Protein AF-0000000086659008 (afdb_homodimer)

pLDDT: mean 96.69, std 5.65, range [39.44, 98.94]

Nearest PDB structures (foldseek):
  7mkv-assembly1_A  TM=9.562E-01  e=8.825E-45  Aspergillus flavus
  1ecx-assembly1_B  TM=8.861E-01  e=3.130E-27  Thermotoga maritima
  1ecx-assembly1_A  TM=8.792E-01  e=5.642E-27  Thermotoga maritima
  1n2t-assembly1_A  TM=8.245E-01  e=2.187E-26  Synechocystis sp. PCC 6714
  1elu-assembly1_B  TM=8.224E-01  e=7.030E-24  Synechocystis sp. PCC 6714

Organism: Colletotrichum gloeosporioides (NCBI:txid474922)

Structure (mmCIF, N/CA/C/O backbone):
data_AF-0000000086659008-model_v1
#
loop_
_entity.id
_entity.type
_entity.pdbx_description
1 polymer 'Cysteine desulfurase-like protein ustD'
#
loop_
_atom_site.group_PDB
_atom_site.id
_atom_site.type_symbol
_atom_site.label_atom_id
_atom_site.label_alt_id
_atom_site.label_comp_id
_atom_site.label_asym_id
_atom_site.label_entity_id
_atom_site.label_seq_id
_atom_site.pdbx_PDB_ins_code
_atom_site.Cartn_x
_atom_site.Cartn_y
_atom_site.Cartn_z
_atom_site.occupancy
_atom_site.B_iso_or_equiv
_atom_site.auth_seq_id
_atom_site.auth_comp_id
_atom_site.auth_asym_id
_atom_site.auth_atom_id
_atom_site.pdbx_PDB_model_num
ATOM 1 N N . MET A 1 1 ? 23.438 24.797 27.328 1 40.09 1 MET A N 1
ATOM 2 C CA . MET A 1 1 ? 24.094 24.766 26.031 1 40.09 1 MET A CA 1
ATOM 3 C C . MET A 1 1 ? 23.078 24.531 24.906 1 40.09 1 MET A C 1
ATOM 5 O O . MET A 1 1 ? 22.219 23.656 25.031 1 40.09 1 MET A O 1
ATOM 9 N N . SER A 1 2 ? 22.781 25.406 24.031 1 51.47 2 SER A N 1
ATOM 10 C CA . SER A 1 2 ? 21.625 25.672 23.188 1 51.47 2 SER A CA 1
ATOM 11 C C . SER A 1 2 ? 21.328 24.484 22.281 1 51.47 2 SER A C 1
ATOM 13 O O . SER A 1 2 ? 22.25 23.859 21.734 1 51.47 2 SER A O 1
ATOM 15 N N . ALA A 1 3 ? 20.234 23.688 22.547 1 64.69 3 ALA A N 1
ATOM 16 C CA . ALA A 1 3 ? 19.547 22.547 21.938 1 64.69 3 ALA A CA 1
ATOM 17 C C . ALA A 1 3 ? 19.406 22.734 20.422 1 64.69 3 ALA A C 1
ATOM 19 O O . ALA A 1 3 ? 18.625 22.031 19.781 1 64.69 3 ALA A O 1
ATOM 20 N N . GLN A 1 4 ? 20.312 23.547 19.891 1 77.12 4 GLN A N 1
ATOM 21 C CA . GLN A 1 4 ? 20.172 23.828 18.453 1 77.12 4 GLN A CA 1
ATOM 22 C C . GLN A 1 4 ? 20.891 22.766 17.625 1 77.12 4 GLN A C 1
ATOM 24 O O . GLN A 1 4 ? 22 22.344 17.969 1 77.12 4 GLN A O 1
ATOM 29 N N . ILE A 1 5 ? 20.234 22.281 16.594 1 91.62 5 ILE A N 1
ATOM 30 C CA . ILE A 1 5 ? 20.828 21.266 15.742 1 91.62 5 ILE A CA 1
ATOM 31 C C . ILE A 1 5 ? 21.922 21.906 14.875 1 91.62 5 ILE A C 1
ATOM 33 O O . ILE A 1 5 ? 21.906 23.109 14.648 1 91.62 5 ILE A O 1
ATOM 37 N N . GLU A 1 6 ? 22.969 21.156 14.539 1 94.5 6 GLU A N 1
ATOM 38 C CA . GLU A 1 6 ? 23.922 21.562 13.516 1 94.5 6 GLU A CA 1
ATOM 39 C C . GLU A 1 6 ? 23.328 21.406 12.117 1 94.5 6 GLU A C 1
ATOM 41 O O . GLU A 1 6 ? 23.234 20.297 11.594 1 94.5 6 GLU A O 1
ATOM 46 N N . ILE A 1 7 ? 22.969 22.5 11.547 1 96.62 7 ILE A N 1
ATOM 47 C CA . ILE A 1 7 ? 22.094 22.516 10.375 1 96.62 7 ILE A CA 1
ATOM 48 C C . ILE A 1 7 ? 22.812 21.875 9.195 1 96.62 7 ILE A C 1
ATOM 50 O O . ILE A 1 7 ? 22.219 21.125 8.422 1 96.62 7 ILE A O 1
ATOM 54 N N . ALA A 1 8 ? 24.094 22.141 9.008 1 96.75 8 ALA A N 1
ATOM 55 C CA . ALA A 1 8 ? 24.844 21.547 7.891 1 96.75 8 ALA A CA 1
ATOM 56 C C . ALA A 1 8 ? 24.875 20.031 7.996 1 96.75 8 ALA A C 1
ATOM 58 O O . ALA A 1 8 ? 24.672 19.328 7.004 1 96.75 8 ALA A O 1
ATOM 59 N N . ALA A 1 9 ? 25.203 19.578 9.133 1 97.25 9 ALA A N 1
ATOM 60 C CA . ALA A 1 9 ? 25.25 18.125 9.367 1 97.25 9 ALA A CA 1
ATOM 61 C C . ALA A 1 9 ? 23.875 17.5 9.18 1 97.25 9 ALA A C 1
ATOM 63 O O . ALA A 1 9 ? 23.766 16.375 8.664 1 97.25 9 ALA A O 1
ATOM 64 N N . THR A 1 10 ? 22.844 18.156 9.656 1 97.81 10 THR A N 1
ATOM 65 C CA . THR A 1 10 ? 21.484 17.672 9.508 1 97.81 10 THR A CA 1
ATOM 66 C C . THR A 1 10 ? 21.094 17.578 8.039 1 97.81 10 THR A C 1
ATOM 68 O O . THR A 1 10 ? 20.594 16.547 7.59 1 97.81 10 THR A O 1
ATOM 71 N N . ARG A 1 11 ? 21.375 18.547 7.277 1 98.25 11 ARG A N 1
ATOM 72 C CA . ARG A 1 11 ? 20.984 18.609 5.871 1 98.25 11 ARG A CA 1
ATOM 73 C C . ARG A 1 11 ? 21.75 17.578 5.043 1 98.25 11 ARG A C 1
ATOM 75 O O . ARG A 1 11 ? 21.219 17.047 4.066 1 98.25 11 ARG A O 1
ATOM 82 N N . ALA A 1 12 ? 22.953 17.234 5.449 1 98.38 12 ALA A N 1
ATOM 83 C CA . ALA A 1 12 ? 23.781 16.25 4.742 1 98.38 12 ALA A CA 1
ATOM 84 C C . ALA A 1 12 ? 23.156 14.859 4.793 1 98.38 12 ALA A C 1
ATOM 86 O O . ALA A 1 12 ? 23.516 13.984 4.004 1 98.38 12 ALA A O 1
ATOM 87 N N . LYS A 1 13 ? 22.234 14.664 5.66 1 98.56 13 LYS A N 1
ATOM 88 C CA . LYS A 1 13 ? 21.594 13.359 5.809 1 98.56 13 LYS A CA 1
ATOM 89 C C . LYS A 1 13 ? 20.5 13.172 4.773 1 98.56 13 LYS A C 1
ATOM 91 O O . LYS A 1 13 ? 20 12.062 4.586 1 98.56 13 LYS A O 1
ATOM 96 N N . PHE A 1 14 ? 20.078 14.219 4.109 1 98.81 14 PHE A N 1
ATOM 97 C CA . PHE A 1 14 ? 19.016 14.195 3.119 1 98.81 14 PHE A CA 1
ATOM 98 C C . PHE A 1 14 ? 19.547 14.562 1.739 1 98.81 14 PHE A C 1
ATOM 100 O O . PHE A 1 14 ? 19.641 15.742 1.398 1 98.81 14 PHE A O 1
ATOM 107 N N . PRO A 1 15 ? 19.688 13.555 0.895 1 98.75 15 PRO A N 1
ATOM 108 C CA . PRO A 1 15 ? 20.328 13.797 -0.402 1 98.75 15 PRO A CA 1
ATOM 109 C C . PRO A 1 15 ? 19.578 14.844 -1.235 1 98.75 15 PRO A C 1
ATOM 111 O O . PRO A 1 15 ? 20.203 15.625 -1.954 1 98.75 15 PRO A O 1
ATOM 114 N N . ALA A 1 16 ? 18.344 14.922 -1.11 1 98.38 16 ALA A N 1
ATOM 115 C CA . ALA A 1 16 ? 17.531 15.805 -1.949 1 98.38 16 ALA A CA 1
ATOM 116 C C . ALA A 1 16 ? 17.812 17.266 -1.638 1 98.38 16 ALA A C 1
ATOM 118 O O . ALA A 1 16 ? 17.5 18.156 -2.441 1 98.38 16 ALA A O 1
ATOM 119 N N . LEU A 1 17 ? 18.391 17.609 -0.495 1 98.38 17 LEU A N 1
ATOM 120 C CA . LEU A 1 17 ? 18.578 19 -0.067 1 98.38 17 LEU A CA 1
ATOM 121 C C . LEU A 1 17 ? 19.828 19.594 -0.695 1 98.38 17 LEU A C 1
ATOM 123 O O . LEU A 1 17 ? 20.109 20.781 -0.537 1 98.38 17 LEU A O 1
ATOM 127 N N . SER A 1 18 ? 20.547 18.75 -1.465 1 97 18 SER A N 1
ATOM 128 C CA . SER A 1 18 ? 21.766 19.234 -2.123 1 97 18 SER A CA 1
ATOM 129 C C . SER A 1 18 ? 21.422 19.984 -3.414 1 97 18 SER A C 1
ATOM 131 O O . SER A 1 18 ? 22.297 20.641 -3.998 1 97 18 SER A O 1
ATOM 133 N N . GLN A 1 19 ? 20.203 19.953 -3.824 1 97.19 19 GLN A N 1
ATOM 134 C CA . GLN A 1 19 ? 19.797 20.672 -5.031 1 97.19 19 GLN A CA 1
ATOM 135 C C . GLN A 1 19 ? 19.375 22.109 -4.703 1 97.19 19 GLN A C 1
ATOM 137 O O . GLN A 1 19 ? 19.328 22.484 -3.535 1 97.19 19 GLN A O 1
ATOM 142 N N . ASP A 1 20 ? 18.953 22.891 -5.719 1 95.69 20 ASP A N 1
ATOM 143 C CA . ASP A 1 20 ? 18.672 24.312 -5.566 1 95.69 20 ASP A CA 1
ATOM 144 C C . ASP A 1 20 ? 17.297 24.516 -4.922 1 95.69 20 ASP A C 1
ATOM 146 O O . ASP A 1 20 ? 17.078 25.531 -4.246 1 95.69 20 ASP A O 1
ATOM 150 N N . GLN A 1 21 ? 16.438 23.578 -5.102 1 97.5 21 GLN A N 1
ATOM 151 C CA . GLN A 1 21 ? 15.055 23.719 -4.633 1 97.5 21 GLN A CA 1
ATOM 152 C C . GLN A 1 21 ? 15 23.828 -3.111 1 97.5 21 GLN A C 1
ATOM 154 O O . GLN A 1 21 ? 15.617 23.016 -2.408 1 97.5 21 GLN A O 1
ATOM 159 N N . VAL A 1 22 ? 14.336 24.875 -2.564 1 98.5 22 VAL A N 1
ATOM 160 C CA . VAL A 1 22 ? 14.047 24.969 -1.139 1 98.5 22 VAL A CA 1
ATOM 161 C C . VAL A 1 22 ? 12.633 24.469 -0.864 1 98.5 22 VAL A C 1
ATOM 163 O O . VAL A 1 22 ? 11.664 24.938 -1.478 1 98.5 22 VAL A O 1
ATOM 166 N N . PHE A 1 23 ? 12.469 23.547 0.074 1 98.62 23 PHE A N 1
ATOM 167 C CA . PHE A 1 23 ? 11.203 22.844 0.263 1 98.62 23 PHE A CA 1
ATOM 168 C C . PHE A 1 23 ? 10.445 23.406 1.46 1 98.62 23 PHE A C 1
ATOM 170 O O . PHE A 1 23 ? 10.805 23.141 2.609 1 98.62 23 PHE A O 1
ATOM 177 N N . PHE A 1 24 ? 9.383 24.109 1.23 1 98.75 24 PHE A N 1
ATOM 178 C CA . PHE A 1 24 ? 8.469 24.625 2.246 1 98.75 24 PHE A CA 1
ATOM 179 C C . PHE A 1 24 ? 7.074 24.031 2.061 1 98.75 24 PHE A C 1
ATOM 181 O O . PHE A 1 24 ? 6.074 24.672 2.391 1 98.75 24 PHE A O 1
ATOM 188 N N . ASP A 1 25 ? 7.008 22.891 1.419 1 98.38 25 ASP A N 1
ATOM 189 C CA . ASP A 1 25 ? 5.812 22.078 1.248 1 98.38 25 ASP A CA 1
ATOM 190 C C . ASP A 1 25 ? 5.977 20.703 1.921 1 98.38 25 ASP A C 1
ATOM 192 O O . ASP A 1 25 ? 5.523 19.688 1.393 1 98.38 25 ASP A O 1
ATOM 196 N N . ASN A 1 26 ? 6.625 20.703 3.076 1 98.38 26 ASN A N 1
ATOM 197 C CA . ASN A 1 26 ? 6.98 19.453 3.752 1 98.38 26 ASN A CA 1
ATOM 198 C C . ASN A 1 26 ? 5.75 18.75 4.32 1 98.38 26 ASN A C 1
ATOM 200 O O . ASN A 1 26 ? 5.785 17.547 4.582 1 98.38 26 ASN A O 1
ATOM 204 N N . ALA A 1 27 ? 4.629 19.5 4.582 1 98.12 27 ALA A N 1
ATOM 205 C CA . ALA A 1 27 ? 3.393 18.859 5.035 1 98.12 27 ALA A CA 1
ATOM 206 C C . ALA A 1 27 ? 2.83 17.922 3.963 1 98.12 27 ALA A C 1
ATOM 208 O O . ALA A 1 27 ? 2.023 17.047 4.262 1 98.12 27 ALA A O 1
ATOM 209 N N . GLY A 1 28 ? 3.229 18.125 2.693 1 97.19 28 GLY A N 1
ATOM 210 C CA . GLY A 1 28 ? 2.865 17.219 1.612 1 97.19 28 GLY A CA 1
ATOM 211 C C . GLY A 1 28 ? 3.725 15.969 1.566 1 97.19 28 GLY A C 1
ATOM 212 O O . GLY A 1 28 ? 3.346 14.977 0.945 1 97.19 28 GLY A O 1
ATOM 213 N N . GLY A 1 29 ? 4.879 16.062 2.152 1 97 29 GLY A N 1
ATOM 214 C CA . GLY A 1 29 ? 5.863 15 2.227 1 97 29 GLY A CA 1
ATOM 215 C C . GLY A 1 29 ? 7.266 15.5 2.523 1 97 29 GLY A C 1
ATOM 216 O O . GLY A 1 29 ? 7.707 16.5 1.945 1 97 29 GLY A O 1
ATOM 217 N N . SER A 1 30 ? 7.957 14.867 3.385 1 98.31 30 SER A N 1
ATOM 218 C CA . SER A 1 30 ? 9.32 15.25 3.752 1 98.31 30 SER A CA 1
ATOM 219 C C . SER A 1 30 ? 10.344 14.648 2.803 1 98.31 30 SER A C 1
ATOM 221 O O . SER A 1 30 ? 10 13.797 1.974 1 98.31 30 SER A O 1
ATOM 223 N N . GLN A 1 31 ? 11.547 15.164 2.867 1 98.75 31 GLN A N 1
ATOM 224 C CA . GLN A 1 31 ? 12.633 14.516 2.137 1 98.75 31 GLN A CA 1
ATOM 225 C C . GLN A 1 31 ? 13.125 13.266 2.871 1 98.75 31 GLN A C 1
ATOM 227 O O . GLN A 1 31 ? 13.07 13.203 4.102 1 98.75 31 GLN A O 1
ATOM 232 N N . THR A 1 32 ? 13.609 12.344 2.109 1 98.88 32 THR A N 1
ATOM 233 C CA . THR A 1 32 ? 13.945 11.023 2.631 1 98.88 32 THR A CA 1
ATOM 234 C C . THR A 1 32 ? 15.398 10.969 3.074 1 98.88 32 THR A C 1
ATOM 236 O O . THR A 1 32 ? 16.281 11.484 2.389 1 98.88 32 THR A O 1
ATOM 239 N N . LEU A 1 33 ? 15.664 10.336 4.215 1 98.94 33 LEU A N 1
ATOM 240 C CA . LEU A 1 33 ? 17.016 10.086 4.699 1 98.94 33 LEU A CA 1
ATOM 241 C C . LEU A 1 33 ? 17.812 9.266 3.691 1 98.94 33 LEU A C 1
ATOM 243 O O . LEU A 1 33 ? 17.281 8.305 3.117 1 98.94 33 LEU A O 1
ATOM 247 N N . GLY A 1 34 ? 19.094 9.648 3.508 1 98.94 34 GLY A N 1
ATOM 248 C CA . GLY A 1 34 ? 19.969 8.859 2.65 1 98.94 34 GLY A CA 1
ATOM 249 C C . GLY A 1 34 ? 20.109 7.414 3.1 1 98.94 34 GLY A C 1
ATOM 250 O O . GLY A 1 34 ? 20.141 6.504 2.271 1 98.94 34 GLY A O 1
ATOM 251 N N . THR A 1 35 ? 20.141 7.176 4.363 1 98.94 35 THR A N 1
ATOM 252 C CA . THR A 1 35 ? 20.281 5.828 4.906 1 98.94 35 THR A CA 1
ATOM 253 C C . THR A 1 35 ? 19.031 4.988 4.59 1 98.94 35 THR A C 1
ATOM 255 O O . THR A 1 35 ? 19.141 3.773 4.41 1 98.94 35 THR A O 1
ATOM 258 N N . VAL A 1 36 ? 17.875 5.594 4.574 1 98.94 36 VAL A N 1
ATOM 259 C CA . VAL A 1 36 ? 16.641 4.918 4.172 1 98.94 36 VAL A CA 1
ATOM 260 C C . VAL A 1 36 ? 16.734 4.492 2.711 1 98.94 36 VAL A C 1
ATOM 262 O O . VAL A 1 36 ? 16.438 3.346 2.369 1 98.94 36 VAL A O 1
ATOM 265 N N . ILE A 1 37 ? 17.188 5.414 1.86 1 98.94 37 ILE A N 1
ATOM 266 C CA . ILE A 1 37 ? 17.344 5.156 0.432 1 98.94 37 ILE A CA 1
ATOM 267 C C . ILE A 1 37 ? 18.312 4.004 0.211 1 98.94 37 ILE A C 1
ATOM 269 O O . ILE A 1 37 ? 18.031 3.078 -0.554 1 98.94 37 ILE A O 1
ATOM 273 N N . ASP A 1 38 ? 19.406 4.004 0.923 1 98.88 38 ASP A N 1
ATOM 274 C CA . ASP A 1 38 ? 20.406 2.941 0.827 1 98.88 38 ASP A CA 1
ATOM 275 C C . ASP A 1 38 ? 19.812 1.604 1.279 1 98.88 38 ASP A C 1
ATOM 277 O O . ASP A 1 38 ? 20.109 0.564 0.68 1 98.88 38 ASP A O 1
ATOM 281 N N . SER A 1 39 ? 19.078 1.665 2.336 1 98.88 39 SER A N 1
ATOM 282 C CA . SER A 1 39 ? 18.453 0.449 2.859 1 98.88 39 SER A CA 1
ATOM 283 C C . SER A 1 39 ? 17.516 -0.181 1.836 1 98.88 39 SER A C 1
ATOM 285 O O . SER A 1 39 ? 17.516 -1.402 1.665 1 98.88 39 SER A O 1
ATOM 287 N N . ILE A 1 40 ? 16.719 0.595 1.156 1 98.88 40 ILE A N 1
ATOM 288 C CA . ILE A 1 40 ? 15.805 0.108 0.134 1 98.88 40 ILE A CA 1
ATOM 289 C C . ILE A 1 40 ? 16.594 -0.524 -1.011 1 98.88 40 ILE A C 1
ATOM 291 O O . ILE A 1 40 ? 16.281 -1.634 -1.45 1 98.88 40 ILE A O 1
ATOM 295 N N . ARG A 1 41 ? 17.609 0.18 -1.469 1 98.81 41 ARG A N 1
ATOM 296 C CA . ARG A 1 41 ? 18.469 -0.336 -2.525 1 98.81 41 ARG A CA 1
ATOM 297 C C . ARG A 1 41 ? 19.078 -1.676 -2.127 1 98.81 41 ARG A C 1
ATOM 299 O O . ARG A 1 41 ? 19.047 -2.635 -2.902 1 98.81 41 ARG A O 1
ATOM 306 N N . ASP A 1 42 ? 19.609 -1.722 -0.931 1 98.75 42 ASP A N 1
ATOM 307 C CA . ASP A 1 42 ? 20.281 -2.928 -0.455 1 98.75 42 ASP A CA 1
ATOM 308 C C . ASP A 1 42 ? 19.297 -4.094 -0.344 1 98.75 42 ASP A C 1
ATOM 310 O O . ASP A 1 42 ? 19.625 -5.227 -0.707 1 98.75 42 ASP A O 1
ATOM 314 N N . TYR A 1 43 ? 18.156 -3.85 0.177 1 98.81 43 TYR A N 1
ATOM 315 C CA . TYR A 1 43 ? 17.156 -4.906 0.29 1 98.81 43 TYR A CA 1
ATOM 316 C C . TYR A 1 43 ? 16.844 -5.508 -1.075 1 98.81 43 TYR A C 1
ATOM 318 O O . TYR A 1 43 ? 16.891 -6.727 -1.249 1 98.81 43 TYR A O 1
ATOM 326 N N . LEU A 1 44 ? 16.531 -4.668 -2.078 1 98.75 44 LEU A N 1
ATOM 327 C CA . LEU A 1 44 ? 16.094 -5.117 -3.395 1 98.75 44 LEU A CA 1
ATOM 328 C C . LEU A 1 44 ? 17.219 -5.824 -4.129 1 98.75 44 LEU A C 1
ATOM 330 O O . LEU A 1 44 ? 16.969 -6.719 -4.941 1 98.75 44 LEU A O 1
ATOM 334 N N . SER A 1 45 ? 18.469 -5.516 -3.805 1 98.56 45 SER A N 1
ATOM 335 C CA . SER A 1 45 ? 19.609 -6.043 -4.555 1 98.56 45 SER A CA 1
ATOM 336 C C . SER A 1 45 ? 20.156 -7.312 -3.91 1 98.56 45 SER A C 1
ATOM 338 O O . SER A 1 45 ? 20.953 -8.031 -4.52 1 98.56 45 SER A O 1
ATOM 340 N N . GLN A 1 46 ? 19.656 -7.617 -2.641 1 98 46 GLN A N 1
ATOM 341 C CA . GLN A 1 46 ? 20.375 -8.68 -1.95 1 98 46 GLN A CA 1
ATOM 342 C C . GLN A 1 46 ? 19.422 -9.672 -1.299 1 98 46 GLN A C 1
ATOM 344 O O . GLN A 1 46 ? 19.75 -10.844 -1.121 1 98 46 GLN A O 1
ATOM 349 N N . THR A 1 47 ? 18.25 -9.227 -0.955 1 98 47 THR A N 1
ATOM 350 C CA . THR A 1 47 ? 17.453 -10.055 -0.066 1 98 47 THR A CA 1
ATOM 351 C C . THR A 1 47 ? 16 -10.125 -0.543 1 98 47 THR A C 1
ATOM 353 O O . THR A 1 47 ? 15.109 -10.523 0.212 1 98 47 THR A O 1
ATOM 356 N N . ASN A 1 48 ? 15.734 -9.727 -1.723 1 97.81 48 ASN A N 1
ATOM 357 C CA . ASN A 1 48 ? 14.383 -9.594 -2.248 1 97.81 48 ASN A CA 1
ATOM 358 C C . ASN A 1 48 ? 13.773 -10.953 -2.58 1 97.81 48 ASN A C 1
ATOM 360 O O . ASN A 1 48 ? 13.758 -11.359 -3.74 1 97.81 48 ASN A O 1
ATOM 364 N N . VAL A 1 49 ? 13.195 -11.641 -1.531 1 97.62 49 VAL A N 1
ATOM 365 C CA . VAL A 1 49 ? 12.484 -12.906 -1.679 1 97.62 49 VAL A CA 1
ATOM 366 C C . VAL A 1 49 ? 11.258 -12.914 -0.772 1 97.62 49 VAL A C 1
ATOM 368 O O . VAL A 1 49 ? 11.094 -12.039 0.077 1 97.62 49 VAL A O 1
ATOM 371 N N . GLN A 1 50 ? 10.375 -13.867 -1.059 1 95.81 50 GLN A N 1
ATOM 372 C CA . GLN A 1 50 ? 9.203 -14.016 -0.198 1 95.81 50 GLN A CA 1
ATOM 373 C C . GLN A 1 50 ? 9.617 -14.398 1.223 1 95.81 50 GLN A C 1
ATOM 375 O O . GLN A 1 50 ? 10.547 -15.18 1.417 1 95.81 50 GLN A O 1
ATOM 380 N N . LEU A 1 51 ? 8.938 -13.938 2.191 1 96.81 51 LEU A N 1
ATOM 381 C CA . LEU A 1 51 ? 9.227 -14.164 3.602 1 96.81 51 LEU A CA 1
ATOM 382 C C . LEU A 1 51 ? 8.93 -15.602 3.994 1 96.81 51 LEU A C 1
ATOM 384 O O . LEU A 1 51 ? 8.109 -16.266 3.354 1 96.81 51 LEU A O 1
ATOM 388 N N . GLY A 1 52 ? 9.602 -16.078 5.023 1 94.88 52 GLY A N 1
ATOM 389 C CA . GLY A 1 52 ? 9.25 -17.328 5.672 1 94.88 52 GLY A CA 1
ATOM 390 C C . GLY A 1 52 ? 9.984 -18.531 5.094 1 94.88 52 GLY A C 1
ATOM 391 O O . GLY A 1 52 ? 9.844 -19.641 5.59 1 94.88 52 GLY A O 1
ATOM 392 N N . ALA A 1 53 ? 10.703 -18.359 4.004 1 95.44 53 ALA A N 1
ATOM 393 C CA . ALA A 1 53 ? 11.43 -19.484 3.432 1 95.44 53 ALA A CA 1
ATOM 394 C C . ALA A 1 53 ? 12.586 -19.922 4.336 1 95.44 53 ALA A C 1
ATOM 396 O O . ALA A 1 53 ? 13.102 -19.109 5.113 1 95.44 53 ALA A O 1
ATOM 397 N N . SER A 1 54 ? 13 -21.141 4.211 1 96.19 54 SER A N 1
ATOM 398 C CA . SER A 1 54 ? 14.008 -21.703 5.102 1 96.19 54 SER A CA 1
ATOM 399 C C . SER A 1 54 ? 15.414 -21.438 4.582 1 96.19 54 SER A C 1
ATOM 401 O O . SER A 1 54 ? 16.391 -21.484 5.344 1 96.19 54 SER A O 1
ATOM 403 N N . TYR A 1 55 ? 15.625 -21.219 3.258 1 96.56 55 TYR A N 1
ATOM 404 C CA . TYR A 1 55 ? 16.969 -21 2.738 1 96.56 55 TYR A CA 1
ATOM 405 C C . TYR A 1 55 ? 17.547 -19.688 3.23 1 96.56 55 TYR A C 1
ATOM 407 O O . TYR A 1 55 ? 16.812 -18.812 3.701 1 96.56 55 TYR A O 1
ATOM 415 N N . LYS A 1 56 ? 18.781 -19.422 3.164 1 96.5 56 LYS A N 1
ATOM 416 C CA . LYS A 1 56 ? 19.531 -18.391 3.857 1 96.5 56 LYS A CA 1
ATOM 417 C C . LYS A 1 56 ? 18.984 -17 3.525 1 96.5 56 LYS A C 1
ATOM 419 O O . LYS A 1 56 ? 18.672 -16.219 4.426 1 96.5 56 LYS A O 1
ATOM 424 N N . VAL A 1 57 ? 18.844 -16.656 2.281 1 97.62 57 VAL A N 1
ATOM 425 C CA . VAL A 1 57 ? 18.375 -15.344 1.866 1 97.62 57 VAL A CA 1
ATOM 426 C C . VAL A 1 57 ? 16.953 -15.125 2.363 1 97.62 57 VAL A C 1
ATOM 428 O O . VAL A 1 57 ? 16.578 -14.008 2.74 1 97.62 57 VAL A O 1
ATOM 431 N N . GLY A 1 58 ? 16.109 -16.203 2.309 1 97.5 58 GLY A N 1
ATOM 432 C CA . GLY A 1 58 ? 14.766 -16.109 2.854 1 97.5 58 GLY A CA 1
ATOM 433 C C . GLY A 1 58 ? 14.742 -15.766 4.328 1 97.5 58 GLY A C 1
ATOM 434 O O . GLY A 1 58 ? 13.938 -14.938 4.766 1 97.5 58 GLY A O 1
ATOM 435 N N . GLN A 1 59 ? 15.625 -16.359 5.09 1 97.69 59 GLN A N 1
ATOM 436 C CA . GLN A 1 59 ? 15.727 -16.062 6.516 1 97.69 59 GLN A CA 1
ATOM 437 C C . GLN A 1 59 ? 16.141 -14.617 6.758 1 97.69 59 GLN A C 1
ATOM 439 O O . GLN A 1 59 ? 15.594 -13.945 7.633 1 97.69 59 GLN A O 1
ATOM 444 N N . ARG A 1 60 ? 17.109 -14.188 6.004 1 98.19 60 ARG A N 1
ATOM 445 C CA . ARG A 1 60 ? 17.578 -12.805 6.133 1 98.19 60 ARG A CA 1
ATOM 446 C C . ARG A 1 60 ? 16.469 -11.82 5.789 1 98.19 60 ARG A C 1
ATOM 448 O O . ARG A 1 60 ? 16.266 -10.828 6.5 1 98.19 60 ARG A O 1
ATOM 455 N N . SER A 1 61 ? 15.805 -12.055 4.676 1 98.38 61 SER A N 1
ATOM 456 C CA . SER A 1 61 ? 14.695 -11.203 4.262 1 98.38 61 SER A CA 1
ATOM 457 C C . SER A 1 61 ? 13.633 -11.109 5.348 1 98.38 61 SER A C 1
ATOM 459 O O . SER A 1 61 ? 13.164 -10.016 5.676 1 98.38 61 SER A O 1
ATOM 461 N N . THR A 1 62 ? 13.266 -12.234 5.918 1 98.38 62 THR A N 1
ATOM 462 C CA . THR A 1 62 ? 12.25 -12.297 6.965 1 98.38 62 THR A CA 1
ATOM 463 C C . THR A 1 62 ? 12.688 -11.5 8.188 1 98.38 62 THR A C 1
ATOM 465 O O . THR A 1 62 ? 11.891 -10.781 8.789 1 98.38 62 THR A O 1
ATOM 468 N N . ALA A 1 63 ? 13.914 -11.625 8.547 1 98.69 63 ALA A N 1
ATOM 469 C CA . ALA A 1 63 ? 14.453 -10.898 9.695 1 98.69 63 ALA A CA 1
ATOM 470 C C . ALA A 1 63 ? 14.406 -9.391 9.469 1 98.69 63 ALA A C 1
ATOM 472 O O . ALA A 1 63 ? 14.047 -8.625 10.367 1 98.69 63 ALA A O 1
ATOM 473 N N . LEU A 1 64 ? 14.781 -8.945 8.281 1 98.75 64 LEU A N 1
ATOM 474 C CA . LEU A 1 64 ? 14.781 -7.523 7.953 1 98.75 64 LEU A CA 1
ATOM 475 C C . LEU A 1 64 ? 13.375 -6.949 8.039 1 98.75 64 LEU A C 1
ATOM 477 O O . LEU A 1 64 ? 13.18 -5.848 8.555 1 98.75 64 LEU A O 1
ATOM 481 N N . TYR A 1 65 ? 12.461 -7.691 7.547 1 98.44 65 TYR A N 1
ATOM 482 C CA . TYR A 1 65 ? 11.062 -7.27 7.625 1 98.44 65 TYR A CA 1
ATOM 483 C C . TYR A 1 65 ? 10.602 -7.184 9.078 1 98.44 65 TYR A C 1
ATOM 485 O O . TYR A 1 65 ? 9.953 -6.211 9.469 1 98.44 65 TYR A O 1
ATOM 493 N N . GLY A 1 66 ? 10.875 -8.125 9.844 1 98.62 66 GLY A N 1
ATOM 494 C CA . GLY A 1 66 ? 10.57 -8.102 11.266 1 98.62 66 GLY A CA 1
ATOM 495 C C . GLY A 1 66 ? 11.195 -6.93 11.992 1 98.62 66 GLY A C 1
ATOM 496 O O . GLY A 1 66 ? 10.57 -6.328 12.867 1 98.62 66 GLY A O 1
ATOM 497 N N . ASP A 1 67 ? 12.445 -6.617 11.641 1 98.81 67 ASP A N 1
ATOM 498 C CA . ASP A 1 67 ? 13.109 -5.449 12.211 1 98.81 67 ASP A CA 1
ATOM 499 C C . ASP A 1 67 ? 12.328 -4.172 11.914 1 98.81 67 ASP A C 1
ATOM 501 O O . ASP A 1 67 ? 12.297 -3.25 12.727 1 98.81 67 ASP A O 1
ATOM 505 N N . GLY A 1 68 ? 11.773 -4.18 10.727 1 98.81 68 GLY A N 1
ATOM 506 C CA . GLY A 1 68 ? 10.922 -3.051 10.383 1 98.81 68 GLY A CA 1
ATOM 507 C C . GLY A 1 68 ? 9.734 -2.898 11.312 1 98.81 68 GLY A C 1
ATOM 508 O O . GLY A 1 68 ? 9.445 -1.798 11.789 1 98.81 68 GLY A O 1
ATOM 509 N N . TYR A 1 69 ? 9.062 -3.961 11.578 1 98.69 69 TYR A N 1
ATOM 510 C CA . TYR A 1 69 ? 7.926 -3.945 12.492 1 98.69 69 TYR A CA 1
ATOM 511 C C . TYR A 1 69 ? 8.359 -3.555 13.898 1 98.69 69 TYR A C 1
ATOM 513 O O . TYR A 1 69 ? 7.688 -2.754 14.562 1 98.69 69 TYR A O 1
ATOM 521 N N . GLN A 1 70 ? 9.477 -4.094 14.328 1 98.81 70 GLN A N 1
ATOM 522 C CA . GLN A 1 70 ? 9.992 -3.742 15.648 1 98.81 70 GLN A CA 1
ATOM 523 C C . GLN A 1 70 ? 10.297 -2.25 15.742 1 98.81 70 GLN A C 1
ATOM 525 O O . GLN A 1 70 ? 9.938 -1.6 16.719 1 98.81 70 GLN A O 1
ATOM 530 N N . ALA A 1 71 ? 10.922 -1.751 14.766 1 98.81 71 ALA A N 1
ATOM 531 C CA . ALA A 1 71 ? 11.273 -0.334 14.742 1 98.81 71 ALA A CA 1
ATOM 532 C C . ALA A 1 71 ? 10.031 0.543 14.727 1 98.81 71 ALA A C 1
ATOM 534 O O . ALA A 1 71 ? 9.961 1.55 15.43 1 98.81 71 ALA A O 1
ATOM 535 N N . GLY A 1 72 ? 9.055 0.156 13.867 1 98.69 72 GLY A N 1
ATOM 536 C CA . GLY A 1 72 ? 7.805 0.896 13.836 1 98.69 72 GLY A CA 1
ATOM 537 C C . GLY A 1 72 ? 7.102 0.934 15.18 1 98.69 72 GLY A C 1
ATOM 538 O O . GLY A 1 72 ? 6.641 1.991 15.617 1 98.69 72 GLY A O 1
ATOM 539 N N . ALA A 1 73 ? 7.031 -0.179 15.781 1 98.81 73 ALA A N 1
ATOM 540 C CA . ALA A 1 73 ? 6.418 -0.26 17.109 1 98.81 73 ALA A CA 1
ATOM 541 C C . ALA A 1 73 ? 7.172 0.6 18.109 1 98.81 73 ALA A C 1
ATOM 543 O O . ALA A 1 73 ? 6.566 1.382 18.859 1 98.81 73 ALA A O 1
ATOM 544 N N . ASN A 1 74 ? 8.477 0.517 18.125 1 98.31 74 ASN A N 1
ATOM 545 C CA . ASN A 1 74 ? 9.312 1.27 19.062 1 98.31 74 ASN A CA 1
ATOM 546 C C . ASN A 1 74 ? 9.164 2.773 18.859 1 98.31 74 ASN A C 1
ATOM 548 O O . ASN A 1 74 ? 9.234 3.545 19.812 1 98.31 74 ASN A O 1
ATOM 552 N N . TYR A 1 75 ? 8.977 3.172 17.688 1 98 75 TYR A N 1
ATOM 553 C CA . TYR A 1 75 ? 8.883 4.59 17.359 1 98 75 TYR A CA 1
ATOM 554 C C . TYR A 1 75 ? 7.738 5.254 18.109 1 98 75 TYR A C 1
ATOM 556 O O . TYR A 1 75 ? 7.816 6.434 18.453 1 98 75 TYR A O 1
ATOM 564 N N . ILE A 1 76 ? 6.672 4.484 18.438 1 98.69 76 ILE A N 1
ATOM 565 C CA . ILE A 1 76 ? 5.496 5.105 19.031 1 98.69 76 ILE A CA 1
ATOM 566 C C . ILE A 1 76 ? 5.184 4.43 20.375 1 98.69 76 ILE A C 1
ATOM 568 O O . ILE A 1 76 ? 4.074 4.551 20.891 1 98.69 76 ILE A O 1
ATOM 572 N N . ASN A 1 77 ? 6.113 3.635 20.875 1 98.38 77 ASN A N 1
ATOM 573 C CA . ASN A 1 77 ? 5.969 2.918 22.141 1 98.38 77 ASN A CA 1
ATOM 574 C C . ASN A 1 77 ? 4.797 1.94 22.094 1 98.38 77 ASN A C 1
ATOM 576 O O . ASN A 1 77 ? 3.939 1.956 22.984 1 98.38 77 ASN A O 1
ATOM 580 N N . ALA A 1 78 ? 4.734 1.137 21.078 1 98.69 78 ALA A N 1
ATOM 581 C CA . ALA A 1 78 ? 3.771 0.048 20.922 1 98.69 78 ALA A CA 1
ATOM 582 C C . ALA A 1 78 ? 4.48 -1.302 20.844 1 98.69 78 ALA A C 1
ATOM 584 O O . ALA A 1 78 ? 5.691 -1.387 21.047 1 98.69 78 ALA A O 1
ATOM 585 N N . SER A 1 79 ? 3.73 -2.34 20.75 1 98.38 79 SER A N 1
ATOM 586 C CA . SER A 1 79 ? 4.242 -3.674 20.453 1 98.38 79 SER A CA 1
ATOM 587 C C . SER A 1 79 ? 4.023 -4.035 18.984 1 98.38 79 SER A C 1
ATOM 589 O O . SER A 1 79 ? 3.08 -3.555 18.359 1 98.38 79 SER A O 1
ATOM 591 N N . PRO A 1 80 ? 4.887 -4.871 18.484 1 98.12 80 PRO A N 1
ATOM 592 C CA . PRO A 1 80 ? 4.773 -5.219 17.062 1 98.12 80 PRO A CA 1
ATOM 593 C C . PRO A 1 80 ? 3.406 -5.801 16.703 1 98.12 80 PRO A C 1
ATOM 595 O O . PRO A 1 80 ? 2.918 -5.602 15.594 1 98.12 80 PRO A O 1
ATOM 598 N N . ASP A 1 81 ? 2.742 -6.48 17.609 1 97.69 81 ASP A N 1
ATOM 599 C CA . ASP A 1 81 ? 1.443 -7.078 17.328 1 97.69 81 ASP A CA 1
ATOM 600 C C . ASP A 1 81 ? 0.33 -6.035 17.391 1 97.69 81 ASP A C 1
ATOM 602 O O . ASP A 1 81 ? -0.833 -6.34 17.125 1 97.69 81 ASP A O 1
ATOM 606 N N . GLU A 1 82 ? 0.666 -4.785 17.703 1 98.75 82 GLU A N 1
ATOM 607 C CA . GLU A 1 82 ? -0.307 -3.699 17.797 1 98.75 82 GLU A CA 1
ATOM 608 C C . GLU A 1 82 ? -0.222 -2.781 16.578 1 98.75 82 GLU A C 1
ATOM 610 O O . GLU A 1 82 ? -0.962 -1.8 16.484 1 98.75 82 GLU A O 1
ATOM 615 N N . ILE A 1 83 ? 0.687 -3.078 15.703 1 98.81 83 ILE A N 1
ATOM 616 C CA . ILE A 1 83 ? 0.795 -2.184 14.555 1 98.81 83 ILE A CA 1
ATOM 617 C C . ILE A 1 83 ? 0.638 -2.982 13.266 1 98.81 83 ILE A C 1
ATOM 619 O O . ILE A 1 83 ? 0.778 -4.207 13.266 1 98.81 83 ILE A O 1
ATOM 623 N N . VAL A 1 84 ? 0.324 -2.271 12.242 1 98.75 84 VAL A N 1
ATOM 624 C CA . VAL A 1 84 ? 0.243 -2.836 10.898 1 98.75 84 VAL A CA 1
ATOM 625 C C . VAL A 1 84 ? 0.688 -1.797 9.867 1 98.75 84 VAL A C 1
ATOM 627 O O . VAL A 1 84 ? 0.377 -0.611 10 1 98.75 84 VAL A O 1
ATOM 630 N N . PHE A 1 85 ? 1.505 -2.258 8.938 1 98.75 85 PHE A N 1
ATOM 631 C CA . PHE A 1 85 ? 1.909 -1.405 7.828 1 98.75 85 PHE A CA 1
ATOM 632 C C . PHE A 1 85 ? 0.917 -1.511 6.676 1 98.75 85 PHE A C 1
ATOM 634 O O . PHE A 1 85 ? 0.267 -2.543 6.504 1 98.75 85 PHE A O 1
ATOM 641 N N . GLY A 1 86 ? 0.756 -0.485 5.93 1 98.5 86 GLY A N 1
ATOM 642 C CA . GLY A 1 86 ? -0.045 -0.395 4.723 1 98.5 86 GLY A CA 1
ATOM 643 C C . GLY A 1 86 ? 0.422 0.697 3.777 1 98.5 86 GLY A C 1
ATOM 644 O O . GLY A 1 86 ? 1.416 1.375 4.047 1 98.5 86 GLY A O 1
ATOM 645 N N . ALA A 1 87 ? -0.27 0.851 2.752 1 97.81 87 ALA A N 1
ATOM 646 C CA . ALA A 1 87 ? 0.178 1.729 1.674 1 97.81 87 ALA A CA 1
ATOM 647 C C . ALA A 1 87 ? 0.025 3.197 2.062 1 97.81 87 ALA A C 1
ATOM 649 O O . ALA A 1 87 ? 0.86 4.031 1.706 1 97.81 87 ALA A O 1
ATOM 650 N N . SER A 1 88 ? -1.082 3.488 2.701 1 98.25 88 SER A N 1
ATOM 651 C CA . SER A 1 88 ? -1.407 4.863 3.068 1 98.25 88 SER A CA 1
ATOM 652 C C . SER A 1 88 ? -2.326 4.906 4.285 1 98.25 88 SER A C 1
ATOM 654 O O . SER A 1 88 ? -2.949 3.902 4.637 1 98.25 88 SER A O 1
ATOM 656 N N . THR A 1 89 ? -2.322 6.012 4.914 1 98.5 89 THR A N 1
ATOM 657 C CA . THR A 1 89 ? -3.26 6.184 6.02 1 98.5 89 THR A CA 1
ATOM 658 C C . THR A 1 89 ? -4.699 6.117 5.52 1 98.5 89 THR A C 1
ATOM 660 O O . THR A 1 89 ? -5.578 5.59 6.203 1 98.5 89 THR A O 1
ATOM 663 N N . THR A 1 90 ? -4.957 6.668 4.285 1 98.31 90 THR A N 1
ATOM 664 C CA . THR A 1 90 ? -6.285 6.578 3.684 1 98.31 90 THR A CA 1
ATOM 665 C C . THR A 1 90 ? -6.73 5.125 3.572 1 98.31 90 THR A C 1
ATOM 667 O O . THR A 1 90 ? -7.84 4.777 3.99 1 98.31 90 THR A O 1
ATOM 670 N N . GLN A 1 91 ? -5.859 4.293 3.068 1 98.5 91 GLN A N 1
ATOM 671 C CA . GLN A 1 91 ? -6.16 2.871 2.928 1 98.5 91 GLN A CA 1
ATOM 672 C C . GLN A 1 91 ? -6.324 2.207 4.289 1 98.5 91 GLN A C 1
ATOM 674 O O . GLN A 1 91 ? -7.227 1.386 4.48 1 98.5 91 GLN A O 1
ATOM 679 N N . LEU A 1 92 ? -5.48 2.521 5.223 1 98.81 92 LEU A N 1
ATOM 680 C CA . LEU A 1 92 ? -5.508 1.889 6.535 1 98.81 92 LEU A CA 1
ATOM 681 C C . LEU A 1 92 ? -6.793 2.236 7.281 1 98.81 92 LEU A C 1
ATOM 683 O O . LEU A 1 92 ? -7.391 1.377 7.934 1 98.81 92 LEU A O 1
ATOM 687 N N . PHE A 1 93 ? -7.23 3.516 7.207 1 98.81 93 PHE A N 1
ATOM 688 C CA . PHE A 1 93 ? -8.492 3.893 7.84 1 98.81 93 PHE A CA 1
ATOM 689 C C . PHE A 1 93 ? -9.664 3.193 7.164 1 98.81 93 PHE A C 1
ATOM 691 O O . PHE A 1 93 ? -10.633 2.811 7.832 1 98.81 93 PHE A O 1
ATOM 698 N N . ARG A 1 94 ? -9.617 3.059 5.844 1 98.25 94 ARG A N 1
ATOM 699 C CA . ARG A 1 94 ? -10.648 2.303 5.141 1 98.25 94 ARG A CA 1
ATOM 700 C C . ARG A 1 94 ? -10.711 0.864 5.641 1 98.25 94 ARG A C 1
ATOM 702 O O . ARG A 1 94 ? -11.789 0.355 5.949 1 98.25 94 ARG A O 1
ATOM 709 N N . ASN A 1 95 ? -9.555 0.209 5.727 1 98.38 95 ASN A N 1
ATOM 710 C CA . ASN A 1 95 ? -9.508 -1.156 6.242 1 98.38 95 ASN A CA 1
ATOM 711 C C . ASN A 1 95 ? -10.039 -1.24 7.668 1 98.38 95 ASN A C 1
ATOM 713 O O . ASN A 1 95 ? -10.828 -2.129 7.988 1 98.38 95 ASN A O 1
ATOM 717 N N . LEU A 1 96 ? -9.609 -0.323 8.492 1 98.81 96 LEU A N 1
ATOM 718 C CA . LEU A 1 96 ? -10.047 -0.302 9.883 1 98.81 96 LEU A CA 1
ATOM 719 C C . LEU A 1 96 ? -11.562 -0.193 9.977 1 98.81 96 LEU A C 1
ATOM 721 O O . LEU A 1 96 ? -12.195 -0.9 10.766 1 98.81 96 LEU A O 1
ATOM 725 N N . SER A 1 97 ? -12.164 0.649 9.188 1 98.62 97 SER A N 1
ATOM 726 C CA . SER A 1 97 ? -13.609 0.868 9.234 1 98.62 97 SER A CA 1
ATOM 727 C C . SER A 1 97 ? -14.375 -0.413 8.922 1 98.62 97 SER A C 1
ATOM 729 O O . SER A 1 97 ? -15.484 -0.621 9.414 1 98.62 97 SER A O 1
ATOM 731 N N . HIS A 1 98 ? -13.773 -1.281 8.18 1 97.44 98 HIS A N 1
ATOM 732 C CA . HIS A 1 98 ? -14.438 -2.512 7.77 1 97.44 98 HIS A CA 1
ATOM 733 C C . HIS A 1 98 ? -14.336 -3.58 8.852 1 97.44 98 HIS A C 1
ATOM 735 O O . HIS A 1 98 ? -14.969 -4.637 8.75 1 97.44 98 HIS A O 1
ATOM 741 N N . THR A 1 99 ? -13.594 -3.332 9.852 1 97.25 99 THR A N 1
ATOM 742 C CA . THR A 1 99 ? -13.461 -4.309 10.922 1 97.25 99 THR A CA 1
ATOM 743 C C . THR A 1 99 ? -14.547 -4.109 11.977 1 97.25 99 THR A C 1
ATOM 745 O O . THR A 1 99 ? -14.766 -4.98 12.82 1 97.25 99 THR A O 1
ATOM 748 N N . PHE A 1 100 ? -15.188 -2.945 11.945 1 98.06 100 PHE A N 1
ATOM 749 C CA . PHE A 1 100 ? -16.172 -2.629 12.977 1 98.06 100 PHE A CA 1
ATOM 750 C C . PHE A 1 100 ? -17.547 -3.182 12.594 1 98.06 100 PHE A C 1
ATOM 752 O O . PHE A 1 100 ? -17.906 -3.205 11.422 1 98.06 100 PHE A O 1
ATOM 759 N N . SER A 1 101 ? -18.25 -3.639 13.555 1 96.12 101 SER A N 1
ATOM 760 C CA . SER A 1 101 ? -19.656 -4.023 13.438 1 96.12 101 SER A CA 1
ATOM 761 C C . SER A 1 101 ? -20.5 -3.367 14.531 1 96.12 101 SER A C 1
ATOM 763 O O . SER A 1 101 ? -20.875 -4.016 15.508 1 96.12 101 SER A O 1
ATOM 765 N N . PHE A 1 102 ? -20.875 -2.137 14.312 1 97.81 102 PHE A N 1
ATOM 766 C CA . PHE A 1 102 ? -21.719 -1.389 15.242 1 97.81 102 PHE A CA 1
ATOM 767 C C . PHE A 1 102 ? -23.188 -1.651 14.977 1 97.81 102 PHE A C 1
ATOM 769 O O . PHE A 1 102 ? -23.547 -2.256 13.961 1 97.81 102 PHE A O 1
ATOM 776 N N . SER A 1 103 ? -24.031 -1.269 15.93 1 97.69 103 SER A N 1
ATOM 777 C CA . SER A 1 103 ? -25.469 -1.479 15.789 1 97.69 103 SER A CA 1
ATOM 778 C C . SER A 1 103 ? -26.141 -0.267 15.164 1 97.69 103 SER A C 1
ATOM 780 O O . SER A 1 103 ? -25.719 0.87 15.375 1 97.69 103 SER A O 1
ATOM 782 N N . LYS A 1 104 ? -27.234 -0.542 14.438 1 98 104 LYS A N 1
ATOM 783 C CA . LYS A 1 104 ? -28.078 0.54 13.922 1 98 104 LYS A CA 1
ATOM 784 C C . LYS A 1 104 ? -28.406 1.548 15.016 1 98 104 LYS A C 1
ATOM 786 O O . LYS A 1 104 ? -28.781 1.164 16.125 1 98 104 LYS A O 1
ATOM 791 N N . GLY A 1 105 ? -28.203 2.803 14.719 1 98.38 105 GLY A N 1
ATOM 792 C CA . GLY A 1 105 ? -28.547 3.844 15.672 1 98.38 105 GLY A CA 1
ATOM 793 C C . GLY A 1 105 ? -27.391 4.246 16.562 1 98.38 105 GLY A C 1
ATOM 794 O O . GLY A 1 105 ? -27.422 5.301 17.203 1 98.38 105 GLY A O 1
ATOM 795 N N . ASP A 1 106 ? -26.297 3.408 16.609 1 98.62 106 ASP A N 1
ATOM 796 C CA . ASP A 1 106 ? -25.078 3.861 17.281 1 98.62 106 ASP A CA 1
ATOM 797 C C . ASP A 1 106 ? -24.547 5.145 16.641 1 98.62 106 ASP A C 1
ATOM 799 O O . ASP A 1 106 ? -24.938 5.5 15.531 1 98.62 106 ASP A O 1
ATOM 803 N N . GLU A 1 107 ? -23.719 5.844 17.438 1 98.81 107 GLU A N 1
ATOM 804 C CA . GLU A 1 107 ? -23.25 7.152 17 1 98.81 107 GLU A CA 1
ATOM 805 C C . GLU A 1 107 ? -21.734 7.156 16.781 1 98.81 107 GLU A C 1
ATOM 807 O O . GLU A 1 107 ? -21 6.531 17.547 1 98.81 107 GLU A O 1
ATOM 812 N N . ILE A 1 108 ? -21.328 7.828 15.766 1 98.88 108 ILE A N 1
ATOM 813 C CA . ILE A 1 108 ? -19.906 8.141 15.641 1 98.88 108 ILE A CA 1
ATOM 814 C C . ILE A 1 108 ? -19.719 9.648 15.492 1 98.88 108 ILE A C 1
ATOM 816 O O . ILE A 1 108 ? -20.547 10.32 14.875 1 98.88 108 ILE A O 1
ATOM 820 N N . VAL A 1 109 ? -18.688 10.195 16.125 1 98.94 109 VAL A N 1
ATOM 821 C CA . VAL A 1 109 ? -18.328 11.609 16.062 1 98.94 109 VAL A CA 1
ATOM 822 C C . VAL A 1 109 ? -17.078 11.789 15.188 1 98.94 109 VAL A C 1
ATOM 824 O O . VAL A 1 109 ? -16.031 11.227 15.469 1 98.94 109 VAL A O 1
ATOM 827 N N . VAL A 1 110 ? -17.219 12.57 14.133 1 98.88 110 VAL A N 1
ATOM 828 C CA . VAL A 1 110 ? -16.156 12.758 13.164 1 98.88 110 VAL A CA 1
ATOM 829 C C . VAL A 1 110 ? -15.797 14.242 13.07 1 98.88 110 VAL A C 1
ATOM 831 O O . VAL A 1 110 ? -16.672 15.086 12.852 1 98.88 110 VAL A O 1
ATOM 834 N N . SER A 1 111 ? -14.516 14.508 13.234 1 98.62 111 SER A N 1
ATOM 835 C CA . SER A 1 111 ? -14.047 15.891 13.172 1 98.62 111 SER A CA 1
ATOM 836 C C . SER A 1 111 ? -14.188 16.453 11.766 1 98.62 111 SER A C 1
ATOM 838 O O . SER A 1 111 ? -13.719 15.852 10.797 1 98.62 111 SER A O 1
ATOM 840 N N . GLY A 1 112 ? -14.703 17.703 11.68 1 97.62 112 GLY A N 1
ATOM 841 C CA . GLY A 1 112 ? -14.867 18.391 10.406 1 97.62 112 GLY A CA 1
ATOM 842 C C . GLY A 1 112 ? -13.648 19.188 9.992 1 97.62 112 GLY A C 1
ATOM 843 O O . GLY A 1 112 ? -13.625 19.781 8.914 1 97.62 112 GLY A O 1
ATOM 844 N N . VAL A 1 113 ? -12.57 19.156 10.805 1 97.62 113 VAL A N 1
ATOM 845 C CA . VAL A 1 113 ? -11.406 19.969 10.477 1 97.62 113 VAL A CA 1
ATOM 846 C C . VAL A 1 113 ? -10.297 19.094 9.914 1 97.62 113 VAL A C 1
ATOM 848 O O . VAL A 1 113 ? -9.188 19.562 9.656 1 97.62 113 VAL A O 1
ATOM 851 N N . ASP A 1 114 ? -10.625 17.797 9.711 1 98.38 114 ASP A N 1
ATOM 852 C CA . ASP A 1 114 ? -9.602 16.812 9.375 1 98.38 114 ASP A CA 1
ATOM 853 C C . ASP A 1 114 ? -9.359 16.75 7.867 1 98.38 114 ASP A C 1
ATOM 855 O O . ASP A 1 114 ? -10.227 17.141 7.082 1 98.38 114 ASP A O 1
ATOM 859 N N . HIS A 1 115 ? -8.133 16.297 7.512 1 98.38 115 HIS A N 1
ATOM 860 C CA . HIS A 1 115 ? -7.902 15.75 6.176 1 98.38 115 HIS A CA 1
ATOM 861 C C . HIS A 1 115 ? -8.938 14.68 5.832 1 98.38 115 HIS A C 1
ATOM 863 O O . HIS A 1 115 ? -9.32 13.883 6.688 1 98.38 115 HIS A O 1
ATOM 869 N N . GLU A 1 116 ? -9.344 14.57 4.574 1 97.69 116 GLU A N 1
ATOM 870 C CA . GLU A 1 116 ? -10.414 13.672 4.16 1 97.69 116 GLU A CA 1
ATOM 871 C C . GLU A 1 116 ? -10.031 12.211 4.379 1 97.69 116 GLU A C 1
ATOM 873 O O . GLU A 1 116 ? -10.906 11.344 4.453 1 97.69 116 GLU A O 1
ATOM 878 N N . ALA A 1 117 ? -8.766 11.898 4.484 1 97.62 117 ALA A N 1
ATOM 879 C CA . ALA A 1 117 ? -8.312 10.547 4.793 1 97.62 117 ALA A CA 1
ATOM 880 C C . ALA A 1 117 ? -8.922 10.047 6.102 1 97.62 117 ALA A C 1
ATOM 882 O O . ALA A 1 117 ? -9.18 8.852 6.258 1 97.62 117 ALA A O 1
ATOM 883 N N . ASN A 1 118 ? -9.164 10.961 7.027 1 98.56 118 ASN A N 1
ATOM 884 C CA . ASN A 1 118 ? -9.75 10.594 8.312 1 98.56 118 ASN A CA 1
ATOM 885 C C . ASN A 1 118 ? -11.227 10.984 8.383 1 98.56 118 ASN A C 1
ATOM 887 O O . ASN A 1 118 ? -11.711 11.375 9.445 1 98.56 118 ASN A O 1
ATOM 891 N N . ILE A 1 119 ? -11.945 11.047 7.277 1 98.56 119 ILE A N 1
ATOM 892 C CA . ILE A 1 119 ? -13.375 11.375 7.273 1 98.56 119 ILE A CA 1
ATOM 893 C C . ILE A 1 119 ? -14.125 10.383 6.387 1 98.56 119 ILE A C 1
ATOM 895 O O . ILE A 1 119 ? -15.078 9.742 6.832 1 98.56 119 ILE A O 1
ATOM 899 N N . ALA A 1 120 ? -13.672 10.141 5.199 1 97.44 120 ALA A N 1
ATOM 900 C CA . ALA A 1 120 ? -14.406 9.438 4.152 1 97.44 120 ALA A CA 1
ATOM 901 C C . ALA A 1 120 ? -14.781 8.031 4.602 1 97.44 120 ALA A C 1
ATOM 903 O O . ALA A 1 120 ? -15.906 7.578 4.371 1 97.44 120 ALA A O 1
ATOM 904 N N . SER A 1 121 ? -13.859 7.297 5.191 1 97.75 121 SER A N 1
ATOM 905 C CA . SER A 1 121 ? -14.109 5.914 5.59 1 97.75 121 SER A CA 1
ATOM 906 C C . SER A 1 121 ? -15.172 5.836 6.68 1 97.75 121 SER A C 1
ATOM 908 O O . SER A 1 121 ? -15.961 4.887 6.719 1 97.75 121 SER A O 1
ATOM 910 N N . TRP A 1 122 ? -15.219 6.84 7.551 1 98.75 122 TRP A N 1
ATOM 911 C CA . TRP A 1 122 ? -16.172 6.852 8.648 1 98.75 122 TRP A CA 1
ATOM 912 C C . TRP A 1 122 ? -17.562 7.262 8.164 1 98.75 122 TRP A C 1
ATOM 914 O O . TRP A 1 122 ? -18.578 6.746 8.641 1 98.75 122 TRP A O 1
ATOM 924 N N . VAL A 1 123 ? -17.547 8.203 7.211 1 98.38 123 VAL A N 1
ATOM 925 C CA . VAL A 1 123 ? -18.812 8.562 6.574 1 98.38 123 VAL A CA 1
ATOM 926 C C . VAL A 1 123 ? -19.406 7.34 5.887 1 98.38 123 VAL A C 1
ATOM 928 O O . VAL A 1 123 ? -20.609 7.078 6.004 1 98.38 123 VAL A O 1
ATOM 931 N N . ASP A 1 124 ? -18.625 6.605 5.195 1 97.25 124 ASP A N 1
ATOM 932 C CA . ASP A 1 124 ? -19.047 5.371 4.543 1 97.25 124 ASP A CA 1
ATOM 933 C C . ASP A 1 124 ? -19.547 4.352 5.57 1 97.25 124 ASP A C 1
ATOM 935 O O . ASP A 1 124 ? -20.547 3.672 5.344 1 97.25 124 ASP A O 1
ATOM 939 N N . LEU A 1 125 ? -18.812 4.203 6.672 1 98.12 125 LEU A N 1
ATOM 940 C CA . LEU A 1 125 ? -19.188 3.291 7.75 1 98.12 125 LEU A CA 1
ATOM 941 C C . LEU A 1 125 ? -20.578 3.631 8.289 1 98.12 125 LEU A C 1
ATOM 943 O O . LEU A 1 125 ? -21.406 2.74 8.484 1 98.12 125 LEU A O 1
ATOM 947 N N . ALA A 1 126 ? -20.797 4.918 8.555 1 98.69 126 ALA A N 1
ATOM 948 C CA . ALA A 1 126 ? -22.094 5.367 9.07 1 98.69 126 ALA A CA 1
ATOM 949 C C . ALA A 1 126 ? -23.219 5.004 8.117 1 98.69 126 ALA A C 1
ATOM 951 O O . ALA A 1 126 ? -24.281 4.527 8.555 1 98.69 126 ALA A O 1
ATOM 952 N N . ALA A 1 127 ? -22.984 5.223 6.855 1 97.25 127 ALA A N 1
ATOM 953 C CA . ALA A 1 127 ? -24 4.93 5.848 1 97.25 127 ALA A CA 1
ATOM 954 C C . ALA A 1 127 ? -24.281 3.43 5.766 1 97.25 127 ALA A C 1
ATOM 956 O O . ALA A 1 127 ? -25.438 3.004 5.742 1 97.25 127 ALA A O 1
ATOM 957 N N . ARG A 1 128 ? -23.312 2.58 5.734 1 94.75 128 ARG A N 1
ATOM 958 C CA . ARG A 1 128 ? -23.422 1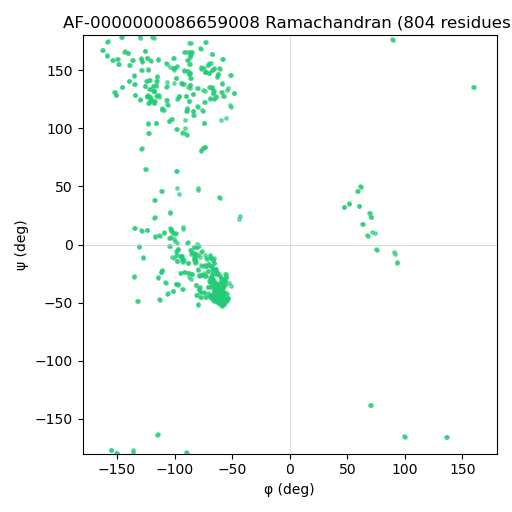.141 5.52 1 94.75 128 ARG A CA 1
ATOM 959 C C . ARG A 1 128 ? -24.125 0.463 6.695 1 94.75 128 ARG A C 1
ATOM 961 O O . ARG A 1 128 ? -24.812 -0.538 6.516 1 94.75 128 ARG A O 1
ATOM 968 N N . GLN A 1 129 ? -23.938 1.038 7.895 1 97.19 129 GLN A N 1
ATOM 969 C CA . GLN A 1 129 ? -24.453 0.361 9.078 1 97.19 129 GLN A CA 1
ATOM 970 C C . GLN A 1 129 ? -25.578 1.152 9.719 1 97.19 129 GLN A C 1
ATOM 972 O O . GLN A 1 129 ? -26.016 0.846 10.828 1 97.19 129 GLN A O 1
ATOM 977 N N . ASP A 1 130 ? -26.047 2.227 9.031 1 98.19 130 ASP A N 1
ATOM 978 C CA . ASP A 1 130 ? -27.156 3.059 9.492 1 98.19 130 ASP A CA 1
ATOM 979 C C . ASP A 1 130 ? -26.844 3.668 10.859 1 98.19 130 ASP A C 1
ATOM 981 O O . ASP A 1 130 ? -27.656 3.541 11.789 1 98.19 130 ASP A O 1
ATOM 985 N N . LEU A 1 131 ? -25.641 4.207 11.008 1 98.81 131 LEU A N 1
ATOM 986 C CA . LEU A 1 131 ? -25.234 4.895 12.227 1 98.81 131 LEU A CA 1
ATOM 987 C C . LEU A 1 131 ? -25.594 6.371 12.172 1 98.81 131 LEU A C 1
ATOM 989 O O . LEU A 1 131 ? -25.828 6.918 11.086 1 98.81 131 LEU A O 1
ATOM 993 N N . VAL A 1 132 ? -25.688 7 13.328 1 98.88 132 VAL A N 1
ATOM 994 C CA . VAL A 1 132 ? -25.844 8.445 13.406 1 98.88 132 VAL A CA 1
ATOM 995 C C . VAL A 1 132 ? -24.469 9.109 13.312 1 98.88 132 VAL A C 1
ATOM 997 O O . VAL A 1 132 ? -23.594 8.891 14.164 1 98.88 132 VAL A O 1
ATOM 1000 N N . LEU A 1 133 ? -24.25 9.844 12.266 1 98.81 133 LEU A N 1
ATOM 1001 C CA . LEU A 1 133 ? -23.016 10.594 12.07 1 98.81 133 LEU A CA 1
ATOM 1002 C C . LEU A 1 133 ? -23.125 11.984 12.688 1 98.81 133 LEU A C 1
ATOM 1004 O O . LEU A 1 133 ? -23.953 12.789 12.273 1 98.81 133 LEU A O 1
ATOM 1008 N N . LYS A 1 134 ? -22.328 12.289 13.68 1 98.81 134 LYS A N 1
ATOM 1009 C CA . LYS A 1 134 ? -22.25 13.602 14.305 1 98.81 134 LYS A CA 1
ATOM 1010 C C . LYS A 1 134 ? -20.969 14.328 13.898 1 98.81 134 LYS A C 1
ATOM 1012 O O . LYS A 1 134 ? -19.859 13.812 14.094 1 98.81 134 LYS A O 1
ATOM 1017 N N . TRP A 1 135 ? -21.172 15.5 13.375 1 98.56 135 TRP A N 1
ATOM 1018 C CA . TRP A 1 135 ? -20.031 16.312 12.945 1 98.56 135 TRP A CA 1
ATOM 1019 C C . TRP A 1 135 ? -19.5 17.172 14.094 1 98.56 135 TRP A C 1
ATOM 1021 O O . TRP A 1 135 ? -20.266 17.906 14.727 1 98.56 135 TRP A O 1
ATOM 1031 N N . TRP A 1 136 ? -18.234 17.016 14.391 1 98.69 136 TRP A N 1
ATOM 1032 C CA . TRP A 1 136 ? -17.516 17.844 15.352 1 98.69 136 TRP A CA 1
ATOM 1033 C C . TRP A 1 136 ? -16.891 19.062 14.664 1 98.69 136 TRP A C 1
ATOM 1035 O O . TRP A 1 136 ? -15.773 18.984 14.141 1 98.69 136 TRP A O 1
ATOM 1045 N N . LYS A 1 137 ? -17.547 20.234 14.648 1 96.62 137 LYS A N 1
ATOM 1046 C CA . LYS A 1 137 ? -17.141 21.469 13.961 1 96.62 137 LYS A CA 1
ATOM 1047 C C . LYS A 1 137 ? -17.031 22.625 14.938 1 96.62 137 LYS A C 1
ATOM 1049 O O . LYS A 1 137 ? -18.031 23.25 15.289 1 96.62 137 LYS A O 1
ATOM 1054 N N . PRO A 1 138 ? -15.82 22.984 15.273 1 95.38 138 PRO A N 1
ATOM 1055 C CA . PRO A 1 138 ? -15.695 24.172 16.125 1 95.38 138 PRO A CA 1
ATOM 1056 C C . PRO A 1 138 ? -16.109 25.469 15.406 1 95.38 138 PRO A C 1
ATOM 1058 O O . PRO A 1 138 ? -15.945 25.578 14.195 1 95.38 138 PRO A O 1
ATOM 1061 N N . ASP A 1 139 ? -16.609 26.438 16.094 1 88.81 139 ASP A N 1
ATOM 1062 C CA . ASP A 1 139 ? -17.156 27.656 15.5 1 88.81 139 ASP A CA 1
ATOM 1063 C C . ASP A 1 139 ? -16.156 28.797 15.586 1 88.81 139 ASP A C 1
ATOM 1065 O O . ASP A 1 139 ? -16.375 29.875 15.023 1 88.81 139 ASP A O 1
ATOM 1069 N N . ASN A 1 140 ? -15.07 28.531 16.031 1 86.19 140 ASN A N 1
ATOM 1070 C CA . ASN A 1 140 ? -14.109 29.609 16.172 1 86.19 140 ASN A CA 1
ATOM 1071 C C . ASN A 1 140 ? -13.242 29.75 14.922 1 86.19 140 ASN A C 1
ATOM 1073 O O . ASN A 1 140 ? -12.555 28.812 14.531 1 86.19 140 ASN A O 1
ATOM 1077 N N . SER A 1 141 ? -13.469 30.734 14.188 1 87.25 141 SER A N 1
ATOM 1078 C CA . SER A 1 141 ? -12.602 31.141 13.086 1 87.25 141 SER A CA 1
ATOM 1079 C C . SER A 1 141 ? -11.812 32.406 13.43 1 87.25 141 SER A C 1
ATOM 1081 O O . SER A 1 141 ? -12.328 33.281 14.109 1 87.25 141 SER A O 1
ATOM 1083 N N . PRO A 1 142 ? -10.531 32.438 13.031 1 94.75 142 PRO A N 1
ATOM 1084 C CA . PRO A 1 142 ? -9.82 31.672 12.016 1 94.75 142 PRO A CA 1
ATOM 1085 C C . PRO A 1 142 ? -9.039 30.5 12.602 1 94.75 142 PRO A C 1
ATOM 1087 O O . PRO A 1 142 ? -8.266 29.859 11.891 1 94.75 142 PRO A O 1
ATOM 1090 N N . ASN A 1 143 ? -9.227 30.172 13.859 1 95.06 143 ASN A N 1
ATOM 1091 C CA . ASN A 1 143 ? -8.516 29.062 14.5 1 95.06 143 ASN A CA 1
ATOM 1092 C C . ASN A 1 143 ? -9.477 28.062 15.133 1 95.06 143 ASN A C 1
ATOM 1094 O O . ASN A 1 143 ? -9.492 27.906 16.359 1 95.06 143 ASN A O 1
ATOM 1098 N N . PRO A 1 144 ? -10.281 27.391 14.312 1 97.31 144 PRO A N 1
ATOM 1099 C CA . PRO A 1 144 ? -11.133 26.344 14.883 1 97.31 144 PRO A CA 1
ATOM 1100 C C . PRO A 1 144 ? -10.32 25.266 15.617 1 97.31 144 PRO A C 1
ATOM 1102 O O . PRO A 1 144 ? -9.367 24.719 15.062 1 97.31 144 PRO A O 1
ATOM 1105 N N . LYS A 1 145 ? -10.664 24.969 16.875 1 96.25 145 LYS A N 1
ATOM 1106 C CA . LYS A 1 145 ? -9.938 24.016 17.688 1 96.25 145 LYS A CA 1
ATOM 1107 C C . LYS A 1 145 ? -10.867 22.938 18.25 1 96.25 145 LYS A C 1
ATOM 1109 O O . LYS A 1 145 ? -11.992 23.25 18.656 1 96.25 145 LYS A O 1
ATOM 1114 N N . LEU A 1 146 ? -10.461 21.75 18.203 1 98.25 146 LEU A N 1
ATOM 1115 C CA . LEU A 1 146 ? -11.125 20.625 18.875 1 98.25 146 LEU A CA 1
ATOM 1116 C C . LEU A 1 146 ? -10.773 20.594 20.344 1 98.25 146 LEU A C 1
ATOM 1118 O O . LEU A 1 146 ? -9.594 20.484 20.703 1 98.25 146 LEU A O 1
ATOM 1122 N N . THR A 1 147 ? -11.766 20.734 21.219 1 97.69 147 THR A N 1
ATOM 1123 C CA . THR A 1 147 ? -11.555 20.734 22.656 1 97.69 147 THR A CA 1
ATOM 1124 C C . THR A 1 147 ? -12.492 19.75 23.344 1 97.69 147 THR A C 1
ATOM 1126 O O . THR A 1 147 ? -13.492 19.328 22.766 1 97.69 147 THR A O 1
ATOM 1129 N N . VAL A 1 148 ? -12.117 19.391 24.547 1 98.19 148 VAL A N 1
ATOM 1130 C CA . VAL A 1 148 ? -12.969 18.5 25.344 1 98.19 148 VAL A CA 1
ATOM 1131 C C . VAL A 1 148 ? -14.328 19.172 25.562 1 98.19 148 VAL A C 1
ATOM 1133 O O . VAL A 1 148 ? -15.359 18.484 25.609 1 98.19 148 VAL A O 1
ATOM 1136 N N . ASP A 1 149 ? -14.367 20.5 25.672 1 97.44 149 ASP A N 1
ATOM 1137 C CA . ASP A 1 149 ? -15.602 21.234 25.953 1 97.44 149 ASP A CA 1
ATOM 1138 C C . ASP A 1 149 ? -16.578 21.109 24.781 1 97.44 149 ASP A C 1
ATOM 1140 O O . ASP A 1 149 ? -17.766 20.859 25 1 97.44 149 ASP A O 1
ATOM 1144 N N . ASN A 1 150 ? -16.125 21.281 23.578 1 97.56 150 ASN A N 1
ATOM 1145 C CA . ASN A 1 150 ? -17.047 21.219 22.453 1 97.56 150 ASN A CA 1
ATOM 1146 C C . ASN A 1 150 ? -17.312 19.781 22.031 1 97.56 150 ASN A C 1
ATOM 1148 O O . ASN A 1 150 ? -18.297 19.5 21.344 1 97.56 150 ASN A O 1
ATOM 1152 N N . LEU A 1 151 ? -16.469 18.828 22.484 1 98.62 151 LEU A N 1
ATOM 1153 C CA . LEU A 1 151 ? -16.719 17.422 22.234 1 98.62 151 LEU A CA 1
ATOM 1154 C C . LEU A 1 151 ? -17.797 16.875 23.156 1 98.62 151 LEU A C 1
ATOM 1156 O O . LEU A 1 151 ? -18.641 16.078 22.734 1 98.62 151 LEU A O 1
ATOM 1160 N N . LYS A 1 152 ? -17.734 17.281 24.375 1 98.06 152 LYS A N 1
ATOM 1161 C CA . LYS A 1 152 ? -18.625 16.766 25.422 1 98.06 152 LYS A CA 1
ATOM 1162 C C . LYS A 1 152 ? -20.078 16.844 24.984 1 98.06 152 LYS A C 1
ATOM 1164 O O . LYS A 1 152 ? -20.875 15.945 25.281 1 98.06 152 LYS A O 1
ATOM 1169 N N . LEU A 1 153 ? -20.438 17.844 24.266 1 97.31 153 LEU A N 1
ATOM 1170 C CA . LEU A 1 153 ? -21.812 18.109 23.844 1 97.31 153 LEU A CA 1
ATOM 1171 C C . LEU A 1 153 ? -22.266 17.078 22.812 1 97.31 153 LEU A C 1
ATOM 1173 O O . LEU A 1 153 ? -23.469 16.922 22.578 1 97.31 153 LEU A O 1
ATOM 1177 N N . LEU A 1 154 ? -21.375 16.375 22.219 1 98.5 154 LEU A N 1
ATOM 1178 C CA . LEU A 1 154 ? -21.688 15.461 21.125 1 98.5 154 LEU A CA 1
ATOM 1179 C C . LEU A 1 154 ? -21.719 14.016 21.625 1 98.5 154 LEU A C 1
ATOM 1181 O O . LEU A 1 154 ? -22.172 13.125 20.906 1 98.5 154 LEU A O 1
ATOM 1185 N N . LEU A 1 155 ? -21.266 13.758 22.828 1 98.56 155 LEU A N 1
ATOM 1186 C CA . LEU A 1 155 ? -21.125 12.398 23.344 1 98.56 155 LEU A CA 1
ATOM 1187 C C . LEU A 1 155 ? -22.422 11.914 23.984 1 98.56 155 LEU A C 1
ATOM 1189 O O . LEU A 1 155 ? -23.188 12.711 24.516 1 98.56 155 LEU A O 1
ATOM 1193 N N . SER A 1 156 ? -22.719 10.68 23.922 1 98.25 156 SER A N 1
ATOM 1194 C CA . SER A 1 156 ? -23.797 9.977 24.594 1 98.25 156 SER A CA 1
ATOM 1195 C C . SER A 1 156 ? -23.422 8.523 24.859 1 98.25 156 SER A C 1
ATOM 1197 O O . SER A 1 156 ? -22.328 8.078 24.516 1 98.25 156 SER A O 1
ATOM 1199 N N . ASP A 1 157 ? -24.359 7.766 25.469 1 97.44 157 ASP A N 1
ATOM 1200 C CA . ASP A 1 157 ? -24.141 6.355 25.75 1 97.44 157 ASP A CA 1
ATOM 1201 C C . ASP A 1 157 ? -24.109 5.531 24.469 1 97.44 157 ASP A C 1
ATOM 1203 O O . ASP A 1 157 ? -23.672 4.379 24.469 1 97.44 157 ASP A O 1
ATOM 1207 N N . LYS A 1 158 ? -24.484 6.191 23.359 1 98.12 158 LYS A N 1
ATOM 1208 C CA . LYS A 1 158 ? -24.547 5.488 22.078 1 98.12 158 LYS A CA 1
ATOM 1209 C C . LYS A 1 158 ? -23.281 5.723 21.266 1 98.12 158 LYS A C 1
ATOM 1211 O O . LYS A 1 158 ? -23.094 5.113 20.203 1 98.12 158 LYS A O 1
ATOM 1216 N N . THR A 1 159 ? -22.391 6.57 21.734 1 98.75 159 THR A N 1
ATOM 1217 C CA . THR A 1 159 ? -21.172 6.883 20.984 1 98.75 159 THR A CA 1
ATOM 1218 C C . THR A 1 159 ? -20.234 5.68 20.953 1 98.75 159 THR A C 1
ATOM 1220 O O . THR A 1 159 ? -19.891 5.125 22 1 98.75 159 THR A O 1
ATOM 1223 N N . ARG A 1 160 ? -19.844 5.293 19.75 1 98.62 160 ARG A N 1
ATOM 1224 C CA . ARG A 1 160 ? -18.984 4.117 19.594 1 98.62 160 ARG A CA 1
ATOM 1225 C C . ARG A 1 160 ? -17.609 4.508 19.109 1 98.62 160 ARG A C 1
ATOM 1227 O O . ARG A 1 160 ? -16.641 3.766 19.297 1 98.62 160 ARG A O 1
ATOM 1234 N N . LEU A 1 161 ? -17.469 5.668 18.438 1 98.88 161 LEU A N 1
ATOM 1235 C CA . LEU A 1 161 ? -16.203 6.078 17.844 1 98.88 161 LEU A CA 1
ATOM 1236 C C . LEU A 1 161 ? -16.109 7.598 17.766 1 98.88 161 LEU A C 1
ATOM 1238 O O . LEU A 1 161 ? -17.062 8.266 17.391 1 98.88 161 LEU A O 1
ATOM 1242 N N . VAL A 1 162 ? -15.031 8.141 18.203 1 98.94 162 VAL A N 1
ATOM 1243 C CA . VAL A 1 162 ? -14.648 9.531 18.016 1 98.94 162 VAL A CA 1
ATOM 1244 C C . VAL A 1 162 ? -13.344 9.602 17.219 1 98.94 162 VAL A C 1
ATOM 1246 O O . VAL A 1 162 ? -12.352 8.969 17.594 1 98.94 162 VAL A O 1
ATOM 1249 N N . THR A 1 163 ? -13.344 10.281 16.125 1 98.88 163 THR A N 1
ATOM 1250 C CA . THR A 1 163 ? -12.148 10.391 15.289 1 98.88 163 THR A CA 1
ATOM 1251 C C . THR A 1 163 ? -11.75 11.859 15.117 1 98.88 163 THR A C 1
ATOM 1253 O O . THR A 1 163 ? -12.609 12.727 14.984 1 98.88 163 THR A O 1
ATOM 1256 N N . CYS A 1 164 ? -10.43 12.164 15.125 1 98.88 164 CYS A N 1
ATOM 1257 C CA . CYS A 1 164 ? -9.93 13.523 14.93 1 98.88 164 CYS A CA 1
ATOM 1258 C C . CYS A 1 164 ? -8.453 13.523 14.57 1 98.88 164 CYS A C 1
ATOM 1260 O O . CYS A 1 164 ? -7.801 12.477 14.617 1 98.88 164 CYS A O 1
ATOM 1262 N N . THR A 1 165 ? -7.969 14.625 14.133 1 98.75 165 THR A N 1
ATOM 1263 C CA . THR A 1 165 ? -6.555 14.773 13.812 1 98.75 165 THR A CA 1
ATOM 1264 C C . THR A 1 165 ? -5.762 15.195 15.047 1 98.75 165 THR A C 1
ATOM 1266 O O . THR A 1 165 ? -6.27 15.922 15.898 1 98.75 165 THR A O 1
ATOM 1269 N N . HIS A 1 166 ? -4.543 14.758 15.141 1 98.88 166 HIS A N 1
ATOM 1270 C CA . HIS A 1 166 ? -3.639 15.188 16.203 1 98.88 166 HIS A CA 1
ATOM 1271 C C . HIS A 1 166 ? -3.166 16.625 15.969 1 98.88 166 HIS A C 1
ATOM 1273 O O . HIS A 1 166 ? -3.123 17.422 16.906 1 98.88 166 HIS A O 1
ATOM 1279 N N . ALA A 1 167 ? -2.803 16.922 14.781 1 98.75 167 ALA A N 1
ATOM 1280 C CA . ALA A 1 167 ? -2.514 18.266 14.289 1 98.75 167 ALA A CA 1
ATOM 1281 C C . ALA A 1 167 ? -3.16 18.5 12.922 1 98.75 167 ALA A C 1
ATOM 1283 O O . ALA A 1 167 ? -3.188 17.594 12.078 1 98.75 167 ALA A O 1
ATOM 1284 N N . SER A 1 168 ? -3.709 19.672 12.773 1 98.25 168 SER A N 1
ATOM 1285 C CA . SER A 1 168 ? -4.324 20 11.492 1 98.25 168 SER A CA 1
ATOM 1286 C C . SER A 1 168 ? -3.271 20.188 10.406 1 98.25 168 SER A C 1
ATOM 1288 O O . SER A 1 168 ? -2.24 20.812 10.625 1 98.25 168 SER A O 1
ATOM 1290 N N . ASN A 1 169 ? -3.541 19.594 9.195 1 98.25 169 ASN A N 1
ATOM 1291 C CA . ASN A 1 169 ? -2.598 19.703 8.086 1 98.25 169 ASN A CA 1
ATOM 1292 C C . ASN A 1 169 ? -2.654 21.078 7.422 1 98.25 169 ASN A C 1
ATOM 1294 O O . ASN A 1 169 ? -1.836 21.375 6.555 1 98.25 169 ASN A O 1
ATOM 1298 N N . ILE A 1 170 ? -3.584 21.875 7.848 1 97.25 170 ILE A N 1
ATOM 1299 C CA . ILE A 1 170 ? -3.736 23.234 7.316 1 97.25 170 ILE A CA 1
ATOM 1300 C C . ILE A 1 170 ? -3.398 24.25 8.398 1 97.25 170 ILE A C 1
ATOM 1302 O O . ILE A 1 170 ? -2.576 25.141 8.188 1 97.25 170 ILE A O 1
ATOM 1306 N N . LEU A 1 171 ? -3.941 24.062 9.578 1 97.88 171 LEU A N 1
ATOM 1307 C CA . LEU A 1 171 ? -3.861 25.047 10.648 1 97.88 171 LEU A CA 1
ATOM 1308 C C . LEU A 1 171 ? -2.566 24.891 11.438 1 97.88 171 LEU A C 1
ATOM 1310 O O . LEU A 1 171 ? -2.104 25.828 12.078 1 97.88 171 LEU A O 1
ATOM 1314 N N . GLY A 1 172 ? -1.997 23.719 11.453 1 98.25 172 GLY A N 1
ATOM 1315 C CA . GLY A 1 172 ? -0.82 23.438 12.258 1 98.25 172 GLY A CA 1
ATOM 1316 C C . GLY A 1 172 ? -1.13 23.281 13.734 1 98.25 172 GLY A C 1
ATOM 1317 O O . GLY A 1 172 ? -0.265 22.875 14.516 1 98.25 172 GLY A O 1
ATOM 1318 N N . THR A 1 173 ? -2.352 23.5 14.133 1 98.12 173 THR A N 1
ATOM 1319 C CA . THR A 1 173 ? -2.801 23.469 15.523 1 98.12 173 THR A CA 1
ATOM 1320 C C . THR A 1 173 ? -2.701 22.047 16.078 1 98.12 173 THR A C 1
ATOM 1322 O O . THR A 1 173 ? -3.135 21.094 15.438 1 98.12 173 THR A O 1
ATOM 1325 N N . ILE A 1 174 ? -2.1 21.906 17.234 1 98.5 174 ILE A N 1
ATOM 1326 C CA . ILE A 1 174 ? -2.008 20.625 17.938 1 98.5 174 ILE A CA 1
ATOM 1327 C C . ILE A 1 174 ? -3.211 20.453 18.859 1 98.5 174 ILE A C 1
ATOM 1329 O O . ILE A 1 174 ? -3.541 21.359 19.641 1 98.5 174 ILE A O 1
ATOM 1333 N N . HIS A 1 175 ? -3.916 19.344 18.766 1 98.56 175 HIS A N 1
ATOM 1334 C CA . HIS A 1 175 ? -5.035 19.047 19.656 1 98.56 175 HIS A CA 1
ATOM 1335 C C . HIS A 1 175 ? -4.605 18.109 20.781 1 98.56 175 HIS A C 1
ATOM 1337 O O . HIS A 1 175 ? -3.746 17.25 20.578 1 98.56 175 HIS A O 1
ATOM 1343 N N . ASP A 1 176 ? -5.16 18.328 21.953 1 98.44 176 ASP A N 1
ATOM 1344 C CA . ASP A 1 176 ? -4.859 17.5 23.109 1 98.44 176 ASP A CA 1
ATOM 1345 C C . ASP A 1 176 ? -5.598 16.156 23.047 1 98.44 176 ASP A C 1
ATOM 1347 O O . ASP A 1 176 ? -6.57 15.945 23.766 1 98.44 176 ASP A O 1
ATOM 1351 N N . VAL A 1 177 ? -5.059 15.211 22.281 1 98.62 177 VAL A N 1
ATOM 1352 C CA . VAL A 1 177 ? -5.762 13.961 22 1 98.62 177 VAL A CA 1
ATOM 1353 C C . VAL A 1 177 ? -5.754 13.07 23.234 1 98.62 177 VAL A C 1
ATOM 1355 O O . VAL A 1 177 ? -6.602 12.188 23.375 1 98.62 177 VAL A O 1
ATOM 1358 N N . GLY A 1 178 ? -4.734 13.25 24.125 1 98.69 178 GLY A N 1
ATOM 1359 C CA . GLY A 1 178 ? -4.801 12.562 25.406 1 98.69 178 GLY A CA 1
ATOM 1360 C C . GLY A 1 178 ? -6.027 12.93 26.219 1 98.69 178 GLY A C 1
ATOM 1361 O O . GLY A 1 178 ? -6.727 12.047 26.719 1 98.69 178 GLY A O 1
ATOM 1362 N N . ALA A 1 179 ? -6.277 14.242 26.344 1 98.75 179 ALA A N 1
ATOM 1363 C CA . ALA A 1 179 ? -7.457 14.719 27.062 1 98.75 179 ALA A CA 1
ATOM 1364 C C . ALA A 1 179 ? -8.742 14.25 26.375 1 98.75 179 ALA A C 1
ATOM 1366 O O . ALA A 1 179 ? -9.719 13.898 27.047 1 98.75 179 ALA A O 1
ATOM 1367 N N . ILE A 1 180 ? -8.75 14.258 25.078 1 98.75 180 ILE A N 1
ATOM 1368 C CA . ILE A 1 180 ? -9.898 13.805 24.297 1 98.75 180 ILE A CA 1
ATOM 1369 C C . ILE A 1 180 ? -10.172 12.336 24.594 1 98.75 180 ILE A C 1
ATOM 1371 O O . ILE A 1 180 ? -11.312 11.945 24.859 1 98.75 180 ILE A O 1
ATOM 1375 N N . ALA A 1 181 ? -9.133 11.523 24.547 1 98.75 181 ALA A N 1
ATOM 1376 C CA . ALA A 1 181 ? -9.273 10.102 24.828 1 98.75 181 ALA A CA 1
ATOM 1377 C C . ALA A 1 181 ? -9.812 9.867 26.234 1 98.75 181 ALA A C 1
ATOM 1379 O O . ALA A 1 181 ? -10.711 9.047 26.438 1 98.75 181 ALA A O 1
ATOM 1380 N N . SER A 1 182 ? -9.25 10.562 27.203 1 98.56 182 SER A N 1
ATOM 1381 C CA . SER A 1 182 ? -9.703 10.445 28.594 1 98.56 182 SER A CA 1
ATOM 1382 C C . SER A 1 182 ? -11.188 10.781 28.719 1 98.56 182 SER A C 1
ATOM 1384 O O . SER A 1 182 ? -11.938 10.047 29.359 1 98.56 182 SER A O 1
ATOM 1386 N N . LEU A 1 183 ? -11.609 11.859 28.125 1 98.69 183 LEU A N 1
ATOM 1387 C CA . LEU A 1 183 ? -13.008 12.273 28.188 1 98.69 183 LEU A CA 1
ATOM 1388 C C . LEU A 1 183 ? -13.914 11.195 27.594 1 98.69 183 LEU A C 1
ATOM 1390 O O . LEU A 1 183 ? -14.938 10.852 28.188 1 98.69 183 LEU A O 1
ATOM 1394 N N . VAL A 1 184 ? -13.57 10.68 26.375 1 98.75 184 VAL A N 1
ATOM 1395 C CA . VAL A 1 184 ? -14.406 9.695 25.688 1 98.75 184 VAL A CA 1
ATOM 1396 C C . VAL A 1 184 ? -14.523 8.43 26.531 1 98.75 184 VAL A C 1
ATOM 1398 O O . VAL A 1 184 ? -15.625 7.918 26.734 1 98.75 184 VAL A O 1
ATOM 1401 N N . HIS A 1 185 ? -13.414 7.926 27.047 1 98 185 HIS A N 1
ATOM 1402 C CA . HIS A 1 185 ? -13.398 6.676 27.797 1 98 185 HIS A CA 1
ATOM 1403 C C . HIS A 1 185 ? -14.148 6.82 29.125 1 98 185 HIS A C 1
ATOM 1405 O O . HIS A 1 185 ? -14.75 5.859 29.609 1 98 185 HIS A O 1
ATOM 1411 N N . GLU A 1 186 ? -14.125 8.016 29.609 1 97.25 186 GLU A N 1
ATOM 1412 C CA . GLU A 1 186 ? -14.812 8.258 30.875 1 97.25 186 GLU A CA 1
ATOM 1413 C C . GLU A 1 186 ? -16.312 8.461 30.656 1 97.25 186 GLU A C 1
ATOM 1415 O O . GLU A 1 186 ? -17.125 8.039 31.469 1 97.25 186 GLU A O 1
ATOM 1420 N N . SER A 1 187 ? -16.672 9.047 29.594 1 96.5 187 SER A N 1
ATOM 1421 C CA . SER A 1 187 ? -18.047 9.516 29.406 1 96.5 187 SER A CA 1
ATOM 1422 C C . SER A 1 187 ? -18.875 8.492 28.641 1 96.5 187 SER A C 1
ATOM 1424 O O . SER A 1 187 ? -20.109 8.555 28.641 1 96.5 187 SER A O 1
ATOM 1426 N N . THR A 1 188 ? -18.281 7.676 27.891 1 95.94 188 THR A N 1
ATOM 1427 C CA . THR A 1 188 ? -18.984 6.707 27.047 1 95.94 188 THR A CA 1
ATOM 1428 C C . THR A 1 188 ? -18.562 5.285 27.391 1 95.94 188 THR A C 1
ATOM 1430 O O . THR A 1 188 ? -17.359 4.992 27.469 1 95.94 188 THR A O 1
ATOM 1433 N N . PRO A 1 189 ? -19.406 4.375 27.547 1 88.94 189 PRO A N 1
ATOM 1434 C CA . PRO A 1 189 ? -19.078 3.014 27.969 1 88.94 189 PRO A CA 1
ATOM 1435 C C . PRO A 1 189 ? -18.328 2.229 26.906 1 88.94 189 PRO A C 1
ATOM 1437 O O . PRO A 1 189 ? -17.531 1.351 27.234 1 88.94 189 PRO A O 1
ATOM 1440 N N . ARG A 1 190 ? -18.609 2.533 25.703 1 93.81 190 ARG A N 1
ATOM 1441 C CA . ARG A 1 190 ? -18.062 1.709 24.641 1 93.81 190 ARG A CA 1
ATOM 1442 C C . ARG A 1 190 ? -17.344 2.566 23.594 1 93.81 190 ARG A C 1
ATOM 1444 O O . ARG A 1 190 ? -17.031 2.092 22.5 1 93.81 190 ARG A O 1
ATOM 1451 N N . GLY A 1 191 ? -17.125 3.809 23.906 1 97.88 191 GLY A N 1
ATOM 1452 C CA . GLY A 1 191 ? -16.547 4.734 22.938 1 97.88 191 GLY A CA 1
ATOM 1453 C C . GLY A 1 191 ? -15.07 4.512 22.688 1 97.88 191 GLY A C 1
ATOM 1454 O O . GLY A 1 191 ? -14.305 4.309 23.625 1 97.88 191 GLY A O 1
ATOM 1455 N N . LEU A 1 192 ? -14.641 4.461 21.438 1 98.75 192 LEU A N 1
ATOM 1456 C CA . LEU A 1 192 ? -13.25 4.355 21 1 98.75 192 LEU A CA 1
ATOM 1457 C C . LEU A 1 192 ? -12.758 5.672 20.422 1 98.75 192 LEU A C 1
ATOM 1459 O O . LEU A 1 192 ? -13.562 6.5 19.984 1 98.75 192 LEU A O 1
ATOM 1463 N N . VAL A 1 193 ? -11.461 5.891 20.453 1 98.88 193 VAL A N 1
ATOM 1464 C CA . VAL A 1 193 ? -10.859 7.105 19.906 1 98.88 193 VAL A CA 1
ATOM 1465 C C . VAL A 1 193 ? -9.852 6.742 18.812 1 98.88 193 VAL A C 1
ATOM 1467 O O . VAL A 1 193 ? -8.93 5.949 19.062 1 98.88 193 VAL A O 1
ATOM 1470 N N . CYS A 1 194 ? -10.023 7.27 17.641 1 98.94 194 CYS A N 1
ATOM 1471 C CA . CYS A 1 194 ? -9.133 7.109 16.5 1 98.94 194 CYS A CA 1
ATOM 1472 C C . CYS A 1 194 ? -8.508 8.445 16.109 1 98.94 194 CYS A C 1
ATOM 1474 O O . CYS A 1 194 ? -9.219 9.414 15.852 1 98.94 194 CYS A O 1
ATOM 1476 N N . VAL A 1 195 ? -7.18 8.461 15.977 1 98.94 195 VAL A N 1
ATOM 1477 C CA . VAL A 1 195 ? -6.473 9.727 15.766 1 98.94 195 VAL A CA 1
ATOM 1478 C C . VAL A 1 195 ? -5.645 9.641 14.484 1 98.94 195 VAL A C 1
ATOM 1480 O O . VAL A 1 195 ? -4.902 8.68 14.273 1 98.94 195 VAL A O 1
ATOM 1483 N N . ASP A 1 196 ? -5.82 10.609 13.625 1 98.94 196 ASP A N 1
ATOM 1484 C CA . ASP A 1 196 ? -4.93 10.836 12.492 1 98.94 196 ASP A CA 1
ATOM 1485 C C . ASP A 1 196 ? -3.707 11.648 12.906 1 98.94 196 ASP A C 1
ATOM 1487 O O . ASP A 1 196 ? -3.805 12.852 13.141 1 98.94 196 ASP A O 1
ATOM 1491 N N . GLY A 1 197 ? -2.57 10.984 12.891 1 98.88 197 GLY A N 1
ATOM 1492 C CA . GLY A 1 197 ? -1.352 11.625 13.359 1 98.88 197 GLY A CA 1
ATOM 1493 C C . GLY A 1 197 ? -0.437 12.07 12.234 1 98.88 197 GLY A C 1
ATOM 1494 O O . GLY A 1 197 ? 0.726 12.406 12.469 1 98.88 197 GLY A O 1
ATOM 1495 N N . VAL A 1 198 ? -0.869 12.109 11.047 1 98.75 198 VAL A N 1
ATOM 1496 C CA . VAL A 1 198 ? -0.029 12.305 9.867 1 98.75 198 VAL A CA 1
ATOM 1497 C C . VAL A 1 198 ? 0.682 13.648 9.953 1 98.75 198 VAL A C 1
ATOM 1499 O O . VAL A 1 198 ? 1.892 13.734 9.727 1 98.75 198 VAL A O 1
ATOM 1502 N N . ALA A 1 199 ? -0.016 14.695 10.312 1 98.69 199 ALA A N 1
ATOM 1503 C CA . ALA A 1 199 ? 0.554 16.031 10.305 1 98.69 199 ALA A CA 1
ATOM 1504 C C . ALA A 1 199 ? 1.318 16.328 11.594 1 98.69 199 ALA A C 1
ATOM 1506 O O . ALA A 1 199 ? 2 17.344 11.703 1 98.69 199 ALA A O 1
ATOM 1507 N N . TYR A 1 200 ? 1.256 15.461 12.578 1 98.75 200 TYR A N 1
ATOM 1508 C CA . TYR A 1 200 ? 1.934 15.625 13.859 1 98.75 200 TYR A CA 1
ATOM 1509 C C . TYR A 1 200 ? 3.234 14.828 13.891 1 98.75 200 TYR A C 1
ATOM 1511 O O . TYR A 1 200 ? 4.246 15.305 14.406 1 98.75 200 TYR A O 1
ATOM 1519 N N . ALA A 1 201 ? 3.299 13.695 13.258 1 98.12 201 ALA A N 1
ATOM 1520 C CA . ALA A 1 201 ? 4.277 12.633 13.438 1 98.12 201 ALA A CA 1
ATOM 1521 C C . ALA A 1 201 ? 5.68 13.102 13.07 1 98.12 201 ALA A C 1
ATOM 1523 O O . ALA A 1 201 ? 6.664 12.711 13.703 1 98.12 201 ALA A O 1
ATOM 1524 N N . PRO A 1 202 ? 5.863 13.961 12.086 1 97.38 202 PRO A N 1
ATOM 1525 C CA . PRO A 1 202 ? 7.223 14.375 11.727 1 97.38 202 PRO A CA 1
ATOM 1526 C C . PRO A 1 202 ? 7.844 15.312 12.758 1 97.38 202 PRO A C 1
ATOM 1528 O O . PRO A 1 202 ? 9.047 15.562 12.727 1 97.38 202 PRO A O 1
ATOM 1531 N N . HIS A 1 203 ? 7.055 15.828 13.711 1 98.06 203 HIS A N 1
ATOM 1532 C CA . HIS A 1 203 ? 7.469 17.016 14.438 1 98.06 203 HIS A CA 1
ATOM 1533 C C . HIS A 1 203 ? 7.719 16.703 15.906 1 98.06 203 HIS A C 1
ATOM 1535 O O . HIS A 1 203 ? 8.469 17.422 16.578 1 98.06 203 HIS A O 1
ATOM 1541 N N . ARG A 1 204 ? 6.992 15.672 16.406 1 97.31 204 ARG A N 1
ATOM 1542 C CA . ARG A 1 204 ? 7.031 15.367 17.828 1 97.31 204 ARG A CA 1
ATOM 1543 C C . ARG A 1 204 ? 7.078 13.859 18.062 1 97.31 204 ARG A C 1
ATOM 1545 O O . ARG A 1 204 ? 6.652 13.078 17.219 1 97.31 204 ARG A O 1
ATOM 1552 N N . PRO A 1 205 ? 7.629 13.516 19.203 1 96.62 205 PRO A N 1
ATOM 1553 C CA . PRO A 1 205 ? 7.512 12.102 19.562 1 96.62 205 PRO A CA 1
ATOM 1554 C C . PRO A 1 205 ? 6.07 11.672 19.828 1 96.62 205 PRO A C 1
ATOM 1556 O O . PRO A 1 205 ? 5.258 12.484 20.281 1 96.62 205 PRO A O 1
ATOM 1559 N N . ILE A 1 206 ? 5.715 10.43 19.594 1 98.12 206 ILE A N 1
ATOM 1560 C CA . ILE A 1 206 ? 4.395 9.859 19.812 1 98.12 206 ILE A CA 1
ATOM 1561 C C . ILE A 1 206 ? 4.488 8.703 20.812 1 98.12 206 ILE A C 1
ATOM 1563 O O . ILE A 1 206 ? 5.297 7.789 20.641 1 98.12 206 ILE A O 1
ATOM 1567 N N . ASP A 1 207 ? 3.76 8.75 21.828 1 98.5 207 ASP A N 1
ATOM 1568 C CA . ASP A 1 207 ? 3.6 7.672 22.797 1 98.5 207 ASP A CA 1
ATOM 1569 C C . ASP A 1 207 ? 2.133 7.266 22.938 1 98.5 207 ASP A C 1
ATOM 1571 O O . ASP A 1 207 ? 1.389 7.852 23.719 1 98.5 207 ASP A O 1
ATOM 1575 N N . VAL A 1 208 ? 1.754 6.23 22.203 1 98.56 208 VAL A N 1
ATOM 1576 C CA . VAL A 1 208 ? 0.341 5.883 22.078 1 98.56 208 VAL A CA 1
ATOM 1577 C C . VAL A 1 208 ? -0.174 5.363 23.422 1 98.56 208 VAL A C 1
ATOM 1579 O O . VAL A 1 208 ? -1.365 5.473 23.719 1 98.56 208 VAL A O 1
ATOM 1582 N N . LYS A 1 209 ? 0.703 4.785 24.219 1 97.06 209 LYS A N 1
ATOM 1583 C CA . LYS A 1 209 ? 0.292 4.332 25.547 1 97.06 209 LYS A CA 1
ATOM 1584 C C . LYS A 1 209 ? -0.015 5.512 26.453 1 97.06 209 LYS A C 1
ATOM 1586 O O . LYS A 1 209 ? -1.027 5.512 27.156 1 97.06 209 LYS A O 1
ATOM 1591 N N . ALA A 1 210 ? 0.861 6.492 26.438 1 97.69 210 ALA A N 1
ATOM 1592 C CA . ALA A 1 210 ? 0.657 7.691 27.25 1 97.69 210 ALA A CA 1
ATOM 1593 C C . ALA A 1 210 ? -0.596 8.445 26.812 1 97.69 210 ALA A C 1
ATOM 1595 O O . ALA A 1 210 ? -1.294 9.031 27.641 1 97.69 210 ALA A O 1
ATOM 1596 N N . LEU A 1 211 ? -0.919 8.469 25.547 1 98.25 211 LEU A N 1
ATOM 1597 C CA . LEU A 1 211 ? -2.064 9.195 25.016 1 98.25 211 LEU A CA 1
ATOM 1598 C C . LEU A 1 211 ? -3.369 8.492 25.375 1 98.25 211 LEU A C 1
ATOM 1600 O O . LEU A 1 211 ? -4.43 9.125 25.406 1 98.25 211 LEU A O 1
ATOM 1604 N N . GLY A 1 212 ? -3.314 7.172 25.578 1 98.06 212 GLY A N 1
ATOM 1605 C CA . GLY A 1 212 ? -4.496 6.402 25.938 1 98.06 212 GLY A CA 1
ATOM 1606 C C . GLY A 1 212 ? -5.488 6.266 24.797 1 98.06 212 GLY A C 1
ATOM 1607 O O . GLY A 1 212 ? -6.691 6.113 25.031 1 98.06 212 GLY A O 1
ATOM 1608 N N . ILE A 1 213 ? -5.082 6.387 23.578 1 98.5 213 ILE A N 1
ATOM 1609 C CA . ILE A 1 213 ? -5.945 6.305 22.391 1 98.5 213 ILE A CA 1
ATOM 1610 C C . ILE A 1 213 ? -6.09 4.848 21.969 1 98.5 213 ILE A C 1
ATOM 1612 O O . ILE A 1 213 ? -5.297 3.992 22.359 1 98.5 213 ILE A O 1
ATOM 1616 N N . ASP A 1 214 ? -7.109 4.523 21.172 1 98.88 214 ASP A N 1
ATOM 1617 C CA . ASP A 1 214 ? -7.375 3.158 20.719 1 98.88 214 ASP A CA 1
ATOM 1618 C C . ASP A 1 214 ? -6.723 2.887 19.375 1 98.88 214 ASP A C 1
ATOM 1620 O O . ASP A 1 214 ? -6.266 1.771 19.109 1 98.88 214 ASP A O 1
ATOM 1624 N N . PHE A 1 215 ? -6.746 3.865 18.516 1 98.94 215 PHE A N 1
ATOM 1625 C CA . PHE A 1 215 ? -6.164 3.77 17.172 1 98.94 215 PHE A CA 1
ATOM 1626 C C . PHE A 1 215 ? -5.359 5.02 16.844 1 98.94 215 PHE A C 1
ATOM 1628 O O . PHE A 1 215 ? -5.719 6.125 17.25 1 98.94 215 PHE A O 1
ATOM 1635 N N . TYR A 1 216 ? -4.285 4.844 16.109 1 98.94 216 TYR A N 1
ATOM 1636 C CA . TYR A 1 216 ? -3.438 5.941 15.656 1 98.94 216 TYR A CA 1
ATOM 1637 C C . TYR A 1 216 ? -2.766 5.598 14.328 1 98.94 216 TYR A C 1
ATOM 1639 O O . TYR A 1 216 ? -2.182 4.523 14.18 1 98.94 216 TYR A O 1
ATOM 1647 N N . ALA A 1 217 ? -2.871 6.461 13.344 1 98.88 217 ALA A N 1
ATOM 1648 C CA . ALA A 1 217 ? -2.232 6.188 12.062 1 98.88 217 ALA A CA 1
ATOM 1649 C C . ALA A 1 217 ? -1.384 7.371 11.602 1 98.88 217 ALA A C 1
ATOM 1651 O O . ALA A 1 217 ? -1.678 8.523 11.945 1 98.88 217 ALA A O 1
ATOM 1652 N N . PHE A 1 218 ? -0.368 7.125 10.891 1 98.81 218 PHE A N 1
ATOM 1653 C CA . PHE A 1 218 ? 0.433 8.141 10.219 1 98.81 218 PHE A CA 1
ATOM 1654 C C . PHE A 1 218 ? 1.213 7.535 9.055 1 98.81 218 PHE A C 1
ATOM 1656 O O . PHE A 1 218 ? 1.14 6.328 8.82 1 98.81 218 PHE A O 1
ATOM 1663 N N . SER A 1 219 ? 1.904 8.352 8.297 1 98.44 219 SER A N 1
ATOM 1664 C CA . SER A 1 219 ? 2.627 7.934 7.098 1 98.44 219 SER A CA 1
ATOM 1665 C C . SER A 1 219 ? 4.121 8.203 7.234 1 98.44 219 SER A C 1
ATOM 1667 O O . SER A 1 219 ? 4.527 9.312 7.598 1 98.44 219 SER A O 1
ATOM 1669 N N . TRP A 1 220 ? 4.883 7.289 6.844 1 98.75 220 TRP A N 1
ATOM 1670 C CA . TRP A 1 220 ? 6.328 7.371 7.027 1 98.75 220 TRP A CA 1
ATOM 1671 C C . TRP A 1 220 ? 6.953 8.328 6.023 1 98.75 220 TRP A C 1
ATOM 1673 O O . TRP A 1 220 ? 8.008 8.922 6.285 1 98.75 220 TRP A O 1
ATOM 1683 N N . TYR A 1 221 ? 6.301 8.523 4.836 1 98.12 221 TYR A N 1
ATOM 1684 C CA . TYR A 1 221 ? 6.875 9.43 3.848 1 98.12 221 TYR A CA 1
ATOM 1685 C C . TYR A 1 221 ? 6.852 10.867 4.352 1 98.12 221 TYR A C 1
ATOM 1687 O O . TYR A 1 221 ? 7.523 11.742 3.795 1 98.12 221 TYR A O 1
ATOM 1695 N N . LYS A 1 222 ? 6.098 11.141 5.43 1 98 222 LYS A N 1
ATOM 1696 C CA . LYS A 1 222 ? 6.133 12.445 6.09 1 98 222 LYS A CA 1
ATOM 1697 C C . LYS A 1 222 ? 7.152 12.461 7.223 1 98 222 LYS A C 1
ATOM 1699 O O . LYS A 1 222 ? 7.512 13.523 7.727 1 98 222 LYS A O 1
ATOM 1704 N N . VAL A 1 223 ? 7.602 11.336 7.637 1 98.44 223 VAL A N 1
ATOM 1705 C CA . VAL A 1 223 ? 8.547 11.148 8.727 1 98.44 223 VAL A CA 1
ATOM 1706 C C . VAL A 1 223 ? 9.883 10.656 8.18 1 98.44 223 VAL A C 1
ATOM 1708 O O . VAL A 1 223 ? 10.406 9.633 8.625 1 98.44 223 VAL A O 1
ATOM 1711 N N . TYR A 1 224 ? 10.273 11.328 7.129 1 98.69 224 TYR A N 1
ATOM 1712 C CA . TYR A 1 224 ? 11.617 11.25 6.562 1 98.69 224 TYR A CA 1
ATOM 1713 C C . TYR A 1 224 ? 11.922 9.844 6.059 1 98.69 224 TYR A C 1
ATOM 1715 O O . TYR A 1 224 ? 13.078 9.438 6.008 1 98.69 224 TYR A O 1
ATOM 1723 N N . 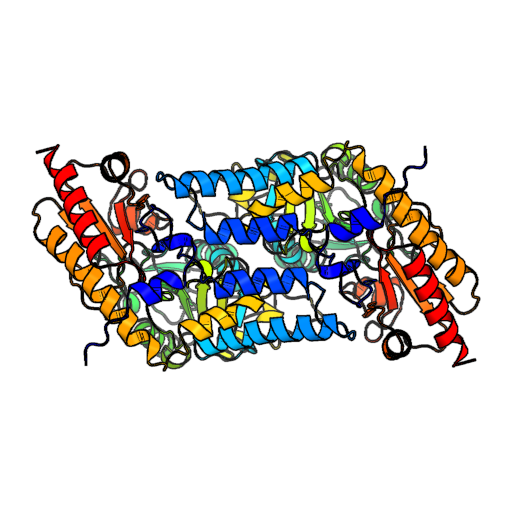GLY A 1 225 ? 10.93 8.984 5.848 1 98.69 225 GLY A N 1
ATOM 1724 C CA . GLY A 1 225 ? 11.023 7.625 5.34 1 98.69 225 GLY A CA 1
ATOM 1725 C C . GLY A 1 225 ? 10.367 7.445 3.986 1 98.69 225 GLY A C 1
ATOM 1726 O O . GLY A 1 225 ? 10.211 8.414 3.234 1 98.69 225 GLY A O 1
ATOM 1727 N N . PRO A 1 226 ? 10.109 6.219 3.631 1 97.75 226 PRO A N 1
ATOM 1728 C CA . PRO A 1 226 ? 9.531 5.938 2.316 1 97.75 226 PRO A CA 1
ATOM 1729 C C . PRO A 1 226 ? 8.008 6.004 2.318 1 97.75 226 PRO A C 1
ATOM 1731 O O . PRO A 1 226 ? 7.395 6.211 3.369 1 97.75 226 PRO A O 1
ATOM 1734 N N . HIS A 1 227 ? 7.359 5.887 1.121 1 97.94 227 HIS A N 1
ATOM 1735 C CA . HIS A 1 227 ? 5.91 5.949 0.981 1 97.94 227 HIS A CA 1
ATOM 1736 C C . HIS A 1 227 ? 5.25 4.672 1.496 1 97.94 227 HIS A C 1
ATOM 1738 O O . HIS A 1 227 ? 4.902 3.789 0.71 1 97.94 227 HIS A O 1
ATOM 1744 N N . THR A 1 228 ? 5.012 4.555 2.732 1 98.31 228 THR A N 1
ATOM 1745 C CA . THR A 1 228 ? 4.234 3.559 3.465 1 98.31 228 THR A CA 1
ATOM 1746 C C . THR A 1 228 ? 3.623 4.172 4.723 1 98.31 228 THR A C 1
ATOM 1748 O O . THR A 1 228 ? 3.943 5.305 5.086 1 98.31 228 THR A O 1
ATOM 1751 N N . ALA A 1 229 ? 2.613 3.557 5.227 1 98.75 229 ALA A N 1
ATOM 1752 C CA . ALA A 1 229 ? 1.912 4.062 6.402 1 98.75 229 ALA A CA 1
ATOM 1753 C C . ALA A 1 229 ? 1.838 3.002 7.496 1 98.75 229 ALA A C 1
ATOM 1755 O O . ALA A 1 229 ? 2.211 1.848 7.273 1 98.75 229 ALA A O 1
ATOM 1756 N N . MET A 1 230 ? 1.492 3.42 8.648 1 98.88 230 MET A N 1
ATOM 1757 C CA . MET A 1 230 ? 1.354 2.523 9.797 1 98.88 230 MET A CA 1
ATOM 1758 C C . MET A 1 230 ? 0.134 2.896 10.633 1 98.88 230 MET A C 1
ATOM 1760 O O . MET A 1 230 ? -0.183 4.078 10.781 1 98.88 230 MET A O 1
ATOM 1764 N N . LEU A 1 231 ? -0.557 1.907 11.109 1 98.94 231 LEU A N 1
ATOM 1765 C CA . LEU A 1 231 ? -1.707 2.047 12 1 98.94 231 LEU A CA 1
ATOM 1766 C C . LEU A 1 231 ? -1.501 1.251 13.281 1 98.94 231 LEU A C 1
ATOM 1768 O O . LEU A 1 231 ? -1.062 0.1 13.242 1 98.94 231 LEU A O 1
ATOM 1772 N N . TYR A 1 232 ? -1.666 1.942 14.352 1 98.94 232 TYR A N 1
ATOM 1773 C CA . TYR A 1 232 ? -1.701 1.33 15.672 1 98.94 232 TYR A CA 1
ATOM 1774 C C . TYR A 1 232 ? -3.133 1.02 16.094 1 98.94 232 TYR A C 1
ATOM 1776 O O . TYR A 1 232 ? -4.043 1.817 15.859 1 98.94 232 TYR A O 1
ATOM 1784 N N . ALA A 1 233 ? -3.361 -0.113 16.703 1 98.88 233 ALA A N 1
ATOM 1785 C CA . ALA A 1 233 ? -4.574 -0.477 17.422 1 98.88 233 ALA A CA 1
ATOM 1786 C C . ALA A 1 233 ? -4.234 -1.133 18.766 1 98.88 233 ALA A C 1
ATOM 1788 O O . ALA A 1 233 ? -3.467 -2.098 18.812 1 98.88 233 ALA A O 1
ATOM 1789 N N . SER A 1 234 ? -4.816 -0.635 19.797 1 98.44 234 SER A N 1
ATOM 1790 C CA . SER A 1 234 ? -4.57 -1.246 21.109 1 98.44 234 SER A CA 1
ATOM 1791 C C . SER A 1 234 ? -5.027 -2.701 21.125 1 98.44 234 SER A C 1
ATOM 1793 O O . SER A 1 234 ? -5.953 -3.078 20.406 1 98.44 234 SER A O 1
ATOM 1795 N N . ARG A 1 235 ? -4.367 -3.498 21.969 1 96.69 235 ARG A N 1
ATOM 1796 C CA . ARG A 1 235 ? -4.742 -4.902 22.078 1 96.69 235 ARG A CA 1
ATOM 1797 C C . ARG A 1 235 ? -6.203 -5.047 22.484 1 96.69 235 ARG A C 1
ATOM 1799 O O . ARG A 1 235 ? -6.914 -5.91 21.969 1 96.69 235 ARG A O 1
ATOM 1806 N N . LYS A 1 236 ? -6.633 -4.246 23.422 1 96.69 236 LYS A N 1
ATOM 1807 C CA . LYS A 1 236 ? -8.023 -4.273 23.859 1 96.69 236 LYS A CA 1
ATOM 1808 C C . LYS A 1 236 ? -8.977 -4.023 22.688 1 96.69 236 LYS A C 1
ATOM 1810 O O . LYS A 1 236 ? -9.961 -4.742 22.516 1 96.69 236 LYS A O 1
ATOM 1815 N N . ALA A 1 237 ? -8.719 -2.963 21.922 1 97.38 237 ALA A N 1
ATOM 1816 C CA . ALA A 1 237 ? -9.57 -2.65 20.781 1 97.38 237 ALA A CA 1
ATOM 1817 C C . ALA A 1 237 ? -9.586 -3.799 19.781 1 97.38 237 ALA A C 1
ATOM 1819 O O . ALA A 1 237 ? -10.641 -4.148 19.25 1 97.38 237 ALA A O 1
ATOM 1820 N N . GLN A 1 238 ? -8.453 -4.41 19.516 1 97.25 238 GLN A N 1
ATOM 1821 C CA . GLN A 1 238 ? -8.344 -5.523 18.578 1 97.25 238 GLN A CA 1
ATOM 1822 C C . GLN A 1 238 ? -9.234 -6.688 19.016 1 97.25 238 GLN A C 1
ATOM 1824 O O . GLN A 1 238 ? -9.945 -7.27 18.188 1 97.25 238 GLN A O 1
ATOM 1829 N N . ASP A 1 239 ? -9.18 -7.023 20.25 1 95.25 239 ASP A N 1
ATOM 1830 C CA . ASP A 1 239 ? -9.805 -8.234 20.781 1 95.25 239 ASP A CA 1
ATOM 1831 C C . ASP A 1 239 ? -11.312 -8.047 20.922 1 95.25 239 ASP A C 1
ATOM 1833 O O . ASP A 1 239 ? -12.078 -9.016 20.812 1 95.25 239 ASP A O 1
ATOM 1837 N N . THR A 1 240 ? -11.758 -6.836 21.094 1 94.81 240 THR A N 1
ATOM 1838 C CA . THR A 1 240 ? -13.148 -6.66 21.5 1 94.81 240 THR A CA 1
ATOM 1839 C C . THR A 1 240 ? -13.961 -6.039 20.359 1 94.81 240 THR A C 1
ATOM 1841 O O . THR A 1 240 ? -15.18 -6.191 20.312 1 94.81 240 THR A O 1
ATOM 1844 N N . HIS A 1 241 ? -13.273 -5.363 19.469 1 95.5 241 HIS A N 1
ATOM 1845 C CA . HIS A 1 241 ? -14.094 -4.535 18.594 1 95.5 241 HIS A CA 1
ATOM 1846 C C . HIS A 1 241 ? -13.781 -4.82 17.125 1 95.5 241 HIS A C 1
ATOM 1848 O O . HIS A 1 241 ? -14.531 -4.406 16.234 1 95.5 241 HIS A O 1
ATOM 1854 N N . MET A 1 242 ? -12.734 -5.555 16.859 1 96.38 242 MET A N 1
ATOM 1855 C CA . MET A 1 242 ? -12.289 -5.688 15.469 1 96.38 242 MET A CA 1
ATOM 1856 C C . MET A 1 242 ? -12.461 -7.125 14.977 1 96.38 242 MET A C 1
ATOM 1858 O O . MET A 1 242 ? -11.961 -8.062 15.609 1 96.38 242 MET A O 1
ATOM 1862 N N . ARG A 1 243 ? -13.117 -7.332 13.875 1 95.5 243 ARG A N 1
ATOM 1863 C CA . ARG A 1 243 ? -13.047 -8.609 13.172 1 95.5 243 ARG A CA 1
ATOM 1864 C C . ARG A 1 243 ? -11.844 -8.633 12.227 1 95.5 243 ARG A C 1
ATOM 1866 O O . ARG A 1 243 ? -11.289 -7.59 11.883 1 95.5 243 ARG A O 1
ATOM 1873 N N . SER A 1 244 ? -11.477 -9.797 11.789 1 95.88 244 SER A N 1
ATOM 1874 C CA . SER A 1 244 ? -10.352 -9.953 10.883 1 95.88 244 SER A CA 1
ATOM 1875 C C . SER A 1 244 ? -10.781 -9.789 9.43 1 95.88 244 SER A C 1
ATOM 1877 O O . SER A 1 244 ? -11.844 -10.266 9.031 1 95.88 244 SER A O 1
ATOM 1879 N N . LEU A 1 245 ? -9.953 -9.062 8.68 1 95.81 245 LEU A N 1
ATOM 1880 C CA . LEU A 1 245 ? -10.07 -9.023 7.223 1 95.81 245 LEU A CA 1
ATOM 1881 C C . LEU A 1 245 ? -9.094 -10 6.574 1 95.81 245 LEU A C 1
ATOM 1883 O O . LEU A 1 245 ? -9.062 -10.133 5.348 1 95.81 245 LEU A O 1
ATOM 1887 N N . GLY A 1 246 ? -8.273 -10.641 7.355 1 93.81 246 GLY A N 1
ATOM 1888 C CA . GLY A 1 246 ? -7.23 -11.531 6.863 1 93.81 246 GLY A CA 1
ATOM 1889 C C . GLY A 1 246 ? -7.766 -12.844 6.332 1 93.81 246 GLY A C 1
ATOM 1890 O O . GLY A 1 246 ? -8.977 -13.094 6.371 1 93.81 246 GLY A O 1
ATOM 1891 N N . HIS A 1 247 ? -6.828 -13.609 5.762 1 94.06 247 HIS A N 1
ATOM 1892 C CA . HIS A 1 247 ? -7.207 -14.938 5.293 1 94.06 247 HIS A CA 1
ATOM 1893 C C . HIS A 1 247 ? -7.672 -15.82 6.449 1 94.06 247 HIS A C 1
ATOM 1895 O O . HIS A 1 247 ? -7.102 -15.766 7.543 1 94.06 247 HIS A O 1
ATOM 1901 N N . PHE A 1 248 ? -8.594 -16.703 6.242 1 92.25 248 PHE A N 1
ATOM 1902 C CA . PHE A 1 248 ? -9.281 -17.453 7.289 1 92.25 248 PHE A CA 1
ATOM 1903 C C . PHE A 1 248 ? -8.312 -18.344 8.055 1 92.25 248 PHE A C 1
ATOM 1905 O O . PHE A 1 248 ? -8.531 -18.641 9.227 1 92.25 248 PHE A O 1
ATOM 1912 N N . PHE A 1 249 ? -7.199 -18.703 7.422 1 89.44 249 PHE A N 1
ATOM 1913 C CA . PHE A 1 249 ? -6.285 -19.656 8.055 1 89.44 249 PHE A CA 1
ATOM 1914 C C . PHE A 1 249 ? -5.129 -18.922 8.727 1 89.44 249 PHE A C 1
ATOM 1916 O O . PHE A 1 249 ? -4.18 -19.562 9.195 1 89.44 249 PHE A O 1
ATOM 1923 N N . ASN A 1 250 ? -4.996 -17.719 8.539 1 77.81 250 ASN A N 1
ATOM 1924 C CA . ASN A 1 250 ? -3.992 -16.906 9.219 1 77.81 250 ASN A CA 1
ATOM 1925 C C . ASN A 1 250 ? -4.551 -16.281 10.492 1 77.81 250 ASN A C 1
ATOM 1927 O O . ASN A 1 250 ? -5.457 -15.445 10.43 1 77.81 250 ASN A O 1
ATOM 1931 N N . GLN A 1 251 ? -4.375 -16.812 11.641 1 66.5 251 GLN A N 1
ATOM 1932 C CA . GLN A 1 251 ? -4.918 -16.531 12.961 1 66.5 251 GLN A CA 1
ATOM 1933 C C . GLN A 1 251 ? -4.77 -15.047 13.305 1 66.5 251 GLN A C 1
ATOM 1935 O O . GLN A 1 251 ? -3.818 -14.398 12.867 1 66.5 251 GLN A O 1
ATOM 1940 N N . GLY A 1 252 ? -5.816 -14.32 13.516 1 66.75 252 GLY A N 1
ATOM 1941 C CA . GLY A 1 252 ? -6.082 -12.938 13.883 1 66.75 252 GLY A CA 1
ATOM 1942 C C . GLY A 1 252 ? -5.508 -12.562 15.234 1 66.75 252 GLY A C 1
ATOM 1943 O O . GLY A 1 252 ? -6.039 -11.68 15.914 1 66.75 252 GLY A O 1
ATOM 1944 N N . ASP A 1 253 ? -4.156 -13.125 15.484 1 85.88 253 ASP A N 1
ATOM 1945 C CA . ASP A 1 253 ? -3.664 -12.797 16.828 1 85.88 253 ASP A CA 1
ATOM 1946 C C . ASP A 1 253 ? -2.842 -11.516 16.812 1 85.88 253 ASP A C 1
ATOM 1948 O O . ASP A 1 253 ? -2.484 -10.984 17.859 1 85.88 253 ASP A O 1
ATOM 1952 N N . THR A 1 254 ? -2.469 -11.031 15.672 1 94.94 254 THR A N 1
ATOM 1953 C CA . THR A 1 254 ? -1.772 -9.758 15.531 1 94.94 254 THR A CA 1
ATOM 1954 C C . THR A 1 254 ? -2.568 -8.805 14.648 1 94.94 254 THR A C 1
ATOM 1956 O O . THR A 1 254 ? -3.439 -9.234 13.891 1 94.94 254 THR A O 1
ATOM 1959 N N . LEU A 1 255 ? -2.293 -7.551 14.805 1 97.94 255 LEU A N 1
ATOM 1960 C CA . LEU A 1 255 ? -2.975 -6.574 13.961 1 97.94 255 LEU A CA 1
ATOM 1961 C C . LEU A 1 255 ? -2.637 -6.793 12.492 1 97.94 255 LEU A C 1
ATOM 1963 O O . LEU A 1 255 ? -3.486 -6.602 11.617 1 97.94 255 LEU A O 1
ATOM 1967 N N . GLU A 1 256 ? -1.374 -7.156 12.227 1 96.69 256 GLU A N 1
ATOM 1968 C CA . GLU A 1 256 ? -0.984 -7.477 10.852 1 96.69 256 GLU A CA 1
ATOM 1969 C C . GLU A 1 256 ? -1.842 -8.602 10.281 1 96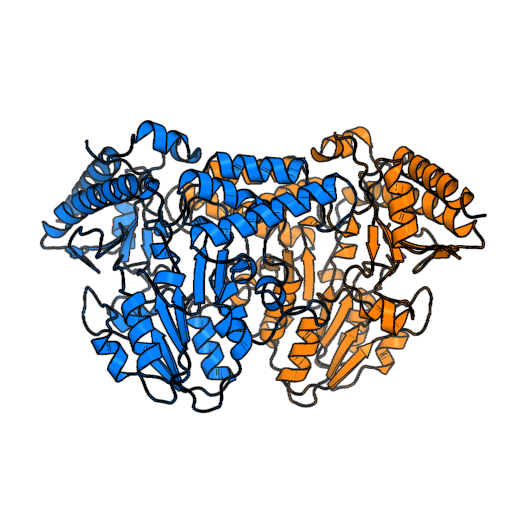.69 256 GLU A C 1
ATOM 1971 O O . GLU A 1 256 ? -2.256 -8.547 9.125 1 96.69 256 GLU A O 1
ATOM 1976 N N . GLY A 1 257 ? -2.006 -9.648 11.062 1 95.38 257 GLY A N 1
ATOM 1977 C CA . GLY A 1 257 ? -2.85 -10.75 10.625 1 95.38 257 GLY A CA 1
ATOM 1978 C C . GLY A 1 257 ? -4.277 -10.328 10.328 1 95.38 257 GLY A C 1
ATOM 1979 O O . GLY A 1 257 ? -4.895 -10.828 9.383 1 95.38 257 GLY A O 1
ATOM 1980 N N . LYS A 1 258 ? -4.801 -9.344 11.07 1 95.75 258 LYS A N 1
ATOM 1981 C CA . LYS A 1 258 ? -6.188 -8.898 10.938 1 95.75 258 LYS A CA 1
ATOM 1982 C C . LYS A 1 258 ? -6.352 -7.977 9.727 1 95.75 258 LYS A C 1
ATOM 1984 O O . LYS A 1 258 ? -7.398 -7.973 9.086 1 95.75 258 LYS A O 1
ATOM 1989 N N . LEU A 1 259 ? -5.289 -7.121 9.57 1 95.69 259 LEU A N 1
ATOM 1990 C CA . LEU A 1 259 ? -5.547 -5.965 8.719 1 95.69 259 LEU A CA 1
ATOM 1991 C C . LEU A 1 259 ? -4.438 -5.797 7.688 1 95.69 259 LEU A C 1
ATOM 1993 O O . LEU A 1 259 ? -4.496 -4.895 6.848 1 95.69 259 LEU A O 1
ATOM 1997 N N . GLY A 1 260 ? -3.492 -6.555 7.676 1 95.12 260 GLY A N 1
ATOM 1998 C CA . GLY A 1 260 ? -2.305 -6.324 6.867 1 95.12 260 GLY A CA 1
ATOM 1999 C C . GLY A 1 260 ? -2.572 -6.414 5.379 1 95.12 260 GLY A C 1
ATOM 2000 O O . GLY A 1 260 ? -2.072 -5.598 4.602 1 95.12 260 GLY A O 1
ATOM 2001 N N . LEU A 1 261 ? -3.328 -7.523 4.957 1 96.81 261 LEU A N 1
ATOM 2002 C CA . LEU A 1 261 ? -3.715 -7.734 3.566 1 96.81 261 LEU A CA 1
ATOM 2003 C C . LEU A 1 261 ? -2.523 -7.535 2.635 1 96.81 261 LEU A C 1
ATOM 2005 O O . LEU A 1 261 ? -2.654 -6.926 1.572 1 96.81 261 LEU A O 1
ATOM 2009 N N . ALA A 1 262 ? -1.365 -7.871 3.129 1 96.31 262 ALA A N 1
ATOM 2010 C CA . ALA A 1 262 ? -0.108 -7.781 2.389 1 96.31 262 ALA A CA 1
ATOM 2011 C C . ALA A 1 262 ? 0.18 -6.344 1.966 1 96.31 262 ALA A C 1
ATOM 2013 O O . ALA A 1 262 ? 0.744 -6.105 0.896 1 96.31 262 ALA A O 1
ATOM 2014 N N . GLY A 1 263 ? -0.224 -5.395 2.77 1 96.94 263 GLY A N 1
ATOM 2015 C CA . GLY A 1 263 ? -0.124 -3.992 2.402 1 96.94 263 GLY A CA 1
ATOM 2016 C C . GLY A 1 263 ? 1.251 -3.404 2.66 1 96.94 263 GLY A C 1
ATOM 2017 O O . GLY A 1 263 ? 1.558 -2.305 2.195 1 96.94 263 GLY A O 1
ATOM 2018 N N . GLY A 1 264 ? 2.107 -4.117 3.367 1 96.81 264 GLY A N 1
ATOM 2019 C CA . GLY A 1 264 ? 3.449 -3.629 3.648 1 96.81 264 GLY A CA 1
ATOM 2020 C C . GLY A 1 264 ? 4.465 -4.039 2.6 1 96.81 264 GLY A C 1
ATOM 2021 O O . GLY A 1 264 ? 4.73 -5.23 2.418 1 96.81 264 GLY A O 1
ATOM 2022 N N . SER A 1 265 ? 5.012 -3.053 1.886 1 97.88 265 SER A N 1
ATOM 2023 C CA . SER A 1 265 ? 6.117 -3.32 0.972 1 97.88 265 SER A CA 1
ATOM 2024 C C . SER A 1 265 ? 7.371 -3.752 1.729 1 97.88 265 SER A C 1
ATOM 2026 O O . SER A 1 265 ? 7.867 -3.02 2.586 1 97.88 265 SER A O 1
ATOM 2028 N N . TYR A 1 266 ? 7.938 -4.863 1.406 1 98.25 266 TYR A N 1
ATOM 2029 C CA . TYR A 1 266 ? 9.039 -5.434 2.178 1 98.25 266 TYR A CA 1
ATOM 2030 C C . TYR A 1 266 ? 10.227 -4.484 2.211 1 98.25 266 TYR A C 1
ATOM 2032 O O . TYR A 1 266 ? 10.805 -4.23 3.275 1 98.25 266 TYR A O 1
ATOM 2040 N N . GLU A 1 267 ? 10.555 -3.949 1.023 1 98.75 267 GLU A N 1
ATOM 2041 C CA . GLU A 1 267 ? 11.734 -3.09 0.938 1 98.75 267 GLU A CA 1
ATOM 2042 C C . GLU A 1 267 ? 11.516 -1.776 1.683 1 98.75 267 GLU A C 1
ATOM 2044 O O . GLU A 1 267 ? 12.453 -1.209 2.242 1 98.75 267 GLU A O 1
ATOM 2049 N N . LEU A 1 268 ? 10.273 -1.297 1.721 1 98.88 268 LEU A N 1
ATOM 2050 C CA . LEU A 1 268 ? 9.984 -0.04 2.402 1 98.88 268 LEU A CA 1
ATOM 2051 C C . LEU A 1 268 ? 9.93 -0.241 3.912 1 98.88 268 LEU A C 1
ATOM 2053 O O . LEU A 1 268 ? 10.523 0.531 4.668 1 98.88 268 LEU A O 1
ATOM 2057 N N . VAL A 1 269 ? 9.242 -1.316 4.332 1 98.81 269 VAL A N 1
ATOM 2058 C CA . VAL A 1 269 ? 9.117 -1.621 5.754 1 98.81 269 VAL A CA 1
ATOM 2059 C C . VAL A 1 269 ? 10.5 -1.884 6.352 1 98.81 269 VAL A C 1
ATOM 2061 O O . VAL A 1 269 ? 10.797 -1.439 7.461 1 98.81 269 VAL A O 1
ATOM 2064 N N . SER A 1 270 ? 11.367 -2.551 5.625 1 98.75 270 SER A N 1
ATOM 2065 C CA . SER A 1 270 ? 12.695 -2.912 6.102 1 98.75 270 SER A CA 1
ATOM 2066 C C . SER A 1 270 ? 13.578 -1.68 6.277 1 98.75 270 SER A C 1
ATOM 2068 O O . SER A 1 270 ? 14.633 -1.749 6.906 1 98.75 270 SER A O 1
ATOM 2070 N N . ALA A 1 271 ? 13.125 -0.56 5.77 1 98.88 271 ALA A N 1
ATOM 2071 C CA . ALA A 1 271 ? 13.93 0.656 5.852 1 98.88 271 ALA A CA 1
ATOM 2072 C C . ALA A 1 271 ? 13.547 1.483 7.078 1 98.88 271 ALA A C 1
ATOM 2074 O O . ALA A 1 271 ? 14.258 2.418 7.449 1 98.88 271 ALA A O 1
ATOM 2075 N N . VAL A 1 272 ? 12.508 1.18 7.77 1 98.81 272 VAL A N 1
ATOM 2076 C CA . VAL A 1 272 ? 11.93 1.967 8.852 1 98.81 272 VAL A CA 1
ATOM 2077 C C . VAL A 1 272 ? 12.922 2.059 10.008 1 98.81 272 VAL A C 1
ATOM 2079 O O . VAL A 1 272 ? 13.031 3.1 10.664 1 98.81 272 VAL A O 1
ATOM 2082 N N . PRO A 1 273 ? 13.766 0.999 10.289 1 98.88 273 PRO A N 1
ATOM 2083 C CA . PRO A 1 273 ? 14.758 1.1 11.359 1 98.88 273 PRO A CA 1
ATOM 2084 C C . PRO A 1 273 ? 15.711 2.283 11.18 1 98.88 273 PRO A C 1
ATOM 2086 O O . PRO A 1 273 ? 16.172 2.865 12.164 1 98.88 273 PRO A O 1
ATOM 2089 N N . LYS A 1 274 ? 15.961 2.67 9.93 1 98.88 274 LYS A N 1
ATOM 2090 C CA . LYS A 1 274 ? 16.859 3.791 9.664 1 98.88 274 LYS A CA 1
ATOM 2091 C C . LYS A 1 274 ? 16.234 5.109 10.109 1 98.88 274 LYS A C 1
ATOM 2093 O O . LYS A 1 274 ? 16.953 6.02 10.547 1 98.88 274 LYS A O 1
ATOM 2098 N N . VAL A 1 275 ? 14.906 5.238 10.023 1 98.5 275 VAL A N 1
ATOM 2099 C CA . VAL A 1 275 ? 14.211 6.422 10.516 1 98.5 275 VAL A CA 1
ATOM 2100 C C . VAL A 1 275 ? 14.297 6.469 12.039 1 98.5 275 VAL A C 1
ATOM 2102 O O . VAL A 1 275 ? 14.57 7.523 12.625 1 98.5 275 VAL A O 1
ATOM 2105 N N . LEU A 1 276 ? 14.086 5.301 12.664 1 98.06 276 LEU A N 1
ATOM 2106 C CA . LEU A 1 276 ? 14.188 5.234 14.117 1 98.06 276 LEU A CA 1
ATOM 2107 C C . LEU A 1 276 ? 15.586 5.625 14.578 1 98.06 276 LEU A C 1
ATOM 2109 O O . LEU A 1 276 ? 15.734 6.332 15.578 1 98.06 276 LEU A O 1
ATOM 2113 N N . GLU A 1 277 ? 16.609 5.137 13.906 1 97.88 277 GLU A N 1
ATOM 2114 C CA . GLU A 1 277 ? 17.984 5.484 14.242 1 97.88 277 GLU A CA 1
ATOM 2115 C C . GLU A 1 277 ? 18.203 6.996 14.211 1 97.88 277 GLU A C 1
ATOM 2117 O O . GLU A 1 277 ? 18.938 7.543 15.031 1 97.88 277 GLU A O 1
ATOM 2122 N N . TYR A 1 278 ? 17.562 7.672 13.352 1 97.5 278 TYR A N 1
ATOM 2123 C CA . TYR A 1 278 ? 17.734 9.109 13.156 1 97.5 278 TYR A CA 1
ATOM 2124 C C . TYR A 1 278 ? 16.938 9.898 14.188 1 97.5 278 TYR A C 1
ATOM 2126 O O . TYR A 1 278 ? 17.453 10.867 14.758 1 97.5 278 TYR A O 1
ATOM 2134 N N . LEU A 1 279 ? 15.664 9.484 14.469 1 96.94 279 LEU A N 1
ATOM 2135 C CA . LEU A 1 279 ? 14.758 10.281 15.289 1 96.94 279 LEU A CA 1
ATOM 2136 C C . LEU A 1 279 ? 14.766 9.789 16.734 1 96.94 279 LEU A C 1
ATOM 2138 O O . LEU A 1 279 ? 14.555 10.578 17.656 1 96.94 279 LEU A O 1
ATOM 2142 N N . GLY A 1 280 ? 14.93 8.453 16.891 1 95.75 280 GLY A N 1
ATOM 2143 C CA . GLY A 1 280 ? 14.906 7.867 18.219 1 95.75 280 GLY A CA 1
ATOM 2144 C C . GLY A 1 280 ? 13.516 7.469 18.672 1 95.75 280 GLY A C 1
ATOM 2145 O O . GLY A 1 280 ? 12.547 7.633 17.938 1 95.75 280 GLY A O 1
ATOM 2146 N N . THR A 1 281 ? 13.43 6.871 19.828 1 95.12 281 THR A N 1
ATOM 2147 C CA . THR A 1 281 ? 12.18 6.484 20.484 1 95.12 281 THR A CA 1
ATOM 2148 C C . THR A 1 281 ? 11.516 7.691 21.141 1 95.12 281 THR A C 1
ATOM 2150 O O . THR A 1 281 ? 12.094 8.773 21.188 1 95.12 281 THR A O 1
ATOM 2153 N N . PRO A 1 282 ? 10.281 7.551 21.578 1 92.5 282 PRO A N 1
ATOM 2154 C CA . PRO A 1 282 ? 9.562 8.703 22.125 1 92.5 282 PRO A CA 1
ATOM 2155 C C . PRO A 1 282 ? 10.312 9.367 23.281 1 92.5 282 PRO A C 1
ATOM 2157 O O . PRO A 1 282 ? 10.172 10.57 23.5 1 92.5 282 PRO A O 1
ATOM 2160 N N . ASN A 1 283 ? 11.141 8.711 23.984 1 89.12 283 ASN A N 1
ATOM 2161 C CA . ASN A 1 283 ? 11.828 9.266 25.156 1 89.12 283 ASN A CA 1
ATOM 2162 C C . ASN A 1 283 ? 13.258 9.672 24.812 1 89.12 283 ASN A C 1
ATOM 2164 O O . ASN A 1 283 ? 14.039 10 25.719 1 89.12 283 ASN A O 1
ATOM 2168 N N . SER A 1 284 ? 13.523 9.656 23.562 1 89.25 284 SER A N 1
ATOM 2169 C CA . SER A 1 284 ? 14.883 10 23.141 1 89.25 284 SER A CA 1
ATOM 2170 C C . SER A 1 284 ? 15.117 11.508 23.219 1 89.25 284 SER A C 1
ATOM 2172 O O . SER A 1 284 ? 14.188 12.289 23 1 89.25 284 SER A O 1
ATOM 2174 N N . ASP A 1 285 ? 16.344 11.93 23.438 1 85.94 285 ASP A N 1
ATOM 2175 C CA . ASP A 1 285 ? 16.75 13.336 23.516 1 85.94 285 ASP A CA 1
ATOM 2176 C C . ASP A 1 285 ? 16.859 13.953 22.125 1 85.94 285 ASP A C 1
ATOM 2178 O O . ASP A 1 285 ? 16.953 15.18 22 1 85.94 285 ASP A O 1
ATOM 2182 N N . GLY A 1 286 ? 16.797 13.109 21.156 1 84.12 286 GLY A N 1
ATOM 2183 C CA . GLY A 1 286 ? 17.031 13.555 19.781 1 84.12 286 GLY A CA 1
ATOM 2184 C C . GLY A 1 286 ? 15.969 14.508 19.266 1 84.12 286 GLY A C 1
ATOM 2185 O O . GLY A 1 286 ? 16.203 15.234 18.312 1 84.12 286 GLY A O 1
ATOM 2186 N N . TRP A 1 287 ? 14.867 14.68 19.922 1 91.88 287 TRP A N 1
ATOM 2187 C CA . TRP A 1 287 ? 13.742 15.492 19.469 1 91.88 287 TRP A CA 1
ATOM 2188 C C . TRP A 1 287 ? 13.914 16.953 19.891 1 91.88 287 TRP A C 1
ATOM 2190 O O . TRP A 1 287 ? 13.453 17.859 19.203 1 91.88 287 TRP A O 1
ATOM 2200 N N . LYS A 1 288 ? 14.586 17.219 20.938 1 92.25 288 LYS A N 1
ATOM 2201 C CA . LYS A 1 288 ? 14.625 18.547 21.547 1 92.25 288 LYS A CA 1
ATOM 2202 C C . LYS A 1 288 ? 15.211 19.562 20.578 1 92.25 288 LYS A C 1
ATOM 2204 O O . LYS A 1 288 ? 14.633 20.641 20.375 1 92.25 288 LYS A O 1
ATOM 2209 N N . GLY A 1 289 ? 16.344 19.234 19.969 1 94.19 289 GLY A N 1
ATOM 2210 C CA . GLY A 1 289 ? 16.969 20.156 19.031 1 94.19 289 GLY A CA 1
ATOM 2211 C C . GLY A 1 289 ? 16.125 20.391 17.781 1 94.19 289 GLY A C 1
ATOM 2212 O O . GLY A 1 289 ? 16.078 21.516 17.266 1 94.19 289 GLY A O 1
ATOM 2213 N N . LYS A 1 290 ? 15.469 19.391 17.344 1 96.62 290 LYS A N 1
ATOM 2214 C CA . LYS A 1 290 ? 14.617 19.5 16.172 1 96.62 290 LYS A CA 1
ATOM 2215 C C . LYS A 1 290 ? 13.398 20.375 16.453 1 96.62 290 LYS A C 1
ATOM 2217 O O . LYS A 1 290 ? 13.031 21.219 15.633 1 96.62 290 LYS A O 1
ATOM 2222 N N . ILE A 1 291 ? 12.797 20.172 17.594 1 96.69 291 ILE A N 1
ATOM 2223 C CA . ILE A 1 291 ? 11.641 20.953 18.016 1 96.69 291 ILE A CA 1
ATOM 2224 C C . ILE A 1 291 ? 12.023 22.422 18.141 1 96.69 291 ILE A C 1
ATOM 2226 O O . ILE A 1 291 ? 11.289 23.312 17.703 1 96.69 291 ILE A O 1
ATOM 2230 N N . GLU A 1 292 ? 13.141 22.688 18.734 1 96.44 292 GLU A N 1
ATOM 2231 C CA . GLU A 1 292 ? 13.609 24.062 18.891 1 96.44 292 GLU A CA 1
ATOM 2232 C C . GLU A 1 292 ? 13.875 24.703 17.547 1 96.44 292 GLU A C 1
ATOM 2234 O O . GLU A 1 292 ? 13.555 25.875 17.328 1 96.44 292 GLU A O 1
ATOM 2239 N N . GLN A 1 293 ? 14.531 23.969 16.641 1 97.5 293 GLN A N 1
ATOM 2240 C CA . GLN A 1 293 ? 14.734 24.453 15.289 1 97.5 293 GLN A CA 1
ATOM 2241 C C . GLN A 1 293 ? 13.414 24.859 14.641 1 97.5 293 GLN A C 1
ATOM 2243 O O . GLN A 1 293 ? 13.305 25.922 14.031 1 97.5 293 GLN A O 1
ATOM 2248 N N . GLU A 1 294 ? 12.43 24.047 14.766 1 98.12 294 GLU A N 1
ATOM 2249 C CA . GLU A 1 294 ? 11.117 24.312 14.195 1 98.12 294 GLU A CA 1
ATOM 2250 C C . GLU A 1 294 ? 10.461 25.531 14.844 1 98.12 294 GLU A C 1
ATOM 2252 O O . GLU A 1 294 ? 9.805 26.328 14.164 1 98.12 294 GLU A O 1
ATOM 2257 N N . ARG A 1 295 ? 10.641 25.656 16.141 1 97.94 295 ARG A N 1
ATOM 2258 C CA . ARG A 1 295 ? 10.125 26.828 16.844 1 97.94 295 ARG A CA 1
ATOM 2259 C C . ARG A 1 295 ? 10.703 28.109 16.25 1 97.94 295 ARG A C 1
ATOM 2261 O O . ARG A 1 295 ? 9.977 29.078 16.031 1 97.94 295 ARG A O 1
ATOM 2268 N N . GLN A 1 296 ? 11.969 28.141 16.047 1 98.06 296 GLN A N 1
ATOM 2269 C CA . GLN A 1 296 ? 12.641 29.328 15.516 1 98.06 296 GLN A CA 1
ATOM 2270 C C . GLN A 1 296 ? 12.148 29.641 14.102 1 98.06 296 GLN A C 1
ATOM 2272 O O . GLN A 1 296 ? 11.898 30.797 13.773 1 98.06 296 GLN A O 1
ATOM 2277 N N . LEU A 1 297 ? 12.039 28.609 13.305 1 98.5 297 LEU A N 1
ATOM 2278 C CA . LEU A 1 297 ? 11.562 28.781 11.93 1 98.5 297 LEU A CA 1
ATOM 2279 C C . LEU A 1 297 ? 10.164 29.391 11.914 1 98.5 297 LEU A C 1
ATOM 2281 O O . LEU A 1 297 ? 9.938 30.406 11.242 1 98.5 297 LEU A O 1
ATOM 2285 N N . GLN A 1 298 ? 9.234 28.766 12.656 1 98.56 298 GLN A N 1
ATOM 2286 C CA . GLN A 1 298 ? 7.859 29.25 12.625 1 98.56 298 GLN A CA 1
ATOM 2287 C C . GLN A 1 298 ? 7.75 30.641 13.258 1 98.56 298 GLN A C 1
ATOM 2289 O O . GLN A 1 298 ? 6.914 31.453 12.844 1 98.56 298 GLN A O 1
ATOM 2294 N N . SER A 1 299 ? 8.617 30.953 14.25 1 98.56 299 SER A N 1
ATOM 2295 C CA . SER A 1 299 ? 8.617 32.281 14.875 1 98.56 299 SER A CA 1
ATOM 2296 C C . SER A 1 299 ? 8.922 33.375 13.859 1 98.56 299 SER A C 1
ATOM 2298 O O . SER A 1 299 ? 8.273 34.406 13.852 1 98.56 299 SER A O 1
ATOM 2300 N N . ILE A 1 300 ? 9.867 33.125 13.023 1 98.75 300 ILE A N 1
ATOM 2301 C CA . ILE A 1 300 ? 10.281 34.125 12.031 1 98.75 300 ILE A CA 1
ATOM 2302 C C . ILE A 1 300 ? 9.125 34.406 11.07 1 98.75 300 ILE A C 1
ATOM 2304 O O . ILE A 1 300 ? 8.797 35.562 10.82 1 98.75 300 ILE A O 1
ATOM 2308 N N . LEU A 1 301 ? 8.508 33.406 10.539 1 98.81 301 LEU A N 1
ATOM 2309 C CA . LEU A 1 301 ? 7.418 33.594 9.594 1 98.81 301 LEU A CA 1
ATOM 2310 C C . LEU A 1 301 ? 6.207 34.219 10.273 1 98.81 301 LEU A C 1
ATOM 2312 O O . LEU A 1 301 ? 5.594 35.125 9.719 1 98.81 301 LEU A O 1
ATOM 2316 N N . LEU A 1 302 ? 5.879 33.719 11.484 1 98.75 302 LEU A N 1
ATOM 2317 C CA . LEU A 1 302 ? 4.711 34.219 12.188 1 98.75 302 LEU A CA 1
ATOM 2318 C C . LEU A 1 302 ? 4.902 35.688 12.586 1 98.75 302 LEU A C 1
ATOM 2320 O O . LEU A 1 302 ? 3.951 36.469 12.562 1 98.75 302 LEU A O 1
ATOM 2324 N N . GLU A 1 303 ? 6.09 36.031 13.016 1 98.62 303 GLU A N 1
ATOM 2325 C CA . GLU A 1 303 ? 6.363 37.438 13.344 1 98.62 303 GLU A CA 1
ATOM 2326 C C . GLU A 1 303 ? 6.098 38.344 12.148 1 98.62 303 GLU A C 1
ATOM 2328 O O . GLU A 1 303 ? 5.465 39.375 12.289 1 98.62 303 GLU A O 1
ATOM 2333 N N . TYR A 1 304 ? 6.566 37.969 11.023 1 98.69 304 TYR A N 1
ATOM 2334 C CA . TYR A 1 304 ? 6.352 38.75 9.805 1 98.69 304 TYR A CA 1
ATOM 2335 C C . TYR A 1 304 ? 4.863 38.844 9.484 1 98.69 304 TYR A C 1
ATOM 2337 O O . TYR A 1 304 ? 4.352 39.938 9.25 1 98.69 304 TYR A O 1
ATOM 2345 N N . LEU A 1 305 ? 4.109 37.688 9.461 1 98.69 305 LEU A N 1
ATOM 2346 C CA . LEU A 1 305 ? 2.699 37.656 9.086 1 98.69 305 LEU A CA 1
ATOM 2347 C C . LEU A 1 305 ? 1.854 38.438 10.086 1 98.69 305 LEU A C 1
ATOM 2349 O O . LEU A 1 305 ? 0.937 39.188 9.703 1 98.69 305 LEU A O 1
ATOM 2353 N N . ASN A 1 306 ? 2.189 38.281 11.367 1 98.25 306 ASN A N 1
ATOM 2354 C CA . ASN A 1 306 ? 1.479 38.969 12.422 1 98.25 306 ASN A CA 1
ATOM 2355 C C . ASN A 1 306 ? 1.667 40.5 12.312 1 98.25 306 ASN A C 1
ATOM 2357 O O . ASN A 1 306 ? 0.818 41.25 12.758 1 98.25 306 ASN A O 1
ATOM 2361 N N . GLY A 1 307 ? 2.711 40.875 11.734 1 97.94 307 GLY A N 1
ATOM 2362 C CA . GLY A 1 307 ? 3.025 42.281 11.609 1 97.94 307 GLY A CA 1
ATOM 2363 C C . GLY A 1 307 ? 2.285 42.969 10.469 1 97.94 307 GLY A C 1
ATOM 2364 O O . GLY A 1 307 ? 2.32 44.188 10.344 1 97.94 307 GLY A O 1
ATOM 2365 N N . ARG A 1 308 ? 1.571 42.219 9.805 1 96.69 308 ARG A N 1
ATOM 2366 C CA . ARG A 1 308 ? 0.868 42.75 8.648 1 96.69 308 ARG A CA 1
ATOM 2367 C C . ARG A 1 308 ? -0.624 42.875 8.93 1 96.69 308 ARG A C 1
ATOM 2369 O O . ARG A 1 308 ? -1.253 41.969 9.445 1 96.69 308 ARG A O 1
ATOM 2376 N N . GLY A 1 309 ? -1.205 44 8.539 1 96.25 309 GLY A N 1
ATOM 2377 C CA . GLY A 1 309 ? -2.625 44.25 8.742 1 96.25 309 GLY A CA 1
ATOM 2378 C C . GLY A 1 309 ? -3.496 43.625 7.668 1 96.25 309 GLY A C 1
ATOM 2379 O O . GLY A 1 309 ? -4.711 43.5 7.844 1 96.25 309 GLY A O 1
ATOM 2380 N N . ASP A 1 310 ? -2.895 43.188 6.578 1 97.31 310 ASP A N 1
ATOM 2381 C CA . ASP A 1 310 ? -3.662 42.656 5.449 1 97.31 310 ASP A CA 1
ATOM 2382 C C . ASP A 1 310 ? -3.604 41.125 5.398 1 97.31 310 ASP A C 1
ATOM 2384 O O . ASP A 1 310 ? -3.959 40.531 4.387 1 97.31 310 ASP A O 1
ATOM 2388 N N . VAL A 1 311 ? -3.123 40.562 6.453 1 97.81 311 VAL A N 1
ATOM 2389 C CA . VAL A 1 311 ? -2.945 39.094 6.457 1 97.81 311 VAL A CA 1
ATOM 2390 C C . VAL A 1 311 ? -3.855 38.469 7.512 1 97.81 311 VAL A C 1
ATOM 2392 O O . VAL A 1 311 ? -4.023 39.031 8.602 1 97.81 311 VAL A O 1
ATOM 2395 N N . THR A 1 312 ? -4.488 37.406 7.137 1 98.19 312 THR A N 1
ATOM 2396 C CA . THR A 1 312 ? -5.168 36.531 8.094 1 98.19 312 THR A CA 1
ATOM 2397 C C . THR A 1 312 ? -4.438 35.219 8.234 1 98.19 312 THR A C 1
ATOM 2399 O O . THR A 1 312 ? -4.297 34.469 7.258 1 98.19 312 THR A O 1
ATOM 2402 N N . ILE A 1 313 ? -3.91 34.938 9.383 1 98.38 313 ILE A N 1
ATOM 2403 C CA . ILE A 1 313 ? -3.332 33.625 9.695 1 98.38 313 ILE A CA 1
ATOM 2404 C C . ILE A 1 313 ? -4.434 32.688 10.148 1 98.38 313 ILE A C 1
ATOM 2406 O O . ILE A 1 313 ? -5.285 33.031 10.961 1 98.38 313 ILE A O 1
ATOM 2410 N N . TYR A 1 314 ? -4.512 31.531 9.578 1 98.31 314 TYR A N 1
ATOM 2411 C CA . TYR A 1 314 ? -5.438 30.5 10.008 1 98.31 314 TYR A CA 1
ATOM 2412 C C . TYR A 1 314 ? -4.746 29.484 10.922 1 98.31 314 TYR A C 1
ATOM 2414 O O . TYR A 1 314 ? -3.75 28.875 10.539 1 98.31 314 TYR A O 1
ATOM 2422 N N . GLY A 1 315 ? -5.242 29.219 12.125 1 97.19 315 GLY A N 1
ATOM 2423 C CA . GLY A 1 315 ? -4.59 28.453 13.18 1 97.19 315 GLY A CA 1
ATOM 2424 C C . GLY A 1 315 ? -3.951 29.328 14.234 1 97.19 315 GLY A C 1
ATOM 2425 O O . GLY A 1 315 ? -4.273 30.516 14.344 1 97.19 315 GLY A O 1
ATOM 2426 N N . GLU A 1 316 ? -3.104 28.734 15.039 1 95.56 316 GLU A N 1
ATOM 2427 C CA . GLU A 1 316 ? -2.42 29.453 16.109 1 95.56 316 GLU A CA 1
ATOM 2428 C C . GLU A 1 316 ? -1.461 30.5 15.531 1 95.56 316 GLU A C 1
ATOM 2430 O O . GLU A 1 316 ? -0.664 30.203 14.641 1 95.56 316 GLU A O 1
ATOM 2435 N N . SER A 1 317 ? -1.548 31.719 16.078 1 95.81 317 SER A N 1
ATOM 2436 C CA . SER A 1 317 ? -0.673 32.781 15.586 1 95.81 317 SER A CA 1
ATOM 2437 C C . SER A 1 317 ? 0.545 32.938 16.484 1 95.81 317 SER A C 1
ATOM 2439 O O . SER A 1 317 ? 1.365 33.844 16.266 1 95.81 317 SER A O 1
ATOM 2441 N N . ASP A 1 318 ? 0.613 32.125 17.469 1 95.38 318 ASP A N 1
ATOM 2442 C CA . ASP A 1 318 ? 1.771 32.062 18.359 1 95.38 318 ASP A CA 1
ATOM 2443 C C . ASP A 1 318 ? 2.68 30.891 18.016 1 95.38 318 ASP A C 1
ATOM 2445 O O . ASP A 1 318 ? 2.207 29.844 17.547 1 95.38 318 ASP A O 1
ATOM 2449 N N . ALA A 1 319 ? 3.947 31.078 18.297 1 95.19 319 ALA A N 1
ATOM 2450 C CA . ALA A 1 319 ? 4.934 30.109 17.844 1 95.19 319 ALA A CA 1
ATOM 2451 C C . ALA A 1 319 ? 5.184 29.047 18.922 1 95.19 319 ALA A C 1
ATOM 2453 O O . ALA A 1 319 ? 6.16 28.297 18.844 1 95.19 319 ALA A O 1
ATOM 2454 N N . GLY A 1 320 ? 4.332 28.984 19.922 1 96.12 320 GLY A N 1
ATOM 2455 C CA . GLY A 1 320 ? 4.523 27.984 20.953 1 96.12 320 GLY A CA 1
ATOM 2456 C C . GLY A 1 320 ? 4.523 26.562 20.422 1 96.12 320 GLY A C 1
ATOM 2457 O O . GLY A 1 320 ? 3.592 26.156 19.719 1 96.12 320 GLY A O 1
ATOM 2458 N N . THR A 1 321 ? 5.508 25.797 20.828 1 96.44 321 THR A N 1
ATOM 2459 C CA . THR A 1 321 ? 5.703 24.453 20.266 1 96.44 321 THR A CA 1
ATOM 2460 C C . THR A 1 321 ? 4.648 23.484 20.781 1 96.44 321 THR A C 1
ATOM 2462 O O . THR A 1 321 ? 4.434 22.422 20.203 1 96.44 321 THR A O 1
ATOM 2465 N N . GLU A 1 322 ? 3.994 23.812 21.859 1 95.88 322 GLU A N 1
ATOM 2466 C CA . GLU A 1 322 ? 2.939 22.969 22.406 1 95.88 322 GLU A CA 1
ATOM 2467 C C . GLU A 1 322 ? 1.608 23.203 21.703 1 95.88 322 GLU A C 1
ATOM 2469 O O . GLU A 1 322 ? 0.686 22.406 21.797 1 95.88 322 GLU A O 1
ATOM 2474 N N . ARG A 1 323 ? 1.565 24.266 20.906 1 96.25 323 ARG A N 1
ATOM 2475 C CA . ARG A 1 323 ? 0.286 24.703 20.359 1 96.25 323 ARG A CA 1
ATOM 2476 C C . ARG A 1 323 ? 0.206 24.375 18.859 1 96.25 323 ARG A C 1
ATOM 2478 O O . ARG A 1 323 ? -0.883 24.172 18.328 1 96.25 323 ARG A O 1
ATOM 2485 N N . ARG A 1 324 ? 1.331 24.438 18.266 1 98 324 ARG A N 1
ATOM 2486 C CA . ARG A 1 324 ? 1.293 24.234 16.828 1 98 324 ARG A CA 1
ATOM 2487 C C . ARG A 1 324 ? 2.58 23.594 16.328 1 98 324 ARG A C 1
ATOM 2489 O O . ARG A 1 324 ? 3.615 23.656 16.984 1 98 324 ARG A O 1
ATOM 2496 N N . VAL A 1 325 ? 2.533 22.891 15.188 1 98.5 325 VAL A N 1
ATOM 2497 C CA . VAL A 1 325 ? 3.682 22.5 14.383 1 98.5 325 VAL A CA 1
ATOM 2498 C C . VAL A 1 325 ? 3.975 23.562 13.336 1 98.5 325 VAL A C 1
ATOM 2500 O O . VAL A 1 325 ? 3.188 24.5 13.156 1 98.5 325 VAL A O 1
ATOM 2503 N N . PRO A 1 326 ? 5.141 23.547 12.68 1 98.56 326 PRO A N 1
ATOM 2504 C CA . PRO A 1 326 ? 5.512 24.641 11.773 1 98.56 326 PRO A CA 1
ATOM 2505 C C . PRO A 1 326 ? 4.836 24.531 10.406 1 98.56 326 PRO A C 1
ATOM 2507 O O . PRO A 1 326 ? 5.504 24.625 9.375 1 98.56 326 PRO A O 1
ATOM 2510 N N . THR A 1 327 ? 3.596 24.297 10.344 1 98.75 327 THR A N 1
ATOM 2511 C CA . THR A 1 327 ? 2.672 24.406 9.227 1 98.75 327 THR A CA 1
ATOM 2512 C C . THR A 1 327 ? 1.799 25.641 9.367 1 98.75 327 THR A C 1
ATOM 2514 O O . THR A 1 327 ? 0.911 25.703 10.219 1 98.75 327 THR A O 1
ATOM 2517 N N . ILE A 1 328 ? 2.094 26.656 8.547 1 98.81 328 ILE A N 1
ATOM 2518 C CA . ILE A 1 328 ? 1.454 27.953 8.68 1 98.81 328 ILE A CA 1
ATOM 2519 C C . ILE A 1 328 ? 0.666 28.281 7.418 1 98.81 328 ILE A C 1
ATOM 2521 O O . ILE A 1 328 ? 1.222 28.297 6.316 1 98.81 328 ILE A O 1
ATOM 2525 N N . SER A 1 329 ? -0.588 28.5 7.586 1 98.75 329 SER A N 1
ATOM 2526 C CA . SER A 1 329 ? -1.468 28.859 6.477 1 98.75 329 SER A CA 1
ATOM 2527 C C . SER A 1 329 ? -2.023 30.266 6.637 1 98.75 329 SER A C 1
ATOM 2529 O O . SER A 1 329 ? -2.295 30.703 7.754 1 98.75 329 SER A O 1
ATOM 2531 N N . PHE A 1 330 ? -2.189 30.984 5.512 1 98.81 330 PHE A N 1
ATOM 2532 C CA . PHE A 1 330 ? -2.666 32.344 5.586 1 98.81 330 PHE A CA 1
ATOM 2533 C C . PHE A 1 330 ? -3.264 32.781 4.254 1 98.81 330 PHE A C 1
ATOM 2535 O O . PHE A 1 330 ? -3.111 32.094 3.242 1 98.81 330 PHE A O 1
ATOM 2542 N N . ARG A 1 331 ? -4.004 33.812 4.301 1 98.38 331 ARG A N 1
ATOM 2543 C CA . ARG A 1 331 ? -4.488 34.562 3.15 1 98.38 331 ARG A CA 1
ATOM 2544 C C . ARG A 1 331 ? -4.078 36.031 3.24 1 98.38 331 ARG A C 1
ATOM 2546 O O . ARG A 1 331 ? -3.883 36.562 4.336 1 98.38 331 ARG A O 1
ATOM 2553 N N . VAL A 1 332 ? -3.91 36.625 2.135 1 98.25 332 VAL A N 1
ATOM 2554 C CA . VAL A 1 332 ? -3.578 38.031 2.043 1 98.25 332 VAL A CA 1
ATOM 2555 C C . VAL A 1 332 ? -4.688 38.781 1.309 1 98.25 332 VAL A C 1
ATOM 2557 O O . VAL A 1 332 ? -5.141 38.344 0.248 1 98.25 332 VAL A O 1
ATOM 2560 N N . LYS A 1 333 ? -5.078 39.875 1.895 1 96.88 333 LYS A N 1
ATOM 2561 C CA . LYS A 1 333 ? -6.129 40.688 1.28 1 96.88 333 LYS A CA 1
ATOM 2562 C C . LYS A 1 333 ? -5.781 41.031 -0.164 1 96.88 333 LYS A C 1
ATOM 2564 O O . LYS A 1 333 ? -4.637 41.375 -0.467 1 96.88 333 LYS A O 1
ATOM 2569 N N . ASN A 1 334 ? -6.773 40.875 -1.071 1 95.44 334 ASN A N 1
ATOM 2570 C CA . ASN A 1 334 ? -6.691 41.25 -2.482 1 95.44 334 ASN A CA 1
ATOM 2571 C C . ASN A 1 334 ? -5.781 40.312 -3.254 1 95.44 334 ASN A C 1
ATOM 2573 O O . ASN A 1 334 ? -5.371 40.594 -4.375 1 95.44 334 ASN A O 1
ATOM 2577 N N . TRP A 1 335 ? -5.367 39.219 -2.688 1 97.25 335 TRP A N 1
ATOM 2578 C CA . TRP A 1 335 ? -4.594 38.188 -3.367 1 97.25 335 TRP A CA 1
ATOM 2579 C C . TRP A 1 335 ? -5.352 36.844 -3.389 1 97.25 335 TRP A C 1
ATOM 2581 O O . TRP A 1 335 ? -5.973 36.469 -2.395 1 97.25 335 TRP A O 1
ATOM 2591 N N . GLY A 1 336 ? -5.406 36.25 -4.539 1 97.62 336 GLY A N 1
ATOM 2592 C CA . GLY A 1 336 ? -5.688 34.812 -4.523 1 97.62 336 GLY A CA 1
ATOM 2593 C C . GLY A 1 336 ? -4.543 34 -3.979 1 97.62 336 GLY A C 1
ATOM 2594 O O . GLY A 1 336 ? -3.375 34.344 -4.148 1 97.62 336 GLY A O 1
ATOM 2595 N N . ALA A 1 337 ? -4.855 32.906 -3.322 1 98.5 337 ALA A N 1
ATOM 2596 C CA . ALA A 1 337 ? -3.809 32.031 -2.797 1 98.5 337 ALA A CA 1
ATOM 2597 C C . ALA A 1 337 ? -2.904 31.516 -3.918 1 98.5 337 ALA A C 1
ATOM 2599 O O . ALA A 1 337 ? -1.678 31.547 -3.793 1 98.5 337 ALA A O 1
ATOM 2600 N N . ARG A 1 338 ? -3.496 31 -5.012 1 97.62 338 ARG A N 1
ATOM 2601 C CA . ARG A 1 338 ? -2.748 30.516 -6.172 1 97.62 338 ARG A CA 1
ATOM 2602 C C . ARG A 1 338 ? -1.872 31.625 -6.746 1 97.62 338 ARG A C 1
ATOM 2604 O O . ARG A 1 338 ? -0.692 31.406 -7.031 1 97.62 338 ARG A O 1
ATOM 2611 N N . GLU A 1 339 ? -2.49 32.75 -6.957 1 97.94 339 GLU A N 1
ATOM 2612 C CA . GLU A 1 339 ? -1.791 33.906 -7.543 1 97.94 339 GLU A CA 1
ATOM 2613 C C . GLU A 1 339 ? -0.54 34.25 -6.742 1 97.94 339 GLU A C 1
ATOM 2615 O O . GLU A 1 339 ? 0.527 34.469 -7.316 1 97.94 339 GLU A O 1
ATOM 2620 N N . LEU A 1 340 ? -0.664 34.344 -5.441 1 98.25 340 LEU A N 1
ATOM 2621 C CA . LEU A 1 340 ? 0.458 34.688 -4.586 1 98.25 340 LEU A CA 1
ATOM 2622 C C . LEU A 1 340 ? 1.578 33.656 -4.684 1 98.25 340 LEU A C 1
ATOM 2624 O O . LEU A 1 340 ? 2.746 34.031 -4.852 1 98.25 340 LEU A O 1
ATOM 2628 N N . VAL A 1 341 ? 1.244 32.375 -4.582 1 98.44 341 VAL A N 1
ATOM 2629 C CA . VAL A 1 341 ? 2.23 31.312 -4.625 1 98.44 341 VAL A CA 1
ATOM 2630 C C . VAL A 1 341 ? 2.979 31.344 -5.957 1 98.44 341 VAL A C 1
ATOM 2632 O O . VAL A 1 341 ? 4.211 31.312 -5.984 1 98.44 341 VAL A O 1
ATOM 2635 N N . GLU A 1 342 ? 2.264 31.484 -7.051 1 97.12 342 GLU A N 1
ATOM 2636 C CA . GLU A 1 342 ? 2.879 31.484 -8.375 1 97.12 342 GLU A CA 1
ATOM 2637 C C . GLU A 1 342 ? 3.742 32.719 -8.594 1 97.12 342 GLU A C 1
ATOM 2639 O O . GLU A 1 342 ? 4.77 32.656 -9.273 1 97.12 342 GLU A O 1
ATOM 2644 N N . THR A 1 343 ? 3.287 33.844 -8.047 1 97.69 343 THR A N 1
ATOM 2645 C CA . THR A 1 343 ? 4.062 35.062 -8.164 1 97.69 343 THR A CA 1
ATOM 2646 C C . THR A 1 343 ? 5.418 34.906 -7.484 1 97.69 343 THR A C 1
ATOM 2648 O O . THR A 1 343 ? 6.449 35.281 -8.055 1 97.69 343 THR A O 1
ATOM 2651 N N . VAL A 1 344 ? 5.453 34.344 -6.309 1 98.06 344 VAL A N 1
ATOM 2652 C CA . VAL A 1 344 ? 6.703 34.156 -5.578 1 98.06 344 VAL A CA 1
ATOM 2653 C C . VAL A 1 344 ? 7.562 33.125 -6.289 1 98.06 344 VAL A C 1
ATOM 2655 O O . VAL A 1 344 ? 8.773 33.312 -6.43 1 98.06 344 VAL A O 1
ATOM 2658 N N . GLU A 1 345 ? 6.941 32.062 -6.695 1 96.94 345 GLU A N 1
ATOM 2659 C CA . GLU A 1 345 ? 7.629 30.953 -7.34 1 96.94 345 GLU A CA 1
ATOM 2660 C C . GLU A 1 345 ? 8.344 31.406 -8.609 1 96.94 345 GLU A C 1
ATOM 2662 O O . GLU A 1 345 ? 9.422 30.906 -8.938 1 96.94 345 GLU A O 1
ATOM 2667 N N . LYS A 1 346 ? 7.738 32.25 -9.352 1 95.69 346 LYS A N 1
ATOM 2668 C CA . LYS A 1 346 ? 8.273 32.719 -10.625 1 95.69 346 LYS A CA 1
ATOM 2669 C C . LYS A 1 346 ? 9.68 33.312 -10.453 1 95.69 346 LYS A C 1
ATOM 2671 O O . LYS A 1 346 ? 10.516 33.188 -11.359 1 95.69 346 LYS A O 1
ATOM 2676 N N . GLU A 1 347 ? 9.938 33.812 -9.289 1 94.5 347 GLU A N 1
ATOM 2677 C CA . GLU A 1 347 ? 11.18 34.562 -9.125 1 94.5 347 GLU A CA 1
ATOM 2678 C C . GLU A 1 347 ? 12.102 33.875 -8.117 1 94.5 347 GLU A C 1
ATOM 2680 O O . GLU A 1 347 ? 13.109 34.438 -7.691 1 94.5 347 GLU A O 1
ATOM 2685 N N . THR A 1 348 ? 11.727 32.75 -7.699 1 97.81 348 THR A N 1
ATOM 2686 C CA . THR A 1 348 ? 12.484 32.125 -6.617 1 97.81 348 THR A CA 1
ATOM 2687 C C . THR A 1 348 ? 12.508 30.609 -6.77 1 97.81 348 THR A C 1
ATOM 2689 O O . THR A 1 348 ? 11.906 30.062 -7.695 1 97.81 348 THR A O 1
ATOM 2692 N N . VAL A 1 349 ? 13.219 29.922 -5.828 1 97.56 349 VAL A N 1
ATOM 2693 C CA . VAL A 1 349 ? 13.312 28.469 -5.848 1 97.56 349 VAL A CA 1
ATOM 2694 C C . VAL A 1 349 ? 12.5 27.875 -4.691 1 97.56 349 VAL A C 1
ATOM 2696 O O . VAL A 1 349 ? 12.656 26.703 -4.348 1 97.56 349 VAL A O 1
ATOM 2699 N N . PHE A 1 350 ? 11.688 28.734 -4.004 1 98.56 350 PHE A N 1
ATOM 2700 C CA . PHE A 1 350 ? 10.906 28.266 -2.863 1 98.56 350 PHE A CA 1
ATOM 2701 C C . PHE A 1 350 ? 9.734 27.406 -3.33 1 98.56 350 PHE A C 1
ATOM 2703 O O . PHE A 1 350 ? 8.953 27.828 -4.188 1 98.56 350 PHE A O 1
ATOM 2710 N N . GLY A 1 351 ? 9.68 26.156 -2.838 1 98.12 351 GLY A N 1
ATOM 2711 C CA . GLY A 1 351 ? 8.523 25.297 -3.088 1 98.12 351 GLY A CA 1
ATOM 2712 C C . GLY A 1 351 ? 7.535 25.281 -1.939 1 98.12 351 GLY A C 1
ATOM 2713 O O . GLY A 1 351 ? 7.773 24.641 -0.915 1 98.12 351 GLY A O 1
ATOM 2714 N N . PHE A 1 352 ? 6.492 26.016 -2.023 1 98.31 352 PHE A N 1
ATOM 2715 C CA . PHE A 1 352 ? 5.32 25.984 -1.153 1 98.31 352 PHE A CA 1
ATOM 2716 C C . PHE A 1 352 ? 4.039 25.922 -1.974 1 98.31 352 PHE A C 1
ATOM 2718 O O . PHE A 1 352 ? 4.086 25.859 -3.203 1 98.31 352 PHE A O 1
ATOM 2725 N N . ARG A 1 353 ? 2.896 25.875 -1.207 1 97.69 353 ARG A N 1
ATOM 2726 C CA . ARG A 1 353 ? 1.737 25.453 -1.994 1 97.69 353 ARG A CA 1
ATOM 2727 C C . ARG A 1 353 ? 0.479 26.188 -1.535 1 97.69 353 ARG A C 1
ATOM 2729 O O . ARG A 1 353 ? 0.501 26.906 -0.529 1 97.69 353 ARG A O 1
ATOM 2736 N N . TRP A 1 354 ? -0.563 26.094 -2.396 1 98.25 354 TRP A N 1
ATOM 2737 C CA . TRP A 1 354 ? -1.902 26.625 -2.146 1 98.25 354 TRP A CA 1
ATOM 2738 C C . TRP A 1 354 ? -2.959 25.547 -2.373 1 98.25 354 TRP A C 1
ATOM 2740 O O . TRP A 1 354 ? -2.699 24.547 -3.043 1 98.25 354 TRP A O 1
ATOM 2750 N N . GLY A 1 355 ? -4.09 25.656 -1.811 1 97.69 355 GLY A N 1
ATOM 2751 C CA . GLY A 1 355 ? -5.211 24.766 -2.078 1 97.69 355 GLY A CA 1
ATOM 2752 C C . GLY A 1 355 ? -5.945 24.344 -0.821 1 97.69 355 GLY A C 1
ATOM 2753 O O . GLY A 1 355 ? -5.867 25.016 0.209 1 97.69 355 GLY A O 1
ATOM 2754 N N . HIS A 1 356 ? -6.758 23.344 -0.948 1 97.62 356 HIS A N 1
ATOM 2755 C CA . HIS A 1 356 ? -7.512 22.859 0.203 1 97.62 356 HIS A CA 1
ATOM 2756 C C . HIS A 1 356 ? -6.781 21.719 0.901 1 97.62 356 HIS A C 1
ATOM 2758 O O . HIS A 1 356 ? -7.184 21.281 1.985 1 97.62 356 HIS A O 1
ATOM 2764 N N . PHE A 1 357 ? -5.723 21.156 0.256 1 97.44 357 PHE A N 1
ATOM 2765 C CA . PHE A 1 357 ? -4.867 20.125 0.838 1 97.44 357 PHE A CA 1
ATOM 2766 C C . PHE A 1 357 ? -5.703 18.984 1.383 1 97.44 357 PHE A C 1
ATOM 2768 O O . PHE A 1 357 ? -5.414 18.453 2.455 1 97.44 357 PHE A O 1
ATOM 2775 N N . TYR A 1 358 ? -6.828 18.656 0.696 1 96.62 358 TYR A N 1
ATOM 2776 C CA . TYR A 1 358 ? -7.734 17.547 0.977 1 96.62 358 TYR A CA 1
ATOM 2777 C C . TYR A 1 358 ? -8.469 17.766 2.293 1 96.62 358 TYR A C 1
ATOM 2779 O O . TYR A 1 358 ? -9.062 16.844 2.842 1 96.62 358 TYR A O 1
ATOM 2787 N N . SER A 1 359 ? -8.328 18.906 2.867 1 97.81 359 SER A N 1
ATOM 2788 C CA . SER A 1 359 ? -9.195 19.344 3.951 1 97.81 359 SER A CA 1
ATOM 2789 C C . SER A 1 359 ? -10.289 20.281 3.439 1 97.81 359 SER A C 1
ATOM 2791 O O . SER A 1 359 ? -10.398 21.422 3.885 1 97.81 359 SER A O 1
ATOM 2793 N N . TYR A 1 360 ? -11.07 19.688 2.611 1 96.75 360 TYR A N 1
ATOM 2794 C CA . TYR A 1 360 ? -12.102 20.422 1.877 1 96.75 360 TYR A CA 1
ATOM 2795 C C . TYR A 1 360 ? -13.172 20.953 2.822 1 96.75 360 TYR A C 1
ATOM 2797 O O . TYR A 1 360 ? -13.547 22.125 2.75 1 96.75 360 TYR A O 1
ATOM 2805 N N . ARG A 1 361 ? -13.68 20.188 3.705 1 96.5 361 ARG A N 1
ATOM 2806 C CA . ARG A 1 361 ? -14.742 20.531 4.637 1 96.5 361 ARG A CA 1
ATOM 2807 C C . ARG A 1 361 ? -14.289 21.641 5.594 1 96.5 361 ARG A C 1
ATOM 2809 O O . ARG A 1 361 ? -15.055 22.547 5.914 1 96.5 361 ARG A O 1
ATOM 2816 N N . LEU A 1 362 ? -13.031 21.5 6.031 1 97.5 362 LEU A N 1
ATOM 2817 C CA . LEU A 1 362 ? -12.492 22.562 6.883 1 97.5 362 LEU A CA 1
ATOM 2818 C C . LEU A 1 362 ? -12.562 23.922 6.184 1 97.5 362 LEU A C 1
ATOM 2820 O O . LEU A 1 362 ? -13.062 24.891 6.75 1 97.5 362 LEU A O 1
ATOM 2824 N N . LEU A 1 363 ? -12.086 23.984 4.961 1 97.19 363 LEU A N 1
ATOM 2825 C CA . LEU A 1 363 ? -12.039 25.25 4.23 1 97.19 363 LEU A CA 1
ATOM 2826 C C . LEU A 1 363 ? -13.445 25.781 3.961 1 97.19 363 LEU A C 1
ATOM 2828 O O . LEU A 1 363 ? -13.75 26.922 4.281 1 97.19 363 LEU A O 1
ATOM 2832 N N . LYS A 1 364 ? -14.273 24.891 3.469 1 96.31 364 LYS A N 1
ATOM 2833 C CA . LYS A 1 364 ? -15.594 25.312 3 1 96.31 364 LYS A CA 1
ATOM 2834 C C . LYS A 1 364 ? -16.562 25.484 4.164 1 96.31 364 LYS A C 1
ATOM 2836 O O . LYS A 1 364 ? -17.156 26.547 4.344 1 96.31 364 LYS A O 1
ATOM 2841 N N . ASP A 1 365 ? -16.656 24.469 4.977 1 95.75 365 ASP A N 1
ATOM 2842 C CA . ASP A 1 365 ? -17.766 24.391 5.926 1 95.75 365 ASP A CA 1
ATOM 2843 C C . ASP A 1 365 ? -17.406 25.031 7.258 1 95.75 365 ASP A C 1
ATOM 2845 O O . ASP A 1 365 ? -18.281 25.438 8.016 1 95.75 365 ASP A O 1
ATOM 2849 N N . VAL A 1 366 ? -16.078 25.109 7.547 1 96.62 366 VAL A N 1
ATOM 2850 C CA . VAL A 1 366 ? -15.688 25.609 8.859 1 96.62 366 VAL A CA 1
ATOM 2851 C C . VAL A 1 366 ? -15.125 27.031 8.719 1 96.62 366 VAL A C 1
ATOM 2853 O O . VAL A 1 366 ? -15.516 27.938 9.453 1 96.62 366 VAL A O 1
ATOM 2856 N N . LEU A 1 367 ? -14.305 27.266 7.703 1 96.94 367 LEU A N 1
ATOM 2857 C CA . LEU A 1 367 ? -13.625 28.547 7.566 1 96.94 367 LEU A CA 1
ATOM 2858 C C . LEU A 1 367 ? -14.367 29.453 6.598 1 96.94 367 LEU A C 1
ATOM 2860 O O . LEU A 1 367 ? -14.078 30.656 6.52 1 96.94 367 LEU A O 1
ATOM 2864 N N . GLY A 1 368 ? -15.312 28.922 5.812 1 95.88 368 GLY A N 1
ATOM 2865 C CA . GLY A 1 368 ? -16.078 29.703 4.863 1 95.88 368 GLY A CA 1
ATOM 2866 C C . GLY A 1 368 ? -15.25 30.188 3.688 1 95.88 368 GLY A C 1
ATOM 2867 O O . GLY A 1 368 ? -15.523 31.25 3.127 1 95.88 368 GLY A O 1
ATOM 2868 N N . LEU A 1 369 ? -14.219 29.438 3.402 1 96.69 369 LEU A N 1
ATOM 2869 C CA . LEU A 1 369 ? -13.352 29.797 2.287 1 96.69 369 LEU A CA 1
ATOM 2870 C C . LEU A 1 369 ? -13.711 29 1.04 1 96.69 369 LEU A C 1
ATOM 2872 O O . LEU A 1 369 ? -14.289 27.922 1.137 1 96.69 369 LEU A O 1
ATOM 2876 N N . ASP A 1 370 ? -13.438 29.531 -0.106 1 96.56 370 ASP A N 1
ATOM 2877 C CA . ASP A 1 370 ? -13.625 28.828 -1.37 1 96.56 370 ASP A CA 1
ATOM 2878 C C . ASP A 1 370 ? -12.516 27.797 -1.586 1 96.56 370 ASP A C 1
ATOM 2880 O O . ASP A 1 370 ? -11.359 28.156 -1.819 1 96.56 370 ASP A O 1
ATOM 2884 N N . PRO A 1 371 ? -12.891 26.516 -1.629 1 94.81 371 PRO A N 1
ATOM 2885 C CA . PRO A 1 371 ? -11.867 25.469 -1.755 1 94.81 371 PRO A CA 1
ATOM 2886 C C . PRO A 1 371 ? -11.172 25.5 -3.115 1 94.81 371 PRO A C 1
ATOM 2888 O O . PRO A 1 371 ? -10.094 24.906 -3.271 1 94.81 371 PRO A O 1
ATOM 2891 N N . SER A 1 372 ? -11.742 26.094 -4.105 1 94.56 372 SER A N 1
ATOM 2892 C CA . SER A 1 372 ? -11.125 26.125 -5.43 1 94.56 372 SER A CA 1
ATOM 2893 C C . SER A 1 372 ? -9.844 26.938 -5.43 1 94.56 372 SER A C 1
ATOM 2895 O O . SER A 1 372 ? -8.93 26.672 -6.211 1 94.56 372 SER A O 1
ATOM 2897 N N . ASP A 1 373 ? -9.742 27.953 -4.602 1 96.69 373 ASP A N 1
ATOM 2898 C CA . ASP A 1 373 ? -8.516 28.719 -4.445 1 96.69 373 ASP A CA 1
ATOM 2899 C C . ASP A 1 373 ? -7.762 28.297 -3.186 1 96.69 373 ASP A C 1
ATOM 2901 O O . ASP A 1 373 ? -6.527 28.234 -3.188 1 96.69 373 ASP A O 1
ATOM 2905 N N . GLY A 1 374 ? -8.609 28.062 -2.125 1 97.56 374 GLY A N 1
ATOM 2906 C CA . GLY A 1 374 ? -8.047 27.562 -0.88 1 97.56 374 GLY A CA 1
ATOM 2907 C C . GLY A 1 374 ? -7.211 28.578 -0.142 1 97.56 374 GLY A C 1
ATOM 2908 O O . GLY A 1 374 ? -7.629 29.734 0.018 1 97.56 374 GLY A O 1
ATOM 2909 N N . ILE A 1 375 ? -6.059 28.156 0.42 1 98.31 375 ILE A N 1
ATOM 2910 C CA . ILE A 1 375 ? -5.191 28.984 1.261 1 98.31 375 ILE A CA 1
ATOM 2911 C C . ILE A 1 375 ? -3.734 28.75 0.866 1 98.31 375 ILE A C 1
ATOM 2913 O O . ILE A 1 375 ? -3.412 27.797 0.169 1 98.31 375 ILE A O 1
ATOM 2917 N N . VAL A 1 376 ? -2.875 29.734 1.219 1 98.75 376 VAL A N 1
ATOM 2918 C CA . VAL A 1 376 ? -1.434 29.531 1.11 1 98.75 376 VAL A CA 1
ATOM 2919 C C . VAL A 1 376 ? -0.927 28.734 2.307 1 98.75 376 VAL A C 1
ATOM 2921 O O . VAL A 1 376 ? -1.339 28.969 3.443 1 98.75 376 VAL A O 1
ATOM 2924 N N . ARG A 1 377 ? -0.094 27.75 2.098 1 98.81 377 ARG A N 1
ATOM 2925 C CA . ARG A 1 377 ? 0.488 26.984 3.188 1 98.81 377 ARG A CA 1
ATOM 2926 C C . ARG A 1 377 ? 2.004 26.875 3.043 1 98.81 377 ARG A C 1
ATOM 2928 O O . ARG A 1 377 ? 2.508 26.5 1.987 1 98.81 377 ARG A O 1
ATOM 2935 N N . VAL A 1 378 ? 2.666 27.281 4.066 1 98.88 378 VAL A N 1
ATOM 2936 C CA . VAL A 1 378 ? 4.109 27.109 4.219 1 98.88 378 VAL A CA 1
ATOM 2937 C C . VAL A 1 378 ? 4.398 26.109 5.332 1 98.88 378 VAL A C 1
ATOM 2939 O O . VAL A 1 378 ? 4.016 26.328 6.484 1 98.88 378 VAL A O 1
ATOM 2942 N N . SER A 1 379 ? 5.008 25.031 4.988 1 98.81 379 SER A N 1
ATOM 2943 C CA . SER A 1 379 ? 5.289 23.984 5.973 1 98.81 379 SER A CA 1
ATOM 2944 C C . SER A 1 379 ? 6.781 23.672 6.043 1 98.81 379 SER A C 1
ATOM 2946 O O . SER A 1 379 ? 7.395 23.312 5.039 1 98.81 379 SER A O 1
ATOM 2948 N N . MET A 1 380 ? 7.336 23.828 7.215 1 98.81 380 MET A N 1
ATOM 2949 C CA . MET A 1 380 ? 8.766 23.656 7.453 1 98.81 380 MET A CA 1
ATOM 2950 C C . MET A 1 380 ? 9.023 22.453 8.367 1 98.81 380 MET A C 1
ATOM 2952 O O . MET A 1 380 ? 8.094 21.922 8.977 1 98.81 380 MET A O 1
ATOM 2956 N N . VAL A 1 381 ? 10.195 21.953 8.32 1 98.62 381 VAL A N 1
ATOM 2957 C CA . VAL A 1 381 ? 10.68 20.922 9.234 1 98.62 381 VAL A CA 1
ATOM 2958 C C . VAL A 1 381 ? 12.094 21.266 9.703 1 98.62 381 VAL A C 1
ATOM 2960 O O . VAL A 1 381 ? 12.641 22.312 9.336 1 98.62 381 VAL A O 1
ATOM 2963 N N . HIS A 1 382 ? 12.641 20.422 10.484 1 98.5 382 HIS A N 1
ATOM 2964 C CA . HIS A 1 382 ? 13.883 20.734 11.188 1 98.5 382 HIS A CA 1
ATOM 2965 C C . HIS A 1 382 ? 15.047 20.891 10.219 1 98.5 382 HIS A C 1
ATOM 2967 O O . HIS A 1 382 ? 16.062 21.516 10.547 1 98.5 382 HIS A O 1
ATOM 2973 N N . TYR A 1 383 ? 14.953 20.312 9.008 1 98.62 383 TYR A N 1
ATOM 2974 C CA . TYR A 1 383 ? 16.109 20.422 8.117 1 98.62 383 TYR A CA 1
ATOM 2975 C C . TYR A 1 383 ? 16.078 21.719 7.324 1 98.62 383 TYR A C 1
ATOM 2977 O O . TYR A 1 383 ? 17 22 6.555 1 98.62 383 TYR A O 1
ATOM 2985 N N . ASN A 1 384 ? 15.055 22.531 7.418 1 98.62 384 ASN A N 1
ATOM 2986 C CA . ASN A 1 384 ? 15.086 23.875 6.855 1 98.62 384 ASN A CA 1
ATOM 2987 C C . ASN A 1 384 ? 15.969 24.812 7.684 1 98.62 384 ASN A C 1
ATOM 2989 O O . ASN A 1 384 ? 16.016 24.703 8.906 1 98.62 384 ASN A O 1
ATOM 2993 N N . SER A 1 385 ? 16.609 25.781 7.066 1 98 385 SER A N 1
ATOM 2994 C CA . SER A 1 385 ? 17.516 26.672 7.781 1 98 385 SER A CA 1
ATOM 2995 C C . SER A 1 385 ? 16.859 28.016 8.078 1 98 385 SER A C 1
ATOM 2997 O O . SER A 1 385 ? 15.867 28.375 7.434 1 98 385 SER A O 1
ATOM 2999 N N . LEU A 1 386 ? 17.438 28.703 9.055 1 98.06 386 LEU A N 1
ATOM 3000 C CA . LEU A 1 386 ? 16.953 30.047 9.375 1 98.06 386 LEU A CA 1
ATOM 3001 C C . LEU A 1 386 ? 17.203 31 8.211 1 98.06 386 LEU A C 1
ATOM 3003 O O . LEU A 1 386 ? 16.406 31.922 7.973 1 98.06 386 LEU A O 1
ATOM 3007 N N . GLU A 1 387 ? 18.281 30.766 7.473 1 98 387 GLU A N 1
ATOM 3008 C CA . GLU A 1 387 ? 18.578 31.578 6.289 1 98 387 GLU A CA 1
ATOM 3009 C C . GLU A 1 387 ? 17.5 31.391 5.219 1 98 387 GLU A C 1
ATOM 3011 O O . GLU A 1 387 ? 17.078 32.344 4.594 1 98 387 GLU A O 1
ATOM 3016 N N . GLU A 1 388 ? 17.062 30.156 5.047 1 98.44 388 GLU A N 1
ATOM 3017 C CA . GLU A 1 388 ? 16.016 29.859 4.066 1 98.44 388 GLU A CA 1
ATOM 3018 C C . GLU A 1 388 ? 14.727 30.609 4.398 1 98.44 388 GLU A C 1
ATOM 3020 O O . GLU A 1 388 ? 14.117 31.234 3.525 1 98.44 388 GLU A O 1
ATOM 3025 N N . ILE A 1 389 ? 14.312 30.547 5.641 1 98.75 389 ILE A N 1
ATOM 3026 C CA . ILE A 1 389 ? 13.023 31.125 5.992 1 98.75 389 ILE A CA 1
ATOM 3027 C C . ILE A 1 389 ? 13.117 32.656 5.941 1 98.75 389 ILE A C 1
ATOM 3029 O O . ILE A 1 389 ? 12.156 33.312 5.566 1 98.75 389 ILE A O 1
ATOM 3033 N N . LYS A 1 390 ? 14.234 33.25 6.328 1 98.75 390 LYS A N 1
ATOM 3034 C CA . LYS A 1 390 ? 14.422 34.719 6.215 1 98.75 390 LYS A CA 1
ATOM 3035 C C . LYS A 1 390 ? 14.367 35.156 4.754 1 98.75 390 LYS A C 1
ATOM 3037 O O . LYS A 1 390 ? 13.742 36.156 4.434 1 98.75 390 LYS A O 1
ATOM 3042 N N . SER A 1 391 ? 15.055 34.406 3.906 1 98.62 391 SER A N 1
ATOM 3043 C CA . SER A 1 391 ? 15.016 34.688 2.479 1 98.62 391 SER A CA 1
ATOM 3044 C C . SER A 1 391 ? 13.602 34.562 1.92 1 98.62 391 SER A C 1
ATOM 3046 O O . SER A 1 391 ? 13.203 35.312 1.027 1 98.62 391 SER A O 1
ATOM 3048 N N . PHE A 1 392 ? 12.938 33.625 2.375 1 98.75 392 PHE A N 1
ATOM 3049 C CA . PHE A 1 392 ? 11.555 33.406 1.962 1 98.75 392 PHE A CA 1
ATOM 3050 C C . PHE A 1 392 ? 10.695 34.625 2.354 1 98.75 392 PHE A C 1
ATOM 3052 O O . PHE A 1 392 ? 9.898 35.094 1.547 1 98.75 392 PHE A O 1
ATOM 3059 N N . VAL A 1 393 ? 10.781 35.062 3.598 1 98.75 393 VAL A N 1
ATOM 3060 C CA . VAL A 1 393 ? 10.039 36.219 4.09 1 98.75 393 VAL A CA 1
ATOM 3061 C C . VAL A 1 393 ? 10.336 37.438 3.221 1 98.75 393 VAL A C 1
ATOM 3063 O O . VAL A 1 393 ? 9.43 38.188 2.859 1 98.75 393 VAL A O 1
ATOM 3066 N N . ALA A 1 394 ? 11.578 37.594 2.871 1 98.44 394 ALA A N 1
ATOM 3067 C CA . ALA A 1 394 ? 11.969 38.719 2.006 1 98.44 394 ALA A CA 1
ATOM 3068 C C . ALA A 1 394 ? 11.297 38.594 0.64 1 98.44 394 ALA A C 1
ATOM 3070 O O . ALA A 1 394 ? 10.859 39.594 0.078 1 98.44 394 ALA A O 1
ATOM 3071 N N . ALA A 1 395 ? 11.289 37.406 0.104 1 98.25 395 ALA A N 1
ATOM 3072 C CA . ALA A 1 395 ? 10.656 37.188 -1.191 1 98.25 395 ALA A CA 1
ATOM 3073 C C . ALA A 1 395 ? 9.156 37.438 -1.125 1 98.25 395 ALA A C 1
ATOM 3075 O O . ALA A 1 395 ? 8.586 38.031 -2.053 1 98.25 395 ALA A O 1
ATOM 3076 N N . LEU A 1 396 ? 8.516 37 -0.078 1 98.12 396 LEU A N 1
ATOM 3077 C CA . LEU A 1 396 ? 7.094 37.25 0.128 1 98.12 396 LEU A CA 1
ATOM 3078 C C . LEU A 1 396 ? 6.812 38.75 0.231 1 98.12 396 LEU A C 1
ATOM 3080 O O . LEU A 1 396 ? 5.863 39.25 -0.375 1 98.12 396 LEU A O 1
ATOM 3084 N N . ASP A 1 397 ? 7.625 39.406 0.995 1 97.81 397 ASP A N 1
ATOM 3085 C CA . ASP A 1 397 ? 7.477 40.844 1.17 1 97.81 397 ASP A CA 1
ATOM 3086 C C . ASP A 1 397 ? 7.598 41.594 -0.165 1 97.81 397 ASP A C 1
ATOM 3088 O O . ASP A 1 397 ? 6.828 42.5 -0.447 1 97.81 397 ASP A O 1
ATOM 3092 N N . LYS A 1 398 ? 8.547 41.188 -0.938 1 97.19 398 LYS A N 1
ATOM 3093 C CA . LYS A 1 398 ? 8.734 41.75 -2.262 1 97.19 398 LYS A CA 1
ATOM 3094 C C . LYS A 1 398 ? 7.512 41.531 -3.145 1 97.19 398 LYS A C 1
ATOM 3096 O O . LYS A 1 398 ? 7.062 42.438 -3.836 1 97.19 398 LYS A O 1
ATOM 3101 N N . ALA A 1 399 ? 7.012 40.375 -3.152 1 96.69 399 ALA A N 1
ATOM 3102 C CA . ALA A 1 399 ? 5.832 40.031 -3.951 1 96.69 399 ALA A CA 1
ATOM 3103 C C . ALA A 1 399 ? 4.629 40.875 -3.512 1 96.69 399 ALA A C 1
ATOM 3105 O O . ALA A 1 399 ? 3.877 41.375 -4.348 1 96.69 399 ALA A O 1
ATOM 3106 N N . LEU A 1 400 ? 4.402 41.031 -2.229 1 96.5 400 LEU A N 1
ATOM 3107 C CA . LEU A 1 400 ? 3.234 41.688 -1.679 1 96.5 400 LEU A CA 1
ATOM 3108 C C . LEU A 1 400 ? 3.32 43.219 -1.899 1 96.5 400 LEU A C 1
ATOM 3110 O O . LEU A 1 400 ? 2.307 43.906 -1.835 1 96.5 400 LEU A O 1
ATOM 3114 N N . ALA A 1 401 ? 4.453 43.688 -2.152 1 93.31 401 ALA A N 1
ATOM 3115 C CA . ALA A 1 401 ? 4.645 45.094 -2.43 1 93.31 401 ALA A CA 1
ATOM 3116 C C . ALA A 1 401 ? 4.184 45.469 -3.84 1 93.31 401 ALA A C 1
ATOM 3118 O O . ALA A 1 401 ? 3.973 46.625 -4.156 1 93.31 401 ALA A O 1
ATOM 3119 N N . GLN A 1 402 ? 4.066 44.5 -4.66 1 86.12 402 GLN A N 1
ATOM 3120 C CA . GLN A 1 402 ? 3.686 44.719 -6.051 1 86.12 402 GLN A CA 1
ATOM 3121 C C . GLN A 1 402 ? 2.223 45.125 -6.16 1 86.12 402 GLN A C 1
ATOM 3123 O O . GLN A 1 402 ? 1.824 45.75 -7.137 1 86.12 402 GLN A O 1
ATOM 3128 N N . LYS A 1 403 ? 1.32 44.562 -5.461 1 77.62 403 LYS A N 1
ATOM 3129 C CA . LYS A 1 403 ? -0.099 44.906 -5.523 1 77.62 403 LYS A CA 1
ATOM 3130 C C . LYS A 1 403 ? -0.488 45.844 -4.398 1 77.62 403 LYS A C 1
ATOM 3132 O O . LYS A 1 403 ? -1.648 45.906 -3.986 1 77.62 403 LYS A O 1
ATOM 3137 N N . LYS A 1 404 ? 0.244 47.031 -4.051 1 58.22 404 LYS A N 1
ATOM 3138 C CA . LYS A 1 404 ? -0.245 48.031 -3.107 1 58.22 404 LYS A CA 1
ATOM 3139 C C . LYS A 1 404 ? -1.344 48.875 -3.734 1 58.22 404 LYS A C 1
ATOM 3141 O O . LYS A 1 404 ? -1.272 49.219 -4.914 1 58.22 404 LYS A O 1
ATOM 3146 N N . MET B 1 1 ? 17.125 -18.5 -36.531 1 39.44 1 MET B N 1
ATOM 3147 C CA . MET B 1 1 ? 18.172 -18.219 -35.531 1 39.44 1 MET B CA 1
ATOM 3148 C C . MET B 1 1 ? 17.625 -18.281 -34.125 1 39.44 1 MET B C 1
ATOM 3150 O O . MET B 1 1 ? 16.547 -17.75 -33.844 1 39.44 1 MET B O 1
ATOM 3154 N N . SER B 1 2 ? 17.984 -19.188 -33.281 1 50.03 2 SER B N 1
ATOM 3155 C CA . SER B 1 2 ? 17.391 -19.766 -32.062 1 50.03 2 SER B CA 1
ATOM 3156 C C . SER B 1 2 ? 17.078 -18.688 -31.047 1 50.03 2 SER B C 1
ATOM 3158 O O . SER B 1 2 ? 17.875 -17.75 -30.859 1 50.03 2 SER B O 1
ATOM 3160 N N . ALA B 1 3 ? 15.773 -18.328 -30.766 1 64.81 3 ALA B N 1
ATOM 3161 C CA . ALA B 1 3 ? 15.008 -17.469 -29.859 1 64.81 3 ALA B CA 1
ATOM 3162 C C . ALA B 1 3 ? 15.523 -17.578 -28.438 1 64.81 3 ALA B C 1
ATOM 3164 O O . ALA B 1 3 ? 14.875 -17.109 -27.5 1 64.81 3 ALA B O 1
ATOM 3165 N N . GLN B 1 4 ? 16.781 -18.016 -28.344 1 76.5 4 GLN B N 1
ATOM 3166 C CA . GLN B 1 4 ? 17.297 -18.234 -27 1 76.5 4 GLN B CA 1
ATOM 3167 C C . GLN B 1 4 ? 17.922 -16.953 -26.438 1 76.5 4 GLN B C 1
ATOM 3169 O O . GLN B 1 4 ? 18.641 -16.25 -27.156 1 76.5 4 GLN B O 1
ATOM 3174 N N . ILE B 1 5 ? 17.625 -16.641 -25.219 1 91.5 5 ILE B N 1
ATOM 3175 C CA . ILE B 1 5 ? 18.188 -15.445 -24.609 1 91.5 5 ILE B CA 1
ATOM 3176 C C . ILE B 1 5 ? 19.656 -15.672 -24.281 1 91.5 5 ILE B C 1
ATOM 3178 O O . ILE B 1 5 ? 20.094 -16.812 -24.141 1 91.5 5 ILE B O 1
ATOM 3182 N N . GLU B 1 6 ? 20.484 -14.633 -24.328 1 94.5 6 GLU B N 1
ATOM 3183 C CA . GLU B 1 6 ? 21.844 -14.664 -23.797 1 94.5 6 GLU B CA 1
ATOM 3184 C C . GLU B 1 6 ? 21.828 -14.609 -22.281 1 94.5 6 GLU B C 1
ATOM 3186 O O . GLU B 1 6 ? 21.625 -13.539 -21.688 1 94.5 6 GLU B O 1
ATOM 3191 N N . ILE B 1 7 ? 22.078 -15.719 -21.688 1 96.62 7 ILE B N 1
ATOM 3192 C CA . ILE B 1 7 ? 21.797 -15.914 -20.266 1 96.62 7 ILE B CA 1
ATOM 3193 C C . ILE B 1 7 ? 22.688 -15.016 -19.422 1 96.62 7 ILE B C 1
ATOM 3195 O O . ILE B 1 7 ? 22.25 -14.43 -18.438 1 96.62 7 ILE B O 1
ATOM 3199 N N . ALA B 1 8 ? 23.953 -14.859 -19.766 1 96.75 8 ALA B N 1
ATOM 3200 C CA . ALA B 1 8 ? 24.859 -14.016 -19 1 96.75 8 ALA B CA 1
ATOM 3201 C C . ALA B 1 8 ? 24.406 -12.562 -19.016 1 96.75 8 ALA B C 1
ATOM 3203 O O . ALA B 1 8 ? 24.406 -11.891 -17.969 1 96.75 8 ALA B O 1
ATOM 3204 N N . ALA B 1 9 ? 24.094 -12.102 -20.156 1 97.19 9 ALA B N 1
ATOM 3205 C CA . ALA B 1 9 ? 23.625 -10.727 -20.312 1 97.19 9 ALA B CA 1
ATOM 3206 C C . ALA B 1 9 ? 22.312 -10.523 -19.547 1 97.19 9 ALA B C 1
ATOM 3208 O O . ALA B 1 9 ? 22.078 -9.461 -18.969 1 97.19 9 ALA B O 1
ATOM 3209 N N . THR B 1 10 ? 21.422 -11.5 -19.625 1 97.81 10 THR B N 1
ATOM 3210 C CA . THR B 1 10 ? 20.141 -11.438 -18.922 1 97.81 10 THR B CA 1
ATOM 3211 C C . THR B 1 10 ? 20.359 -11.367 -17.406 1 97.81 10 THR B C 1
ATOM 3213 O O . THR B 1 10 ? 19.797 -10.508 -16.734 1 97.81 10 THR B O 1
ATOM 3216 N N . ARG B 1 11 ? 21.188 -12.164 -16.875 1 98.25 11 ARG B N 1
ATOM 3217 C CA . ARG B 1 11 ? 21.438 -12.25 -15.445 1 98.25 11 ARG B CA 1
ATOM 3218 C C . ARG B 1 11 ? 22.109 -10.992 -14.922 1 98.25 11 ARG B C 1
ATOM 3220 O O . ARG B 1 11 ? 21.875 -10.586 -13.781 1 98.25 11 ARG B O 1
ATOM 3227 N N . ALA B 1 12 ? 22.891 -10.312 -15.742 1 98.38 12 ALA B N 1
ATOM 3228 C CA . ALA B 1 12 ? 23.594 -9.094 -15.359 1 98.38 12 ALA B CA 1
ATOM 3229 C C . ALA B 1 12 ? 22.609 -7.957 -15.07 1 98.38 12 ALA B C 1
ATOM 3231 O O . ALA B 1 12 ? 22.969 -6.965 -14.438 1 98.38 12 ALA B O 1
ATOM 3232 N N . LYS B 1 13 ? 21.406 -8.102 -15.492 1 98.56 13 LYS B N 1
ATOM 3233 C CA . LYS B 1 13 ? 20.406 -7.062 -15.289 1 98.56 13 LYS B CA 1
ATOM 3234 C C . LYS B 1 13 ? 19.797 -7.148 -13.898 1 98.56 13 LYS B C 1
ATOM 3236 O O . LYS B 1 13 ? 19.109 -6.23 -13.461 1 98.56 13 LYS B O 1
ATOM 3241 N N . PHE B 1 14 ? 20.016 -8.219 -13.195 1 98.81 14 PHE B N 1
ATOM 3242 C CA . PHE B 1 14 ? 19.469 -8.461 -11.859 1 98.81 14 PHE B CA 1
ATOM 3243 C C . PHE B 1 14 ? 20.594 -8.562 -10.828 1 98.81 14 PHE B C 1
ATOM 3245 O O . PHE B 1 14 ? 21.172 -9.633 -10.633 1 98.81 14 PHE B O 1
ATOM 3252 N N . PRO B 1 15 ? 20.75 -7.5 -10.047 1 98.75 15 PRO B N 1
ATOM 3253 C CA . PRO B 1 15 ? 21.891 -7.465 -9.133 1 98.75 15 PRO B CA 1
ATOM 3254 C C . PRO B 1 15 ? 21.891 -8.625 -8.141 1 98.75 15 PRO B C 1
ATOM 3256 O O . PRO B 1 15 ? 22.953 -9.141 -7.781 1 98.75 15 PRO B O 1
ATOM 3259 N N . ALA B 1 16 ? 20.781 -9.094 -7.762 1 98.38 16 ALA B N 1
ATOM 3260 C CA . ALA B 1 16 ? 20.688 -10.117 -6.727 1 98.38 16 ALA B CA 1
ATOM 3261 C C . ALA B 1 16 ? 21.25 -11.453 -7.219 1 98.38 16 ALA B C 1
ATOM 3263 O O . ALA B 1 16 ? 21.562 -12.336 -6.418 1 98.38 16 ALA B O 1
ATOM 3264 N N . LEU B 1 17 ? 21.391 -11.672 -8.523 1 98.44 17 LEU B N 1
ATOM 3265 C CA . LEU B 1 17 ? 21.797 -12.961 -9.078 1 98.44 17 LEU B CA 1
ATOM 3266 C C . LEU B 1 17 ? 23.312 -13.109 -9.039 1 98.44 17 LEU B C 1
ATOM 3268 O O . LEU B 1 17 ? 23.844 -14.172 -9.367 1 98.44 17 LEU B O 1
ATOM 3272 N N . SER B 1 18 ? 23.984 -12.055 -8.562 1 97 18 SER B N 1
ATOM 3273 C CA . SER B 1 18 ? 25.438 -12.109 -8.461 1 97 18 SER B CA 1
ATOM 3274 C C . SER B 1 18 ? 25.891 -12.836 -7.191 1 97 18 SER B C 1
ATOM 3276 O O . SER B 1 18 ? 27.062 -13.164 -7.039 1 97 18 SER B O 1
ATOM 3278 N N . GLN B 1 19 ? 24.969 -13.148 -6.332 1 97.19 19 GLN B N 1
ATOM 3279 C CA . GLN B 1 19 ? 25.312 -13.875 -5.113 1 97.19 19 GLN B CA 1
ATOM 3280 C C . GLN B 1 19 ? 25.234 -15.383 -5.332 1 97.19 19 GLN B C 1
ATOM 3282 O O . GLN B 1 19 ? 24.859 -15.836 -6.414 1 97.19 19 GLN B O 1
ATOM 3287 N N . ASP B 1 20 ? 25.5 -16.188 -4.281 1 95.69 20 ASP B N 1
ATOM 3288 C CA . ASP B 1 20 ? 25.625 -17.641 -4.398 1 95.69 20 ASP B CA 1
ATOM 3289 C C . ASP B 1 20 ? 24.25 -18.297 -4.469 1 95.69 20 ASP B C 1
ATOM 3291 O O . ASP B 1 20 ? 24.094 -19.359 -5.066 1 95.69 20 ASP B O 1
ATOM 3295 N N . GLN B 1 21 ? 23.281 -17.656 -3.906 1 97.56 21 GLN B N 1
ATOM 3296 C CA . GLN B 1 21 ? 21.938 -18.234 -3.801 1 97.56 21 GLN B CA 1
ATOM 3297 C C . GLN B 1 21 ? 21.328 -18.453 -5.18 1 97.56 21 GLN B C 1
ATOM 3299 O O . GLN B 1 21 ? 21.328 -17.547 -6.016 1 97.56 21 GLN B O 1
ATOM 3304 N N . VAL B 1 22 ? 20.844 -19.672 -5.484 1 98.5 22 VAL B N 1
ATOM 3305 C CA . VAL B 1 22 ? 20.062 -19.953 -6.68 1 98.5 22 VAL B CA 1
ATOM 3306 C C . VAL B 1 22 ? 18.578 -19.906 -6.344 1 98.5 22 VAL B C 1
ATOM 3308 O O . VAL B 1 22 ? 18.109 -20.594 -5.434 1 98.5 22 VAL B O 1
ATOM 3311 N N . PHE B 1 23 ? 17.797 -19.141 -7.082 1 98.62 23 PHE B N 1
ATOM 3312 C CA . PHE B 1 23 ? 16.406 -18.859 -6.715 1 98.62 23 PHE B CA 1
ATOM 3313 C C . PHE B 1 23 ? 15.445 -19.688 -7.551 1 98.62 23 PHE B C 1
ATOM 3315 O O . PHE B 1 23 ? 15.227 -19.406 -8.727 1 98.62 23 PHE B O 1
ATOM 3322 N N . PHE B 1 24 ? 14.828 -20.672 -6.969 1 98.75 24 PHE B N 1
ATOM 3323 C CA . PHE B 1 24 ? 13.781 -21.484 -7.57 1 98.75 24 PHE B CA 1
ATOM 3324 C C . PHE B 1 24 ? 12.469 -21.328 -6.812 1 98.75 24 PHE B C 1
ATOM 3326 O O . PHE B 1 24 ? 11.656 -22.266 -6.762 1 98.75 24 PHE B O 1
ATOM 3333 N N . ASP B 1 25 ? 12.32 -20.219 -6.129 1 98.38 25 ASP B N 1
ATOM 3334 C CA . ASP B 1 25 ? 11.109 -19.797 -5.449 1 98.38 25 ASP B CA 1
ATOM 3335 C C . ASP B 1 25 ? 10.578 -18.484 -6.043 1 98.38 25 ASP B C 1
ATOM 3337 O O . ASP B 1 25 ? 10.094 -17.625 -5.316 1 98.38 25 ASP B O 1
ATOM 3341 N N . ASN B 1 26 ? 10.68 -18.359 -7.352 1 98.38 26 ASN B N 1
ATOM 3342 C CA . ASN B 1 26 ? 10.352 -17.109 -8.031 1 98.38 26 ASN B CA 1
ATOM 3343 C C . ASN B 1 26 ? 8.844 -16.844 -8.023 1 98.38 26 ASN B C 1
ATOM 3345 O O . ASN B 1 26 ? 8.414 -15.703 -8.203 1 98.38 26 ASN B O 1
ATOM 3349 N N . ALA B 1 27 ? 7.988 -17.906 -7.867 1 98.12 27 ALA B N 1
ATOM 3350 C CA . ALA B 1 27 ? 6.547 -17.703 -7.754 1 98.12 27 ALA B CA 1
ATOM 3351 C C . ALA B 1 27 ? 6.203 -16.906 -6.492 1 98.12 27 ALA B C 1
ATOM 3353 O O . ALA B 1 27 ? 5.117 -16.344 -6.391 1 98.12 27 ALA B O 1
ATOM 3354 N N . GLY B 1 28 ? 7.105 -16.906 -5.496 1 97.19 28 GLY B N 1
ATOM 3355 C CA . GLY B 1 28 ? 6.945 -16.094 -4.301 1 97.19 28 GLY B CA 1
ATOM 3356 C C . GLY B 1 28 ? 7.336 -14.633 -4.516 1 97.19 28 GLY B C 1
ATOM 3357 O O . GLY B 1 28 ? 6.965 -13.766 -3.727 1 97.19 28 GLY B O 1
ATOM 3358 N N . GLY B 1 29 ? 8.133 -14.414 -5.523 1 97.06 29 GLY B N 1
ATOM 3359 C CA . GLY B 1 29 ? 8.641 -13.109 -5.906 1 97.06 29 GLY B CA 1
ATOM 3360 C C . GLY B 1 29 ? 9.891 -13.18 -6.762 1 97.06 29 GLY B C 1
ATOM 3361 O O . GLY B 1 29 ? 10.812 -13.953 -6.465 1 97.06 29 GLY B O 1
ATOM 3362 N N . SER B 1 30 ? 9.961 -12.422 -7.785 1 98.31 30 SER B N 1
ATOM 3363 C CA . SER B 1 30 ? 11.117 -12.406 -8.68 1 98.31 30 SER B CA 1
ATOM 3364 C C . SER B 1 30 ? 12.203 -11.477 -8.172 1 98.31 30 SER B C 1
ATOM 3366 O O . SER B 1 30 ? 11.984 -10.719 -7.219 1 98.31 30 SER B O 1
ATOM 3368 N N . GLN B 1 31 ? 13.383 -11.609 -8.734 1 98.75 31 GLN B N 1
ATOM 3369 C CA . GLN B 1 31 ? 14.414 -10.617 -8.453 1 98.75 31 GLN B CA 1
ATOM 3370 C C . GLN B 1 31 ? 14.172 -9.328 -9.242 1 98.75 31 GLN B C 1
ATOM 3372 O O . GLN B 1 31 ? 13.602 -9.359 -10.328 1 98.75 31 GLN B O 1
ATOM 3377 N N . THR B 1 32 ? 14.641 -8.258 -8.688 1 98.88 32 THR B N 1
ATOM 3378 C CA . THR B 1 32 ? 14.32 -6.934 -9.211 1 98.88 32 THR B CA 1
ATOM 3379 C C . THR B 1 32 ? 15.398 -6.469 -10.195 1 98.88 32 THR B C 1
ATOM 3381 O O . THR B 1 32 ? 16.594 -6.652 -9.945 1 98.88 32 THR B O 1
ATOM 3384 N N . LEU B 1 33 ? 14.977 -5.863 -11.297 1 98.94 33 LEU B N 1
ATOM 3385 C CA . LEU B 1 33 ? 15.891 -5.25 -12.258 1 98.94 33 LEU B CA 1
ATOM 3386 C C . LEU B 1 33 ? 16.734 -4.16 -11.594 1 98.94 33 LEU B C 1
ATOM 3388 O O . LEU B 1 33 ? 16.219 -3.369 -10.805 1 98.94 33 LEU B O 1
ATOM 3392 N N . GLY B 1 34 ? 18.047 -4.133 -11.953 1 98.94 34 GLY B N 1
ATOM 3393 C CA . GLY B 1 34 ? 18.906 -3.064 -11.461 1 98.94 34 GLY B CA 1
ATOM 3394 C C . GLY B 1 34 ? 18.406 -1.681 -11.836 1 98.94 34 GLY B C 1
ATOM 3395 O O . GLY B 1 34 ? 18.484 -0.748 -11.039 1 98.94 34 GLY B O 1
ATOM 3396 N N . THR B 1 35 ? 17.875 -1.522 -13 1 98.94 35 THR B N 1
ATOM 3397 C CA . THR B 1 35 ? 17.375 -0.235 -13.469 1 98.94 35 THR B CA 1
ATOM 3398 C C . THR B 1 35 ? 16.172 0.214 -12.633 1 98.94 35 THR B C 1
ATOM 3400 O O . THR B 1 35 ? 15.961 1.412 -12.438 1 98.94 35 THR B O 1
ATOM 3403 N N . VAL B 1 36 ? 15.344 -0.716 -12.203 1 98.94 36 VAL B N 1
ATOM 3404 C CA . VAL B 1 36 ? 14.234 -0.414 -11.305 1 98.94 36 VAL B CA 1
ATOM 3405 C C . VAL B 1 36 ? 14.766 0.116 -9.977 1 98.94 36 VAL B C 1
ATOM 3407 O O . VAL B 1 36 ? 14.297 1.139 -9.477 1 98.94 36 VAL B O 1
ATOM 3410 N N . ILE B 1 37 ? 15.766 -0.57 -9.438 1 98.94 37 ILE B N 1
ATOM 3411 C CA . ILE B 1 37 ? 16.375 -0.191 -8.164 1 98.94 37 ILE B CA 1
ATOM 3412 C C . ILE B 1 37 ? 16.969 1.214 -8.273 1 98.94 37 ILE B C 1
ATOM 3414 O O . ILE B 1 37 ? 16.75 2.057 -7.402 1 98.94 37 ILE B O 1
ATOM 3418 N N . ASP B 1 38 ? 17.641 1.499 -9.359 1 98.88 38 ASP B N 1
ATOM 3419 C CA . ASP B 1 38 ? 18.219 2.814 -9.594 1 98.88 38 ASP B CA 1
ATOM 3420 C C . ASP B 1 38 ? 17.141 3.887 -9.695 1 98.88 38 ASP B C 1
ATOM 3422 O O . ASP B 1 38 ? 17.312 5 -9.195 1 98.88 38 ASP B O 1
ATOM 3426 N N . SER B 1 39 ? 16.094 3.529 -10.375 1 98.88 39 SER B N 1
ATOM 3427 C CA . SER B 1 39 ? 14.984 4.473 -10.539 1 98.88 39 SER B CA 1
ATOM 3428 C C . SER B 1 39 ? 14.383 4.855 -9.188 1 98.88 39 SER B C 1
ATOM 3430 O O . SER B 1 39 ? 14.078 6.027 -8.953 1 98.88 39 SER B O 1
ATOM 3432 N N . ILE B 1 40 ? 14.195 3.918 -8.297 1 98.88 40 ILE B N 1
ATOM 3433 C CA . ILE B 1 40 ? 13.656 4.168 -6.965 1 98.88 40 ILE B CA 1
ATOM 3434 C C . ILE B 1 40 ? 14.602 5.078 -6.184 1 98.88 40 ILE B C 1
ATOM 3436 O O . ILE B 1 40 ? 14.172 6.07 -5.59 1 98.88 40 ILE B O 1
ATOM 3440 N N . ARG B 1 41 ? 15.875 4.746 -6.215 1 98.81 41 ARG B N 1
ATOM 3441 C CA . ARG B 1 41 ? 16.891 5.562 -5.555 1 98.81 41 ARG B CA 1
ATOM 3442 C C . ARG B 1 41 ? 16.859 6.992 -6.078 1 98.81 41 ARG B C 1
ATOM 3444 O O . ARG B 1 41 ? 16.844 7.945 -5.293 1 98.81 41 ARG B O 1
ATOM 3451 N N . ASP B 1 42 ? 16.844 7.121 -7.375 1 98.75 42 ASP B N 1
ATOM 3452 C CA . ASP B 1 42 ? 16.875 8.438 -8 1 98.75 42 ASP B CA 1
ATOM 3453 C C . ASP B 1 42 ? 15.633 9.25 -7.641 1 98.75 42 ASP B C 1
ATOM 3455 O O . ASP B 1 42 ? 15.727 10.445 -7.371 1 98.75 42 ASP B O 1
ATOM 3459 N N . TYR B 1 43 ? 14.508 8.641 -7.68 1 98.81 43 TYR B N 1
ATOM 3460 C CA . TYR B 1 43 ? 13.273 9.344 -7.32 1 98.81 43 TYR B CA 1
ATOM 3461 C C . TYR B 1 43 ? 13.359 9.906 -5.91 1 98.81 43 TYR B C 1
ATOM 3463 O O . TYR B 1 43 ? 13.109 11.094 -5.691 1 98.81 43 TYR B O 1
ATOM 3471 N N . LEU B 1 44 ? 13.734 9.078 -4.918 1 98.75 44 LEU B N 1
ATOM 3472 C CA . LEU B 1 44 ? 13.742 9.453 -3.51 1 98.75 44 LEU B CA 1
ATOM 3473 C C . LEU B 1 44 ? 14.805 10.516 -3.236 1 98.75 44 LEU B C 1
ATOM 3475 O O . LEU B 1 44 ? 14.641 11.344 -2.342 1 98.75 44 LEU B O 1
ATOM 3479 N N . SER B 1 45 ? 15.852 10.578 -4.059 1 98.56 45 SER B N 1
ATOM 3480 C CA . SER B 1 45 ? 16.969 11.477 -3.785 1 98.56 45 SER B CA 1
ATOM 3481 C C . SER B 1 45 ? 16.812 12.805 -4.512 1 98.56 45 SER B C 1
ATOM 3483 O O . SER B 1 45 ? 17.516 13.773 -4.215 1 98.56 45 SER B O 1
ATOM 3485 N N . GLN B 1 46 ? 15.781 12.859 -5.465 1 98 46 GLN B N 1
ATOM 3486 C CA . GLN B 1 46 ? 15.828 14.047 -6.316 1 98 46 GLN B CA 1
ATOM 3487 C C . GLN B 1 46 ? 14.438 14.656 -6.473 1 98 46 GLN B C 1
ATOM 3489 O O . GLN B 1 46 ? 14.305 15.867 -6.684 1 98 46 GLN B O 1
ATOM 3494 N N . THR B 1 47 ? 13.414 13.852 -6.371 1 98.06 47 THR B N 1
ATOM 3495 C CA . THR B 1 47 ? 12.125 14.352 -6.82 1 98.06 47 THR B CA 1
ATOM 3496 C C . THR B 1 47 ? 11.031 14.016 -5.805 1 98.06 47 THR B C 1
ATOM 3498 O O . THR B 1 47 ? 9.844 14.086 -6.117 1 98.06 47 THR B O 1
ATOM 3501 N N . ASN B 1 48 ? 11.383 13.633 -4.645 1 97.81 48 ASN B N 1
ATOM 3502 C CA . ASN B 1 48 ? 10.461 13.133 -3.631 1 97.81 48 ASN B CA 1
ATOM 3503 C C . ASN B 1 48 ? 9.656 14.273 -3 1 97.81 48 ASN B C 1
ATOM 3505 O O . ASN B 1 48 ? 9.992 14.742 -1.911 1 97.81 48 ASN B O 1
ATOM 3509 N N . VAL B 1 49 ? 8.531 14.688 -3.682 1 97.69 49 VAL B N 1
ATOM 3510 C CA . VAL B 1 49 ? 7.594 15.695 -3.184 1 97.69 49 VAL B CA 1
ATOM 3511 C C . VAL B 1 49 ? 6.164 15.281 -3.527 1 97.69 49 VAL B C 1
ATOM 3513 O O . VAL B 1 49 ? 5.949 14.336 -4.289 1 97.69 49 VAL B O 1
ATOM 3516 N N . GLN B 1 50 ? 5.227 15.945 -2.867 1 95.88 50 GLN B N 1
ATOM 3517 C CA . GLN B 1 50 ? 3.826 15.688 -3.18 1 95.88 50 GLN B CA 1
ATOM 3518 C C . GLN B 1 50 ? 3.506 16.078 -4.621 1 95.88 50 GLN B C 1
ATOM 3520 O O . GLN B 1 50 ? 4.004 17.094 -5.125 1 95.88 50 GLN B O 1
ATOM 3525 N N . LEU B 1 51 ? 2.678 15.367 -5.266 1 96.88 51 LEU B N 1
ATOM 3526 C CA . LEU B 1 51 ? 2.301 15.578 -6.66 1 96.88 51 LEU B CA 1
ATOM 3527 C C . LEU B 1 51 ? 1.453 16.828 -6.809 1 96.88 51 LEU B C 1
ATOM 3529 O O . LEU B 1 51 ? 0.802 17.266 -5.855 1 96.88 51 LEU B O 1
ATOM 3533 N N . GLY B 1 52 ? 1.479 17.406 -7.984 1 94.94 52 GLY B N 1
ATOM 3534 C CA . GLY B 1 52 ? 0.542 18.453 -8.359 1 94.94 52 GLY B CA 1
ATOM 3535 C C . GLY B 1 52 ? 1.044 19.859 -8.031 1 94.94 52 GLY B C 1
ATOM 3536 O O . GLY B 1 52 ? 0.379 20.844 -8.336 1 94.94 52 GLY B O 1
ATOM 3537 N N . ALA B 1 53 ? 2.16 19.984 -7.348 1 95.44 53 ALA B N 1
ATOM 3538 C CA . ALA B 1 53 ? 2.684 21.312 -7.031 1 95.44 53 ALA B CA 1
ATOM 3539 C C . ALA B 1 53 ? 3.201 22.016 -8.281 1 95.44 53 ALA B C 1
ATOM 3541 O O . ALA B 1 53 ? 3.584 21.359 -9.258 1 95.44 53 ALA B O 1
ATOM 3542 N N . SER B 1 54 ? 3.238 23.297 -8.25 1 96.19 54 SER B N 1
ATOM 3543 C CA . SER B 1 54 ? 3.592 24.078 -9.422 1 96.19 54 SER B CA 1
ATOM 3544 C C . SER B 1 54 ? 5.102 24.281 -9.523 1 96.19 54 SER B C 1
ATOM 3546 O O . SER B 1 54 ? 5.621 24.578 -10.602 1 96.19 54 SER B O 1
ATOM 3548 N N . TYR B 1 55 ? 5.875 24.219 -8.406 1 96.56 55 TYR B N 1
ATOM 3549 C CA . TYR B 1 55 ? 7.312 24.453 -8.477 1 96.56 55 TYR B CA 1
ATOM 3550 C C . TYR B 1 55 ? 8.008 23.344 -9.25 1 96.56 55 TYR B C 1
ATOM 3552 O O . TYR B 1 55 ? 7.445 22.266 -9.445 1 96.56 55 TYR B O 1
ATOM 3560 N N . LYS B 1 56 ? 9.188 23.469 -9.695 1 96.5 56 LYS B N 1
ATOM 3561 C CA . LYS B 1 56 ? 9.883 22.672 -10.695 1 96.5 56 LYS B CA 1
ATOM 3562 C C . LYS B 1 56 ? 9.961 21.203 -10.266 1 96.5 56 LYS B C 1
ATOM 3564 O O . LYS B 1 56 ? 9.57 20.312 -11.016 1 96.5 56 LYS B O 1
ATOM 3569 N N . VAL B 1 57 ? 10.422 20.922 -9.094 1 97.62 57 VAL B N 1
ATOM 3570 C CA . VAL B 1 57 ? 10.57 19.547 -8.609 1 97.62 57 VAL B CA 1
ATOM 3571 C C . VAL B 1 57 ? 9.203 18.875 -8.516 1 97.62 57 VAL B C 1
ATOM 3573 O O . VAL B 1 57 ? 9.07 17.688 -8.789 1 97.62 57 VAL B O 1
ATOM 3576 N N . GLY B 1 58 ? 8.18 19.641 -8.062 1 97.5 58 GLY B N 1
ATOM 3577 C CA . GLY B 1 58 ? 6.816 19.125 -8.039 1 97.5 58 GLY B CA 1
ATOM 3578 C C . GLY B 1 58 ? 6.316 18.703 -9.406 1 97.5 58 GLY B C 1
ATOM 3579 O O . GLY B 1 58 ? 5.691 17.641 -9.539 1 97.5 58 GLY B O 1
ATOM 3580 N N . GLN B 1 59 ? 6.609 19.484 -10.414 1 97.75 59 GLN B N 1
ATOM 3581 C CA . GLN B 1 59 ? 6.215 19.156 -11.781 1 97.75 59 GLN B CA 1
ATOM 3582 C C . GLN B 1 59 ? 6.918 17.891 -12.258 1 97.75 59 GLN B C 1
ATOM 3584 O O . GLN B 1 59 ? 6.297 17.031 -12.891 1 97.75 59 GLN B O 1
ATOM 3589 N N . ARG B 1 60 ? 8.188 17.812 -11.977 1 98.25 60 ARG B N 1
ATOM 3590 C CA . ARG B 1 60 ? 8.953 16.641 -12.367 1 98.25 60 ARG B CA 1
ATOM 3591 C C . ARG B 1 60 ? 8.422 15.383 -11.68 1 98.25 60 ARG B C 1
ATOM 3593 O O . ARG B 1 60 ? 8.258 14.336 -12.32 1 98.25 60 ARG B O 1
ATOM 3600 N N . SER B 1 61 ? 8.211 15.469 -10.391 1 98.38 61 SER B N 1
ATOM 3601 C CA . SER B 1 61 ? 7.672 14.352 -9.625 1 98.38 61 SER B CA 1
ATOM 3602 C C . SER B 1 61 ? 6.344 13.875 -10.211 1 98.38 61 SER B C 1
ATOM 3604 O O . SER B 1 61 ? 6.137 12.672 -10.391 1 98.38 61 SER B O 1
ATOM 3606 N N . THR B 1 62 ? 5.469 14.797 -10.508 1 98.38 62 THR B N 1
ATOM 3607 C CA . THR B 1 62 ? 4.156 14.484 -11.062 1 98.38 62 THR B CA 1
ATOM 3608 C C . THR B 1 62 ? 4.293 13.781 -12.406 1 98.38 62 THR B C 1
ATOM 3610 O O . THR B 1 62 ? 3.568 12.82 -12.688 1 98.38 62 THR B O 1
ATOM 3613 N N . ALA B 1 63 ? 5.18 14.242 -13.219 1 98.69 63 ALA B N 1
ATOM 3614 C CA . ALA B 1 63 ? 5.41 13.641 -14.531 1 98.69 63 ALA B CA 1
ATOM 3615 C C . ALA B 1 63 ? 5.91 12.203 -14.391 1 98.69 63 ALA B C 1
ATOM 3617 O O . ALA B 1 63 ? 5.469 11.312 -15.125 1 98.69 63 ALA B O 1
ATOM 3618 N N . LEU B 1 64 ? 6.84 11.977 -13.492 1 98.75 64 LEU B N 1
ATOM 3619 C CA . LEU B 1 64 ? 7.395 10.641 -13.273 1 98.75 64 LEU B CA 1
ATOM 3620 C C . LEU B 1 64 ? 6.309 9.672 -12.828 1 98.75 64 LEU B C 1
ATOM 3622 O O . LEU B 1 64 ? 6.266 8.523 -13.297 1 98.75 64 LEU B O 1
ATOM 3626 N N . TYR B 1 65 ? 5.48 10.133 -11.977 1 98.44 65 TYR B N 1
ATOM 3627 C CA . TYR B 1 65 ? 4.363 9.312 -11.516 1 98.44 65 TYR B CA 1
ATOM 3628 C C . TYR B 1 65 ? 3.416 9 -12.672 1 98.44 65 TYR B C 1
ATOM 3630 O O . TYR B 1 65 ? 2.986 7.852 -12.836 1 98.44 65 TYR B O 1
ATOM 3638 N N . GLY B 1 66 ? 3.074 9.93 -13.43 1 98.62 66 GLY B N 1
ATOM 3639 C CA . GLY B 1 66 ? 2.254 9.727 -14.617 1 98.62 66 GLY B CA 1
ATOM 3640 C C . GLY B 1 66 ? 2.863 8.75 -15.602 1 98.62 66 GLY B C 1
ATOM 3641 O O . GLY B 1 66 ? 2.152 7.938 -16.188 1 98.62 66 GLY B O 1
ATOM 3642 N N . ASP B 1 67 ? 4.18 8.852 -15.789 1 98.81 67 ASP B N 1
ATOM 3643 C CA . ASP B 1 67 ? 4.883 7.898 -16.641 1 98.81 67 ASP B CA 1
ATOM 3644 C C . ASP B 1 67 ? 4.703 6.469 -16.141 1 98.81 67 ASP B C 1
ATOM 3646 O O . ASP B 1 67 ? 4.633 5.531 -16.938 1 98.81 67 ASP B O 1
ATOM 3650 N N . GLY B 1 68 ? 4.691 6.379 -14.836 1 98.81 68 GLY B N 1
ATOM 3651 C CA . GLY B 1 68 ? 4.422 5.074 -14.258 1 98.81 68 GLY B CA 1
ATOM 3652 C C . GLY B 1 68 ? 3.07 4.512 -14.648 1 98.81 68 GLY B C 1
ATOM 3653 O O . GLY B 1 68 ? 2.965 3.348 -15.039 1 98.81 68 GLY B O 1
ATOM 3654 N N . TYR B 1 69 ? 2.062 5.305 -14.562 1 98.69 69 TYR B N 1
ATOM 3655 C CA . TYR B 1 69 ? 0.719 4.887 -14.945 1 98.69 69 TYR B CA 1
ATOM 3656 C C . TYR B 1 69 ? 0.656 4.555 -16.438 1 98.69 69 TYR B C 1
ATOM 3658 O O . TYR B 1 69 ? 0.056 3.551 -16.828 1 98.69 69 TYR B O 1
ATOM 3666 N N . GLN B 1 70 ? 1.308 5.379 -17.234 1 98.81 70 GLN B N 1
ATOM 3667 C CA . GLN B 1 70 ? 1.338 5.117 -18.656 1 98.81 70 GLN B CA 1
ATOM 3668 C C . GLN B 1 70 ? 2.012 3.779 -18.969 1 98.81 70 GLN B C 1
ATOM 3670 O O . GLN B 1 70 ? 1.508 2.99 -19.766 1 98.81 70 GLN B O 1
ATOM 3675 N N . ALA B 1 71 ? 3.086 3.557 -18.344 1 98.81 71 ALA B N 1
ATOM 3676 C CA . ALA B 1 71 ? 3.828 2.316 -18.547 1 98.81 71 ALA B CA 1
ATOM 3677 C C . ALA B 1 71 ? 3.012 1.107 -18.094 1 98.81 71 ALA B C 1
ATOM 3679 O O . ALA B 1 71 ? 2.975 0.085 -18.781 1 98.81 71 ALA B O 1
ATOM 3680 N N . GLY B 1 72 ? 2.387 1.229 -16.906 1 98.69 72 GLY B N 1
ATOM 3681 C CA . GLY B 1 72 ? 1.533 0.152 -16.438 1 98.69 72 GLY B CA 1
ATOM 3682 C C . GLY B 1 72 ? 0.404 -0.181 -17.391 1 98.69 72 GLY B C 1
ATOM 3683 O O . GLY B 1 72 ? 0.147 -1.353 -17.672 1 98.69 72 GLY B O 1
ATOM 3684 N N . ALA B 1 73 ? -0.224 0.827 -17.844 1 98.81 73 ALA B N 1
ATOM 3685 C CA . ALA B 1 73 ? -1.304 0.636 -18.812 1 98.81 73 ALA B CA 1
ATOM 3686 C C . ALA B 1 73 ? -0.788 -0.021 -20.094 1 98.81 73 ALA B C 1
ATOM 3688 O O . ALA B 1 73 ? -1.371 -0.994 -20.578 1 98.81 73 ALA B O 1
ATOM 3689 N N . ASN B 1 74 ? 0.312 0.452 -20.609 1 98.25 74 ASN B N 1
ATOM 3690 C CA . ASN B 1 74 ? 0.897 -0.074 -21.844 1 98.25 74 ASN B CA 1
ATOM 3691 C C . ASN B 1 74 ? 1.298 -1.539 -21.688 1 98.25 74 ASN B C 1
ATOM 3693 O O . ASN B 1 74 ? 1.209 -2.314 -22.641 1 98.25 74 ASN B O 1
ATOM 3697 N N . TYR B 1 75 ? 1.72 -1.904 -20.562 1 97.94 75 TYR B N 1
ATOM 3698 C CA . TYR B 1 75 ? 2.195 -3.262 -20.312 1 97.94 75 TYR B CA 1
ATOM 3699 C C . TYR B 1 75 ? 1.101 -4.281 -20.594 1 97.94 75 TYR B C 1
ATOM 3701 O O . TYR B 1 75 ? 1.386 -5.406 -21.016 1 97.94 75 TYR B O 1
ATOM 3709 N N . ILE B 1 76 ? -0.186 -3.885 -20.438 1 98.69 76 ILE B N 1
ATOM 3710 C CA . ILE B 1 76 ? -1.258 -4.867 -20.562 1 98.69 76 ILE B CA 1
ATOM 3711 C C . ILE B 1 76 ? -2.256 -4.402 -21.625 1 98.69 76 ILE B C 1
ATOM 3713 O O . ILE B 1 76 ? -3.393 -4.883 -21.672 1 98.69 76 ILE B O 1
ATOM 3717 N N . ASN B 1 77 ? -1.894 -3.404 -22.406 1 98.38 77 ASN B N 1
ATOM 3718 C CA . ASN B 1 77 ? -2.734 -2.844 -23.453 1 98.38 77 ASN B CA 1
ATOM 3719 C C . ASN B 1 77 ? -4.027 -2.262 -22.891 1 98.38 77 ASN B C 1
ATOM 3721 O O . ASN B 1 77 ? -5.117 -2.59 -23.359 1 98.38 77 ASN B O 1
ATOM 3725 N N . ALA B 1 78 ? -3.912 -1.441 -21.891 1 98.69 78 ALA B N 1
ATOM 3726 C CA . ALA B 1 78 ? -5.012 -0.684 -21.297 1 98.69 78 ALA B CA 1
ATOM 3727 C C . ALA B 1 78 ? -4.77 0.818 -21.406 1 98.69 78 ALA B C 1
ATOM 3729 O O . ALA B 1 78 ? -3.824 1.251 -22.078 1 98.69 78 ALA B O 1
ATOM 3730 N N . SER B 1 79 ? -5.68 1.585 -20.953 1 98.44 79 SER B N 1
ATOM 3731 C CA . SER B 1 79 ? -5.516 3.027 -20.797 1 98.44 79 SER B CA 1
ATOM 3732 C C . SER B 1 79 ? -5.242 3.4 -19.344 1 98.44 79 SER B C 1
ATOM 3734 O O . SER B 1 79 ? -5.672 2.703 -18.422 1 98.44 79 SER B O 1
ATOM 3736 N N . PRO B 1 80 ? -4.547 4.48 -19.156 1 98.19 80 PRO B N 1
ATOM 3737 C CA . PRO B 1 80 ? -4.195 4.871 -17.797 1 98.19 80 PRO B CA 1
ATOM 3738 C C . PRO B 1 80 ? -5.418 5.035 -16.891 1 98.19 80 PRO B C 1
ATOM 3740 O O . PRO B 1 80 ? -5.348 4.77 -15.695 1 98.19 80 PRO B O 1
ATOM 3743 N N . ASP B 1 81 ? -6.551 5.43 -17.438 1 97.75 81 ASP B N 1
ATOM 3744 C CA . ASP B 1 81 ? -7.746 5.629 -16.609 1 97.75 81 ASP B CA 1
ATOM 3745 C C . ASP B 1 81 ? -8.43 4.297 -16.312 1 97.75 81 ASP B C 1
ATOM 3747 O O . ASP B 1 81 ? -9.422 4.254 -15.586 1 97.75 81 ASP B O 1
ATOM 3751 N N . GLU B 1 82 ? -7.887 3.188 -16.812 1 98.75 82 GLU B N 1
ATOM 3752 C CA . GLU B 1 82 ? -8.445 1.857 -16.578 1 98.75 82 GLU B CA 1
ATOM 3753 C C . GLU B 1 82 ? -7.613 1.087 -15.547 1 98.75 82 GLU B C 1
ATOM 3755 O O . GLU B 1 82 ? -7.926 -0.064 -15.234 1 98.75 82 GLU B O 1
ATOM 3760 N N . ILE B 1 83 ? -6.574 1.694 -15.086 1 98.81 83 ILE B N 1
ATOM 3761 C CA . ILE B 1 83 ? -5.758 0.95 -14.133 1 98.81 83 ILE B CA 1
ATOM 3762 C C . ILE B 1 83 ? -5.625 1.746 -12.836 1 98.81 83 ILE B C 1
ATOM 3764 O O . ILE B 1 83 ? -5.867 2.955 -12.812 1 98.81 83 ILE B O 1
ATOM 3768 N N . VAL B 1 84 ? -5.281 1.038 -11.812 1 98.75 84 VAL B N 1
ATOM 3769 C CA . VAL B 1 84 ? -4.992 1.64 -10.516 1 98.75 84 VAL B CA 1
ATOM 3770 C C . VAL B 1 84 ? -3.889 0.85 -9.82 1 98.75 84 VAL B C 1
ATOM 3772 O O . VAL B 1 84 ? -3.854 -0.381 -9.891 1 98.75 84 VAL B O 1
ATOM 3775 N N . PHE B 1 85 ? -2.955 1.591 -9.25 1 98.81 85 PHE B N 1
ATOM 3776 C CA . PHE B 1 85 ? -1.904 0.974 -8.453 1 98.81 85 PHE B CA 1
ATOM 3777 C C . PHE B 1 85 ? -2.336 0.854 -6.996 1 98.81 85 PHE B C 1
ATOM 3779 O O . PHE B 1 85 ? -3.133 1.659 -6.512 1 98.81 85 PHE B O 1
ATOM 3786 N N . GLY B 1 86 ? -1.872 -0.123 -6.316 1 98.5 86 GLY B N 1
ATOM 3787 C CA . GLY B 1 86 ? -2.053 -0.369 -4.895 1 98.5 86 GLY B CA 1
ATOM 3788 C C . GLY B 1 86 ? -0.947 -1.214 -4.293 1 98.5 86 GLY B C 1
ATOM 3789 O O . GLY B 1 86 ? 0.011 -1.576 -4.977 1 98.5 86 GLY B O 1
ATOM 3790 N N . ALA B 1 87 ? -1.097 -1.507 -3.094 1 97.81 87 ALA B N 1
ATOM 3791 C CA . ALA B 1 87 ? -0.016 -2.146 -2.348 1 97.81 87 ALA B CA 1
ATOM 3792 C C . ALA B 1 87 ? 0.128 -3.613 -2.74 1 97.81 87 ALA B C 1
ATOM 3794 O O . ALA B 1 87 ? 1.243 -4.137 -2.811 1 97.81 87 ALA B O 1
ATOM 3795 N N . SER B 1 88 ? -1.003 -4.262 -2.895 1 98.25 88 SER B N 1
ATOM 3796 C CA . SER B 1 88 ? -1.023 -5.691 -3.188 1 98.25 88 SER B CA 1
ATOM 3797 C C . SER B 1 88 ? -2.291 -6.086 -3.939 1 98.25 88 SER B C 1
ATOM 3799 O O . SER B 1 88 ? -3.271 -5.336 -3.945 1 98.25 88 SER B O 1
ATOM 3801 N N . THR B 1 89 ? -2.211 -7.176 -4.586 1 98.5 89 THR B N 1
ATOM 3802 C CA . THR B 1 89 ? -3.412 -7.688 -5.238 1 98.5 89 THR B CA 1
ATOM 3803 C C . THR B 1 89 ? -4.48 -8.031 -4.203 1 98.5 89 THR B C 1
ATOM 3805 O O . THR B 1 89 ? -5.672 -7.84 -4.449 1 98.5 89 THR B O 1
ATOM 3808 N N . THR B 1 90 ? -4.051 -8.547 -3.008 1 98.31 90 THR B N 1
ATOM 3809 C CA . THR B 1 90 ? -4.988 -8.828 -1.925 1 98.31 90 THR B CA 1
ATOM 3810 C C . THR B 1 90 ? -5.773 -7.57 -1.551 1 98.31 90 THR B C 1
ATOM 3812 O O . THR B 1 90 ? -7.004 -7.602 -1.472 1 98.31 90 THR B O 1
ATOM 3815 N N . GLN B 1 91 ? -5.066 -6.484 -1.381 1 98.5 91 GLN B N 1
ATOM 3816 C CA . GLN B 1 91 ? -5.699 -5.215 -1.042 1 98.5 91 GLN B CA 1
ATOM 3817 C C . GLN B 1 91 ? -6.578 -4.715 -2.186 1 98.5 91 GLN B C 1
ATOM 3819 O O . GLN B 1 91 ? -7.684 -4.219 -1.953 1 98.5 91 GLN B O 1
ATOM 3824 N N . LEU B 1 92 ? -6.117 -4.82 -3.391 1 98.81 92 LEU B N 1
ATOM 3825 C CA . LEU B 1 92 ? -6.848 -4.309 -4.547 1 98.81 92 LEU B CA 1
ATOM 3826 C C . LEU B 1 92 ? -8.156 -5.07 -4.742 1 98.81 92 LEU B C 1
ATOM 3828 O O . LEU B 1 92 ? -9.188 -4.473 -5.051 1 98.81 92 LEU B O 1
ATOM 3832 N N . PHE B 1 93 ? -8.125 -6.414 -4.578 1 98.81 93 PHE B N 1
ATOM 3833 C CA . PHE B 1 93 ? -9.359 -7.191 -4.688 1 98.81 93 PHE B CA 1
ATOM 3834 C C . PHE B 1 93 ? -10.32 -6.832 -3.562 1 98.81 93 PHE B C 1
ATOM 3836 O O . PHE B 1 93 ? -11.539 -6.793 -3.77 1 98.81 93 PHE B O 1
ATOM 3843 N N . ARG B 1 94 ? -9.797 -6.609 -2.367 1 98.25 94 ARG B N 1
ATOM 3844 C CA . ARG B 1 94 ? -10.641 -6.156 -1.266 1 98.25 94 ARG B CA 1
ATOM 3845 C C . ARG B 1 94 ? -11.32 -4.836 -1.605 1 98.25 94 ARG B C 1
ATOM 3847 O O . ARG B 1 94 ? -12.539 -4.691 -1.428 1 98.25 94 ARG B O 1
ATOM 3854 N N . ASN B 1 95 ? -10.555 -3.873 -2.098 1 98.38 95 ASN B N 1
ATOM 3855 C CA . ASN B 1 95 ? -11.117 -2.59 -2.5 1 98.38 95 ASN B CA 1
ATOM 3856 C C . ASN B 1 95 ? -12.172 -2.758 -3.592 1 98.38 95 ASN B C 1
ATOM 3858 O O . ASN B 1 95 ? -13.25 -2.168 -3.518 1 98.38 95 ASN B O 1
ATOM 3862 N N . LEU B 1 96 ? -11.844 -3.553 -4.578 1 98.81 96 LEU B N 1
ATOM 3863 C CA . LEU B 1 96 ? -12.773 -3.791 -5.68 1 98.81 96 LEU B CA 1
ATOM 3864 C C . LEU B 1 96 ? -14.094 -4.355 -5.172 1 98.81 96 LEU B C 1
ATOM 3866 O O . LEU B 1 96 ? -15.164 -3.924 -5.602 1 98.81 96 LEU B O 1
ATOM 3870 N N . SER B 1 97 ? -14.055 -5.289 -4.262 1 98.62 97 SER B N 1
ATOM 3871 C CA . SER B 1 97 ? -15.266 -5.934 -3.754 1 98.62 97 SER B CA 1
ATOM 3872 C C . SER B 1 97 ? -16.188 -4.926 -3.08 1 98.62 97 SER B C 1
ATOM 3874 O O . SER B 1 97 ? -17.406 -5.098 -3.078 1 98.62 97 SER B O 1
ATOM 3876 N N . HIS B 1 98 ? -15.641 -3.865 -2.594 1 97.5 98 HIS B N 1
ATOM 3877 C CA . HIS B 1 98 ? -16.422 -2.871 -1.88 1 97.5 98 HIS B CA 1
ATOM 3878 C C . HIS B 1 98 ? -17.078 -1.887 -2.848 1 97.5 98 HIS B C 1
ATOM 3880 O O . HIS B 1 98 ? -17.891 -1.056 -2.439 1 97.5 98 HIS B O 1
ATOM 3886 N N . THR B 1 99 ? -16.75 -1.972 -4.078 1 97.25 99 THR B N 1
ATOM 3887 C CA . THR B 1 99 ? -17.359 -1.067 -5.051 1 97.25 99 THR B CA 1
ATOM 3888 C C . THR B 1 99 ? -18.656 -1.648 -5.602 1 97.25 99 THR B C 1
ATOM 3890 O O . THR B 1 99 ? -19.438 -0.939 -6.234 1 97.25 99 THR B O 1
ATOM 3893 N N . PHE B 1 100 ? -18.844 -2.945 -5.387 1 98.06 100 PHE B N 1
ATOM 3894 C CA . PHE B 1 100 ? -20.016 -3.604 -5.957 1 98.06 100 PHE B CA 1
ATOM 3895 C C . PHE B 1 100 ? -21.219 -3.465 -5.039 1 98.06 100 PHE B C 1
ATOM 3897 O O . PHE B 1 100 ? -21.078 -3.482 -3.812 1 98.06 100 PHE B O 1
ATOM 3904 N N . SER B 1 101 ? -22.359 -3.299 -5.609 1 96.12 101 SER B N 1
ATOM 3905 C CA . SER B 1 101 ? -23.641 -3.355 -4.93 1 96.12 101 SER B CA 1
ATOM 3906 C C . SER B 1 101 ? -24.609 -4.305 -5.641 1 96.12 101 SER B C 1
ATOM 3908 O O . SER B 1 101 ? -25.484 -3.863 -6.391 1 96.12 101 SER B O 1
ATOM 3910 N N . PHE B 1 102 ? -24.484 -5.57 -5.344 1 97.81 102 PHE B N 1
ATOM 3911 C CA . PHE B 1 102 ? -25.359 -6.594 -5.918 1 97.81 102 PHE B CA 1
ATOM 3912 C C . PHE B 1 102 ? -26.609 -6.773 -5.074 1 97.81 102 PHE B C 1
ATOM 3914 O O . PHE B 1 102 ? -26.703 -6.238 -3.969 1 97.81 102 PHE B O 1
ATOM 3921 N N . SER B 1 103 ? -27.594 -7.449 -5.645 1 97.69 103 SER B N 1
ATOM 3922 C CA . SER B 1 103 ? -28.859 -7.672 -4.941 1 97.69 103 SER B CA 1
ATOM 3923 C C . SER B 1 103 ? -28.844 -8.992 -4.176 1 97.69 103 SER B C 1
ATOM 3925 O O . SER B 1 103 ? -28.219 -9.961 -4.613 1 97.69 103 SER B O 1
ATOM 3927 N N . LYS B 1 104 ? -29.578 -9.016 -3.064 1 98 104 LYS B N 1
ATOM 3928 C CA . LYS B 1 104 ? -29.781 -10.266 -2.328 1 98 104 LYS B CA 1
ATOM 3929 C C . LYS B 1 104 ? -30.203 -11.391 -3.264 1 98 104 LYS B C 1
ATOM 3931 O O . LYS B 1 104 ? -31.062 -11.211 -4.121 1 98 104 LYS B O 1
ATOM 3936 N N . GLY B 1 105 ? -29.531 -12.508 -3.15 1 98.38 105 GLY B N 1
ATOM 3937 C CA . GLY B 1 105 ? -29.891 -13.664 -3.959 1 98.38 105 GLY B CA 1
ATOM 3938 C C . GLY B 1 105 ? -29.094 -13.75 -5.254 1 98.38 105 GLY B C 1
ATOM 3939 O O . GLY B 1 105 ? -29.062 -14.797 -5.895 1 98.38 105 GLY B O 1
ATOM 3940 N N . ASP B 1 106 ? -28.422 -12.625 -5.68 1 98.62 106 ASP B N 1
ATOM 3941 C CA . ASP B 1 106 ? -27.484 -12.734 -6.797 1 98.62 106 ASP B CA 1
ATOM 3942 C C . ASP B 1 106 ? -26.391 -13.758 -6.508 1 98.62 106 ASP B C 1
ATOM 3944 O O . ASP B 1 106 ? -26.188 -14.141 -5.355 1 98.62 106 ASP B O 1
ATOM 3948 N N . GLU B 1 107 ? -25.781 -14.219 -7.609 1 98.81 107 GLU B N 1
ATOM 3949 C CA . GLU B 1 107 ? -24.812 -15.297 -7.473 1 98.81 107 GLU B CA 1
ATOM 3950 C C . GLU B 1 107 ? -23.422 -14.836 -7.875 1 98.81 107 GLU B C 1
ATOM 3952 O O . GLU B 1 107 ? -23.266 -14.062 -8.82 1 98.81 107 GLU B O 1
ATOM 3957 N N . ILE B 1 108 ? -22.469 -15.289 -7.137 1 98.88 108 ILE B N 1
ATOM 3958 C CA . ILE B 1 108 ? -21.078 -15.156 -7.598 1 98.88 108 ILE B CA 1
ATOM 3959 C C . ILE B 1 108 ? -20.406 -16.531 -7.633 1 98.88 108 ILE B C 1
ATOM 3961 O O . ILE B 1 108 ? -20.688 -17.375 -6.785 1 98.88 108 ILE B O 1
ATOM 3965 N N . VAL B 1 109 ? -19.594 -16.766 -8.656 1 98.94 109 VAL B N 1
ATOM 3966 C CA . VAL B 1 109 ? -18.828 -18 -8.836 1 98.94 109 VAL B CA 1
ATOM 3967 C C . VAL B 1 109 ? -17.359 -17.75 -8.531 1 98.94 109 VAL B C 1
ATOM 3969 O O . VAL B 1 109 ? -16.719 -16.906 -9.164 1 98.94 109 VAL B O 1
ATOM 3972 N N . VAL B 1 110 ? -16.828 -18.469 -7.555 1 98.88 110 VAL B N 1
ATOM 3973 C CA . VAL B 1 110 ? -15.453 -18.266 -7.102 1 98.88 110 VAL B CA 1
ATOM 3974 C C . VAL B 1 110 ? -14.664 -19.562 -7.258 1 98.88 110 VAL B C 1
ATOM 3976 O O . VAL B 1 110 ? -15.086 -20.609 -6.762 1 98.88 110 VAL B O 1
ATOM 3979 N N . SER B 1 111 ? -13.539 -19.438 -7.938 1 98.69 111 SER B N 1
ATOM 3980 C CA . 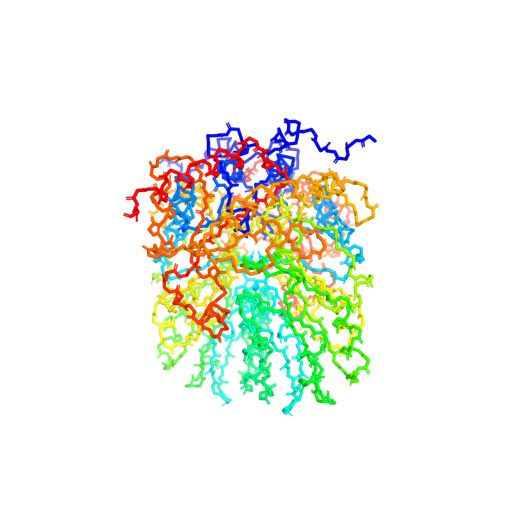SER B 1 111 ? -12.695 -20.609 -8.156 1 98.69 111 SER B CA 1
ATOM 3981 C C . SER B 1 111 ? -12.086 -21.109 -6.844 1 98.69 111 SER B C 1
ATOM 3983 O O . SER B 1 111 ? -11.484 -20.328 -6.102 1 98.69 111 SER B O 1
ATOM 3985 N N . GLY B 1 112 ? -12.141 -22.438 -6.637 1 97.69 112 GLY B N 1
ATOM 3986 C CA . GLY B 1 112 ? -11.57 -23.062 -5.449 1 97.69 112 GLY B CA 1
ATOM 3987 C C . GLY B 1 112 ? -10.117 -23.438 -5.609 1 97.69 112 GLY B C 1
ATOM 3988 O O . GLY B 1 112 ? -9.492 -23.938 -4.668 1 97.69 112 GLY B O 1
ATOM 3989 N N . VAL B 1 113 ? -9.5 -23.125 -6.766 1 97.62 113 VAL B N 1
ATOM 3990 C CA . VAL B 1 113 ? -8.109 -23.531 -6.98 1 97.62 113 VAL B CA 1
ATOM 3991 C C . VAL B 1 113 ? -7.191 -22.328 -6.844 1 97.62 113 VAL B C 1
ATOM 3993 O O . VAL B 1 113 ? -5.98 -22.422 -7.07 1 97.62 113 VAL B O 1
ATOM 3996 N N . ASP B 1 114 ? -7.781 -21.188 -6.449 1 98.38 114 ASP B N 1
ATOM 3997 C CA . ASP B 1 114 ? -7.062 -19.922 -6.48 1 98.38 114 ASP B CA 1
ATOM 3998 C C . ASP B 1 114 ? -6.273 -19.703 -5.195 1 98.38 114 ASP B C 1
ATOM 4000 O O . ASP B 1 114 ? -6.59 -20.281 -4.156 1 98.38 114 ASP B O 1
ATOM 4004 N N . HIS B 1 115 ? -5.203 -18.875 -5.32 1 98.38 115 HIS B N 1
ATOM 4005 C CA . HIS B 1 115 ? -4.637 -18.203 -4.156 1 98.38 115 HIS B CA 1
ATOM 4006 C C . HIS B 1 115 ? -5.719 -17.469 -3.363 1 98.38 115 HIS B C 1
ATOM 4008 O O . HIS B 1 115 ? -6.629 -16.875 -3.945 1 98.38 115 HIS B O 1
ATOM 4014 N N . GLU B 1 116 ? -5.609 -17.406 -2.049 1 97.69 116 GLU B N 1
ATOM 4015 C CA . GLU B 1 116 ? -6.648 -16.859 -1.188 1 97.69 116 GLU B CA 1
ATOM 4016 C C . GLU B 1 116 ? -6.84 -15.367 -1.442 1 97.69 116 GLU B C 1
ATOM 4018 O O . GLU B 1 116 ? -7.883 -14.797 -1.111 1 97.69 116 GLU B O 1
ATOM 4023 N N . ALA B 1 117 ? -5.867 -14.695 -2.016 1 97.69 117 ALA B N 1
ATOM 4024 C CA . ALA B 1 117 ? -6.004 -13.289 -2.383 1 97.69 117 ALA B CA 1
ATOM 4025 C C . ALA B 1 117 ? -7.195 -13.07 -3.311 1 97.69 117 ALA B C 1
ATOM 4027 O O . ALA B 1 117 ? -7.836 -12.016 -3.273 1 97.69 117 ALA B O 1
ATOM 4028 N N . ASN B 1 118 ? -7.488 -14.07 -4.125 1 98.56 118 ASN B N 1
ATOM 4029 C CA . ASN B 1 118 ? -8.617 -13.969 -5.047 1 98.56 118 ASN B CA 1
ATOM 4030 C C . ASN B 1 118 ? -9.812 -14.773 -4.555 1 98.56 118 ASN B C 1
ATOM 4032 O O . ASN B 1 118 ? -10.562 -15.336 -5.359 1 98.56 118 ASN B O 1
ATOM 4036 N N . ILE B 1 119 ? -9.977 -15 -3.266 1 98.5 119 ILE B N 1
ATOM 4037 C CA . ILE B 1 119 ? -11.117 -15.734 -2.727 1 98.5 119 ILE B CA 1
ATOM 4038 C C . ILE B 1 119 ? -11.719 -14.961 -1.554 1 98.5 119 ILE B C 1
ATOM 4040 O O . ILE B 1 119 ? -12.922 -14.68 -1.541 1 98.5 119 ILE B O 1
ATOM 4044 N N . ALA B 1 120 ? -10.938 -14.516 -0.634 1 97.44 120 ALA B N 1
ATOM 4045 C CA . ALA B 1 120 ? -11.367 -14 0.663 1 97.44 120 ALA B CA 1
ATOM 4046 C C . ALA B 1 120 ? -12.305 -12.805 0.493 1 97.44 120 ALA B C 1
ATOM 4048 O O . ALA B 1 120 ? -13.328 -12.703 1.175 1 97.44 120 ALA B O 1
ATOM 4049 N N . SER B 1 121 ? -11.961 -11.867 -0.366 1 97.75 121 SER B N 1
ATOM 4050 C CA . SER B 1 121 ? -12.75 -10.656 -0.543 1 97.75 121 SER B CA 1
ATOM 4051 C C . SER B 1 121 ? -14.125 -10.969 -1.113 1 97.75 121 SER B C 1
ATOM 4053 O O . SER B 1 121 ? -15.109 -10.305 -0.776 1 97.75 121 SER B O 1
ATOM 4055 N N . TRP B 1 122 ? -14.211 -11.992 -1.953 1 98.75 122 TRP B N 1
ATOM 4056 C CA . TRP B 1 122 ? -15.477 -12.359 -2.582 1 98.75 122 TRP B CA 1
ATOM 4057 C C . TRP B 1 122 ? -16.359 -13.133 -1.613 1 98.75 122 TRP B C 1
ATOM 4059 O O . TRP B 1 122 ? -17.578 -12.984 -1.622 1 98.75 122 TRP B O 1
ATOM 4069 N N . VAL B 1 123 ? -15.688 -13.977 -0.814 1 98.38 123 VAL B N 1
ATOM 4070 C CA . VAL B 1 123 ? -16.422 -14.656 0.246 1 98.38 123 VAL B CA 1
ATOM 4071 C C . VAL B 1 123 ? -17.047 -13.625 1.19 1 98.38 123 VAL B C 1
ATOM 4073 O O . VAL B 1 123 ? -18.203 -13.742 1.575 1 98.38 123 VAL B O 1
ATOM 4076 N N . ASP B 1 124 ? -16.297 -12.641 1.549 1 97.25 124 ASP B N 1
ATOM 4077 C CA . ASP B 1 124 ? -16.781 -11.555 2.396 1 97.25 124 ASP B CA 1
ATOM 4078 C C . ASP B 1 124 ? -17.922 -10.797 1.717 1 97.25 124 ASP B C 1
ATOM 4080 O O . ASP B 1 124 ? -18.906 -10.43 2.363 1 97.25 124 ASP B O 1
ATOM 4084 N N . LEU B 1 125 ? -17.766 -10.508 0.427 1 98.12 125 LEU B N 1
ATOM 4085 C CA . LEU B 1 125 ? -18.797 -9.82 -0.35 1 98.12 125 LEU B CA 1
ATOM 4086 C C . LEU B 1 125 ? -20.109 -10.594 -0.318 1 98.12 125 LEU B C 1
ATOM 4088 O O . LEU B 1 125 ? -21.172 -10.008 -0.112 1 98.12 125 LEU B O 1
ATOM 4092 N N . ALA B 1 126 ? -20.031 -11.898 -0.544 1 98.69 126 ALA B N 1
ATOM 4093 C CA . ALA B 1 126 ? -21.219 -12.75 -0.539 1 98.69 126 ALA B CA 1
ATOM 4094 C C . ALA B 1 126 ? -21.938 -12.68 0.806 1 98.69 126 ALA B C 1
ATOM 4096 O O . ALA B 1 126 ? -23.156 -12.57 0.858 1 98.69 126 ALA B O 1
ATOM 4097 N N . ALA B 1 127 ? -21.156 -12.734 1.855 1 97.31 127 ALA B N 1
ATOM 4098 C CA . ALA B 1 127 ? -21.734 -12.695 3.197 1 97.31 127 ALA B CA 1
ATOM 4099 C C . ALA B 1 127 ? -22.391 -11.344 3.473 1 97.31 127 ALA B C 1
ATOM 4101 O O . ALA B 1 127 ? -23.516 -11.281 3.979 1 97.31 127 ALA B O 1
ATOM 4102 N N . ARG B 1 128 ? -21.797 -10.25 3.174 1 94.81 128 ARG B N 1
ATOM 4103 C CA . ARG B 1 128 ? -22.234 -8.898 3.504 1 94.81 128 ARG B CA 1
ATOM 4104 C C . ARG B 1 128 ? -23.516 -8.539 2.746 1 94.81 128 ARG B C 1
ATOM 4106 O O . ARG B 1 128 ? -24.344 -7.785 3.248 1 94.81 128 ARG B O 1
ATOM 4113 N N . GLN B 1 129 ? -23.656 -9.102 1.532 1 97.12 129 GLN B N 1
ATOM 4114 C CA .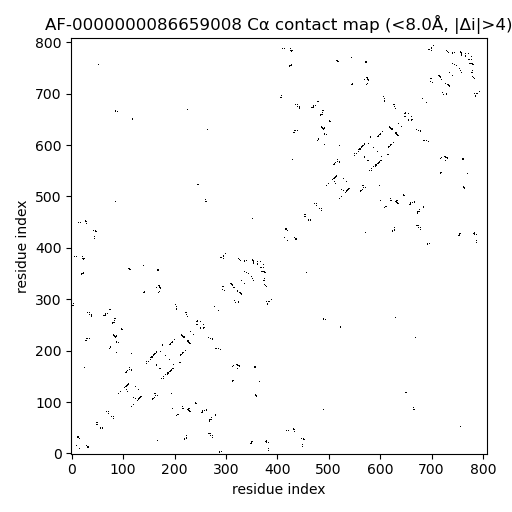 GLN B 1 129 ? -24.766 -8.688 0.691 1 97.12 129 GLN B CA 1
ATOM 4115 C C . GLN B 1 129 ? -25.766 -9.82 0.503 1 97.12 129 GLN B C 1
ATOM 4117 O O . GLN B 1 129 ? -26.672 -9.727 -0.339 1 97.12 129 GLN B O 1
ATOM 4122 N N . ASP B 1 130 ? -25.578 -10.945 1.241 1 98.19 130 ASP B N 1
ATOM 4123 C CA . ASP B 1 130 ? -26.484 -12.094 1.205 1 98.19 130 ASP B CA 1
ATOM 4124 C C . ASP B 1 130 ? -26.578 -12.672 -0.205 1 98.19 130 ASP B C 1
ATOM 4126 O O . ASP B 1 130 ? -27.672 -12.852 -0.735 1 98.19 130 ASP B O 1
ATOM 4130 N N . LEU B 1 131 ? -25.422 -12.844 -0.839 1 98.81 131 LEU B N 1
ATOM 4131 C CA . LEU B 1 131 ? -25.328 -13.445 -2.164 1 98.81 131 LEU B CA 1
ATOM 4132 C C . LEU B 1 131 ? -25.188 -14.961 -2.061 1 98.81 131 LEU B C 1
ATOM 4134 O O . LEU B 1 131 ? -24.797 -15.477 -1.011 1 98.81 131 LEU B O 1
ATOM 4138 N N . VAL B 1 132 ? -25.531 -15.656 -3.131 1 98.88 132 VAL B N 1
ATOM 4139 C CA . VAL B 1 132 ? -25.25 -17.078 -3.234 1 98.88 132 VAL B CA 1
ATOM 4140 C C . VAL B 1 132 ? -23.828 -17.297 -3.732 1 98.88 132 VAL B C 1
ATOM 4142 O O . VAL B 1 132 ? -23.484 -16.891 -4.844 1 98.88 132 VAL B O 1
ATOM 4145 N N . LEU B 1 133 ? -23.016 -17.859 -2.906 1 98.81 133 LEU B N 1
ATOM 4146 C CA . LEU B 1 133 ? -21.641 -18.188 -3.27 1 98.81 133 LEU B CA 1
ATOM 4147 C C . LEU B 1 133 ? -21.562 -19.594 -3.881 1 98.81 133 LEU B C 1
ATOM 4149 O O . LEU B 1 133 ? -21.875 -20.578 -3.219 1 98.81 133 LEU B O 1
ATOM 4153 N N . LYS B 1 134 ? -21.156 -19.703 -5.125 1 98.81 134 LYS B N 1
ATOM 4154 C CA . LYS B 1 134 ? -20.953 -20.969 -5.812 1 98.81 134 LYS B CA 1
ATOM 4155 C C . LYS B 1 134 ? -19.453 -21.25 -5.988 1 98.81 134 LYS B C 1
ATOM 4157 O O . LYS B 1 134 ? -18.734 -20.438 -6.574 1 98.81 134 LYS B O 1
ATOM 4162 N N . TRP B 1 135 ? -19.078 -22.391 -5.5 1 98.56 135 TRP B N 1
ATOM 4163 C CA . TRP B 1 135 ? -17.672 -22.797 -5.602 1 98.56 135 TRP B CA 1
ATOM 4164 C C . TRP B 1 135 ? -17.406 -23.516 -6.914 1 98.56 135 TRP B C 1
ATOM 4166 O O . TRP B 1 135 ? -18.094 -24.5 -7.246 1 98.56 135 TRP B O 1
ATOM 4176 N N . TRP B 1 136 ? -16.469 -23.016 -7.684 1 98.69 136 TRP B N 1
ATOM 4177 C CA . TRP B 1 136 ? -15.977 -23.641 -8.906 1 98.69 136 TRP B CA 1
ATOM 4178 C C . TRP B 1 136 ? -14.805 -24.578 -8.602 1 98.69 136 TRP B C 1
ATOM 4180 O O . TRP B 1 136 ? -13.648 -24.125 -8.547 1 98.69 136 TRP B O 1
ATOM 4190 N N . LYS B 1 137 ? -15.008 -25.891 -8.398 1 96.56 137 LYS B N 1
ATOM 4191 C CA . LYS B 1 137 ? -14.016 -26.891 -8.008 1 96.56 137 LYS B CA 1
ATOM 4192 C C . LYS B 1 137 ? -13.953 -28.031 -9.016 1 96.56 137 LYS B C 1
ATOM 4194 O O . LYS B 1 137 ? -14.781 -28.953 -8.977 1 96.56 137 LYS B O 1
ATOM 4199 N N . PRO B 1 138 ? -12.938 -28.031 -9.836 1 95.25 138 PRO B N 1
ATOM 4200 C CA . PRO B 1 138 ? -12.797 -29.172 -10.742 1 95.25 138 PRO B CA 1
ATOM 4201 C C . PRO B 1 138 ? -12.469 -30.469 -10 1 95.25 138 PRO B C 1
ATOM 4203 O O . PRO B 1 138 ? -11.812 -30.438 -8.961 1 95.25 138 PRO B O 1
ATOM 4206 N N . ASP B 1 139 ? -12.867 -31.609 -10.5 1 88.75 139 ASP B N 1
ATOM 4207 C CA . ASP B 1 139 ? -12.719 -32.875 -9.805 1 88.75 139 ASP B CA 1
ATOM 4208 C C . ASP B 1 139 ? -11.547 -33.688 -10.375 1 88.75 139 ASP B C 1
ATOM 4210 O O . ASP B 1 139 ? -11.211 -34.75 -9.859 1 88.75 139 ASP B O 1
ATOM 4214 N N . ASN B 1 140 ? -10.883 -33.125 -11.195 1 86.19 140 ASN B N 1
ATOM 4215 C CA . ASN B 1 140 ? -9.789 -33.875 -11.789 1 86.19 140 ASN B CA 1
ATOM 4216 C C . ASN B 1 140 ? -8.484 -33.688 -11.016 1 86.19 140 ASN B C 1
ATOM 4218 O O . ASN B 1 140 ? -7.949 -32.562 -10.969 1 86.19 140 ASN B O 1
ATOM 4222 N N . SER B 1 141 ? -8.156 -34.594 -10.234 1 87.31 141 SER B N 1
ATOM 4223 C CA . SER B 1 141 ? -6.844 -34.656 -9.594 1 87.31 141 SER B CA 1
ATOM 4224 C C . SER B 1 141 ? -5.926 -35.656 -10.297 1 87.31 141 SER B C 1
ATOM 4226 O O . SER B 1 141 ? -6.375 -36.688 -10.773 1 87.31 141 SER B O 1
ATOM 4228 N N . PRO B 1 142 ? -4.645 -35.281 -10.461 1 94.75 142 PRO B N 1
ATOM 4229 C CA . PRO B 1 142 ? -3.848 -34.281 -9.758 1 94.75 142 PRO B CA 1
ATOM 4230 C C . PRO B 1 142 ? -3.75 -32.969 -10.523 1 94.75 142 PRO B C 1
ATOM 4232 O O . PRO B 1 142 ? -2.99 -32.062 -10.141 1 94.75 142 PRO B O 1
ATOM 4235 N N . ASN B 1 143 ? -4.504 -32.781 -11.594 1 95.06 143 ASN B N 1
ATOM 4236 C CA . ASN B 1 143 ? -4.473 -31.562 -12.383 1 95.06 143 ASN B CA 1
ATOM 4237 C C . ASN B 1 143 ? -5.863 -30.953 -12.523 1 95.06 143 ASN B C 1
ATOM 4239 O O . ASN B 1 143 ? -6.41 -30.875 -13.625 1 95.06 143 ASN B O 1
ATOM 4243 N N . PRO B 1 144 ? -6.441 -30.5 -11.398 1 97.25 144 PRO B N 1
ATOM 4244 C CA . PRO B 1 144 ? -7.719 -29.797 -11.523 1 97.25 144 PRO B CA 1
ATOM 4245 C C . PRO B 1 144 ? -7.633 -28.578 -12.438 1 97.25 144 PRO B C 1
ATOM 4247 O O . PRO B 1 144 ? -6.746 -27.734 -12.273 1 97.25 144 PRO B O 1
ATOM 4250 N N . LYS B 1 145 ? -8.508 -28.469 -13.438 1 96.25 145 LYS B N 1
ATOM 4251 C CA . LYS B 1 145 ? -8.484 -27.391 -14.414 1 96.25 145 LYS B CA 1
ATOM 4252 C C . LYS B 1 145 ? -9.836 -26.688 -14.492 1 96.25 145 LYS B C 1
ATOM 4254 O O . LYS B 1 145 ? -10.883 -27.344 -14.453 1 96.25 145 LYS B O 1
ATOM 4259 N N . LEU B 1 146 ? -9.82 -25.422 -14.539 1 98.19 146 LEU B N 1
ATOM 4260 C CA . LEU B 1 146 ? -10.992 -24.609 -14.82 1 98.19 146 LEU B CA 1
ATOM 4261 C C . LEU B 1 146 ? -11.273 -24.562 -16.328 1 98.19 146 LEU B C 1
ATOM 4263 O O . LEU B 1 146 ? -10.43 -24.141 -17.109 1 98.19 146 LEU B O 1
ATOM 4267 N N . THR B 1 147 ? -12.445 -25.047 -16.734 1 97.69 147 THR B N 1
ATOM 4268 C CA . THR B 1 147 ? -12.828 -25.078 -18.141 1 97.69 147 THR B CA 1
ATOM 4269 C C . THR B 1 147 ? -14.211 -24.469 -18.344 1 97.69 147 THR B C 1
ATOM 4271 O O . THR B 1 147 ? -14.977 -24.328 -17.391 1 97.69 147 THR B O 1
ATOM 4274 N N . VAL B 1 148 ? -14.461 -24.078 -19.562 1 98.19 148 VAL B N 1
ATOM 4275 C CA . VAL B 1 148 ? -15.781 -23.547 -19.906 1 98.19 148 VAL B CA 1
ATOM 4276 C C . VAL B 1 148 ? -16.859 -24.594 -19.609 1 98.19 148 VAL B C 1
ATOM 4278 O O . VAL B 1 148 ? -17.969 -24.266 -19.203 1 98.19 148 VAL B O 1
ATOM 4281 N N . ASP B 1 149 ? -16.531 -25.875 -19.781 1 97.44 149 ASP B N 1
ATOM 4282 C CA . ASP B 1 149 ? -17.484 -26.953 -19.594 1 97.44 149 ASP B CA 1
ATOM 4283 C C . ASP B 1 149 ? -17.922 -27.062 -18.125 1 97.44 149 ASP B C 1
ATOM 4285 O O . ASP B 1 149 ? -19.109 -27.203 -17.828 1 97.44 149 ASP B O 1
ATOM 4289 N N . ASN B 1 150 ? -17 -27.031 -17.219 1 97.56 150 ASN B N 1
ATOM 4290 C CA . ASN B 1 150 ? -17.375 -27.172 -15.812 1 97.56 150 ASN B CA 1
ATOM 4291 C C . ASN B 1 150 ? -17.859 -25.844 -15.227 1 97.56 150 ASN B C 1
ATOM 4293 O O . ASN B 1 150 ? -18.516 -25.828 -14.188 1 97.56 150 ASN B O 1
ATOM 4297 N N . LEU B 1 151 ? -17.594 -24.734 -15.922 1 98.62 151 LEU B N 1
ATOM 4298 C CA . LEU B 1 151 ? -18.141 -23.438 -15.5 1 98.62 151 LEU B CA 1
ATOM 4299 C C . LEU B 1 151 ? -19.594 -23.297 -15.891 1 98.62 151 LEU B C 1
ATOM 4301 O O . LEU B 1 151 ? -20.406 -22.766 -15.125 1 98.62 151 LEU B O 1
ATOM 4305 N N . LYS B 1 152 ? -19.891 -23.75 -17.062 1 98.06 152 LYS B N 1
ATOM 4306 C CA . LYS B 1 152 ? -21.234 -23.578 -17.625 1 98.06 152 LYS B CA 1
ATOM 4307 C C . LYS B 1 152 ? -22.312 -24.078 -16.672 1 98.06 152 LYS B C 1
ATOM 4309 O O . LYS B 1 152 ? -23.375 -23.469 -16.562 1 98.06 152 LYS B O 1
ATOM 4314 N N . LEU B 1 153 ? -22.031 -25.078 -15.93 1 97.31 153 LEU B N 1
ATOM 4315 C CA . LEU B 1 153 ? -22.984 -25.719 -15.016 1 97.31 153 LEU B CA 1
ATOM 4316 C C . LEU B 1 153 ? -23.281 -24.812 -13.82 1 97.31 153 LEU B C 1
ATOM 4318 O O . LEU B 1 153 ? -24.281 -25.016 -13.133 1 97.31 153 LEU B O 1
ATOM 4322 N N . LEU B 1 154 ? -22.484 -23.844 -13.586 1 98.5 154 LEU B N 1
ATOM 4323 C CA . LEU B 1 154 ? -22.594 -22.984 -12.406 1 98.5 154 LEU B CA 1
ATOM 4324 C C . LEU B 1 154 ? -23.266 -21.656 -12.75 1 98.5 154 LEU B C 1
ATOM 4326 O O . LEU B 1 154 ? -23.641 -20.891 -11.859 1 98.5 154 LEU B O 1
ATOM 4330 N N . LEU B 1 155 ? -23.422 -21.359 -14.016 1 98.62 155 LEU B N 1
ATOM 4331 C CA . LEU B 1 155 ? -23.906 -20.047 -14.461 1 98.62 155 LEU B CA 1
ATOM 4332 C C . LEU B 1 155 ? -25.438 -20.016 -14.5 1 98.62 155 LEU B C 1
ATOM 4334 O O . LEU B 1 155 ? -26.078 -21.047 -14.742 1 98.62 155 LEU B O 1
ATOM 4338 N N . SER B 1 156 ? -26.031 -18.922 -14.242 1 98.25 156 SER B N 1
ATOM 4339 C CA . SER B 1 156 ? -27.453 -18.625 -14.391 1 98.25 156 SER B CA 1
ATOM 4340 C C . SER B 1 156 ? -27.672 -17.141 -14.695 1 98.25 156 SER B C 1
ATOM 4342 O O . SER B 1 156 ? -26.703 -16.375 -14.773 1 98.25 156 SER B O 1
ATOM 4344 N N . ASP B 1 157 ? -28.953 -16.766 -14.836 1 97.44 157 ASP B N 1
ATOM 4345 C CA . ASP B 1 157 ? -29.297 -15.367 -15.094 1 97.44 157 ASP B CA 1
ATOM 4346 C C . ASP B 1 157 ? -29.016 -14.492 -13.875 1 97.44 157 ASP B C 1
ATOM 4348 O O . ASP B 1 157 ? -28.969 -13.266 -13.977 1 97.44 157 ASP B O 1
ATOM 4352 N N . LYS B 1 158 ? -28.688 -15.156 -12.75 1 98.12 158 LYS B N 1
ATOM 4353 C CA . LYS B 1 158 ? -28.453 -14.43 -11.508 1 98.12 158 LYS B CA 1
ATOM 4354 C C . LYS B 1 158 ? -26.953 -14.219 -11.266 1 98.12 158 LYS B C 1
ATOM 4356 O O . LYS B 1 158 ? -26.562 -13.516 -10.336 1 98.12 158 LYS B O 1
ATOM 4361 N N . THR B 1 159 ? -26.109 -14.789 -12.109 1 98.75 159 THR B N 1
ATOM 4362 C CA . THR B 1 159 ? -24.672 -14.672 -11.93 1 98.75 159 THR B CA 1
ATOM 4363 C C . THR B 1 159 ? -24.203 -13.242 -12.195 1 98.75 159 THR B C 1
ATOM 4365 O O . THR B 1 159 ? -24.484 -12.68 -13.258 1 98.75 159 THR B O 1
ATOM 4368 N N . ARG B 1 160 ? -23.516 -12.68 -11.219 1 98.69 160 ARG B N 1
ATOM 4369 C CA . ARG B 1 160 ? -23.062 -11.297 -11.344 1 98.69 160 ARG B CA 1
ATOM 4370 C C . ARG B 1 160 ? -21.547 -11.227 -11.469 1 98.69 160 ARG B C 1
ATOM 4372 O O . ARG B 1 160 ? -21 -10.242 -11.977 1 98.69 160 ARG B O 1
ATOM 4379 N N . LEU B 1 161 ? -20.812 -12.25 -10.977 1 98.88 161 LEU B N 1
ATOM 4380 C CA . LEU B 1 161 ? -19.359 -12.227 -10.969 1 98.88 161 LEU B CA 1
ATOM 4381 C C . LEU B 1 161 ? -18.781 -13.641 -11.031 1 98.88 161 LEU B C 1
ATOM 4383 O O . LEU B 1 161 ? -19.281 -14.539 -10.352 1 98.88 161 LEU B O 1
ATOM 4387 N N . VAL B 1 162 ? -17.875 -13.859 -11.891 1 98.94 162 VAL B N 1
ATOM 4388 C CA . VAL B 1 162 ? -17.031 -15.055 -11.953 1 98.94 162 VAL B CA 1
ATOM 4389 C C . VAL B 1 162 ? -15.57 -14.672 -11.75 1 98.94 162 VAL B C 1
ATOM 4391 O O . VAL B 1 162 ? -15.047 -13.797 -12.438 1 98.94 162 VAL B O 1
ATOM 4394 N N . THR B 1 163 ? -14.93 -15.25 -10.781 1 98.88 163 THR B N 1
ATOM 4395 C CA . THR B 1 163 ? -13.531 -14.945 -10.508 1 98.88 163 THR B CA 1
ATOM 4396 C C . THR B 1 163 ? -12.68 -16.203 -10.586 1 98.88 163 THR B C 1
ATOM 4398 O O . THR B 1 163 ? -13.109 -17.281 -10.172 1 98.88 163 THR B O 1
ATOM 4401 N N . CYS B 1 164 ? -11.445 -16.109 -11.133 1 98.88 164 CYS B N 1
ATOM 4402 C CA . CYS B 1 164 ? -10.531 -17.234 -11.242 1 98.88 164 CYS B CA 1
ATOM 4403 C C . CYS B 1 164 ? -9.102 -16.766 -11.484 1 98.88 164 CYS B C 1
ATOM 4405 O O . CYS B 1 164 ? -8.867 -15.578 -11.703 1 98.88 164 CYS B O 1
ATOM 4407 N N . THR B 1 165 ? -8.188 -17.656 -11.344 1 98.75 165 THR B N 1
ATOM 4408 C CA . THR B 1 165 ? -6.781 -17.359 -11.617 1 98.75 165 THR B CA 1
ATOM 4409 C C . THR B 1 165 ? -6.453 -17.594 -13.086 1 98.75 165 THR B C 1
ATOM 4411 O O . THR B 1 165 ? -7.008 -18.5 -13.711 1 98.75 165 THR B O 1
ATOM 4414 N N . HIS B 1 166 ? -5.559 -16.812 -13.625 1 98.88 166 HIS B N 1
ATOM 4415 C CA . HIS B 1 166 ? -5.059 -17.016 -14.984 1 98.88 166 HIS B CA 1
ATOM 4416 C C . HIS B 1 166 ? -4.129 -18.219 -15.047 1 98.88 166 HIS B C 1
ATOM 4418 O O . HIS B 1 166 ? -4.219 -19.031 -15.969 1 98.88 166 HIS B O 1
ATOM 4424 N N . ALA B 1 167 ? -3.254 -18.328 -14.125 1 98.75 167 ALA B N 1
ATOM 4425 C CA . ALA B 1 167 ? -2.404 -19.484 -13.875 1 98.75 167 ALA B CA 1
ATOM 4426 C C . ALA B 1 167 ? -2.357 -19.828 -12.383 1 98.75 167 ALA B C 1
ATOM 4428 O O . ALA B 1 167 ? -2.312 -18.922 -11.539 1 98.75 167 ALA B O 1
ATOM 4429 N N . SER B 1 168 ? -2.428 -21.094 -12.102 1 98.31 168 SER B N 1
ATOM 4430 C CA . SER B 1 168 ? -2.355 -21.516 -10.711 1 98.31 168 SER B CA 1
ATOM 4431 C C . SER B 1 168 ? -0.958 -21.297 -10.141 1 98.31 168 SER B C 1
ATOM 4433 O O . SER B 1 168 ? 0.041 -21.609 -10.789 1 98.31 168 SER B O 1
ATOM 4435 N N . ASN B 1 169 ? -0.893 -20.75 -8.891 1 98.25 169 ASN B N 1
ATOM 4436 C CA . ASN B 1 169 ? 0.393 -20.484 -8.25 1 98.25 169 ASN B CA 1
ATOM 4437 C C . ASN B 1 169 ? 1.023 -21.766 -7.711 1 98.25 169 ASN B C 1
ATOM 4439 O O . ASN B 1 169 ? 2.17 -21.75 -7.262 1 98.25 169 ASN B O 1
ATOM 4443 N N . ILE B 1 170 ? 0.296 -22.844 -7.781 1 97.19 170 ILE B N 1
ATOM 4444 C CA . ILE B 1 170 ? 0.785 -24.125 -7.32 1 97.19 170 ILE B CA 1
ATOM 4445 C C . ILE B 1 170 ? 0.951 -25.078 -8.508 1 97.19 170 ILE B C 1
ATOM 4447 O O . ILE B 1 170 ? 2.016 -25.672 -8.695 1 97.19 170 ILE B O 1
ATOM 4451 N N . LEU B 1 171 ? -0.057 -25.125 -9.359 1 97.88 171 LEU B N 1
ATOM 4452 C CA . LEU B 1 171 ? -0.116 -26.109 -10.438 1 97.88 171 LEU B CA 1
ATOM 4453 C C . LEU B 1 171 ? 0.65 -25.625 -11.656 1 97.88 171 LEU B C 1
ATOM 4455 O O . LEU B 1 171 ? 1.086 -26.438 -12.484 1 97.88 171 LEU B O 1
ATOM 4459 N N . GLY B 1 172 ? 0.794 -24.359 -11.828 1 98.31 172 GLY B N 1
ATOM 4460 C CA . GLY B 1 172 ? 1.413 -23.781 -13.008 1 98.31 172 GLY B CA 1
ATOM 4461 C C . GLY B 1 172 ? 0.513 -23.828 -14.227 1 98.31 172 GLY B C 1
ATOM 4462 O O . GLY B 1 172 ? 0.835 -23.234 -15.266 1 98.31 172 GLY B O 1
ATOM 4463 N N . THR B 1 173 ? -0.635 -24.422 -14.133 1 98.12 173 THR B N 1
ATOM 4464 C CA . THR B 1 173 ? -1.585 -24.609 -15.227 1 98.12 173 THR B CA 1
ATOM 4465 C C . THR B 1 173 ? -2.146 -23.266 -15.688 1 98.12 173 THR B C 1
ATOM 4467 O O . THR B 1 173 ? -2.562 -22.438 -14.859 1 98.12 173 THR B O 1
ATOM 4470 N N . ILE B 1 174 ? -2.121 -23.031 -16.969 1 98.5 174 ILE B N 1
ATOM 4471 C CA . ILE B 1 174 ? -2.699 -21.828 -17.562 1 98.5 174 ILE B CA 1
ATOM 4472 C C . ILE B 1 174 ? -4.16 -22.078 -17.922 1 98.5 174 ILE B C 1
ATOM 4474 O O . ILE B 1 174 ? -4.484 -23.078 -18.562 1 98.5 174 ILE B O 1
ATOM 4478 N N . HIS B 1 175 ? -5.07 -21.219 -17.484 1 98.56 175 HIS B N 1
ATOM 4479 C CA . HIS B 1 175 ? -6.48 -21.328 -17.844 1 98.56 175 HIS B CA 1
ATOM 4480 C C . HIS B 1 175 ? -6.832 -20.375 -18.984 1 98.56 175 HIS B C 1
ATOM 4482 O O . HIS B 1 175 ? -6.266 -19.281 -19.094 1 98.56 175 HIS B O 1
ATOM 4488 N N . ASP B 1 176 ? -7.715 -20.828 -19.859 1 98.5 176 ASP B N 1
ATOM 4489 C CA . ASP B 1 176 ? -8.156 -20.031 -20.984 1 98.5 176 ASP B CA 1
ATOM 4490 C C . ASP B 1 176 ? -9.172 -18.969 -20.547 1 98.5 176 ASP B C 1
ATOM 4492 O O . ASP B 1 176 ? -10.367 -19.094 -20.812 1 98.5 176 ASP B O 1
ATOM 4496 N N . VAL B 1 177 ? -8.688 -17.844 -20 1 98.62 177 VAL B N 1
ATOM 4497 C CA . VAL B 1 177 ? -9.562 -16.859 -19.375 1 98.62 177 VAL B CA 1
ATOM 4498 C C . VAL B 1 177 ? -10.305 -16.078 -20.453 1 98.62 177 VAL B C 1
ATOM 4500 O O . VAL B 1 177 ? -11.359 -15.492 -20.203 1 98.62 177 VAL B O 1
ATOM 4503 N N . GLY B 1 178 ? -9.711 -16.016 -21.703 1 98.69 178 GLY B N 1
ATOM 4504 C CA . GLY B 1 178 ? -10.484 -15.445 -22.797 1 98.69 178 GLY B CA 1
ATOM 4505 C C . GLY B 1 178 ? -11.758 -16.219 -23.094 1 98.69 178 GLY B C 1
ATOM 4506 O O . GLY B 1 178 ? -12.828 -15.617 -23.219 1 98.69 178 GLY B O 1
ATOM 4507 N N . ALA B 1 179 ? -11.633 -17.547 -23.188 1 98.75 179 ALA B N 1
ATOM 4508 C CA . ALA B 1 179 ? -12.797 -18.406 -23.406 1 98.75 179 ALA B CA 1
ATOM 4509 C C . ALA B 1 179 ? -13.781 -18.297 -22.25 1 98.75 179 ALA B C 1
ATOM 4511 O O . ALA B 1 179 ? -15 -18.297 -22.453 1 98.75 179 ALA B O 1
ATOM 4512 N N . ILE B 1 180 ? -13.273 -18.219 -21.047 1 98.75 180 ILE B N 1
ATOM 4513 C CA . ILE B 1 180 ? -14.109 -18.078 -19.859 1 98.75 180 ILE B CA 1
ATOM 4514 C C . ILE B 1 180 ? -14.898 -16.781 -19.922 1 98.75 180 ILE B C 1
ATOM 4516 O O . ILE B 1 180 ? -16.109 -16.766 -19.703 1 98.75 180 ILE B O 1
ATOM 4520 N N . ALA B 1 181 ? -14.219 -15.695 -20.234 1 98.75 181 ALA B N 1
ATOM 4521 C CA . ALA B 1 181 ? -14.883 -14.398 -20.344 1 98.75 181 ALA B CA 1
ATOM 4522 C C . ALA B 1 181 ? -15.969 -14.43 -21.422 1 98.75 181 ALA B C 1
ATOM 4524 O O . ALA B 1 181 ? -17.078 -13.938 -21.188 1 98.75 181 ALA B O 1
ATOM 4525 N N . SER B 1 182 ? -15.664 -14.992 -22.578 1 98.56 182 SER B N 1
ATOM 4526 C CA . SER B 1 182 ? -16.641 -15.094 -23.656 1 98.56 182 SER B CA 1
ATOM 4527 C C . SER B 1 182 ? -17.875 -15.867 -23.203 1 98.56 182 SER B C 1
ATOM 4529 O O . SER B 1 182 ? -19 -15.438 -23.453 1 98.56 182 SER B O 1
ATOM 4531 N N . LEU B 1 183 ? -17.688 -16.984 -22.562 1 98.69 183 LEU B N 1
ATOM 4532 C CA . LEU B 1 183 ? -18.797 -17.797 -22.094 1 98.69 183 LEU B CA 1
ATOM 4533 C C . LEU B 1 183 ? -19.672 -17 -21.125 1 98.69 183 LEU B C 1
ATOM 4535 O O . LEU B 1 183 ? -20.906 -17.016 -21.25 1 98.69 183 LEU B O 1
ATOM 4539 N N . VAL B 1 184 ? -19.047 -16.328 -20.109 1 98.75 184 VAL B N 1
ATOM 4540 C CA . VAL B 1 184 ? -19.797 -15.609 -19.078 1 98.75 184 VAL B CA 1
ATOM 4541 C C . VAL B 1 184 ? -20.609 -14.492 -19.734 1 98.75 184 VAL B C 1
ATOM 4543 O O . VAL B 1 184 ? -21.812 -14.344 -19.453 1 98.75 184 VAL B O 1
ATOM 4546 N N . HIS B 1 185 ? -20 -13.711 -20.609 1 98 185 HIS B N 1
ATOM 4547 C CA . HIS B 1 185 ? -20.656 -12.562 -21.234 1 98 185 HIS B CA 1
ATOM 4548 C C . HIS B 1 185 ? -21.797 -13.008 -22.156 1 98 185 HIS B C 1
ATOM 4550 O O . HIS B 1 185 ? -22.797 -12.305 -22.297 1 98 185 HIS B O 1
ATOM 4556 N N . GLU B 1 186 ? -21.609 -14.172 -22.688 1 97.25 186 GLU B N 1
ATOM 4557 C CA . GLU B 1 186 ? -22.641 -14.688 -23.594 1 97.25 186 GLU B CA 1
ATOM 4558 C C . GLU B 1 186 ? -23.781 -15.312 -22.812 1 97.25 186 GLU B C 1
ATOM 4560 O O . GLU B 1 186 ? -24.953 -15.211 -23.219 1 97.25 186 GLU B O 1
ATOM 4565 N N . SER B 1 187 ? -23.5 -15.922 -21.734 1 96.56 187 SER B N 1
ATOM 4566 C CA . SER B 1 187 ? -24.469 -16.766 -21.047 1 96.56 187 SER B CA 1
ATOM 4567 C C . SER B 1 187 ? -25.203 -15.992 -19.953 1 96.56 187 SER B C 1
ATOM 4569 O O . SER B 1 187 ? -26.25 -16.422 -19.469 1 96.56 187 SER B O 1
ATOM 4571 N N . THR B 1 188 ? -24.641 -14.992 -19.453 1 96 188 THR B N 1
ATOM 4572 C CA . THR B 1 188 ? -25.219 -14.227 -18.344 1 96 188 THR B CA 1
ATOM 4573 C C . THR B 1 188 ? -25.406 -12.766 -18.734 1 96 188 THR B C 1
ATOM 4575 O O . THR B 1 188 ? -24.5 -12.133 -19.281 1 96 188 THR B O 1
ATOM 4578 N N . PRO B 1 189 ? -26.5 -12.164 -18.484 1 89.12 189 PRO B N 1
ATOM 4579 C CA . PRO B 1 189 ? -26.781 -10.789 -18.906 1 89.12 189 PRO B CA 1
ATOM 4580 C C . PRO B 1 189 ? -25.938 -9.75 -18.172 1 89.12 189 PRO B C 1
ATOM 4582 O O . PRO B 1 189 ? -25.641 -8.695 -18.734 1 89.12 189 PRO B O 1
ATOM 4585 N N . ARG B 1 190 ? -25.609 -10.055 -17 1 93.88 190 ARG B N 1
ATOM 4586 C CA . ARG B 1 190 ? -24.953 -9.039 -16.172 1 93.88 190 ARG B CA 1
ATOM 4587 C C . ARG B 1 190 ? -23.672 -9.578 -15.555 1 93.88 190 ARG B C 1
ATOM 4589 O O . ARG B 1 190 ? -23.109 -8.961 -14.641 1 93.88 190 ARG B O 1
ATOM 4596 N N . GLY B 1 191 ? -23.219 -10.711 -16.016 1 97.94 191 GLY B N 1
ATOM 4597 C CA . GLY B 1 191 ? -22.062 -11.367 -15.398 1 97.94 191 GLY B CA 1
ATOM 4598 C C . GLY B 1 191 ? -20.75 -10.695 -15.75 1 97.94 191 GLY B C 1
ATOM 4599 O O . GLY B 1 191 ? -20.516 -10.336 -16.906 1 97.94 191 GLY B O 1
ATOM 4600 N N . LEU B 1 192 ? -19.891 -10.438 -14.758 1 98.75 192 LEU B N 1
ATOM 4601 C CA . LEU B 1 192 ? -18.547 -9.891 -14.914 1 98.75 192 LEU B CA 1
ATOM 4602 C C . LEU B 1 192 ? -17.5 -10.961 -14.648 1 98.75 192 LEU B C 1
ATOM 4604 O O . LEU B 1 192 ? -17.766 -11.961 -13.992 1 98.75 192 LEU B O 1
ATOM 4608 N N . VAL B 1 193 ? -16.312 -10.773 -15.211 1 98.88 193 VAL B N 1
ATOM 4609 C CA . VAL B 1 193 ? -15.211 -11.719 -15.023 1 98.88 193 VAL B CA 1
ATOM 4610 C C . VAL B 1 193 ? -14.016 -11 -14.406 1 98.88 193 VAL B C 1
ATOM 4612 O O . VAL B 1 193 ? -13.555 -9.984 -14.938 1 98.88 193 VAL B O 1
ATOM 4615 N N . CYS B 1 194 ? -13.547 -11.484 -13.289 1 98.94 194 CYS B N 1
ATOM 4616 C CA . CYS B 1 194 ? -12.375 -10.992 -12.586 1 98.94 194 CYS B CA 1
ATOM 4617 C C . CYS B 1 194 ? -11.273 -12.047 -12.539 1 98.94 194 CYS B C 1
ATOM 4619 O O . CYS B 1 194 ? -11.5 -13.164 -12.07 1 98.94 194 CYS B O 1
ATOM 4621 N N . VAL B 1 195 ? -10.062 -11.656 -12.961 1 98.94 195 VAL B N 1
ATOM 4622 C CA . VAL B 1 195 ? -8.984 -12.633 -13.117 1 98.94 195 VAL B CA 1
ATOM 4623 C C . VAL B 1 195 ? -7.789 -12.227 -12.266 1 98.94 195 VAL B C 1
ATOM 4625 O O . VAL B 1 195 ? -7.352 -11.07 -12.305 1 98.94 195 VAL B O 1
ATOM 4628 N N . ASP B 1 196 ? -7.316 -13.148 -11.477 1 98.94 196 ASP B N 1
ATOM 4629 C CA . ASP B 1 196 ? -6.027 -13.031 -10.797 1 98.94 196 ASP B CA 1
ATOM 4630 C C . ASP B 1 196 ? -4.887 -13.469 -11.719 1 98.94 196 ASP B C 1
ATOM 4632 O O . ASP B 1 196 ? -4.699 -14.656 -11.969 1 98.94 196 ASP B O 1
ATOM 4636 N N . GLY B 1 197 ? -4.086 -12.492 -12.109 1 98.88 197 GLY B N 1
ATOM 4637 C CA . GLY B 1 197 ? -3.023 -12.766 -13.062 1 98.88 197 GLY B CA 1
ATOM 4638 C C . GLY B 1 197 ? -1.65 -12.836 -12.422 1 98.88 197 GLY B C 1
ATOM 4639 O O . GLY B 1 197 ? -0.633 -12.828 -13.117 1 98.88 197 GLY B O 1
ATOM 4640 N N . VAL B 1 198 ? -1.542 -12.938 -11.156 1 98.81 198 VAL B N 1
ATOM 4641 C CA . VAL B 1 198 ? -0.289 -12.797 -10.422 1 98.81 198 VAL B CA 1
ATOM 4642 C C . VAL B 1 198 ? 0.696 -13.875 -10.867 1 98.81 198 VAL B C 1
ATOM 4644 O O . VAL B 1 198 ? 1.86 -13.578 -11.148 1 98.81 198 VAL B O 1
ATOM 4647 N N . ALA B 1 199 ? 0.263 -15.086 -11 1 98.69 199 ALA B N 1
ATOM 4648 C CA . ALA B 1 199 ? 1.167 -16.203 -11.297 1 98.69 199 ALA B CA 1
ATOM 4649 C C . ALA B 1 199 ? 1.408 -16.328 -12.797 1 98.69 199 ALA B C 1
ATOM 4651 O O . ALA B 1 199 ? 2.268 -17.094 -13.234 1 98.69 199 ALA B O 1
ATOM 4652 N N . TYR B 1 200 ? 0.703 -15.586 -13.617 1 98.75 200 TYR B N 1
ATOM 4653 C CA . TYR B 1 200 ? 0.833 -15.617 -15.07 1 98.75 200 TYR B CA 1
ATOM 4654 C C . TYR B 1 200 ? 1.715 -14.477 -15.562 1 98.75 200 TYR B C 1
ATOM 4656 O O . TYR B 1 200 ? 2.537 -14.656 -16.469 1 98.75 200 TYR B O 1
ATOM 4664 N N . ALA B 1 201 ? 1.682 -13.344 -14.938 1 98.06 201 ALA B N 1
ATOM 4665 C CA . ALA B 1 201 ? 2.143 -12.047 -15.422 1 98.06 201 ALA B CA 1
ATOM 4666 C C . ALA B 1 201 ? 3.65 -12.055 -15.664 1 98.06 201 ALA B C 1
ATOM 4668 O O . ALA B 1 201 ? 4.141 -11.422 -16.609 1 98.06 201 ALA B O 1
ATOM 4669 N N . PRO B 1 202 ? 4.445 -12.75 -14.891 1 97.31 202 PRO B N 1
ATOM 4670 C CA . PRO B 1 202 ? 5.895 -12.727 -15.117 1 97.31 202 PRO B CA 1
ATOM 4671 C C . PRO B 1 202 ? 6.305 -13.492 -16.375 1 97.31 202 PRO B C 1
ATOM 4673 O O . PRO B 1 202 ? 7.441 -13.367 -16.828 1 97.31 202 PRO B O 1
ATOM 4676 N N . HIS B 1 203 ? 5.41 -14.273 -16.969 1 98 203 HIS B N 1
ATOM 4677 C CA . HIS B 1 203 ? 5.84 -15.336 -17.875 1 98 203 HIS B CA 1
ATOM 4678 C C . HIS B 1 203 ? 5.383 -15.055 -19.297 1 98 203 HIS B C 1
ATOM 4680 O O . HIS B 1 203 ? 5.988 -15.539 -20.25 1 98 203 HIS B O 1
ATOM 4686 N N . ARG B 1 204 ? 4.242 -14.312 -19.406 1 97.25 204 ARG B N 1
ATOM 4687 C CA . ARG B 1 204 ? 3.623 -14.102 -20.703 1 97.25 204 ARG B CA 1
ATOM 4688 C C . ARG B 1 204 ? 3.117 -12.664 -20.844 1 97.25 204 ARG B C 1
ATOM 4690 O O . ARG B 1 204 ? 2.848 -12 -19.844 1 97.25 204 ARG B O 1
ATOM 4697 N N . PRO B 1 205 ? 3.039 -12.242 -22.078 1 96.56 205 PRO B N 1
ATOM 4698 C CA . PRO B 1 205 ? 2.377 -10.953 -22.266 1 96.56 205 PRO B CA 1
ATOM 4699 C C . PRO B 1 205 ? 0.891 -10.992 -21.906 1 96.56 205 PRO B C 1
ATOM 4701 O O . PRO B 1 205 ? 0.247 -12.039 -22.078 1 96.56 205 PRO B O 1
ATOM 4704 N N . ILE B 1 206 ? 0.304 -9.914 -21.484 1 98.06 206 ILE B N 1
ATOM 4705 C CA . ILE B 1 206 ? -1.103 -9.773 -21.125 1 98.06 206 ILE B CA 1
ATOM 4706 C C . ILE B 1 206 ? -1.758 -8.711 -22.016 1 98.06 206 ILE B C 1
ATOM 4708 O O . ILE B 1 206 ? -1.256 -7.586 -22.125 1 98.06 206 ILE B O 1
ATOM 4712 N N . ASP B 1 207 ? -2.777 -9.039 -22.672 1 98.44 207 ASP B N 1
ATOM 4713 C CA . ASP B 1 207 ? -3.623 -8.117 -23.422 1 98.44 207 ASP B CA 1
ATOM 4714 C C . ASP B 1 207 ? -5.07 -8.18 -22.938 1 98.44 207 ASP B C 1
ATOM 4716 O O . ASP B 1 207 ? -5.848 -9.016 -23.406 1 98.44 207 ASP B O 1
ATOM 4720 N N . VAL B 1 208 ? -5.422 -7.27 -22.047 1 98.62 208 VAL B N 1
ATOM 4721 C CA . VAL B 1 208 ? -6.707 -7.352 -21.359 1 98.62 208 VAL B CA 1
ATOM 4722 C C . VAL B 1 208 ? -7.84 -7.094 -22.359 1 98.62 208 VAL B C 1
ATOM 4724 O O . VAL B 1 208 ? -8.961 -7.582 -22.172 1 98.62 208 VAL B O 1
ATOM 4727 N N . LYS B 1 209 ? -7.562 -6.328 -23.391 1 97.06 209 LYS B N 1
ATOM 4728 C CA . LYS B 1 209 ? -8.578 -6.102 -24.406 1 97.06 209 LYS B CA 1
ATOM 4729 C C . LYS B 1 209 ? -8.852 -7.375 -25.203 1 97.06 209 LYS B C 1
ATOM 4731 O O . LYS B 1 209 ? -10.008 -7.727 -25.453 1 97.06 209 LYS B O 1
ATOM 4736 N N . ALA B 1 210 ? -7.793 -8.047 -25.594 1 97.69 210 ALA B N 1
ATOM 4737 C CA . ALA B 1 210 ? -7.93 -9.297 -26.344 1 97.69 210 ALA B CA 1
ATOM 4738 C C . ALA B 1 210 ? -8.617 -10.367 -25.5 1 97.69 210 ALA B C 1
ATOM 4740 O O . ALA B 1 210 ? -9.375 -11.188 -26.016 1 97.69 210 ALA B O 1
ATOM 4741 N N . LEU B 1 211 ? -8.398 -10.406 -24.219 1 98.31 211 LEU B N 1
ATOM 4742 C CA . LEU B 1 211 ? -8.961 -11.398 -23.312 1 98.31 211 LEU B CA 1
ATOM 4743 C C . LEU B 1 211 ? -10.445 -11.148 -23.078 1 98.31 211 LEU B C 1
ATOM 4745 O O . LEU B 1 211 ? -11.195 -12.07 -22.734 1 98.31 211 LEU B O 1
ATOM 4749 N N . GLY B 1 212 ? -10.867 -9.891 -23.203 1 98.12 212 GLY B N 1
ATOM 4750 C CA . GLY B 1 212 ? -12.266 -9.531 -23.016 1 98.12 212 GLY B CA 1
ATOM 4751 C C . GLY B 1 212 ? -12.719 -9.625 -21.578 1 98.12 212 GLY B C 1
ATOM 4752 O O . GLY B 1 212 ? -13.898 -9.844 -21.297 1 98.12 212 GLY B O 1
ATOM 4753 N N . ILE B 1 213 ? -11.844 -9.539 -20.609 1 98.5 213 ILE B N 1
ATOM 4754 C CA . ILE B 1 213 ? -12.164 -9.648 -19.188 1 98.5 213 ILE B CA 1
ATOM 4755 C C . ILE B 1 213 ? -12.555 -8.273 -18.656 1 98.5 213 ILE B C 1
ATOM 4757 O O . ILE B 1 213 ? -12.281 -7.25 -19.281 1 98.5 213 ILE B O 1
ATOM 4761 N N . ASP B 1 214 ? -13.227 -8.227 -17.5 1 98.88 214 ASP B N 1
ATOM 4762 C CA . ASP B 1 214 ? -13.688 -6.973 -16.891 1 98.88 214 ASP B CA 1
ATOM 4763 C C . ASP B 1 214 ? -12.664 -6.434 -15.898 1 98.88 214 ASP B C 1
ATOM 4765 O O . ASP B 1 214 ? -12.5 -5.223 -15.766 1 98.88 214 ASP B O 1
ATOM 4769 N N . PHE B 1 215 ? -12.055 -7.32 -15.164 1 98.94 215 PHE B N 1
ATOM 4770 C CA . PHE B 1 215 ? -11.047 -6.969 -14.164 1 98.94 215 PHE B CA 1
ATOM 4771 C C . PHE B 1 215 ? -9.844 -7.898 -14.266 1 98.94 215 PHE B C 1
ATOM 4773 O O . PHE B 1 215 ? -9.992 -9.086 -14.562 1 98.94 215 PHE B O 1
ATOM 4780 N N . TYR B 1 216 ? -8.672 -7.363 -14 1 98.94 216 TYR B N 1
ATOM 4781 C CA . TYR B 1 216 ? -7.43 -8.125 -13.984 1 98.94 216 TYR B CA 1
ATOM 4782 C C . TYR B 1 216 ? -6.426 -7.516 -13.016 1 98.94 216 TYR B C 1
ATOM 4784 O O . TYR B 1 216 ? -6.18 -6.309 -13.047 1 98.94 216 TYR B O 1
ATOM 4792 N N . ALA B 1 217 ? -5.871 -8.312 -12.125 1 98.88 217 ALA B N 1
ATOM 4793 C CA . ALA B 1 217 ? -4.891 -7.781 -11.18 1 98.88 217 ALA B CA 1
ATOM 4794 C C . ALA B 1 217 ? -3.619 -8.625 -11.18 1 98.88 217 ALA B C 1
ATOM 4796 O O . ALA B 1 217 ? -3.664 -9.828 -11.453 1 98.88 217 ALA B O 1
ATOM 4797 N N . PHE B 1 218 ? -2.529 -8.039 -10.906 1 98.81 218 PHE B N 1
ATOM 4798 C CA . PHE B 1 218 ? -1.263 -8.719 -10.672 1 98.81 218 PHE B CA 1
ATOM 4799 C C . PHE B 1 218 ? -0.312 -7.832 -9.875 1 98.81 218 PHE B C 1
ATOM 4801 O O . PHE B 1 218 ? -0.642 -6.688 -9.555 1 98.81 218 PHE B O 1
ATOM 4808 N N . SER B 1 219 ? 0.833 -8.359 -9.492 1 98.44 219 SER B N 1
ATOM 4809 C CA . SER B 1 219 ? 1.805 -7.664 -8.656 1 98.44 219 SER B CA 1
ATOM 4810 C C . SER B 1 219 ? 3.135 -7.484 -9.383 1 98.44 219 SER B C 1
ATOM 4812 O O . SER B 1 219 ? 3.678 -8.445 -9.938 1 98.44 219 SER B O 1
ATOM 4814 N N . TRP B 1 220 ? 3.676 -6.355 -9.273 1 98.75 220 TRP B N 1
ATOM 4815 C CA . TRP B 1 220 ? 4.883 -6.016 -10.016 1 98.75 220 TRP B CA 1
ATOM 4816 C C . TRP B 1 220 ? 6.109 -6.676 -9.398 1 98.75 220 TRP B C 1
ATOM 4818 O O . TRP B 1 220 ? 7.098 -6.934 -10.086 1 98.75 220 TRP B O 1
ATOM 4828 N N . TYR B 1 221 ? 6.066 -6.98 -8.062 1 98.12 221 TYR B N 1
ATOM 4829 C CA . TYR B 1 221 ? 7.223 -7.613 -7.441 1 98.12 221 TYR B CA 1
ATOM 4830 C C . TYR B 1 221 ? 7.434 -9.023 -7.984 1 98.12 221 TYR B C 1
ATOM 4832 O O . TYR B 1 221 ? 8.5 -9.609 -7.793 1 98.12 221 TYR B O 1
ATOM 4840 N N . LYS B 1 222 ? 6.445 -9.57 -8.695 1 98.06 222 LYS B N 1
ATOM 4841 C CA . LYS B 1 222 ? 6.609 -10.844 -9.398 1 98.06 222 LYS B CA 1
ATOM 4842 C C . LYS B 1 222 ? 7.035 -10.625 -10.844 1 98.06 222 LYS B C 1
ATOM 4844 O O . LYS B 1 222 ? 7.453 -11.57 -11.523 1 98.06 222 LYS B O 1
ATOM 4849 N N . VAL B 1 223 ? 6.93 -9.453 -11.32 1 98.44 223 VAL B N 1
ATOM 4850 C CA . VAL B 1 223 ? 7.27 -9.062 -12.688 1 98.44 223 VAL B CA 1
ATOM 4851 C C . VAL B 1 223 ? 8.5 -8.156 -12.672 1 98.44 223 VAL B C 1
ATOM 4853 O O . VAL B 1 223 ? 8.469 -7.051 -13.219 1 98.44 223 VAL B O 1
ATOM 4856 N N . TYR B 1 224 ? 9.453 -8.602 -11.906 1 98.69 224 TYR B N 1
ATOM 4857 C CA . TYR B 1 224 ? 10.82 -8.094 -11.914 1 98.69 224 TYR B CA 1
ATOM 4858 C C . TYR B 1 224 ? 10.859 -6.637 -11.484 1 98.69 224 TYR B C 1
ATOM 4860 O O . TYR B 1 224 ? 11.773 -5.895 -11.867 1 98.69 224 TYR B O 1
ATOM 4868 N N . GLY B 1 225 ? 9.828 -6.105 -10.844 1 98.69 225 GLY B N 1
ATOM 4869 C CA . GLY B 1 225 ? 9.703 -4.75 -10.336 1 98.69 225 GLY B CA 1
ATOM 4870 C C . GLY B 1 225 ? 9.609 -4.688 -8.82 1 98.69 225 GLY B C 1
ATOM 4871 O O . GLY B 1 225 ? 10.055 -5.605 -8.125 1 98.69 225 GLY B O 1
ATOM 4872 N N . PRO B 1 226 ? 9.172 -3.557 -8.32 1 97.81 226 PRO B N 1
ATOM 4873 C CA . PRO B 1 226 ? 9.102 -3.377 -6.871 1 97.81 226 PRO B CA 1
ATOM 4874 C C . PRO B 1 226 ? 7.793 -3.902 -6.277 1 97.81 226 PRO B C 1
ATOM 4876 O O . PRO B 1 226 ? 6.914 -4.352 -7.012 1 97.81 226 PRO B O 1
ATOM 4879 N N . HIS B 1 227 ? 7.672 -3.91 -4.926 1 97.94 227 HIS B N 1
ATOM 4880 C CA . HIS B 1 227 ? 6.488 -4.395 -4.227 1 97.94 227 HIS B CA 1
ATOM 4881 C C . HIS B 1 227 ? 5.328 -3.412 -4.359 1 97.94 227 HIS B C 1
ATOM 4883 O O . HIS B 1 227 ? 5.066 -2.629 -3.443 1 97.94 227 HIS B O 1
ATOM 4889 N N . THR B 1 228 ? 4.594 -3.443 -5.391 1 98.31 228 THR B N 1
ATOM 4890 C CA . THR B 1 228 ? 3.332 -2.773 -5.695 1 98.31 228 THR B CA 1
ATOM 4891 C C . THR B 1 228 ? 2.486 -3.621 -6.641 1 98.31 228 THR B C 1
ATOM 4893 O O . THR B 1 228 ? 2.959 -4.629 -7.172 1 98.31 228 THR B O 1
ATOM 4896 N N . ALA B 1 229 ? 1.228 -3.371 -6.668 1 98.75 229 ALA B N 1
ATOM 4897 C CA . ALA B 1 229 ? 0.305 -4.141 -7.5 1 98.75 229 ALA B CA 1
ATOM 4898 C C . ALA B 1 229 ? -0.512 -3.223 -8.406 1 98.75 229 ALA B C 1
ATOM 4900 O O . ALA B 1 229 ? -0.453 -1.998 -8.273 1 98.75 229 ALA B O 1
ATOM 4901 N N . MET B 1 230 ? -1.143 -3.801 -9.359 1 98.88 230 MET B N 1
ATOM 4902 C CA . MET B 1 230 ? -1.984 -3.064 -10.297 1 98.88 230 MET B CA 1
ATOM 4903 C C . MET B 1 230 ? -3.264 -3.836 -10.602 1 98.88 230 MET B C 1
ATOM 4905 O O . MET B 1 230 ? -3.246 -5.066 -10.688 1 98.88 230 MET B O 1
ATOM 4909 N N . LEU B 1 231 ? -4.348 -3.129 -10.703 1 98.94 231 LEU B N 1
ATOM 4910 C CA . LEU B 1 231 ? -5.656 -3.66 -11.07 1 98.94 231 LEU B CA 1
ATOM 4911 C C . LEU B 1 231 ? -6.223 -2.922 -12.281 1 98.94 231 LEU B C 1
ATOM 4913 O O . LEU B 1 231 ? -6.172 -1.692 -12.344 1 98.94 231 LEU B O 1
ATOM 4917 N N . TYR B 1 232 ? -6.586 -3.701 -13.227 1 98.94 232 TYR B N 1
ATOM 4918 C CA . TYR B 1 232 ? -7.32 -3.213 -14.391 1 98.94 232 TYR B CA 1
ATOM 4919 C C . TYR B 1 232 ? -8.82 -3.373 -14.195 1 98.94 232 TYR B C 1
ATOM 4921 O O . TYR B 1 232 ? -9.281 -4.387 -13.664 1 98.94 232 TYR B O 1
ATOM 4929 N N . ALA B 1 233 ? -9.594 -2.398 -14.594 1 98.88 233 ALA B N 1
ATOM 4930 C CA . ALA B 1 233 ? -11.039 -2.463 -14.758 1 98.88 233 ALA B CA 1
ATOM 4931 C C . ALA B 1 233 ? -11.469 -1.825 -16.078 1 98.88 233 ALA B C 1
ATOM 4933 O O . ALA B 1 233 ? -11.117 -0.682 -16.359 1 98.88 233 ALA B O 1
ATOM 4934 N N . SER B 1 234 ? -12.242 -2.535 -16.828 1 98.5 234 SER B N 1
ATOM 4935 C CA . SER B 1 234 ? -12.734 -1.968 -18.078 1 98.5 234 SER B CA 1
ATOM 4936 C C . SER B 1 234 ? -13.57 -0.719 -17.828 1 98.5 234 SER B C 1
ATOM 4938 O O . SER B 1 234 ? -14.203 -0.587 -16.781 1 98.5 234 SER B O 1
ATOM 4940 N N . ARG B 1 235 ? -13.562 0.175 -18.812 1 96.69 235 ARG B N 1
ATOM 4941 C CA . ARG B 1 235 ? -14.359 1.394 -18.688 1 96.69 235 ARG B CA 1
ATOM 4942 C C . ARG B 1 235 ? -15.836 1.068 -18.469 1 96.69 235 ARG B C 1
ATOM 4944 O O . ARG B 1 235 ? -16.516 1.71 -17.656 1 96.69 235 ARG B O 1
ATOM 4951 N N . LYS B 1 236 ? -16.328 0.111 -19.203 1 96.69 236 LYS B N 1
ATOM 4952 C CA . LYS B 1 236 ? -17.719 -0.308 -19.047 1 96.69 236 LYS B CA 1
ATOM 4953 C C . LYS B 1 236 ? -18.016 -0.754 -17.625 1 96.69 236 LYS B C 1
ATOM 4955 O O . LYS B 1 236 ? -19.016 -0.35 -17.031 1 96.69 236 LYS B O 1
ATOM 4960 N N . ALA B 1 237 ? -17.172 -1.639 -17.094 1 97.44 237 ALA B N 1
ATOM 4961 C CA . ALA B 1 237 ? -17.359 -2.117 -15.719 1 97.44 237 ALA B CA 1
ATOM 4962 C C . ALA B 1 237 ? -17.328 -0.961 -14.727 1 97.44 237 ALA B C 1
ATOM 4964 O O . ALA B 1 237 ? -18.141 -0.906 -13.797 1 97.44 237 ALA B O 1
ATOM 4965 N N . GLN B 1 238 ? -16.422 -0.023 -14.891 1 97.31 238 GLN B N 1
ATOM 4966 C CA . GLN B 1 238 ? -16.297 1.132 -14.008 1 97.31 238 GLN B CA 1
ATOM 4967 C C . GLN B 1 238 ? -17.594 1.948 -13.984 1 97.31 238 GLN B C 1
ATOM 4969 O O . GLN B 1 238 ? -18.062 2.342 -12.914 1 97.31 238 GLN B O 1
ATOM 4974 N N . ASP B 1 239 ? -18.125 2.203 -15.125 1 95.25 239 ASP B N 1
ATOM 4975 C CA . ASP B 1 239 ? -19.25 3.133 -15.289 1 95.25 239 ASP B CA 1
ATOM 4976 C C . ASP B 1 239 ? -20.562 2.502 -14.836 1 95.25 239 ASP B C 1
ATOM 4978 O O . ASP B 1 239 ? -21.469 3.201 -14.383 1 95.25 239 ASP B O 1
ATOM 4982 N N . THR B 1 240 ? -20.641 1.204 -14.891 1 94.81 240 THR B N 1
ATOM 4983 C CA . THR B 1 240 ? -21.953 0.597 -14.719 1 94.81 240 THR B CA 1
ATOM 4984 C C . THR B 1 240 ? -22.031 -0.168 -13.398 1 94.81 240 THR B C 1
ATOM 4986 O O . THR B 1 240 ? -23.125 -0.388 -12.859 1 94.81 240 THR B O 1
ATOM 4989 N N . HIS B 1 241 ? -20.875 -0.545 -12.883 1 95.5 241 HIS B N 1
ATOM 4990 C CA . HIS B 1 241 ? -20.984 -1.521 -11.805 1 95.5 241 HIS B CA 1
ATOM 4991 C C . HIS B 1 241 ? -20.219 -1.066 -10.562 1 95.5 241 HIS B C 1
ATOM 4993 O O . HIS B 1 241 ? -20.406 -1.624 -9.477 1 95.5 241 HIS B O 1
ATOM 4999 N N . MET B 1 242 ? -19.422 -0.047 -10.688 1 96.44 242 MET B N 1
ATOM 5000 C CA . MET B 1 242 ? -18.547 0.304 -9.578 1 96.44 242 MET B CA 1
ATOM 5001 C C . MET B 1 242 ? -18.938 1.649 -8.977 1 96.44 242 MET B C 1
ATOM 5003 O O . MET B 1 242 ? -19.047 2.646 -9.688 1 96.44 242 MET B O 1
ATOM 5007 N N . ARG B 1 243 ? -19.125 1.726 -7.691 1 95.56 243 ARG B N 1
ATOM 5008 C CA . ARG B 1 243 ? -19.156 3.008 -6.996 1 95.56 243 ARG B CA 1
ATOM 5009 C C . ARG B 1 243 ? -17.75 3.455 -6.602 1 95.56 243 ARG B C 1
ATOM 5011 O O . ARG B 1 243 ? -16.828 2.645 -6.566 1 95.56 243 ARG B O 1
ATOM 5018 N N . SER B 1 244 ? -17.609 4.695 -6.273 1 95.88 244 SER B N 1
ATOM 5019 C CA . SER B 1 244 ? -16.312 5.238 -5.875 1 95.88 244 SER B CA 1
ATOM 5020 C C . SER B 1 244 ? -16.062 5.043 -4.383 1 95.88 244 SER B C 1
ATOM 5022 O O . SER B 1 244 ? -16.984 5.203 -3.57 1 95.88 244 SER B O 1
ATOM 5024 N N . LEU B 1 245 ? -14.828 4.645 -4.07 1 95.81 245 LEU B N 1
ATOM 5025 C CA . LEU B 1 245 ? -14.344 4.664 -2.693 1 95.81 245 LEU B CA 1
ATOM 5026 C C . LEU B 1 245 ? -13.531 5.922 -2.418 1 95.81 245 LEU B C 1
ATOM 5028 O O . LEU B 1 245 ? -13.062 6.129 -1.298 1 95.81 245 LEU B O 1
ATOM 5032 N N . GLY B 1 246 ? -13.32 6.734 -3.412 1 93.88 246 GLY B N 1
ATOM 5033 C CA . GLY B 1 246 ? -12.492 7.922 -3.314 1 93.88 246 GLY B CA 1
ATOM 5034 C C . GLY B 1 246 ? -13.141 9.047 -2.533 1 93.88 246 GLY B C 1
ATOM 5035 O O . GLY B 1 246 ? -14.281 8.914 -2.08 1 93.88 246 GLY B O 1
ATOM 5036 N N . HIS B 1 247 ? -12.336 10.094 -2.33 1 94.06 247 HIS B N 1
ATOM 5037 C CA . HIS B 1 247 ? -12.883 11.281 -1.67 1 94.06 247 HIS B CA 1
ATOM 5038 C C . HIS B 1 247 ? -14 11.906 -2.496 1 94.06 247 HIS B C 1
ATOM 5040 O O . HIS B 1 247 ? -13.914 11.953 -3.725 1 94.06 247 HIS B O 1
ATOM 5046 N N . PHE B 1 248 ? -14.984 12.484 -1.89 1 92.25 248 PHE B N 1
ATOM 5047 C CA . PHE B 1 248 ? -16.219 12.93 -2.531 1 92.25 248 PHE B CA 1
ATOM 5048 C C . PHE B 1 248 ? -15.93 14.008 -3.562 1 92.25 248 PHE B C 1
ATOM 5050 O O . PHE B 1 248 ? -16.672 14.156 -4.535 1 92.25 248 PHE B O 1
ATOM 5057 N N . PHE B 1 249 ? -14.828 14.727 -3.398 1 89.38 249 PHE B N 1
ATOM 5058 C CA . PHE B 1 249 ? -14.562 15.859 -4.277 1 89.38 249 PHE B CA 1
ATOM 5059 C C . PHE B 1 249 ? -13.609 15.469 -5.402 1 89.38 249 PHE B C 1
ATOM 5061 O O . PHE B 1 249 ? -13.172 16.312 -6.176 1 89.38 249 PHE B O 1
ATOM 5068 N N . ASN B 1 250 ? -13.055 14.359 -5.348 1 77.62 250 ASN B N 1
ATOM 5069 C CA . ASN B 1 250 ? -12.219 13.844 -6.43 1 77.62 250 ASN B CA 1
ATOM 5070 C C . ASN B 1 250 ? -13.031 12.977 -7.395 1 77.62 250 ASN B C 1
ATOM 5072 O O . ASN B 1 250 ? -13.523 11.914 -7.02 1 77.62 250 ASN B O 1
ATOM 5076 N N . GLN B 1 251 ? -13.523 13.469 -8.469 1 66.44 251 GLN B N 1
ATOM 5077 C CA . GLN B 1 251 ? -14.453 12.938 -9.461 1 66.44 251 GLN B CA 1
ATOM 5078 C C . GLN B 1 251 ? -14 11.57 -9.961 1 66.44 251 GLN B C 1
ATOM 5080 O O . GLN B 1 251 ? -12.805 11.281 -10 1 66.44 251 GLN B O 1
ATOM 5085 N N . GLY B 1 252 ? -14.781 10.523 -9.805 1 66.88 252 GLY B N 1
ATOM 5086 C CA . GLY B 1 252 ? -14.742 9.109 -10.148 1 66.88 252 GLY B CA 1
ATOM 5087 C C . GLY B 1 252 ? -14.648 8.859 -11.641 1 66.88 252 GLY B C 1
ATOM 5088 O O . GLY B 1 252 ? -15.117 7.836 -12.133 1 66.88 252 GLY B O 1
ATOM 5089 N N . ASP B 1 253 ? -13.734 9.797 -12.359 1 85.94 253 ASP B N 1
ATOM 5090 C CA . ASP B 1 253 ? -13.719 9.57 -13.805 1 85.94 253 ASP B CA 1
ATOM 5091 C C . ASP B 1 253 ? -12.609 8.594 -14.188 1 85.94 253 ASP B C 1
ATOM 5093 O O . ASP B 1 253 ? -12.547 8.133 -15.336 1 85.94 253 ASP B O 1
ATOM 5097 N N . THR B 1 254 ? -11.695 8.312 -13.32 1 95.06 254 THR B N 1
ATOM 5098 C CA . THR B 1 254 ? -10.656 7.32 -13.547 1 95.06 254 THR B CA 1
ATOM 5099 C C . THR B 1 254 ? -10.711 6.23 -12.477 1 95.06 254 THR B C 1
ATOM 5101 O O . THR B 1 254 ? -11.297 6.43 -11.414 1 95.06 254 THR B O 1
ATOM 5104 N N . LEU B 1 255 ? -10.148 5.109 -12.812 1 97.94 255 LEU B N 1
ATOM 5105 C CA . LEU B 1 255 ? -10.117 4.031 -11.828 1 97.94 255 LEU B CA 1
ATOM 5106 C C . LEU B 1 255 ? -9.312 4.434 -10.602 1 97.94 255 LEU B C 1
ATOM 5108 O O . LEU B 1 255 ? -9.648 4.059 -9.477 1 97.94 255 LEU B O 1
ATOM 5112 N N . GLU B 1 256 ? -8.219 5.172 -10.828 1 96.69 256 GLU B N 1
ATOM 5113 C CA . GLU B 1 256 ? -7.434 5.684 -9.711 1 96.69 256 GLU B CA 1
ATOM 5114 C C . GLU B 1 256 ? -8.289 6.535 -8.781 1 96.69 256 GLU B C 1
ATOM 5116 O O . GLU B 1 256 ? -8.18 6.434 -7.555 1 96.69 256 GLU B O 1
ATOM 5121 N N . GLY B 1 257 ? -9.055 7.438 -9.359 1 95.38 257 GLY B N 1
ATOM 5122 C CA . GLY B 1 257 ? -9.938 8.258 -8.555 1 95.38 257 GLY B CA 1
ATOM 5123 C C . GLY B 1 257 ? -10.938 7.449 -7.746 1 95.38 257 GLY B C 1
ATOM 5124 O O . GLY B 1 257 ? -11.25 7.801 -6.605 1 95.38 257 GLY B O 1
ATOM 5125 N N . LYS B 1 258 ? -11.398 6.305 -8.289 1 95.81 258 LYS B N 1
ATOM 5126 C CA . LYS B 1 258 ? -12.414 5.48 -7.645 1 95.81 258 LYS B CA 1
ATOM 5127 C C . LYS B 1 258 ? -11.812 4.629 -6.527 1 95.81 258 LYS B C 1
ATOM 5129 O O . LYS B 1 258 ? -12.469 4.355 -5.523 1 95.81 258 LYS B O 1
ATOM 5134 N N . LEU B 1 259 ? -10.57 4.148 -6.859 1 95.75 259 LEU B N 1
ATOM 5135 C CA . LEU B 1 259 ? -10.109 3.029 -6.047 1 95.75 259 LEU B CA 1
ATOM 5136 C C . LEU B 1 259 ? -8.688 3.266 -5.543 1 95.75 259 LEU B C 1
ATOM 5138 O O . LEU B 1 259 ? -8.141 2.441 -4.809 1 95.75 259 LEU B O 1
ATOM 5142 N N . GLY B 1 260 ? -8.094 4.262 -5.859 1 95.06 260 GLY B N 1
ATOM 5143 C CA . GLY B 1 260 ? -6.672 4.453 -5.602 1 95.06 260 GLY B CA 1
ATOM 5144 C C . GLY B 1 260 ? -6.344 4.551 -4.125 1 95.06 260 GLY B C 1
ATOM 5145 O O . GLY B 1 260 ? -5.359 3.971 -3.662 1 95.06 260 GLY B O 1
ATOM 5146 N N . LEU B 1 261 ? -7.156 5.398 -3.361 1 96.81 261 LEU B N 1
ATOM 5147 C CA . LEU B 1 261 ? -7.004 5.574 -1.921 1 96.81 261 LEU B CA 1
ATOM 5148 C C . LEU B 1 261 ? -5.543 5.805 -1.551 1 96.81 261 LEU B C 1
ATOM 5150 O O . LEU B 1 261 ? -5.051 5.246 -0.567 1 96.81 261 LEU B O 1
ATOM 5154 N N . ALA B 1 262 ? -4.836 6.445 -2.439 1 96.25 262 ALA B N 1
ATOM 5155 C CA . ALA B 1 262 ? -3.428 6.789 -2.266 1 96.25 262 ALA B CA 1
ATOM 5156 C C . ALA B 1 262 ? -2.574 5.539 -2.086 1 96.25 262 ALA B C 1
ATOM 5158 O O . ALA B 1 262 ? -1.589 5.551 -1.346 1 96.25 262 ALA B O 1
ATOM 5159 N N . GLY B 1 263 ? -2.949 4.461 -2.727 1 96.81 263 GLY B N 1
ATOM 5160 C CA . GLY B 1 263 ? -2.295 3.18 -2.516 1 96.81 263 GLY B CA 1
ATOM 5161 C C . GLY B 1 263 ? -1.024 3.018 -3.33 1 96.81 263 GLY B C 1
ATOM 5162 O O . GLY B 1 263 ? -0.237 2.102 -3.086 1 96.81 263 GLY B O 1
ATOM 5163 N N . GLY B 1 264 ? -0.784 3.9 -4.277 1 96.69 264 GLY B N 1
ATOM 5164 C CA . GLY B 1 264 ? 0.417 3.82 -5.094 1 96.69 264 GLY B CA 1
ATOM 5165 C C . GLY B 1 264 ? 1.59 4.582 -4.508 1 96.69 264 GLY B C 1
ATOM 5166 O O . GLY B 1 264 ? 1.537 5.805 -4.371 1 96.69 264 GLY B O 1
ATOM 5167 N N . SER B 1 265 ? 2.641 3.852 -4.129 1 97.94 265 SER B N 1
ATOM 5168 C CA . SER B 1 265 ? 3.881 4.496 -3.709 1 97.94 265 SER B CA 1
ATOM 5169 C C . SER B 1 265 ? 4.539 5.234 -4.871 1 97.94 265 SER B C 1
ATOM 5171 O O . SER B 1 265 ? 4.855 4.633 -5.898 1 97.94 265 SER B O 1
ATOM 5173 N N . TYR B 1 266 ? 4.836 6.484 -4.723 1 98.31 266 TYR B N 1
ATOM 5174 C CA . TYR B 1 266 ? 5.312 7.305 -5.828 1 98.31 266 TYR B CA 1
ATOM 5175 C C . TYR B 1 266 ? 6.617 6.758 -6.395 1 98.31 266 TYR B C 1
ATOM 5177 O O . TYR B 1 266 ? 6.766 6.621 -7.609 1 98.31 266 TYR B O 1
ATOM 5185 N N . GLU B 1 267 ? 7.531 6.426 -5.473 1 98.75 267 GLU B N 1
ATOM 5186 C CA . GLU B 1 267 ? 8.844 5.965 -5.914 1 98.75 267 GLU B CA 1
ATOM 5187 C C . GLU B 1 267 ? 8.75 4.598 -6.59 1 98.75 267 GLU B C 1
ATOM 5189 O O . GLU B 1 267 ? 9.508 4.305 -7.516 1 98.75 267 GLU B O 1
ATOM 5194 N N . LEU B 1 268 ? 7.805 3.764 -6.16 1 98.88 268 LEU B N 1
ATOM 5195 C CA . LEU B 1 268 ? 7.656 2.438 -6.75 1 98.88 268 LEU B CA 1
ATOM 5196 C C . LEU B 1 268 ? 6.953 2.518 -8.102 1 98.88 268 LEU B C 1
ATOM 5198 O O . LEU B 1 268 ? 7.406 1.914 -9.078 1 98.88 268 LEU B O 1
ATOM 5202 N N . VAL B 1 269 ? 5.875 3.309 -8.148 1 98.81 269 VAL B N 1
ATOM 5203 C CA . VAL B 1 269 ? 5.113 3.471 -9.383 1 98.81 269 VAL B CA 1
ATOM 5204 C C . VAL B 1 269 ? 5.996 4.094 -10.461 1 98.81 269 VAL B C 1
ATOM 5206 O O . VAL B 1 269 ? 5.949 3.689 -11.625 1 98.81 269 VAL B O 1
ATOM 5209 N N . SER B 1 270 ? 6.844 5.035 -10.094 1 98.75 270 SER B N 1
ATOM 5210 C CA . SER B 1 270 ? 7.703 5.75 -11.031 1 98.75 270 SER B CA 1
ATOM 5211 C C . SER B 1 270 ? 8.766 4.824 -11.617 1 98.75 270 SER B C 1
ATOM 5213 O O . SER B 1 270 ? 9.414 5.168 -12.609 1 98.75 270 SER B O 1
ATOM 5215 N N . ALA B 1 271 ? 8.906 3.652 -11.039 1 98.88 271 ALA B N 1
ATOM 5216 C CA . ALA B 1 271 ? 9.93 2.729 -11.516 1 98.88 271 ALA B CA 1
ATOM 5217 C C . ALA B 1 271 ? 9.367 1.751 -12.539 1 98.88 271 ALA B C 1
ATOM 5219 O O . ALA B 1 271 ? 10.117 1.051 -13.219 1 98.88 271 ALA B O 1
ATOM 5220 N N . VAL B 1 272 ? 8.094 1.688 -12.742 1 98.81 272 VAL B N 1
ATOM 5221 C CA . VAL B 1 272 ? 7.402 0.698 -13.562 1 98.81 272 VAL B CA 1
ATOM 5222 C C . VAL B 1 272 ? 7.84 0.834 -15.016 1 98.81 272 VAL B C 1
ATOM 5224 O O . VAL B 1 272 ? 7.988 -0.166 -15.719 1 98.81 272 VAL B O 1
ATOM 5227 N N . PRO B 1 273 ? 8.148 2.072 -15.547 1 98.88 273 PRO B N 1
ATOM 5228 C CA . PRO B 1 273 ? 8.617 2.207 -16.922 1 98.88 273 PRO B CA 1
ATOM 5229 C C . PRO B 1 273 ? 9.867 1.374 -17.203 1 98.88 273 PRO B C 1
ATOM 5231 O O . PRO B 1 273 ? 10.055 0.896 -18.328 1 98.88 273 PRO B O 1
ATOM 5234 N N . LYS B 1 274 ? 10.695 1.17 -16.172 1 98.88 274 LYS B N 1
ATOM 5235 C CA . LYS B 1 274 ? 11.914 0.39 -16.359 1 98.88 274 LYS B CA 1
ATOM 5236 C C . LYS B 1 274 ? 11.594 -1.082 -16.609 1 98.88 274 LYS B C 1
ATOM 5238 O O . LYS B 1 274 ? 12.312 -1.763 -17.344 1 98.88 274 LYS B O 1
ATOM 5243 N N . VAL B 1 275 ? 10.516 -1.605 -16.016 1 98.44 275 VAL B N 1
ATOM 5244 C CA . VAL B 1 275 ? 10.07 -2.973 -16.266 1 98.44 275 VAL B CA 1
ATOM 5245 C C . VAL B 1 275 ? 9.555 -3.09 -17.703 1 98.44 275 VAL B C 1
ATOM 5247 O O . VAL B 1 275 ? 9.875 -4.047 -18.406 1 98.44 275 VAL B O 1
ATOM 5250 N N . LEU B 1 276 ? 8.773 -2.08 -18.094 1 97.94 276 LEU B N 1
ATOM 5251 C CA . LEU B 1 276 ? 8.273 -2.08 -19.469 1 97.94 276 LEU B CA 1
ATOM 5252 C C . LEU B 1 276 ? 9.422 -2.066 -20.469 1 97.94 276 LEU B C 1
ATOM 5254 O O . LEU B 1 276 ? 9.367 -2.758 -21.5 1 97.94 276 LEU B O 1
ATOM 5258 N N . GLU B 1 277 ? 10.43 -1.245 -20.234 1 97.75 277 GLU B N 1
ATOM 5259 C CA . GLU B 1 277 ? 11.594 -1.187 -21.109 1 97.75 277 GLU B CA 1
ATOM 5260 C C . GLU B 1 277 ? 12.242 -2.561 -21.25 1 97.75 277 GLU B C 1
ATOM 5262 O O . GLU B 1 277 ? 12.719 -2.916 -22.344 1 97.75 277 GLU B O 1
ATOM 5267 N N . TYR B 1 278 ? 12.234 -3.336 -20.25 1 97.31 278 TYR B N 1
ATOM 5268 C CA . TYR B 1 278 ? 12.891 -4.637 -20.234 1 97.31 278 TYR B CA 1
ATOM 5269 C C . TYR B 1 278 ? 12.031 -5.691 -20.922 1 97.31 278 TYR B C 1
ATOM 5271 O O . TYR B 1 278 ? 12.539 -6.5 -21.703 1 97.31 278 TYR B O 1
ATOM 5279 N N . LEU B 1 279 ? 10.688 -5.699 -20.641 1 96.81 279 LEU B N 1
ATOM 5280 C CA . LEU B 1 279 ? 9.82 -6.781 -21.094 1 96.81 279 LEU B CA 1
ATOM 5281 C C . LEU B 1 279 ? 9.109 -6.406 -22.391 1 96.81 279 LEU B C 1
ATOM 5283 O O . LEU B 1 279 ? 8.797 -7.273 -23.203 1 96.81 279 LEU B O 1
ATOM 5287 N N . GLY B 1 280 ? 8.773 -5.082 -22.516 1 95.56 280 GLY B N 1
ATOM 5288 C CA . GLY B 1 280 ? 8.055 -4.621 -23.688 1 95.56 280 GLY B CA 1
ATOM 5289 C C . GLY B 1 280 ? 6.551 -4.691 -23.531 1 95.56 280 GLY B C 1
ATOM 5290 O O . GLY B 1 280 ? 6.043 -5.098 -22.484 1 95.56 280 GLY B O 1
ATOM 5291 N N . THR B 1 281 ? 5.852 -4.219 -24.516 1 95.12 281 THR B N 1
ATOM 5292 C CA . THR B 1 281 ? 4.395 -4.266 -24.609 1 95.12 281 THR B CA 1
ATOM 5293 C C . THR B 1 281 ? 3.92 -5.652 -25.016 1 95.12 281 THR B C 1
ATOM 5295 O O . THR B 1 281 ? 4.73 -6.516 -25.359 1 95.12 281 THR B O 1
ATOM 5298 N N . PRO B 1 282 ? 2.629 -5.918 -24.922 1 92.56 282 PRO B N 1
ATOM 5299 C CA . PRO B 1 282 ? 2.129 -7.262 -25.219 1 92.56 282 PRO B CA 1
ATOM 5300 C C . PRO B 1 282 ? 2.535 -7.738 -26.625 1 92.56 282 PRO B C 1
ATOM 5302 O O . PRO B 1 282 ? 2.691 -8.938 -26.844 1 92.56 282 PRO B O 1
ATOM 5305 N N . ASN B 1 283 ? 2.779 -6.91 -27.547 1 88.75 283 ASN B N 1
ATOM 5306 C CA . ASN B 1 283 ? 3.094 -7.301 -28.922 1 88.75 283 ASN B CA 1
ATOM 5307 C C . ASN B 1 283 ? 4.594 -7.215 -29.203 1 88.75 283 ASN B C 1
ATOM 5309 O O . ASN B 1 283 ? 5.02 -7.305 -30.344 1 88.75 283 ASN B O 1
ATOM 5313 N N . SER B 1 284 ? 5.301 -7.039 -28.141 1 88.88 284 SER B N 1
ATOM 5314 C CA . SER B 1 284 ? 6.746 -6.922 -28.297 1 88.88 284 SER B CA 1
ATOM 5315 C C . SER B 1 284 ? 7.379 -8.273 -28.594 1 88.88 284 SER B C 1
ATOM 5317 O O . SER B 1 284 ? 6.891 -9.312 -28.141 1 88.88 284 SER B O 1
ATOM 5319 N N . ASP B 1 285 ? 8.492 -8.289 -29.297 1 84.81 285 ASP B N 1
ATOM 5320 C CA . ASP B 1 285 ? 9.227 -9.492 -29.672 1 84.81 285 ASP B CA 1
ATOM 5321 C C . ASP B 1 285 ? 10.078 -10.008 -28.516 1 84.81 285 ASP B C 1
ATOM 5323 O O . ASP B 1 285 ? 10.586 -11.133 -28.562 1 84.81 285 ASP B O 1
ATOM 5327 N N . GLY B 1 286 ? 10.172 -9.258 -27.484 1 82.81 286 GLY B N 1
ATOM 5328 C CA . GLY B 1 286 ? 11.078 -9.578 -26.406 1 82.81 286 GLY B CA 1
ATOM 5329 C C . GLY B 1 286 ? 10.609 -10.742 -25.562 1 82.81 286 GLY B C 1
ATOM 5330 O O . GLY B 1 286 ? 11.391 -11.328 -24.812 1 82.81 286 GLY B O 1
ATOM 5331 N N . TRP B 1 287 ? 9.422 -11.242 -25.719 1 91.38 287 TRP B N 1
ATOM 5332 C CA . TRP B 1 287 ? 8.852 -12.297 -24.891 1 91.38 287 TRP B CA 1
ATOM 5333 C C . TRP B 1 287 ? 9.258 -13.672 -25.422 1 91.38 287 TRP B C 1
ATOM 5335 O O . TRP B 1 287 ? 9.406 -14.625 -24.641 1 91.38 287 TRP B O 1
ATOM 5345 N N . LYS B 1 288 ? 9.469 -13.828 -26.672 1 91.81 288 LYS B N 1
ATOM 5346 C CA . LYS B 1 288 ? 9.664 -15.141 -27.297 1 91.81 288 LYS B CA 1
ATOM 5347 C C . LYS B 1 288 ? 10.875 -15.852 -26.719 1 91.81 288 LYS B C 1
ATOM 5349 O O . LYS B 1 288 ? 10.797 -17.031 -26.375 1 91.81 288 LYS B O 1
ATOM 5354 N N . GLY B 1 289 ? 11.992 -15.156 -26.609 1 94.06 289 GLY B N 1
ATOM 5355 C CA . GLY B 1 289 ? 13.188 -15.758 -26.031 1 94.06 289 GLY B CA 1
ATOM 5356 C C . GLY B 1 289 ? 13.023 -16.156 -24.578 1 94.06 289 GLY B C 1
ATOM 5357 O O . GLY B 1 289 ? 13.531 -17.203 -24.156 1 94.06 289 GLY B O 1
ATOM 5358 N N . LYS B 1 290 ? 12.328 -15.375 -23.859 1 96.5 290 LYS B N 1
ATOM 5359 C CA . LYS B 1 290 ? 12.086 -15.656 -22.438 1 96.5 290 LYS B CA 1
ATOM 5360 C C . LYS B 1 290 ? 11.188 -16.875 -22.266 1 96.5 290 LYS B C 1
ATOM 5362 O O . LYS B 1 290 ? 11.453 -17.734 -21.438 1 96.5 290 LYS B O 1
ATOM 5367 N N . ILE B 1 291 ? 10.164 -16.938 -23.062 1 96.62 291 ILE B N 1
ATOM 5368 C CA . ILE B 1 291 ? 9.227 -18.062 -23.031 1 96.62 291 ILE B CA 1
ATOM 5369 C C . ILE B 1 291 ? 9.945 -19.344 -23.406 1 96.62 291 ILE B C 1
ATOM 5371 O O . ILE B 1 291 ? 9.75 -20.375 -22.75 1 96.62 291 ILE B O 1
ATOM 5375 N N . GLU B 1 292 ? 10.766 -19.297 -24.406 1 96.38 292 GLU B N 1
ATOM 5376 C CA . GLU B 1 292 ? 11.516 -20.484 -24.812 1 96.38 292 GLU B CA 1
ATOM 5377 C C . GLU B 1 292 ? 12.484 -20.938 -23.719 1 96.38 292 GLU B C 1
ATOM 5379 O O . GLU B 1 292 ? 12.633 -22.125 -23.469 1 96.38 292 GLU B O 1
ATOM 5384 N N . GLN B 1 293 ? 13.18 -19.969 -23.125 1 97.44 293 GLN B N 1
ATOM 5385 C CA . GLN B 1 293 ? 14.039 -20.281 -21.984 1 97.44 293 GLN B CA 1
ATOM 5386 C C . GLN B 1 293 ? 13.266 -21.016 -20.891 1 97.44 293 GLN B C 1
ATOM 5388 O O . GLN B 1 293 ? 13.727 -22.016 -20.359 1 97.44 293 GLN B O 1
ATOM 5393 N N . GLU B 1 294 ? 12.117 -20.562 -20.562 1 98.12 294 GLU B N 1
ATOM 5394 C CA . GLU B 1 294 ? 11.281 -21.172 -19.547 1 98.12 294 GLU B CA 1
ATOM 5395 C C . GLU B 1 294 ? 10.828 -22.562 -19.953 1 98.12 294 GLU B C 1
ATOM 5397 O O . GLU B 1 294 ? 10.758 -23.469 -19.125 1 98.12 294 GLU B O 1
ATOM 5402 N N . ARG B 1 295 ? 10.5 -22.703 -21.219 1 97.88 295 ARG B N 1
ATOM 5403 C CA . ARG B 1 295 ? 10.133 -24.031 -21.734 1 97.88 295 ARG B CA 1
ATOM 5404 C C . ARG B 1 295 ? 11.25 -25.031 -21.5 1 97.88 295 ARG B C 1
ATOM 5406 O O . ARG B 1 295 ? 11 -26.172 -21.078 1 97.88 295 ARG B O 1
ATOM 5413 N N . GLN B 1 296 ? 12.438 -24.672 -21.828 1 98 296 GLN B N 1
ATOM 5414 C CA . GLN B 1 296 ? 13.586 -25.562 -21.672 1 98 296 GLN B CA 1
ATOM 5415 C C . GLN B 1 296 ? 13.812 -25.922 -20.203 1 98 296 GLN B C 1
ATOM 5417 O O . GLN B 1 296 ? 14.07 -27.078 -19.875 1 98 296 GLN B O 1
ATOM 5422 N N . LEU B 1 297 ? 13.719 -24.922 -19.344 1 98.5 297 LEU B N 1
ATOM 5423 C CA . LEU B 1 297 ? 13.906 -25.141 -17.922 1 98.5 297 LEU B CA 1
ATOM 5424 C C . LEU B 1 297 ? 12.883 -26.141 -17.391 1 98.5 297 LEU B C 1
ATOM 5426 O O . LEU B 1 297 ? 13.242 -27.125 -16.75 1 98.5 297 LEU B O 1
ATOM 5430 N N . GLN B 1 298 ? 11.586 -25.875 -17.672 1 98.56 298 GLN B N 1
ATOM 5431 C CA . GLN B 1 298 ? 10.555 -26.75 -17.125 1 98.56 298 GLN B CA 1
ATOM 5432 C C . GLN B 1 298 ? 10.625 -28.141 -17.75 1 98.56 298 GLN B C 1
ATOM 5434 O O . GLN B 1 298 ? 10.305 -29.125 -17.094 1 98.56 298 GLN B O 1
ATOM 5439 N N . SER B 1 299 ? 11.086 -28.25 -19.016 1 98.56 299 SER B N 1
ATOM 5440 C CA . SER B 1 299 ? 11.227 -29.547 -19.672 1 98.56 299 SER B CA 1
ATOM 5441 C C . SER B 1 299 ? 12.219 -30.422 -18.938 1 98.56 299 SER B C 1
ATOM 5443 O O . SER B 1 299 ? 11.969 -31.625 -18.734 1 98.56 299 SER B O 1
ATOM 5445 N N . ILE B 1 300 ? 13.305 -29.859 -18.516 1 98.75 300 ILE B N 1
ATOM 5446 C CA . ILE B 1 300 ? 14.352 -30.625 -17.844 1 98.75 300 ILE B CA 1
ATOM 5447 C C . ILE B 1 300 ? 13.812 -31.172 -16.531 1 98.75 300 ILE B C 1
ATOM 5449 O O . ILE B 1 300 ? 13.977 -32.375 -16.234 1 98.75 300 ILE B O 1
ATOM 5453 N N . LEU B 1 301 ? 13.18 -30.359 -15.734 1 98.81 301 LEU B N 1
ATOM 5454 C CA . LEU B 1 301 ? 12.664 -30.797 -14.445 1 98.81 301 LEU B CA 1
ATOM 5455 C C . LEU B 1 301 ? 11.539 -31.812 -14.633 1 98.81 301 LEU B C 1
ATOM 5457 O O . LEU B 1 301 ? 11.5 -32.844 -13.945 1 98.81 301 LEU B O 1
ATOM 5461 N N . LEU B 1 302 ? 10.625 -31.5 -15.578 1 98.75 302 LEU B N 1
ATOM 5462 C CA . LEU B 1 302 ? 9.477 -32.375 -15.797 1 98.75 302 LEU B CA 1
ATOM 5463 C C . LEU B 1 302 ? 9.922 -33.75 -16.328 1 98.75 302 LEU B C 1
ATOM 5465 O O . LEU B 1 302 ? 9.344 -34.781 -15.969 1 98.75 302 LEU B O 1
ATOM 5469 N N . GLU B 1 303 ? 10.891 -33.75 -17.219 1 98.62 303 GLU B N 1
ATOM 5470 C CA . GLU B 1 303 ? 11.414 -35 -17.719 1 98.62 303 GLU B CA 1
ATOM 5471 C C . GLU B 1 303 ? 11.93 -35.875 -16.562 1 98.62 303 GLU B C 1
ATOM 5473 O O . GLU B 1 303 ? 11.633 -37.094 -16.516 1 98.62 303 GLU B O 1
ATOM 5478 N N . TYR B 1 304 ? 12.68 -35.312 -15.688 1 98.69 304 TYR B N 1
ATOM 5479 C CA . TYR B 1 304 ? 13.203 -36.062 -14.539 1 98.69 304 TYR B CA 1
ATOM 5480 C C . TYR B 1 304 ? 12.07 -36.594 -13.664 1 98.69 304 TYR B C 1
ATOM 5482 O O . TYR B 1 304 ? 12.055 -37.75 -13.312 1 98.69 304 TYR B O 1
ATOM 5490 N N . LEU B 1 305 ? 11.07 -35.719 -13.273 1 98.69 305 LEU B N 1
ATOM 5491 C CA . LEU B 1 305 ? 9.992 -36.062 -12.375 1 98.69 305 LEU B CA 1
ATOM 5492 C C . LEU B 1 305 ? 9.094 -37.125 -13.008 1 98.69 305 LEU B C 1
ATOM 5494 O O . LEU B 1 305 ? 8.672 -38.062 -12.336 1 98.69 305 LEU B O 1
ATOM 5498 N N . ASN B 1 306 ? 8.828 -36.938 -14.305 1 98.25 306 ASN B N 1
ATOM 5499 C CA . ASN B 1 306 ? 8.008 -37.906 -15.039 1 98.25 306 ASN B CA 1
ATOM 5500 C C . ASN B 1 306 ? 8.664 -39.281 -15.102 1 98.25 306 ASN B C 1
ATOM 5502 O O . ASN B 1 306 ? 7.98 -40.281 -15.234 1 98.25 306 ASN B O 1
ATOM 5506 N N . GLY B 1 307 ? 9.922 -39.281 -15.008 1 97.94 307 GLY B N 1
ATOM 5507 C CA . GLY B 1 307 ? 10.664 -40.531 -15.109 1 97.94 307 GLY B CA 1
ATOM 5508 C C . GLY B 1 307 ? 10.672 -41.344 -13.812 1 97.94 307 GLY B C 1
ATOM 5509 O O . GLY B 1 307 ? 11.125 -42.469 -13.781 1 97.94 307 GLY B O 1
ATOM 5510 N N . ARG B 1 308 ? 10.078 -40.781 -12.875 1 96.75 308 ARG B N 1
ATOM 5511 C CA . ARG B 1 308 ? 10.086 -41.438 -11.57 1 96.75 308 ARG B CA 1
ATOM 5512 C C . ARG B 1 308 ? 8.727 -42.031 -11.25 1 96.75 308 ARG B C 1
ATOM 5514 O O . ARG B 1 308 ? 7.695 -41.375 -11.414 1 96.75 308 ARG B O 1
ATOM 5521 N N . GLY B 1 309 ? 8.703 -43.25 -10.734 1 96.25 309 GLY B N 1
ATOM 5522 C CA . GLY B 1 309 ? 7.461 -43.906 -10.367 1 96.25 309 GLY B CA 1
ATOM 5523 C C . GLY B 1 309 ? 6.941 -43.5 -9.008 1 96.25 309 GLY B C 1
ATOM 5524 O O . GLY B 1 309 ? 5.781 -43.75 -8.68 1 96.25 309 GLY B O 1
ATOM 5525 N N . ASP B 1 310 ? 7.758 -42.844 -8.219 1 97.31 310 ASP B N 1
ATOM 5526 C CA . ASP B 1 310 ? 7.383 -42.5 -6.844 1 97.31 310 ASP B CA 1
ATOM 5527 C C . ASP B 1 310 ? 7 -41.031 -6.727 1 97.31 310 ASP B C 1
ATOM 5529 O O . ASP B 1 310 ? 6.902 -40.5 -5.621 1 97.31 310 ASP B O 1
ATOM 5533 N N . VAL B 1 311 ? 6.832 -40.406 -7.844 1 97.81 311 VAL B N 1
ATOM 5534 C CA . VAL B 1 311 ? 6.551 -38.969 -7.828 1 97.81 311 VAL B CA 1
ATOM 5535 C C . VAL B 1 311 ? 5.156 -38.719 -8.398 1 97.81 311 VAL B C 1
ATOM 5537 O O . VAL B 1 311 ? 4.746 -39.344 -9.367 1 97.81 311 VAL B O 1
ATOM 5540 N N . THR B 1 312 ? 4.43 -37.844 -7.742 1 98.19 312 THR B N 1
ATOM 5541 C CA . THR B 1 312 ? 3.203 -37.281 -8.297 1 98.19 312 THR B CA 1
ATOM 5542 C C . THR B 1 312 ? 3.387 -35.812 -8.633 1 98.19 312 THR B C 1
ATOM 5544 O O . THR B 1 312 ? 3.67 -35 -7.746 1 98.19 312 THR B O 1
ATOM 5547 N N . ILE B 1 313 ? 3.309 -35.469 -9.875 1 98.38 313 ILE B N 1
ATOM 5548 C CA . ILE B 1 313 ? 3.297 -34.062 -10.312 1 98.38 313 ILE B CA 1
ATOM 5549 C C . ILE B 1 313 ? 1.878 -33.531 -10.227 1 98.38 313 ILE B C 1
ATOM 5551 O O . ILE B 1 313 ? 0.923 -34.156 -10.656 1 98.38 313 ILE B O 1
ATOM 5555 N N . TYR B 1 314 ? 1.688 -32.406 -9.594 1 98.31 314 TYR B N 1
ATOM 5556 C CA . TYR B 1 314 ? 0.399 -31.734 -9.562 1 98.31 314 TYR B CA 1
ATOM 5557 C C . TYR B 1 314 ? 0.338 -30.641 -10.609 1 98.31 314 TYR B C 1
ATOM 5559 O O . TYR B 1 314 ? 1.174 -29.734 -10.617 1 98.31 314 TYR B O 1
ATOM 5567 N N . GLY B 1 315 ? -0.64 -30.594 -11.492 1 97.19 315 GLY B N 1
ATOM 5568 C CA . GLY B 1 315 ? -0.722 -29.734 -12.672 1 97.19 315 GLY B CA 1
ATOM 5569 C C . GLY B 1 315 ? -0.325 -30.453 -13.953 1 97.19 315 GLY B C 1
ATOM 5570 O O . GLY B 1 315 ? -0.301 -31.688 -14 1 97.19 315 GLY B O 1
ATOM 5571 N N . GLU B 1 316 ? -0.076 -29.688 -14.977 1 95.56 316 GLU B N 1
ATOM 5572 C CA . GLU B 1 316 ? 0.315 -30.234 -16.266 1 95.56 316 GLU B CA 1
ATOM 5573 C C . GLU B 1 316 ? 1.683 -30.906 -16.188 1 95.56 316 GLU B C 1
ATOM 5575 O O . GLU B 1 316 ? 2.637 -30.328 -15.672 1 95.56 316 GLU B O 1
ATOM 5580 N N . SER B 1 317 ? 1.758 -32.125 -16.75 1 95.81 317 SER B N 1
ATOM 5581 C CA . SER B 1 317 ? 3.027 -32.844 -16.703 1 95.81 317 SER B CA 1
ATOM 5582 C C . SER B 1 317 ? 3.789 -32.719 -18.016 1 95.81 317 SER B C 1
ATOM 5584 O O . SER B 1 317 ? 4.852 -33.312 -18.188 1 95.81 317 SER B O 1
ATOM 5586 N N . ASP B 1 318 ? 3.223 -31.953 -18.906 1 95.31 318 ASP B N 1
ATOM 5587 C CA . ASP B 1 318 ? 3.883 -31.625 -20.156 1 95.31 318 ASP B CA 1
ATOM 5588 C C . ASP B 1 318 ? 4.445 -30.203 -20.141 1 95.31 318 ASP B C 1
ATOM 5590 O O . ASP B 1 318 ? 3.906 -29.328 -19.453 1 95.31 318 ASP B O 1
ATOM 5594 N N . ALA B 1 319 ? 5.469 -30.016 -20.906 1 95 319 ALA B N 1
ATOM 5595 C CA . ALA B 1 319 ? 6.207 -28.75 -20.828 1 95 319 ALA B CA 1
ATOM 5596 C C . ALA B 1 319 ? 5.68 -27.75 -21.844 1 95 319 ALA B C 1
ATOM 5598 O O . ALA B 1 319 ? 6.332 -26.734 -22.125 1 95 319 ALA B O 1
ATOM 5599 N N . GLY B 1 320 ? 4.523 -28 -22.406 1 96.12 320 GLY B N 1
ATOM 5600 C CA . GLY B 1 320 ? 3.977 -27.047 -23.375 1 96.12 320 GLY B CA 1
ATOM 5601 C C . GLY B 1 320 ? 3.758 -25.672 -22.797 1 96.12 320 GLY B C 1
ATOM 5602 O O . GLY B 1 320 ? 3.105 -25.516 -21.766 1 96.12 320 GLY B O 1
ATOM 5603 N N . THR B 1 321 ? 4.23 -24.672 -23.5 1 96.38 321 THR B N 1
ATOM 5604 C CA . THR B 1 321 ? 4.223 -23.312 -22.969 1 96.38 321 THR B CA 1
ATOM 5605 C C . THR B 1 321 ? 2.812 -22.734 -22.984 1 96.38 321 THR B C 1
ATOM 5607 O O . THR B 1 321 ? 2.533 -21.734 -22.297 1 96.38 321 THR B O 1
ATOM 5610 N N . GLU B 1 322 ? 1.918 -23.297 -23.734 1 95.88 322 GLU B N 1
ATOM 5611 C CA . GLU B 1 322 ? 0.532 -22.844 -23.766 1 95.88 322 GLU B CA 1
ATOM 5612 C C . GLU B 1 322 ? -0.276 -23.438 -22.625 1 95.88 322 GLU B C 1
ATOM 5614 O O . GLU B 1 322 ? -1.365 -22.938 -22.297 1 95.88 322 GLU B O 1
ATOM 5619 N N . ARG B 1 323 ? 0.312 -24.406 -21.938 1 96.25 323 ARG B N 1
ATOM 5620 C CA . ARG B 1 323 ? -0.453 -25.156 -20.953 1 96.25 323 ARG B CA 1
ATOM 5621 C C . ARG B 1 323 ? -0.025 -24.781 -19.531 1 96.25 323 ARG B C 1
ATOM 5623 O O . ARG B 1 323 ? -0.82 -24.891 -18.594 1 96.25 323 ARG B O 1
ATOM 5630 N N . ARG B 1 324 ? 1.203 -24.469 -19.438 1 98 324 ARG B N 1
ATOM 5631 C CA . ARG B 1 324 ? 1.685 -24.203 -18.078 1 98 324 ARG B CA 1
ATOM 5632 C C . ARG B 1 324 ? 2.803 -23.156 -18.094 1 98 324 ARG B C 1
ATOM 5634 O O . ARG B 1 324 ? 3.463 -22.969 -19.109 1 98 324 ARG B O 1
ATOM 5641 N N . VAL B 1 325 ? 2.996 -22.453 -16.984 1 98.5 325 VAL B N 1
ATOM 5642 C CA . VAL B 1 325 ? 4.191 -21.672 -16.672 1 98.5 325 VAL B CA 1
ATOM 5643 C C . VAL B 1 325 ? 5.18 -22.547 -15.891 1 98.5 325 VAL B C 1
ATOM 5645 O O . VAL B 1 325 ? 4.848 -23.656 -15.477 1 98.5 325 VAL B O 1
ATOM 5648 N N . PRO B 1 326 ? 6.449 -22.125 -15.75 1 98.56 326 PRO B N 1
ATOM 5649 C CA . PRO B 1 326 ? 7.457 -23 -15.133 1 98.56 326 PRO B CA 1
ATOM 5650 C C . PRO B 1 326 ? 7.375 -23 -13.609 1 98.56 326 PRO B C 1
ATOM 5652 O O . PRO B 1 326 ? 8.391 -22.828 -12.938 1 98.56 326 PRO B O 1
ATOM 5655 N N . THR B 1 327 ? 6.254 -23.156 -13.055 1 98.75 327 THR B N 1
ATOM 5656 C CA . THR B 1 327 ? 5.926 -23.469 -11.664 1 98.75 327 THR B CA 1
ATOM 5657 C C . THR B 1 327 ? 5.488 -24.922 -11.523 1 98.75 327 THR B C 1
ATOM 5659 O O . THR B 1 327 ? 4.395 -25.281 -11.953 1 98.75 327 THR B O 1
ATOM 5662 N N . ILE B 1 328 ? 6.371 -25.734 -10.961 1 98.81 328 ILE B N 1
ATOM 5663 C CA . ILE B 1 328 ? 6.156 -27.172 -10.922 1 98.81 328 ILE B CA 1
ATOM 5664 C C . ILE B 1 328 ? 6.07 -27.641 -9.469 1 98.81 328 ILE B C 1
ATOM 5666 O O . ILE B 1 328 ? 6.996 -27.422 -8.68 1 98.81 328 ILE B O 1
ATOM 5670 N N . SER B 1 329 ? 4.988 -28.234 -9.141 1 98.75 329 SER B N 1
ATOM 5671 C CA . SER B 1 329 ? 4.77 -28.766 -7.793 1 98.75 329 SER B CA 1
ATOM 5672 C C . SER B 1 329 ? 4.645 -30.297 -7.812 1 98.75 329 SER B C 1
ATOM 5674 O O . SER B 1 329 ? 4.098 -30.859 -8.758 1 98.75 329 SER B O 1
ATOM 5676 N N . PHE B 1 330 ? 5.152 -30.938 -6.762 1 98.81 330 PHE B N 1
ATOM 5677 C CA . PHE B 1 330 ? 5.121 -32.406 -6.723 1 98.81 330 PHE B CA 1
ATOM 5678 C C . PHE B 1 330 ? 5.254 -32.906 -5.289 1 98.81 330 PHE B C 1
ATOM 5680 O O . PHE B 1 330 ? 5.582 -32.125 -4.383 1 98.81 330 PHE B O 1
ATOM 5687 N N . ARG B 1 331 ? 4.898 -34.094 -5.105 1 98.38 331 ARG B N 1
ATOM 5688 C CA . ARG B 1 331 ? 5.16 -34.875 -3.902 1 98.38 331 ARG B CA 1
ATOM 5689 C C . ARG B 1 331 ? 5.918 -36.156 -4.238 1 98.38 331 ARG B C 1
ATOM 5691 O O . ARG B 1 331 ? 5.809 -36.688 -5.352 1 98.38 331 ARG B O 1
ATOM 5698 N N . VAL B 1 332 ? 6.68 -36.625 -3.33 1 98.25 332 VAL B N 1
ATOM 5699 C CA . VAL B 1 332 ? 7.43 -37.875 -3.467 1 98.25 332 VAL B CA 1
ATOM 5700 C C . VAL B 1 332 ? 6.977 -38.875 -2.402 1 98.25 332 VAL B C 1
ATOM 5702 O O . VAL B 1 332 ? 6.875 -38.531 -1.224 1 98.25 332 VAL B O 1
ATOM 5705 N N . LYS B 1 333 ? 6.734 -40.062 -2.861 1 96.88 333 LYS B N 1
ATOM 5706 C CA . LYS B 1 333 ? 6.305 -41.094 -1.934 1 96.88 333 LYS B CA 1
ATOM 5707 C C . LYS B 1 333 ? 7.281 -41.25 -0.768 1 96.88 333 LYS B C 1
ATOM 5709 O O . LYS B 1 333 ? 8.5 -41.188 -0.961 1 96.88 333 LYS B O 1
ATOM 5714 N N . ASN B 1 334 ? 6.727 -41.312 0.47 1 95.44 334 ASN B N 1
ATOM 5715 C CA . ASN B 1 334 ? 7.461 -41.562 1.71 1 95.44 334 ASN B CA 1
ATOM 5716 C C . ASN B 1 334 ? 8.266 -40.312 2.121 1 95.44 334 ASN B C 1
ATOM 5718 O O . ASN B 1 334 ? 9.148 -40.406 2.977 1 95.44 334 ASN B O 1
ATOM 5722 N N . TRP B 1 335 ? 8.078 -39.188 1.505 1 97.25 335 TRP B N 1
ATOM 5723 C CA . TRP B 1 335 ? 8.711 -37.938 1.89 1 97.25 335 TRP B CA 1
ATOM 5724 C C . TRP B 1 335 ? 7.664 -36.906 2.293 1 97.25 335 TRP B C 1
ATOM 5726 O O . TRP B 1 335 ? 6.617 -36.781 1.653 1 97.25 335 TRP B O 1
ATOM 5736 N N . GLY B 1 336 ? 7.891 -36.281 3.402 1 97.69 336 GLY B N 1
ATOM 5737 C CA . GLY B 1 336 ? 7.211 -35 3.59 1 97.69 336 GLY B CA 1
ATOM 5738 C C . GLY B 1 336 ? 7.746 -33.906 2.689 1 97.69 336 GLY B C 1
ATOM 5739 O O . GLY B 1 336 ? 8.938 -33.875 2.367 1 97.69 336 GLY B O 1
ATOM 5740 N N . ALA B 1 337 ? 6.887 -33 2.281 1 98.5 337 ALA B N 1
ATOM 5741 C CA . ALA B 1 337 ? 7.336 -31.891 1.44 1 98.5 337 ALA B CA 1
ATOM 5742 C C . ALA B 1 337 ? 8.414 -31.062 2.145 1 98.5 337 ALA B C 1
ATOM 5744 O O . ALA B 1 337 ? 9.438 -30.734 1.544 1 98.5 337 ALA B O 1
ATOM 5745 N N . ARG B 1 338 ? 8.18 -30.672 3.412 1 97.69 338 ARG B N 1
ATOM 5746 C CA . ARG B 1 338 ? 9.141 -29.922 4.211 1 97.69 338 ARG B CA 1
ATOM 5747 C C . ARG B 1 338 ? 10.461 -30.688 4.324 1 97.69 338 ARG B C 1
ATOM 5749 O O . ARG B 1 338 ? 11.531 -30.109 4.133 1 97.69 338 ARG B O 1
ATOM 5756 N N . GLU B 1 339 ? 10.344 -31.922 4.684 1 98 339 GLU B N 1
ATOM 5757 C CA . GLU B 1 339 ? 11.523 -32.781 4.871 1 98 339 GLU B CA 1
ATOM 5758 C C . GLU B 1 339 ? 12.398 -32.781 3.623 1 98 339 GLU B C 1
ATOM 5760 O O . GLU B 1 339 ? 13.617 -32.656 3.715 1 98 339 GLU B O 1
ATOM 5765 N N . LEU B 1 340 ? 11.797 -32.969 2.48 1 98.25 340 LEU B N 1
ATOM 5766 C CA . LEU B 1 340 ? 12.547 -33.031 1.229 1 98.25 340 LEU B CA 1
ATOM 5767 C C . LEU B 1 340 ? 13.25 -31.719 0.944 1 98.25 340 LEU B C 1
ATOM 5769 O O . LEU B 1 340 ? 14.438 -31.703 0.619 1 98.25 340 LEU B O 1
ATOM 5773 N N . VAL B 1 341 ? 12.531 -30.609 1.064 1 98.44 341 VAL B N 1
ATOM 5774 C CA . VAL B 1 341 ? 13.086 -29.281 0.782 1 98.44 341 VAL B CA 1
ATOM 5775 C C . VAL B 1 341 ? 14.273 -29.016 1.704 1 98.44 341 VAL B C 1
ATOM 5777 O O . VAL B 1 341 ? 15.344 -28.609 1.245 1 98.44 341 VAL B O 1
ATOM 5780 N N . GLU B 1 342 ? 14.125 -29.297 2.982 1 97.25 342 GLU B N 1
ATOM 5781 C CA . GLU B 1 342 ? 15.18 -29.016 3.953 1 97.25 342 GLU B CA 1
ATOM 5782 C C . GLU B 1 342 ? 16.391 -29.922 3.738 1 97.25 342 GLU B C 1
ATOM 5784 O O . GLU B 1 342 ? 17.531 -29.516 3.961 1 97.25 342 GLU B O 1
ATOM 5789 N N . THR B 1 343 ? 16.109 -31.156 3.35 1 97.75 343 THR B N 1
ATOM 5790 C CA . THR B 1 343 ? 17.203 -32.094 3.076 1 97.75 343 THR B CA 1
ATOM 5791 C C . THR B 1 343 ? 18.062 -31.578 1.923 1 97.75 343 THR B C 1
ATOM 5793 O O . THR B 1 343 ? 19.297 -31.578 2.018 1 97.75 343 THR B O 1
ATOM 5796 N N . VAL B 1 344 ? 17.469 -31.109 0.86 1 98.12 344 VAL B N 1
ATOM 5797 C CA . VAL B 1 344 ? 18.203 -30.609 -0.289 1 98.12 344 VAL B CA 1
ATOM 5798 C C . VAL B 1 344 ? 18.922 -29.312 0.089 1 98.12 344 VAL B C 1
ATOM 5800 O O . VAL B 1 344 ? 20.078 -29.109 -0.27 1 98.12 344 VAL B O 1
ATOM 5803 N N . GLU B 1 345 ? 18.219 -28.469 0.774 1 97 345 GLU B N 1
ATOM 5804 C CA . GLU B 1 345 ? 18.734 -27.156 1.165 1 97 345 GLU B CA 1
ATOM 5805 C C . GLU B 1 345 ? 19.984 -27.297 2.021 1 97 345 GLU B C 1
ATOM 5807 O O . GLU B 1 345 ? 20.906 -26.469 1.92 1 97 345 GLU B O 1
ATOM 5812 N N . LYS B 1 346 ? 20.016 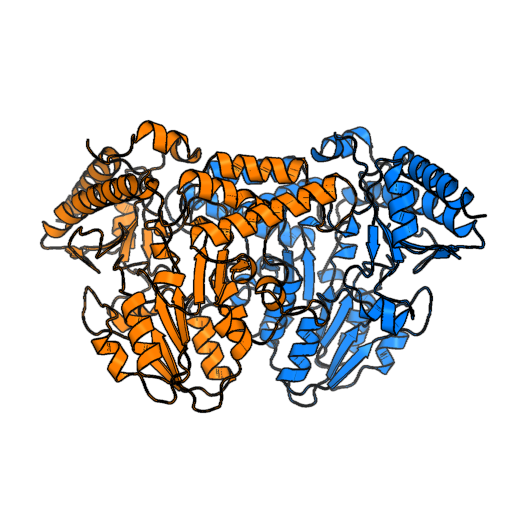-28.234 2.891 1 95.75 346 LYS B N 1
ATOM 5813 C CA . LYS B 1 346 ? 21.141 -28.438 3.816 1 95.75 346 LYS B CA 1
ATOM 5814 C C . LYS B 1 346 ? 22.453 -28.578 3.068 1 95.75 346 LYS B C 1
ATOM 5816 O O . LYS B 1 346 ? 23.5 -28.172 3.572 1 95.75 346 LYS B O 1
ATOM 5821 N N . GLU B 1 347 ? 22.375 -29.062 1.853 1 94.56 347 GLU B N 1
ATOM 5822 C CA . GLU B 1 347 ? 23.609 -29.406 1.162 1 94.56 347 GLU B CA 1
ATOM 5823 C C . GLU B 1 347 ? 23.812 -28.547 -0.086 1 94.56 347 GLU B C 1
ATOM 5825 O O . GLU B 1 347 ? 24.688 -28.828 -0.908 1 94.56 347 GLU B O 1
ATOM 5830 N N . THR B 1 348 ? 22.984 -27.609 -0.24 1 97.81 348 THR B N 1
ATOM 5831 C CA . THR B 1 348 ? 23.031 -26.875 -1.494 1 97.81 348 THR B CA 1
ATOM 5832 C C . THR B 1 348 ? 22.656 -25.406 -1.271 1 97.81 348 THR B C 1
ATOM 5834 O O . THR B 1 348 ? 22.328 -25.016 -0.15 1 97.81 348 THR B O 1
ATOM 5837 N N . VAL B 1 349 ? 22.688 -24.594 -2.365 1 97.62 349 VAL B N 1
ATOM 5838 C CA . VAL B 1 349 ? 22.344 -23.188 -2.293 1 97.62 349 VAL B CA 1
ATOM 5839 C C . VAL B 1 349 ? 21.016 -22.938 -2.996 1 97.62 349 VAL B C 1
ATOM 5841 O O . VAL B 1 349 ? 20.656 -21.797 -3.295 1 97.62 349 VAL B O 1
ATOM 5844 N N . PHE B 1 350 ? 20.281 -24.047 -3.359 1 98.56 350 PHE B N 1
ATOM 5845 C CA . PHE B 1 350 ? 19.016 -23.906 -4.066 1 98.56 350 PHE B CA 1
ATOM 5846 C C . PHE B 1 350 ? 17.922 -23.422 -3.123 1 98.56 350 PHE B C 1
ATOM 5848 O O . PHE B 1 350 ? 17.719 -24 -2.053 1 98.56 350 PHE B O 1
ATOM 5855 N N . GLY B 1 351 ? 17.297 -22.281 -3.48 1 98.19 351 GLY B N 1
ATOM 5856 C CA . GLY B 1 351 ? 16.141 -21.797 -2.744 1 98.19 351 GLY B CA 1
ATOM 5857 C C . GLY B 1 351 ? 14.82 -22.141 -3.404 1 98.19 351 GLY B C 1
ATOM 5858 O O . GLY B 1 351 ? 14.43 -21.531 -4.398 1 98.19 351 GLY B O 1
ATOM 5859 N N . PHE B 1 352 ? 14.164 -23.141 -2.969 1 98.31 352 PHE B N 1
ATOM 5860 C CA . PHE B 1 352 ? 12.797 -23.531 -3.305 1 98.31 352 PHE B CA 1
ATOM 5861 C C . PHE B 1 352 ? 11.984 -23.797 -2.043 1 98.31 352 PHE B C 1
ATOM 5863 O O . PHE B 1 352 ? 12.492 -23.641 -0.928 1 98.31 352 PHE B O 1
ATOM 5870 N N . ARG B 1 353 ? 10.672 -24.125 -2.289 1 97.75 353 ARG B N 1
ATOM 5871 C CA . ARG B 1 353 ? 9.852 -24.031 -1.084 1 97.75 353 ARG B CA 1
ATOM 5872 C C . ARG B 1 353 ? 8.805 -25.141 -1.054 1 97.75 353 ARG B C 1
ATOM 5874 O O . ARG B 1 353 ? 8.648 -25.891 -2.023 1 97.75 353 ARG B O 1
ATOM 5881 N N . TRP B 1 354 ? 8.203 -25.297 0.154 1 98.25 354 TRP B N 1
ATOM 5882 C CA . TRP B 1 354 ? 7.102 -26.219 0.421 1 98.25 354 TRP B CA 1
ATOM 5883 C C . TRP B 1 354 ? 5.945 -25.5 1.111 1 98.25 354 TRP B C 1
ATOM 5885 O O . TRP B 1 354 ? 6.133 -24.422 1.683 1 98.25 354 TRP B O 1
ATOM 5895 N N . GLY B 1 355 ? 4.777 -25.984 1.043 1 97.69 355 GLY B N 1
ATOM 5896 C CA . GLY B 1 355 ? 3.643 -25.453 1.785 1 97.69 355 GLY B CA 1
ATOM 5897 C C . GLY B 1 355 ? 2.383 -25.344 0.947 1 97.69 355 GLY B C 1
ATOM 5898 O O . GLY B 1 355 ? 2.246 -26.031 -0.072 1 97.69 355 GLY B O 1
ATOM 5899 N N . HIS B 1 356 ? 1.431 -24.625 1.448 1 97.69 356 HIS B N 1
ATOM 5900 C CA . HIS B 1 356 ? 0.179 -24.469 0.718 1 97.69 356 HIS B CA 1
ATOM 5901 C C . HIS B 1 356 ? 0.197 -23.203 -0.133 1 97.69 356 HIS B C 1
ATOM 5903 O O . HIS B 1 356 ? -0.709 -22.984 -0.938 1 97.69 356 HIS B O 1
ATOM 5909 N N . PHE B 1 357 ? 1.21 -22.312 0.071 1 97.5 357 PHE B N 1
ATOM 5910 C CA . PHE B 1 357 ? 1.415 -21.125 -0.734 1 97.5 357 PHE B CA 1
ATOM 5911 C C . PHE B 1 357 ? 0.13 -20.312 -0.831 1 97.5 357 PHE B C 1
ATOM 5913 O O . PHE B 1 357 ? -0.198 -19.781 -1.896 1 97.5 357 PHE B O 1
ATOM 5920 N N . TYR B 1 358 ? -0.679 -20.297 0.254 1 96.69 358 TYR B N 1
ATOM 5921 C CA . TYR B 1 358 ? -1.91 -19.531 0.425 1 96.69 358 TYR B CA 1
ATOM 5922 C C . TYR B 1 358 ? -3.008 -20.047 -0.495 1 96.69 358 TYR B C 1
ATOM 5924 O O . TYR B 1 358 ? -4.027 -19.391 -0.692 1 96.69 358 TYR B O 1
ATOM 5932 N N . SER B 1 359 ? -2.762 -21.125 -1.161 1 97.81 359 SER B N 1
ATOM 5933 C CA . SER B 1 359 ? -3.814 -21.875 -1.839 1 97.81 359 SER B CA 1
ATOM 5934 C C . SER B 1 359 ? -4.281 -23.062 -0.995 1 97.81 359 SER B C 1
ATOM 5936 O O . SER B 1 359 ? -4.211 -24.203 -1.432 1 97.81 359 SER B O 1
ATOM 5938 N N . TYR B 1 360 ? -4.805 -22.688 0.116 1 96.81 360 TYR B N 1
ATOM 5939 C CA . TYR B 1 360 ? -5.195 -23.641 1.151 1 96.81 360 TYR B CA 1
ATOM 5940 C C . TYR B 1 360 ? -6.34 -24.516 0.675 1 96.81 360 TYR B C 1
ATOM 5942 O O . TYR B 1 360 ? -6.281 -25.75 0.813 1 96.81 360 TYR B O 1
ATOM 5950 N N . ARG B 1 361 ? -7.367 -23.984 0.112 1 96.62 361 ARG B N 1
ATOM 5951 C CA . ARG B 1 361 ? -8.555 -24.703 -0.345 1 96.62 361 ARG B CA 1
ATOM 5952 C C . ARG B 1 361 ? -8.203 -25.672 -1.468 1 96.62 361 ARG B C 1
ATOM 5954 O O . ARG B 1 361 ? -8.727 -26.797 -1.511 1 96.62 361 ARG B O 1
ATOM 5961 N N . LEU B 1 362 ? -7.32 -25.219 -2.363 1 97.56 362 LEU B N 1
ATOM 5962 C CA . LEU B 1 362 ? -6.879 -26.109 -3.422 1 97.56 362 LEU B CA 1
ATOM 5963 C C . LEU B 1 362 ? -6.254 -27.375 -2.838 1 97.56 362 LEU B C 1
ATOM 5965 O O . LEU B 1 362 ? -6.625 -28.5 -3.219 1 97.56 362 LEU B O 1
ATOM 5969 N N . LEU B 1 363 ? -5.336 -27.234 -1.906 1 97.19 363 LEU B N 1
ATOM 5970 C CA . LEU B 1 363 ? -4.629 -28.375 -1.336 1 97.19 363 LEU B CA 1
ATOM 5971 C C . LEU B 1 363 ? -5.586 -29.266 -0.565 1 97.19 363 LEU B C 1
ATOM 5973 O O . LEU B 1 363 ? -5.641 -30.484 -0.809 1 97.19 363 LEU B O 1
ATOM 5977 N N . LYS B 1 364 ? -6.371 -28.641 0.276 1 96.31 364 LYS B N 1
ATOM 5978 C CA . LYS B 1 364 ? -7.203 -29.406 1.201 1 96.31 364 LYS B CA 1
ATOM 5979 C C . LYS B 1 364 ? -8.461 -29.938 0.509 1 96.31 364 LYS B C 1
ATOM 5981 O O . LYS B 1 364 ? -8.719 -31.141 0.512 1 96.31 364 LYS B O 1
ATOM 5986 N N . ASP B 1 365 ? -9.156 -29.047 -0.143 1 95.75 365 ASP B N 1
ATOM 5987 C CA . ASP B 1 365 ? -10.523 -29.359 -0.569 1 95.75 365 ASP B CA 1
ATOM 5988 C C . ASP B 1 365 ? -10.539 -29.953 -1.975 1 95.75 365 ASP B C 1
ATOM 5990 O O . ASP B 1 365 ? -11.484 -30.641 -2.35 1 95.75 365 ASP B O 1
ATOM 5994 N N . VAL B 1 366 ? -9.492 -29.656 -2.773 1 96.62 366 VAL B N 1
ATOM 5995 C CA . VAL B 1 366 ? -9.508 -30.109 -4.164 1 96.62 366 VAL B CA 1
ATOM 5996 C C . VAL B 1 366 ? -8.547 -31.266 -4.348 1 96.62 366 VAL B C 1
ATOM 5998 O O . VAL B 1 366 ? -8.906 -32.312 -4.926 1 96.62 366 VAL B O 1
ATOM 6001 N N . LEU B 1 367 ? -7.367 -31.188 -3.75 1 96.94 367 LEU B N 1
ATOM 6002 C CA . LEU B 1 367 ? -6.336 -32.188 -3.973 1 96.94 367 LEU B CA 1
ATOM 6003 C C . LEU B 1 367 ? -6.32 -33.219 -2.846 1 96.94 367 LEU B C 1
ATOM 6005 O O . LEU B 1 367 ? -5.68 -34.25 -2.961 1 96.94 367 LEU B O 1
ATOM 6009 N N . GLY B 1 368 ? -6.992 -32.938 -1.718 1 95.94 368 GLY B N 1
ATOM 6010 C CA . GLY B 1 368 ? -7.043 -33.844 -0.593 1 95.94 368 GLY B CA 1
ATOM 6011 C C . GLY B 1 368 ? -5.715 -34 0.128 1 95.94 368 GLY B C 1
ATOM 6012 O O . GLY B 1 368 ? -5.41 -35.062 0.687 1 95.94 368 GLY B O 1
ATOM 6013 N N . LEU B 1 369 ? -4.93 -32.969 0.03 1 96.75 369 LEU B N 1
ATOM 6014 C CA . LEU B 1 369 ? -3.629 -32.969 0.687 1 96.75 369 LEU B CA 1
ATOM 6015 C C . LEU B 1 369 ? -3.691 -32.219 2.023 1 96.75 369 LEU B C 1
ATOM 6017 O O . LEU B 1 369 ? -4.559 -31.375 2.229 1 96.75 369 LEU B O 1
ATOM 6021 N N . ASP B 1 370 ? -2.844 -32.562 2.934 1 96.69 370 ASP B N 1
ATOM 6022 C CA . ASP B 1 370 ? -2.717 -31.859 4.207 1 96.69 370 ASP B CA 1
ATOM 6023 C C . ASP B 1 370 ? -1.983 -30.531 4.035 1 96.69 370 ASP B C 1
ATOM 6025 O O . ASP B 1 370 ? -0.78 -30.516 3.77 1 96.69 370 ASP B O 1
ATOM 6029 N N . PRO B 1 371 ? -2.68 -29.438 4.285 1 95.06 371 PRO B N 1
ATOM 6030 C CA . PRO B 1 371 ? -2.051 -28.125 4.059 1 95.06 371 PRO B CA 1
ATOM 6031 C C . PRO B 1 371 ? -0.905 -27.844 5.027 1 95.06 371 PRO B C 1
ATOM 6033 O O . PRO B 1 371 ? -0.089 -26.953 4.785 1 95.06 371 PRO B O 1
ATOM 6036 N N . SER B 1 372 ? -0.82 -28.516 6.129 1 94.81 372 SER B N 1
ATOM 6037 C CA . SER B 1 372 ? 0.242 -28.281 7.098 1 94.81 372 SER B CA 1
ATOM 6038 C C . SER B 1 372 ? 1.604 -28.672 6.535 1 94.81 372 SER B C 1
ATOM 6040 O O . SER B 1 372 ? 2.625 -28.078 6.906 1 94.81 372 SER B O 1
ATOM 6042 N N . ASP B 1 373 ? 1.666 -29.656 5.68 1 96.94 373 ASP B N 1
ATOM 6043 C CA . ASP B 1 373 ? 2.902 -30.031 5 1 96.94 373 ASP B CA 1
ATOM 6044 C C . ASP B 1 373 ? 2.93 -29.5 3.572 1 96.94 373 ASP B C 1
ATOM 6046 O O . ASP B 1 373 ? 3.973 -29.031 3.096 1 96.94 373 ASP B O 1
ATOM 6050 N N . GLY B 1 374 ? 1.694 -29.609 2.947 1 97.62 374 GLY B N 1
ATOM 6051 C CA . GLY B 1 374 ? 1.529 -29.047 1.615 1 97.62 374 GLY B CA 1
ATOM 6052 C C . GLY B 1 374 ? 2.283 -29.812 0.547 1 97.62 374 GLY B C 1
ATOM 6053 O O . GLY B 1 374 ? 2.211 -31.047 0.491 1 97.62 374 GLY B O 1
ATOM 6054 N N . ILE B 1 375 ? 2.939 -29.094 -0.393 1 98.38 375 ILE B N 1
ATOM 6055 C CA . ILE B 1 375 ? 3.611 -29.672 -1.555 1 98.38 375 ILE B CA 1
ATOM 6056 C C . ILE B 1 375 ? 4.969 -29 -1.749 1 98.38 375 ILE B C 1
ATOM 6058 O O . ILE B 1 375 ? 5.23 -27.938 -1.175 1 98.38 375 ILE B O 1
ATOM 6062 N N . VAL B 1 376 ? 5.867 -29.688 -2.471 1 98.75 376 VAL B N 1
ATOM 6063 C CA . VAL B 1 376 ? 7.105 -29.062 -2.928 1 98.75 376 VAL B CA 1
ATOM 6064 C C . VAL B 1 376 ? 6.832 -28.219 -4.176 1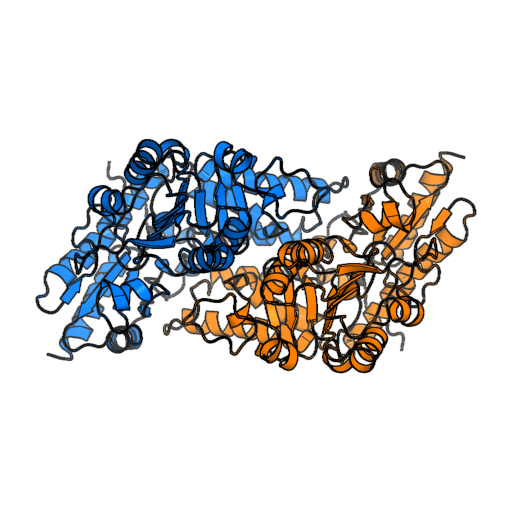 98.75 376 VAL B C 1
ATOM 6066 O O . VAL B 1 376 ? 6.098 -28.641 -5.07 1 98.75 376 VAL B O 1
ATOM 6069 N N . ARG B 1 377 ? 7.34 -27.031 -4.258 1 98.81 377 ARG B N 1
ATOM 6070 C CA . ARG B 1 377 ? 7.184 -26.188 -5.438 1 98.81 377 ARG B CA 1
ATOM 6071 C C . ARG B 1 377 ? 8.523 -25.625 -5.898 1 98.81 377 ARG B C 1
ATOM 6073 O O . ARG B 1 377 ? 9.266 -25.031 -5.105 1 98.81 377 ARG B O 1
ATOM 6080 N N . VAL B 1 378 ? 8.828 -25.875 -7.121 1 98.88 378 VAL B N 1
ATOM 6081 C CA . VAL B 1 378 ? 9.969 -25.297 -7.816 1 98.88 378 VAL B CA 1
ATOM 6082 C C . VAL B 1 378 ? 9.477 -24.328 -8.891 1 98.88 378 VAL B C 1
ATOM 6084 O O . VAL B 1 378 ? 8.758 -24.719 -9.812 1 98.88 378 VAL B O 1
ATOM 6087 N N . SER B 1 379 ? 9.812 -23.094 -8.742 1 98.88 379 SER B N 1
ATOM 6088 C CA . SER B 1 379 ? 9.359 -22.078 -9.688 1 98.88 379 SER B CA 1
ATOM 6089 C C . SER B 1 379 ? 10.531 -21.344 -10.328 1 98.88 379 SER B C 1
ATOM 6091 O O . SER B 1 379 ? 11.344 -20.719 -9.625 1 98.88 379 SER B O 1
ATOM 6093 N N . MET B 1 380 ? 10.609 -21.391 -11.625 1 98.81 380 MET B N 1
ATOM 6094 C CA . MET B 1 380 ? 11.703 -20.812 -12.398 1 98.81 380 MET B CA 1
ATOM 6095 C C . MET B 1 380 ? 11.211 -19.656 -13.258 1 98.81 380 MET B C 1
ATOM 6097 O O . MET B 1 380 ? 10 -19.469 -13.422 1 98.81 380 MET B O 1
ATOM 6101 N N . VAL B 1 381 ? 12.094 -18.828 -13.648 1 98.62 381 VAL B N 1
ATOM 6102 C CA . VAL B 1 381 ? 11.844 -17.766 -14.617 1 98.62 381 VAL B CA 1
ATOM 6103 C C . VAL B 1 381 ? 12.984 -17.703 -15.625 1 98.62 381 VAL B C 1
ATOM 6105 O O . VAL B 1 381 ? 13.914 -18.516 -15.57 1 98.62 381 VAL B O 1
ATOM 6108 N N . HIS B 1 382 ? 12.906 -16.766 -16.5 1 98.44 382 HIS B N 1
ATOM 6109 C CA . HIS B 1 382 ? 13.797 -16.734 -17.656 1 98.44 382 HIS B CA 1
ATOM 6110 C C . HIS B 1 382 ? 15.242 -16.484 -17.234 1 98.44 382 HIS B C 1
ATOM 6112 O O . HIS B 1 382 ? 16.172 -16.797 -17.969 1 98.44 382 HIS B O 1
ATOM 6118 N N . TYR B 1 383 ? 15.469 -15.891 -16.047 1 98.62 383 TYR B N 1
ATOM 6119 C CA . TYR B 1 383 ? 16.859 -15.578 -15.703 1 98.62 383 TYR B CA 1
ATOM 6120 C C . TYR B 1 383 ? 17.531 -16.781 -15.039 1 98.62 383 TYR B C 1
ATOM 6122 O O . TYR B 1 383 ? 18.719 -16.719 -14.719 1 98.62 383 TYR B O 1
ATOM 6130 N N . ASN B 1 384 ? 16.844 -17.875 -14.766 1 98.62 384 ASN B N 1
ATOM 6131 C CA . ASN B 1 384 ? 17.5 -19.109 -14.352 1 98.62 384 ASN B CA 1
ATOM 6132 C C . ASN B 1 384 ? 18.219 -19.781 -15.516 1 98.62 384 ASN B C 1
ATOM 6134 O O . ASN B 1 384 ? 17.734 -19.734 -16.656 1 98.62 384 ASN B O 1
ATOM 6138 N N . SER B 1 385 ? 19.297 -20.469 -15.266 1 98 385 SER B N 1
ATOM 6139 C CA . SER B 1 385 ? 20.078 -21.094 -16.328 1 98 385 SER B CA 1
ATOM 6140 C C . SER B 1 385 ? 19.781 -22.578 -16.438 1 98 385 SER B C 1
ATOM 6142 O O . SER B 1 385 ? 19.297 -23.188 -15.477 1 98 385 SER B O 1
ATOM 6144 N N . LEU B 1 386 ? 20.109 -23.141 -17.594 1 98.06 386 LEU B N 1
ATOM 6145 C CA . LEU B 1 386 ? 19.969 -24.578 -17.781 1 98.06 386 LEU B CA 1
ATOM 6146 C C . LEU B 1 386 ? 20.938 -25.344 -16.891 1 98.06 386 LEU B C 1
ATOM 6148 O O . LEU B 1 386 ? 20.609 -26.438 -16.406 1 98.06 386 LEU B O 1
ATOM 6152 N N . GLU B 1 387 ? 22.094 -24.734 -16.625 1 98 387 GLU B N 1
ATOM 6153 C CA . GLU B 1 387 ? 23.062 -25.344 -15.703 1 98 387 GLU B CA 1
ATOM 6154 C C . GLU B 1 387 ? 22.5 -25.422 -14.289 1 98 387 GLU B C 1
ATOM 6156 O O . GLU B 1 387 ? 22.656 -26.438 -13.609 1 98 387 GLU B O 1
ATOM 6161 N N . GLU B 1 388 ? 21.812 -24.375 -13.867 1 98.44 388 GLU B N 1
ATOM 6162 C CA . GLU B 1 388 ? 21.203 -24.344 -12.539 1 98.44 388 GLU B CA 1
ATOM 6163 C C . GLU B 1 388 ? 20.172 -25.453 -12.383 1 98.44 388 GLU B C 1
ATOM 6165 O O . GLU B 1 388 ? 20.188 -26.188 -11.383 1 98.44 388 GLU B O 1
ATOM 6170 N N . ILE B 1 389 ? 19.297 -25.594 -13.352 1 98.75 389 ILE B N 1
ATOM 6171 C CA . ILE B 1 389 ? 18.219 -26.562 -13.203 1 98.75 389 ILE B CA 1
ATOM 6172 C C . ILE B 1 389 ? 18.781 -27.984 -13.289 1 98.75 389 ILE B C 1
ATOM 6174 O O . ILE B 1 389 ? 18.297 -28.891 -12.609 1 98.75 389 ILE B O 1
ATOM 6178 N N . LYS B 1 390 ? 19.781 -28.266 -14.125 1 98.75 390 LYS B N 1
ATOM 6179 C CA . LYS B 1 390 ? 20.422 -29.562 -14.18 1 98.75 390 LYS B CA 1
ATOM 6180 C C . LYS B 1 390 ? 21.078 -29.922 -12.852 1 98.75 390 LYS B C 1
ATOM 6182 O O . LYS B 1 390 ? 20.969 -31.047 -12.375 1 98.75 390 LYS B O 1
ATOM 6187 N N . SER B 1 391 ? 21.781 -28.922 -12.297 1 98.62 391 SER B N 1
ATOM 6188 C CA . SER B 1 391 ? 22.406 -29.125 -10.992 1 98.62 391 SER B CA 1
ATOM 6189 C C . SER B 1 391 ? 21.359 -29.391 -9.914 1 98.62 391 SER B C 1
ATOM 6191 O O . SER B 1 391 ? 21.594 -30.172 -8.992 1 98.62 391 SER B O 1
ATOM 6193 N N . PHE B 1 392 ? 20.328 -28.734 -10.008 1 98.75 392 PHE B N 1
ATOM 6194 C CA . PHE B 1 392 ? 19.219 -28.922 -9.07 1 98.75 392 PHE B CA 1
ATOM 6195 C C . PHE B 1 392 ? 18.688 -30.344 -9.164 1 98.75 392 PHE B C 1
ATOM 6197 O O . PHE B 1 392 ? 18.453 -31 -8.148 1 98.75 392 PHE B O 1
ATOM 6204 N N . VAL B 1 393 ? 18.391 -30.812 -10.367 1 98.75 393 VAL B N 1
ATOM 6205 C CA . VAL B 1 393 ? 17.906 -32.156 -10.602 1 98.75 393 VAL B CA 1
ATOM 6206 C C . VAL B 1 393 ? 18.875 -33.188 -10 1 98.75 393 VAL B C 1
ATOM 6208 O O . VAL B 1 393 ? 18.453 -34.156 -9.359 1 98.75 393 VAL B O 1
ATOM 6211 N N . ALA B 1 394 ? 20.125 -32.969 -10.18 1 98.5 394 ALA B N 1
ATOM 6212 C CA . ALA B 1 394 ? 21.141 -33.844 -9.609 1 98.5 394 ALA B CA 1
ATOM 6213 C C . ALA B 1 394 ? 21.062 -33.844 -8.086 1 98.5 394 ALA B C 1
ATOM 6215 O O . ALA B 1 394 ? 21.203 -34.906 -7.461 1 98.5 394 ALA B O 1
ATOM 6216 N N . ALA B 1 395 ? 20.922 -32.688 -7.512 1 98.25 395 ALA B N 1
ATOM 6217 C CA . ALA B 1 395 ? 20.812 -32.562 -6.059 1 98.25 395 ALA B CA 1
ATOM 6218 C C . ALA B 1 395 ? 19.562 -33.281 -5.547 1 98.25 395 ALA B C 1
ATOM 6220 O O . ALA B 1 395 ? 19.609 -33.938 -4.508 1 98.25 395 ALA B O 1
ATOM 6221 N N . LEU B 1 396 ? 18.469 -33.125 -6.234 1 98.12 396 LEU B N 1
ATOM 6222 C CA . LEU B 1 396 ? 17.234 -33.812 -5.875 1 98.12 396 LEU B CA 1
ATOM 6223 C C . LEU B 1 396 ? 17.391 -35.312 -5.953 1 98.12 396 LEU B C 1
ATOM 6225 O O . LEU B 1 396 ? 16.953 -36.031 -5.055 1 98.12 396 LEU B O 1
ATOM 6229 N N . ASP B 1 397 ? 17.984 -35.75 -7.016 1 97.81 397 ASP B N 1
ATOM 6230 C CA . ASP B 1 397 ? 18.219 -37.156 -7.207 1 97.81 397 ASP B CA 1
ATOM 6231 C C . ASP B 1 397 ? 19.062 -37.75 -6.074 1 97.81 397 ASP B C 1
ATOM 6233 O O . ASP B 1 397 ? 18.781 -38.844 -5.57 1 97.81 397 ASP B O 1
ATOM 6237 N N . LYS B 1 398 ? 20.062 -37.031 -5.719 1 97.19 398 LYS B N 1
ATOM 6238 C CA . LYS B 1 398 ? 20.938 -37.438 -4.617 1 97.19 398 LYS B CA 1
ATOM 6239 C C . LYS B 1 398 ? 20.141 -37.531 -3.311 1 97.19 398 LYS B C 1
ATOM 6241 O O . LYS B 1 398 ? 20.297 -38.5 -2.553 1 97.19 398 LYS B O 1
ATOM 6246 N N . ALA B 1 399 ? 19.359 -36.562 -3.023 1 96.75 399 ALA B N 1
ATOM 6247 C CA . ALA B 1 399 ? 18.562 -36.562 -1.805 1 96.75 399 ALA B CA 1
ATOM 6248 C C . ALA B 1 399 ? 17.594 -37.75 -1.782 1 96.75 399 ALA B C 1
ATOM 6250 O O . ALA B 1 399 ? 17.422 -38.406 -0.751 1 96.75 399 ALA B O 1
ATOM 6251 N N . LEU B 1 400 ? 16.938 -38.031 -2.881 1 96.5 400 LEU B N 1
ATOM 6252 C CA . LEU B 1 400 ? 15.906 -39.062 -2.963 1 96.5 400 LEU B CA 1
ATOM 6253 C C . LEU B 1 400 ? 16.516 -40.469 -2.887 1 96.5 400 LEU B C 1
ATOM 6255 O O . LEU B 1 400 ? 15.82 -41.438 -2.592 1 96.5 400 LEU B O 1
ATOM 6259 N N . ALA B 1 401 ? 17.75 -40.562 -3.133 1 93.31 401 ALA B N 1
ATOM 6260 C CA . ALA B 1 401 ? 18.453 -41.844 -3.043 1 93.31 401 ALA B CA 1
ATOM 6261 C C . ALA B 1 401 ? 18.719 -42.219 -1.59 1 93.31 401 ALA B C 1
ATOM 6263 O O . ALA B 1 401 ? 19.016 -43.375 -1.289 1 93.31 401 ALA B O 1
ATOM 6264 N N . GLN B 1 402 ? 18.641 -41.281 -0.731 1 86.12 402 GLN B N 1
ATOM 6265 C CA . GLN B 1 402 ? 18.922 -41.5 0.679 1 86.12 402 GLN B CA 1
ATOM 6266 C C . GLN B 1 402 ? 17.828 -42.344 1.331 1 86.12 402 GLN B C 1
ATOM 6268 O O . GLN B 1 402 ? 18.062 -43 2.342 1 86.12 402 GLN B O 1
ATOM 6273 N N . LYS B 1 403 ? 16.594 -42.125 1.085 1 77.88 403 LYS B N 1
ATOM 6274 C CA . LYS B 1 403 ? 15.492 -42.875 1.68 1 77.88 403 LYS B CA 1
ATOM 6275 C C . LYS B 1 403 ? 15.016 -44 0.748 1 77.88 403 LYS B C 1
ATOM 6277 O O . LYS B 1 403 ? 14.102 -44.75 1.087 1 77.88 403 LYS B O 1
ATOM 6282 N N . LYS B 1 404 ? 15.883 -44.844 0.05 1 58.44 404 LYS B N 1
ATOM 6283 C CA . LYS B 1 404 ? 15.414 -46.031 -0.683 1 58.44 404 LYS B CA 1
ATOM 6284 C C . LYS B 1 404 ? 15.016 -47.156 0.272 1 58.44 404 LYS B C 1
ATOM 6286 O O . LYS B 1 404 ? 15.664 -47.375 1.295 1 58.44 404 LYS B O 1
#

Solvent-accessible surface area (backbone atoms only — not comparable to full-atom values): 39792 Å² total; per-residue (Å²): 130,81,56,62,63,60,62,67,68,54,35,69,43,25,55,42,62,77,50,83,61,40,76,26,39,31,82,61,23,27,61,26,31,44,64,29,46,49,39,30,44,49,33,46,37,65,30,49,49,39,66,78,40,84,42,70,52,20,45,52,29,33,49,41,38,50,46,10,42,47,29,56,16,43,35,29,58,52,47,54,53,26,31,28,43,20,32,18,44,38,41,45,42,40,55,52,46,69,22,52,78,75,55,70,64,30,27,35,38,38,33,40,62,31,44,44,53,69,37,53,37,58,56,50,44,24,65,78,44,50,33,42,76,41,79,47,68,49,84,46,69,61,47,58,60,79,45,62,75,72,45,57,76,74,62,42,80,49,27,44,36,38,36,44,48,33,16,32,81,55,31,10,30,46,40,62,53,39,59,42,23,52,50,41,55,71,66,12,88,62,32,42,34,37,35,40,28,49,61,34,54,61,68,47,71,41,46,49,64,82,31,57,47,36,31,40,29,28,39,33,23,40,43,33,32,53,65,32,13,39,37,39,39,34,67,67,49,46,75,74,52,43,54,65,73,33,58,92,85,49,67,64,82,27,38,35,37,17,64,18,49,63,17,49,32,58,45,55,41,39,17,39,38,48,39,32,70,70,49,38,41,49,87,39,74,60,48,56,20,40,42,49,42,28,31,54,49,35,35,56,54,37,53,56,50,68,68,37,91,54,45,48,66,32,25,65,82,58,54,48,71,84,45,28,54,41,30,49,19,36,49,43,72,98,49,53,26,51,56,51,50,51,58,43,36,76,77,48,54,57,30,53,46,54,32,34,85,58,18,48,52,22,33,39,75,57,63,67,40,61,46,91,44,40,32,28,37,44,13,56,52,55,72,59,51,69,67,56,54,53,52,46,52,52,48,49,51,55,53,61,59,71,75,113,131,83,56,63,62,60,63,67,68,54,35,68,43,24,55,43,63,76,52,83,63,39,74,25,39,31,83,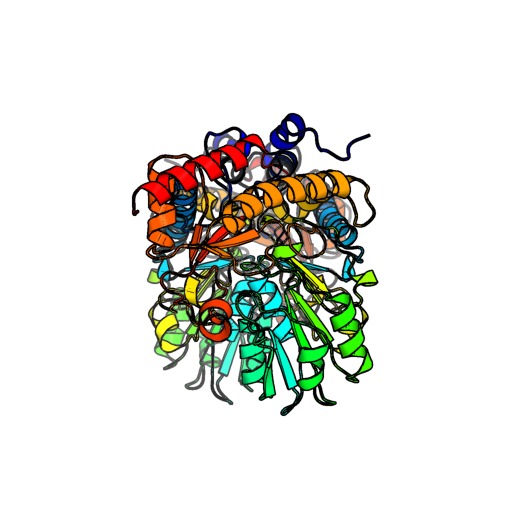61,22,26,62,29,32,42,64,30,47,50,40,30,46,49,34,45,37,66,30,50,51,38,66,78,39,83,42,68,53,19,44,52,28,33,50,41,37,49,45,10,42,46,30,54,15,42,36,28,57,54,48,52,54,26,30,29,44,20,34,19,43,38,41,46,41,41,55,54,44,69,24,53,80,74,54,70,65,28,26,36,38,39,33,41,63,30,43,45,53,70,37,52,38,57,55,50,43,24,64,77,42,49,33,42,77,42,77,47,67,50,85,46,70,62,45,58,60,78,45,62,73,73,44,56,79,74,60,40,82,47,26,44,36,39,35,42,48,34,15,33,82,55,32,10,31,45,40,62,52,39,60,41,24,52,50,41,55,71,67,12,88,62,31,42,33,37,35,39,27,50,62,33,55,60,66,48,72,41,45,49,65,82,30,57,48,37,29,40,29,29,37,32,24,39,43,32,34,52,66,33,12,39,38,38,39,35,68,66,48,47,75,74,51,45,52,66,73,34,57,92,85,48,67,65,83,27,38,36,37,18,64,18,49,63,18,51,34,58,45,54,41,39,18,39,40,49,40,32,72,70,51,38,40,49,85,41,75,62,47,57,20,39,41,50,41,28,31,54,49,36,34,56,55,38,52,57,50,68,69,38,91,54,45,46,64,32,24,66,82,60,54,48,70,83,45,27,54,40,30,50,18,34,50,44,72,99,48,54,26,50,58,51,50,51,58,43,34,75,78,49,53,57,28,53,45,54,31,37,84,57,18,46,52,23,33,39,73,58,63,69,39,58,46,91,42,41,32,27,37,43,13,54,53,56,71,60,51,69,67,55,54,52,52,46,51,53,47,51,52,56,53,62,59,70,74,113

InterPro domains:
  IPR000192 Aminotransferase class V domain [PF00266] (22-392)
  IPR015421 Pyridoxal phosphate-dependent transferase, major domain [G3DSA:3.40.640.10] (30-284)
  IPR015422 Pyridoxal phosphate-dependent transferase, small domain [G3DSA:3.90.1150.10] (22-396)
  IPR015424 Pyridoxal phosphate-dependent transferase [SSF53383] (6-402)

Radius of gyration: 27.29 Å; Cα contacts (8 Å, |Δi|>4): 1815; chains: 2; bounding box: 56×94×66 Å

Foldseek 3Di:
DDLADPLVVVLVQFPVSPDFFAEQALLVFHTAGPLLVVLLVCCVVQQPDDEDDDDDSNPVLNVLLVVLLVLVCQQAVHDSLFKAKFQFLLQLLLLQLVFFDAAAAAEEEEELQAFCSRPVSVVVSCVVRNYHYHYQFAQDPLARADDLVSVVVVDDQRYQEYEEEQAGSAQQFGHLLLVVLVSQVVHYVRYAYEYEDASPSLQAGHHCVSSNHAKYKYACRSNNADRMIMMGGDQVCQVPGGAAPADPPQDSNGPCRRRHNVRDDSSRSSSSNVSCVQQPGNPDSSNSNFLVLQLLLLCVVLVLQVPDPQKDKRHDSHSDSNTGTSKTKIDGPPDQQQRLQVLLVVVGSYDWDFFCSSSCSCQCVRHVHDRVRHITIGHDGSSRHPVNSVVVSVSSVVSVVVPD/DDLADPLVVVLVQFPVSPDFFAEQALLVFHTAGPLLVVLLVCCVVQQPDDEDDDDDSNPVLNVLLVVLLCLVCQQAVHDSLFKAKFQFLLQLLLLQLVFFDAAAAAEEEEELQAFCSRPVSVVVSCVVRNYHYHYQFAQDPLARADDLVSVVVVDDQRYQEYEEEQAGSAQQFGHLLLVVLVSQVVHYVRYAYEYEDASPSLQAGHHCVSSNHAKYKYACRSNNADRMIMMGGDQVCQVPGGAAPADPPQDSNGPCRRRHNVRDDSSRSSSSNVSCVQQPGNPDSNNSNFLVLQLLLLQVVLVLQVPDPQKDKRHDSHSDSNTGTSKTKIDGPPDQQQRLQVLLVVVGSYDWDAFCSSSCSCQCVRHVHDRVRHITIGHDGSSRHPVNSVVVSVSSVVSVVVVD

Secondary structure (DSSP, 8-state):
------HHHHHTT-GGGGSS-EE-BGGG-PPPPHHHHHHHHHHHHHT-S-TT-SSHHHHHHHHHHHHHHHHHHHHTT--GGGEEEES-HHHHHHHHHTT--PPTT-EEEEETTS-GGGTHHHHHHHHHHT-EEEEE----SSS----HHHHHTT--TTEEEEEEESB-TTT-BBP-HHHHHHHHHHH-SS-EEEEE-TTTTTTS---HHHHT-SEEEEEGGGTTS-S-EEEEE-HHHHHHH----S-TTS-S-SHHHHH-TT-S-HHHHTTHHHHHHHH--TT-THHHHHHHHHHHHHHHHHHHHHT-TTEEEES--S--TTTB-SEEEEEETT--HHHHHHHHHHTS-EE-EEE-TT-HHIIIIIS---TTT-EEEEE--TTS-HHHHHHHHHHHHHHHTTT-/------HHHHHTT-GGGGSS-EE-BGGG-PPPPHHHHHHHHHHHHHT-S-TT-SSHHHHHHHHHHHHHHHHHHHHTT--GGGEEEES-HHHHHHHHHTT--PPTT-EEEEETTS-GGGTHHHHHHHHHHT-EEEEE----SSS----HHHHHTT--TTEEEEEEESB-TTT-BBP-HHHHHHHHHHH-SS-EEEEE-TTTTTTS---HHHHT-SEEEEEGGGTTS-S-EEEEE-HHHHHHH----S-TTS-SSSHHHHH-TT-S-HHHHTTHHHHHHHH--TT-THHHHHHHHHHHHHHHHHHHHHT-TTEEEES--S--TTTB-SEEEEEETT--HHHHHHHHHHTS-EE-EEE-TT-HHIIIIIS---TTT-EEEEE--TTS-HHHHHHHHHHHHHHHTTT-

Sequence (808 aa):
MSAQIEIAATRAKFPALSQDQVFFDNAGGSQTLGTVIDSIRDYLSQTNVQLGASYKVGQRSTALYGDGYQAGANYINASPDEIVFGASTTQLFRNLSHTFSFSKGDEIVVSGVDHEANIASWVDLAARQDLVLKWWKPDNSPNPKLTVDNLKLLLSDKTRLVTCTHASNILGTIHDVGAIASLVHESTPRGLVCVDGVAYAPHRPIDVKALGIDFYAFSWYKVYGPHTAMLYASRKAQDTHMRSLGHFFNQGDTLEGKLGLAGGSYELVSAVPKVLEYLGTPNSDGWKGKIEQERQLQSILLEYLNGRGDVTIYGESDAGTERRVPTISFRVKNWGARELVETVEKETVFGFRWGHFYSYRLLKDVLGLDPSDGIVRVSMVHYNSLEEIKSFVAALDKALAQKKMSAQIEIAATRAKFPALSQDQVFFDNAGGSQTLGTVIDSIRDYLSQTNVQLGASYKVGQRSTALYGDGYQAGANYINASPDEIVFGASTTQLFRNLSHTFSFSKGDEIVVSGVDHEANIASWVDLAARQDLVLKWWKPDNSPNPKLTVDNLKLLLSDKTRLVTCTHASNILGTIHDVGAIASLVHESTPRGLVCVDGVAYAPHRPIDVKALGIDFYAFSWYKVYGPHTAMLYASRKAQDTHMRSLGHFFNQGDTLEGKLGLAGGSYELVSAVPKVLEYLGTPNSDGWKGKIEQERQLQSILLEYLNGRGDVTIYGESDAGTERRVPTISFRVKNWGARELVETVEKETVFGFRWGHFYSYRLLKDVLGLDPSDGIVRVSMVHYNSLEEIKSFVAALDKALAQKK